Protein 5Z3K (pdb70)

Structure (mmCIF, N/CA/C/O backbone):
data_5Z3K
#
_entry.id   5Z3K
#
_cell.length_a   48.911
_cell.length_b   95.911
_cell.length_c   100.908
_cell.angle_alpha   90.00
_cell.angle_beta   98.71
_cell.angle_gamma   90.00
#
_symmetry.space_group_name_H-M   'P 1 21 1'
#
loop_
_entity.id
_entity.type
_entity.pdbx_description
1 polymer glucosidase
2 non-polymer GLYCEROL
3 water water
#
loop_
_atom_site.group_PDB
_atom_site.id
_atom_site.type_symbol
_atom_site.label_atom_id
_atom_site.label_alt_id
_atom_site.label_comp_id
_atom_site.label_asym_id
_atom_site.label_entity_id
_atom_site.label_seq_id
_atom_site.pdbx_PDB_ins_code
_atom_site.Cartn_x
_atom_site.Cartn_y
_atom_site.Cartn_z
_atom_site.occupancy
_atom_site.B_iso_or_equiv
_atom_site.auth_seq_id
_atom_site.auth_comp_id
_atom_site.auth_asym_id
_atom_site.auth_atom_id
_atom_site.pdbx_PDB_model_num
ATOM 1 N N . ASP A 1 4 ? 60.345 43.536 62.616 1.00 50.83 4 ASP A N 1
ATOM 2 C CA . ASP A 1 4 ? 59.023 44.144 62.521 1.00 38.65 4 ASP A CA 1
ATOM 3 C C . ASP A 1 4 ? 57.914 43.096 62.536 1.00 36.11 4 ASP A C 1
ATOM 4 O O . ASP A 1 4 ? 57.697 42.382 61.554 1.00 38.53 4 ASP A O 1
ATOM 9 N N . LEU A 1 5 ? 57.224 42.997 63.668 1.00 34.13 5 LEU A N 1
ATOM 10 C CA . LEU A 1 5 ? 56.075 42.116 63.803 1.00 24.63 5 LEU A CA 1
ATOM 11 C C . LEU A 1 5 ? 54.805 42.883 63.460 1.00 23.62 5 LEU A C 1
ATOM 12 O O . LEU A 1 5 ? 54.547 43.952 64.028 1.00 20.43 5 LEU A O 1
ATOM 17 N N . ILE A 1 6 ? 54.024 42.344 62.526 1.00 17.90 6 ILE A N 1
ATOM 18 C CA . ILE A 1 6 ? 52.832 43.007 62.015 1.00 20.72 6 ILE A CA 1
ATOM 19 C C . ILE A 1 6 ? 51.628 42.162 62.397 1.00 19.55 6 ILE A C 1
ATOM 20 O O . ILE A 1 6 ? 51.542 40.987 62.019 1.00 19.60 6 ILE A O 1
ATOM 25 N N . ALA A 1 7 ? 50.702 42.757 63.144 1.00 14.96 7 ALA A N 1
ATOM 26 C CA . ALA A 1 7 ? 49.466 42.076 63.488 1.00 15.36 7 ALA A CA 1
ATOM 27 C C . ALA A 1 7 ? 48.529 42.028 62.286 1.00 15.46 7 ALA A C 1
ATOM 28 O O . ALA A 1 7 ? 48.473 42.955 61.475 1.00 17.87 7 ALA A O 1
ATOM 30 N N . LYS A 1 8 ? 47.770 40.938 62.182 1.00 15.06 8 LYS A N 1
ATOM 31 C CA . LYS A 1 8 ? 46.872 40.715 61.054 1.00 16.07 8 LYS A CA 1
ATOM 32 C C . LYS A 1 8 ? 45.433 40.675 61.552 1.00 17.93 8 LYS A C 1
ATOM 33 O O . LYS A 1 8 ? 45.046 39.746 62.269 1.00 16.06 8 LYS A O 1
ATOM 39 N N . LEU A 1 9 ? 44.633 41.665 61.150 1.00 13.87 9 LEU A N 1
ATOM 40 C CA . LEU A 1 9 ? 43.269 41.821 61.630 1.00 11.16 9 LEU A CA 1
ATOM 41 C C . LEU A 1 9 ? 42.292 41.691 60.477 1.00 17.21 9 LEU A C 1
ATOM 42 O O . LEU A 1 9 ? 42.580 42.116 59.356 1.00 14.82 9 LEU A O 1
ATOM 47 N N . SER A 1 10 ? 41.133 41.103 60.753 1.00 11.10 10 SER A N 1
ATOM 48 C CA . SER A 1 10 ? 40.077 41.036 59.759 1.00 12.05 10 SER A CA 1
ATOM 49 C C . SER A 1 10 ? 38.740 41.329 60.417 1.00 17.48 10 SER A C 1
ATOM 50 O O . SER A 1 10 ? 38.471 40.866 61.529 1.00 15.48 10 SER A O 1
ATOM 53 N N . VAL A 1 11 ? 37.904 42.083 59.704 1.00 14.37 11 VAL A N 1
ATOM 54 C CA . VAL A 1 11 ? 36.580 42.491 60.156 1.00 12.94 11 VAL A CA 1
ATOM 55 C C . VAL A 1 11 ? 35.568 42.142 59.076 1.00 18.89 11 VAL A C 1
ATOM 56 O O . VAL A 1 11 ? 35.810 42.392 57.891 1.00 16.27 11 VAL A O 1
ATOM 60 N N . ASN A 1 12 ? 34.448 41.550 59.478 1.00 16.50 12 ASN A N 1
ATOM 61 C CA . ASN A 1 12 ? 33.289 41.397 58.604 1.00 19.66 12 ASN A CA 1
ATOM 62 C C . ASN A 1 12 ? 32.321 42.522 58.947 1.00 17.85 12 ASN A C 1
ATOM 63 O O . ASN A 1 12 ? 31.670 42.486 59.995 1.00 19.04 12 ASN A O 1
ATOM 68 N N . ALA A 1 13 ? 32.215 43.506 58.058 1.00 15.34 13 ALA A N 1
ATOM 69 C CA . ALA A 1 13 ? 31.410 44.697 58.302 1.00 17.42 13 ALA A CA 1
ATOM 70 C C . ALA A 1 13 ? 29.944 44.530 57.914 1.00 17.77 13 ALA A C 1
ATOM 71 O O . ALA A 1 13 ? 29.163 45.467 58.090 1.00 18.51 13 ALA A O 1
ATOM 73 N N . GLY A 1 14 ? 29.543 43.358 57.434 1.00 20.48 14 GLY A N 1
ATOM 74 C CA . GLY A 1 14 ? 28.209 43.186 56.894 1.00 23.74 14 GLY A CA 1
ATOM 75 C C . GLY A 1 14 ? 27.252 42.423 57.778 1.00 26.46 14 GLY A C 1
ATOM 76 O O . GLY A 1 14 ? 26.084 42.257 57.420 1.00 26.28 14 GLY A O 1
ATOM 77 N N . GLU A 1 15 ? 27.722 41.940 58.922 1.00 20.37 15 GLU A N 1
ATOM 78 C CA . GLU A 1 15 ? 26.808 41.232 59.802 1.00 26.07 15 GLU A CA 1
ATOM 79 C C . GLU A 1 15 ? 27.151 41.473 61.265 1.00 23.67 15 GLU A C 1
ATOM 80 O O . GLU A 1 15 ? 28.281 41.214 61.708 1.00 28.15 15 GLU A O 1
ATOM 86 N N . PRO A 1 16 ? 26.199 41.947 62.050 1.00 20.23 16 PRO A N 1
ATOM 87 C CA . PRO A 1 16 ? 26.472 42.140 63.471 1.00 19.42 16 PRO A CA 1
ATOM 88 C C . PRO A 1 16 ? 26.601 40.802 64.180 1.00 17.12 16 PRO A C 1
ATOM 89 O O . PRO A 1 16 ? 25.899 39.839 63.861 1.00 15.25 16 PRO A O 1
ATOM 93 N N . ILE A 1 17 ? 27.521 40.749 65.146 1.00 14.64 17 ILE A N 1
ATOM 94 C CA . ILE A 1 17 ? 27.619 39.600 66.039 1.00 14.17 17 ILE A CA 1
ATOM 95 C C . ILE A 1 17 ? 26.735 39.759 67.265 1.00 14.37 17 ILE A C 1
ATOM 96 O O . ILE A 1 17 ? 26.488 38.771 67.977 1.00 14.29 17 ILE A O 1
ATOM 101 N N . GLY A 1 18 ? 26.212 40.952 67.508 1.00 12.03 18 GLY A N 1
ATOM 102 C CA . GLY A 1 18 ? 25.478 41.242 68.720 1.00 12.29 18 GLY A CA 1
ATOM 103 C C . GLY A 1 18 ? 25.518 42.736 68.965 1.00 12.13 18 GLY A C 1
ATOM 104 O O . GLY A 1 18 ? 26.087 43.493 68.183 1.00 13.36 18 GLY A O 1
ATOM 105 N N . ASN A 1 19 ? 24.914 43.144 70.076 1.00 16.43 19 ASN A N 1
ATOM 106 C CA . ASN A 1 19 ? 24.858 44.570 70.396 1.00 13.97 19 ASN A CA 1
ATOM 107 C C . ASN A 1 19 ? 26.144 45.027 71.070 1.00 12.77 19 ASN A C 1
ATOM 108 O O . ASN A 1 19 ? 26.687 44.339 71.939 1.00 14.18 19 ASN A O 1
ATOM 121 N N . ARG A 1 21 ? 27.817 47.300 73.814 1.00 11.17 21 ARG A N 1
ATOM 122 C CA . ARG A 1 21 ? 27.315 47.690 75.127 1.00 9.61 21 ARG A CA 1
ATOM 123 C C . ARG A 1 21 ? 27.899 49.045 75.513 1.00 12.69 21 ARG A C 1
ATOM 124 O O . ARG A 1 21 ? 29.118 49.244 75.457 1.00 10.67 21 ARG A O 1
ATOM 132 N N . GLN A 1 22 ? 27.033 49.971 75.914 1.00 12.67 22 GLN A N 1
ATOM 133 C CA . GLN A 1 22 ? 27.453 51.358 76.141 1.00 11.38 22 GLN A CA 1
ATOM 134 C C . GLN A 1 22 ? 28.030 51.493 77.546 1.00 12.35 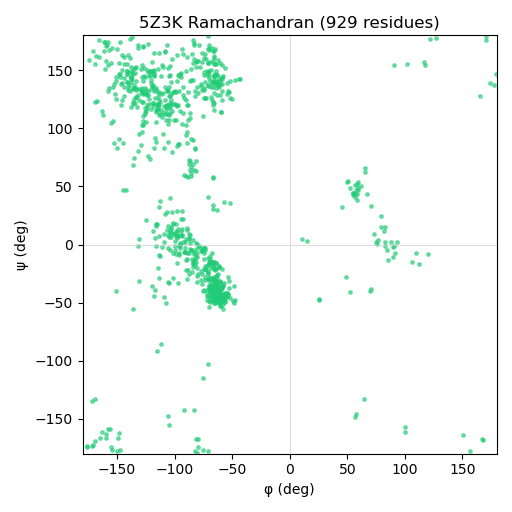22 GLN A C 1
ATOM 135 O O . GLN A 1 22 ? 27.321 51.786 78.517 1.00 11.89 22 GLN A O 1
ATOM 141 N N . LEU A 1 23 ? 29.345 51.290 77.658 1.00 9.54 23 LEU A N 1
ATOM 142 C CA . LEU A 1 23 ? 30.029 51.338 78.941 1.00 8.15 23 LEU A CA 1
ATOM 143 C C . LEU A 1 23 ? 30.828 52.625 79.148 1.00 9.69 23 LEU A C 1
ATOM 144 O O . LEU A 1 23 ? 31.597 52.717 80.117 1.00 10.13 23 LEU A O 1
ATOM 149 N N . HIS A 1 24 ? 30.663 53.625 78.275 1.00 7.86 24 HIS A N 1
ATOM 150 C CA . HIS A 1 24 ? 31.492 54.834 78.349 1.00 7.34 24 HIS A CA 1
ATOM 151 C C . HIS A 1 24 ? 30.907 55.844 79.333 1.00 9.87 24 HIS A C 1
ATOM 152 O O . HIS A 1 24 ? 30.480 56.941 78.968 1.00 10.95 24 HIS A O 1
ATOM 159 N N . GLY A 1 25 ? 30.915 55.463 80.605 1.00 8.55 25 GLY A N 1
ATOM 160 C CA . GLY A 1 25 ? 30.608 56.405 81.662 1.00 9.37 25 GLY A CA 1
ATOM 161 C C . GLY A 1 25 ? 31.858 57.059 82.218 1.00 10.94 25 GLY A C 1
ATOM 162 O O . GLY A 1 25 ? 32.970 56.575 82.024 1.00 11.61 25 GLY A O 1
ATOM 163 N N . THR A 1 26 ? 31.678 58.165 82.945 1.00 11.88 26 THR A N 1
ATOM 164 C CA . THR A 1 26 ? 32.833 58.833 83.532 1.00 10.03 26 THR A CA 1
ATOM 165 C C . THR A 1 26 ? 32.375 59.697 84.692 1.00 11.20 26 THR A C 1
ATOM 166 O O . THR A 1 26 ? 31.181 59.885 84.927 1.00 10.51 26 THR A O 1
ATOM 170 N N . SER A 1 27 ? 33.349 60.221 85.415 1.00 13.17 27 SER A N 1
ATOM 171 C CA . SER A 1 27 ? 33.086 61.153 86.492 1.00 9.27 27 SER A CA 1
ATOM 172 C C . SER A 1 27 ? 33.950 62.384 86.267 1.00 10.50 27 SER A C 1
ATOM 173 O O . SER A 1 27 ? 34.822 62.403 85.395 1.00 11.20 27 SER A O 1
ATOM 176 N N . GLY A 1 28 ? 33.694 63.412 87.062 1.00 13.01 28 GLY A N 1
ATOM 177 C CA . GLY A 1 28 ? 34.398 64.675 86.960 1.00 15.78 28 GLY A CA 1
ATOM 178 C C . GLY A 1 28 ? 33.452 65.833 86.704 1.00 13.04 28 GLY A C 1
ATOM 179 O O . GLY A 1 28 ? 32.246 65.665 86.528 1.00 11.58 28 GLY A O 1
ATOM 180 N N . ILE A 1 29 ? 34.040 67.028 86.668 1.00 11.43 29 ILE A N 1
ATOM 181 C CA . ILE A 1 29 ? 33.346 68.299 86.497 1.00 14.17 29 ILE A CA 1
ATOM 182 C C . ILE A 1 29 ? 33.598 68.777 85.068 1.00 13.05 29 ILE A C 1
ATOM 183 O O . ILE A 1 29 ? 34.738 69.133 84.728 1.00 13.41 29 ILE A O 1
ATOM 188 N N . PRO A 1 30 ? 32.582 68.806 84.195 1.00 11.38 30 PRO A N 1
ATOM 189 C CA . PRO A 1 30 ? 32.832 69.103 82.780 1.00 12.31 30 PRO A CA 1
ATOM 190 C C . PRO A 1 30 ? 32.882 70.580 82.421 1.00 12.13 30 PRO A C 1
ATOM 191 O O . PRO A 1 30 ? 33.336 70.900 81.313 1.00 12.97 30 PRO A O 1
ATOM 195 N N . ALA A 1 31 ? 32.455 71.471 83.309 1.00 11.31 31 ALA A N 1
ATOM 196 C CA . ALA A 1 31 ? 32.288 72.884 82.984 1.00 11.14 31 ALA A CA 1
ATOM 197 C C . ALA A 1 31 ? 31.931 73.632 84.266 1.00 12.42 31 ALA A C 1
ATOM 198 O O . ALA A 1 31 ? 31.481 73.013 85.238 1.00 13.93 31 ALA A O 1
ATOM 200 N N . PRO A 1 32 ? 32.150 74.952 84.296 1.00 11.48 32 PRO A N 1
ATOM 201 C CA . PRO A 1 32 ? 31.831 75.734 85.500 1.00 13.33 32 PRO A CA 1
ATOM 202 C C . PRO A 1 32 ? 30.366 75.645 85.905 1.00 15.00 32 PRO A C 1
ATOM 203 O O . PRO A 1 32 ? 29.477 75.413 85.085 1.00 12.09 32 PRO A O 1
ATOM 207 N N . ALA A 1 33 ? 30.130 75.861 87.191 1.00 13.23 33 ALA A N 1
ATOM 208 C CA . ALA A 1 33 ? 28.814 76.033 87.782 1.00 15.44 33 ALA A CA 1
ATOM 209 C C . ALA A 1 33 ? 28.955 77.071 88.884 1.00 13.84 33 ALA A C 1
ATOM 210 O O . ALA A 1 33 ? 30.070 77.332 89.350 1.00 14.26 33 ALA A O 1
ATOM 212 N N . PRO A 1 34 ? 27.856 77.684 89.317 1.00 16.59 34 PRO A N 1
ATOM 213 C CA . PRO A 1 34 ? 27.958 78.694 90.384 1.00 19.00 34 PRO A CA 1
ATOM 214 C C . PRO A 1 34 ? 28.669 78.146 91.616 1.00 19.08 34 PRO A C 1
ATOM 215 O O . PRO A 1 34 ? 28.349 77.061 92.117 1.00 18.35 34 PRO A O 1
ATOM 219 N N . GLY A 1 35 ? 29.666 78.900 92.090 1.00 19.25 35 GLY A N 1
ATOM 220 C CA . GLY A 1 35 ? 30.489 78.499 93.209 1.00 17.83 35 GLY A CA 1
ATOM 221 C C . GLY A 1 35 ? 31.661 77.618 92.850 1.00 20.77 35 GLY A C 1
ATOM 222 O O . GLY A 1 35 ? 32.546 77.410 93.694 1.00 21.25 35 GLY A O 1
ATOM 223 N N . THR A 1 36 ? 31.687 77.076 91.631 1.00 17.37 36 THR A N 1
ATOM 224 C CA . THR A 1 36 ? 32.793 76.262 91.128 1.00 20.82 36 THR A CA 1
ATOM 225 C C . THR A 1 36 ? 33.071 76.723 89.695 1.00 19.62 36 THR A C 1
ATOM 226 O O . THR A 1 36 ? 32.825 76.036 88.711 1.00 21.71 36 THR A O 1
ATOM 230 N N . ASP A 1 37 ? 33.581 77.936 89.534 1.00 20.85 37 ASP A N 1
ATOM 231 C CA . ASP A 1 37 ? 33.697 78.470 88.184 1.00 24.32 37 ASP A CA 1
ATOM 232 C C . ASP A 1 37 ? 35.133 78.567 87.684 1.00 21.90 37 ASP A C 1
ATOM 233 O O . ASP A 1 37 ? 35.362 79.136 86.616 1.00 28.93 37 ASP A O 1
ATOM 238 N N . SER A 1 38 ? 36.097 78.006 88.409 1.00 24.06 38 SER A N 1
ATOM 239 C CA . SER A 1 38 ? 37.489 78.098 87.997 1.00 26.43 38 SER A CA 1
ATOM 240 C C . SER A 1 38 ? 37.873 77.050 86.958 1.00 27.57 38 SER A C 1
ATOM 241 O O . SER A 1 38 ? 38.927 77.186 86.327 1.00 29.97 38 SER A O 1
ATOM 244 N N . VAL A 1 39 ? 37.047 76.030 86.752 1.00 20.04 39 VAL A N 1
ATOM 245 C CA . VAL A 1 39 ? 37.413 74.896 85.905 1.00 16.38 39 VAL A CA 1
ATOM 246 C C . VAL A 1 39 ? 37.191 75.223 84.435 1.00 15.59 39 VAL A C 1
ATOM 247 O O . VAL A 1 39 ? 36.324 76.043 84.089 1.00 14.07 39 VAL A O 1
ATOM 251 N N . PRO A 1 40 ? 37.941 74.599 83.539 1.00 16.15 40 PRO A N 1
ATOM 252 C CA . PRO A 1 40 ? 37.704 74.804 82.110 1.00 13.29 40 PRO A CA 1
ATOM 253 C C . PRO A 1 40 ? 36.386 74.189 81.666 1.00 14.69 40 PRO A C 1
ATOM 254 O O . PRO A 1 40 ? 35.855 73.258 82.278 1.00 17.15 40 PRO A O 1
ATOM 258 N N . ASP A 1 41 ? 35.861 74.712 80.561 1.00 13.75 41 ASP A N 1
ATOM 259 C CA . ASP A 1 41 ? 34.668 74.138 79.936 1.00 14.20 41 ASP A CA 1
ATOM 260 C C . ASP A 1 41 ? 35.111 73.093 78.915 1.00 13.48 41 ASP A C 1
ATOM 261 O O . ASP A 1 41 ? 35.536 73.436 77.809 1.00 12.11 41 ASP A O 1
ATOM 266 N N . ILE A 1 42 ? 34.992 71.812 79.274 1.00 10.34 42 ILE A N 1
ATOM 267 C CA . ILE A 1 42 ? 35.343 70.706 78.389 1.00 15.29 42 ILE A CA 1
ATOM 268 C C . ILE A 1 42 ? 34.120 69.856 78.039 1.00 11.23 42 ILE A C 1
ATOM 269 O O . ILE A 1 42 ? 34.261 68.718 77.603 1.00 11.39 42 ILE A O 1
ATOM 274 N N . LEU A 1 43 ? 32.914 70.392 78.248 1.00 10.92 43 LEU A N 1
ATOM 275 C CA . LEU A 1 43 ? 31.698 69.624 77.984 1.00 13.40 43 LEU A CA 1
ATOM 276 C C . LEU A 1 43 ? 31.630 69.145 76.536 1.00 15.15 43 LEU A C 1
ATOM 277 O O . LEU A 1 43 ? 31.130 68.044 76.257 1.00 11.10 43 LEU A O 1
ATOM 282 N N . ASP A 1 44 ? 32.115 69.960 75.591 1.00 9.40 44 ASP A N 1
ATOM 283 C CA . ASP A 1 44 ? 32.091 69.534 74.195 1.00 13.87 44 ASP A CA 1
ATOM 284 C C . ASP A 1 44 ? 32.954 68.302 73.964 1.00 10.77 44 ASP A C 1
ATOM 285 O O . ASP A 1 44 ? 32.672 67.527 73.047 1.00 11.45 44 ASP A O 1
ATOM 290 N N . VAL A 1 45 ? 34.019 68.117 74.759 1.00 8.78 45 VAL A N 1
ATOM 291 C CA . VAL A 1 45 ? 34.832 66.907 74.627 1.00 11.12 45 VAL A CA 1
ATOM 292 C C . VAL A 1 45 ? 34.043 65.691 75.099 1.00 10.12 45 VAL A C 1
ATOM 293 O O . VAL A 1 45 ? 34.108 64.617 74.489 1.00 10.24 45 VAL A O 1
ATOM 297 N N . TRP A 1 46 ? 33.297 65.831 76.196 1.00 9.57 46 TRP A N 1
ATOM 298 C CA . TRP A 1 46 ? 32.440 64.730 76.640 1.00 9.58 46 TRP A CA 1
ATOM 299 C C . TRP A 1 46 ? 31.402 64.387 75.573 1.00 11.93 46 TRP A C 1
ATOM 300 O O . TRP A 1 46 ? 31.116 63.208 75.315 1.00 10.17 46 TRP A O 1
ATOM 311 N N . ARG A 1 47 ? 30.832 65.408 74.931 1.00 10.95 47 ARG A N 1
ATOM 312 C CA . ARG A 1 47 ? 29.890 65.181 73.839 1.00 11.31 47 ARG A CA 1
ATOM 313 C C . ARG A 1 47 ? 30.550 64.435 72.689 1.00 11.74 47 ARG A C 1
ATOM 314 O O . ARG A 1 47 ? 30.014 63.438 72.192 1.00 12.11 47 ARG A O 1
ATOM 322 N N . ASN A 1 48 ? 31.724 64.904 72.252 1.00 10.07 48 ASN A N 1
ATOM 323 C CA . ASN A 1 48 ? 32.430 64.239 71.160 1.00 13.40 48 ASN A CA 1
ATOM 324 C C . ASN A 1 48 ? 32.845 62.819 71.530 1.00 14.59 48 ASN A C 1
ATOM 325 O O . ASN A 1 48 ? 32.907 61.937 70.660 1.00 12.18 48 ASN A O 1
ATOM 330 N N . ALA A 1 49 ? 33.141 62.575 72.806 1.00 11.30 49 ALA A N 1
ATOM 331 C CA . ALA A 1 49 ? 33.445 61.224 73.259 1.00 11.14 49 ALA A CA 1
ATOM 332 C C . ALA A 1 49 ? 32.201 60.357 73.410 1.00 11.69 49 ALA A C 1
ATOM 333 O O . ALA A 1 49 ? 32.335 59.171 73.731 1.00 12.09 49 ALA A O 1
ATOM 335 N N . GLN A 1 50 ? 31.005 60.925 73.238 1.00 10.75 50 GLN A N 1
ATOM 336 C CA . GLN A 1 50 ? 29.748 60.200 73.434 1.00 13.37 50 GLN A CA 1
ATOM 337 C C . GLN A 1 50 ? 29.666 59.552 74.819 1.00 14.03 50 GLN A C 1
ATOM 338 O O . GLN A 1 50 ? 29.283 58.388 74.960 1.00 11.96 50 GLN A O 1
ATOM 344 N N . VAL A 1 51 ? 30.053 60.309 75.852 1.00 9.35 51 VAL A N 1
ATOM 345 C CA . VAL A 1 51 ? 29.807 59.888 77.234 1.00 9.81 51 VAL A CA 1
ATOM 346 C C . VAL A 1 51 ? 28.326 59.576 77.393 1.00 10.30 51 VAL A C 1
ATOM 347 O O . VAL A 1 51 ? 27.474 60.368 76.980 1.00 11.97 51 VAL A O 1
ATOM 351 N N . THR A 1 52 ? 28.007 58.416 77.991 1.00 10.83 52 THR A N 1
ATOM 352 C CA . THR A 1 52 ? 26.624 57.991 78.174 1.00 10.54 52 THR A CA 1
ATOM 353 C C . THR A 1 52 ? 26.169 57.956 79.629 1.00 14.73 52 THR A C 1
ATOM 354 O O . THR A 1 52 ? 24.968 57.789 79.881 1.00 14.36 52 THR A O 1
ATOM 358 N N . LEU A 1 53 ? 27.079 58.108 80.588 1.00 10.86 53 LEU A N 1
ATOM 359 C CA . LEU A 1 53 ? 26.729 58.007 81.999 1.00 12.40 53 LEU A CA 1
ATOM 360 C C . LEU A 1 53 ? 27.738 58.833 82.771 1.00 14.28 53 LEU A C 1
ATOM 361 O O . LEU A 1 53 ? 28.932 58.784 82.470 1.00 12.15 53 LEU A O 1
ATOM 366 N N . VAL A 1 54 ? 27.255 59.627 83.725 1.00 10.22 54 VAL A N 1
ATOM 367 C CA . VAL A 1 54 ? 28.131 60.484 84.517 1.00 10.70 54 VAL A CA 1
ATOM 368 C C . VAL A 1 54 ? 27.850 60.250 85.997 1.00 13.10 54 VAL A C 1
ATOM 369 O O . VAL A 1 54 ? 26.716 60.438 86.457 1.00 11.47 54 VAL A O 1
ATOM 373 N N . ARG A 1 55 ? 28.887 59.868 86.740 1.00 11.45 55 ARG A N 1
ATOM 374 C CA . ARG A 1 55 ? 28.812 59.785 88.197 1.00 12.21 55 ARG A CA 1
ATOM 375 C C . ARG A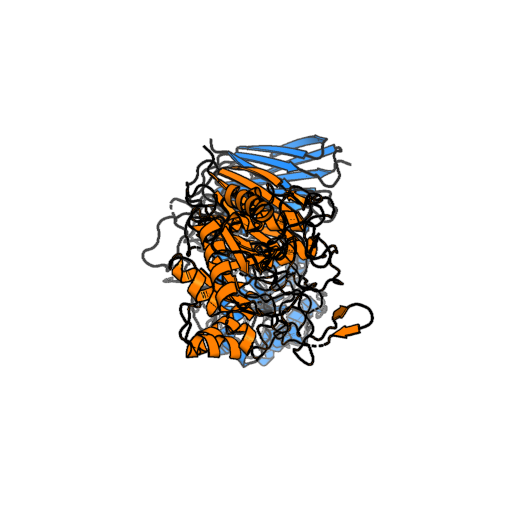 1 55 ? 28.997 61.178 88.786 1.00 10.20 55 ARG A C 1
ATOM 376 O O . ARG A 1 55 ? 29.889 61.922 88.364 1.00 12.13 55 ARG A O 1
ATOM 384 N N . SER A 1 56 ? 28.159 61.535 89.766 1.00 11.86 56 SER A N 1
ATOM 385 C CA . SER A 1 56 ? 28.101 62.906 90.258 1.00 13.59 56 SER A CA 1
ATOM 386 C C . SER A 1 56 ? 29.044 63.164 91.426 1.00 11.85 56 SER A C 1
ATOM 387 O O . SER A 1 56 ? 29.133 64.307 91.892 1.00 11.09 56 SER A O 1
ATOM 390 N N . TYR A 1 57 ? 29.747 62.137 91.904 1.00 13.06 57 TYR A N 1
ATOM 391 C CA . TYR A 1 57 ? 30.458 62.236 93.179 1.00 11.02 57 TYR A CA 1
ATOM 392 C C . TYR A 1 57 ? 31.493 63.361 93.175 1.00 13.93 57 TYR A C 1
ATOM 393 O O . TYR A 1 57 ? 31.664 64.060 94.183 1.00 13.12 57 TYR A O 1
ATOM 402 N N . ASP A 1 58 ? 32.162 63.595 92.045 1.00 11.51 58 ASP A N 1
ATOM 403 C CA . ASP A 1 58 ? 33.196 64.625 92.054 1.00 11.26 58 ASP A CA 1
ATOM 404 C C . ASP A 1 58 ? 32.637 66.041 91.902 1.00 13.45 58 ASP A C 1
ATOM 405 O O . ASP A 1 58 ? 33.373 67.010 92.121 1.00 15.48 58 ASP A O 1
ATOM 410 N N . TRP A 1 59 ? 31.355 66.181 91.590 1.00 12.71 59 TRP A N 1
ATOM 411 C CA . TRP A 1 59 ? 30.705 67.480 91.644 1.00 13.90 59 TRP A CA 1
ATOM 412 C C . TRP A 1 59 ? 30.660 67.997 93.085 1.00 11.47 59 TRP A C 1
ATOM 413 O O . TRP A 1 59 ? 30.918 67.275 94.052 1.00 12.18 59 TRP A O 1
ATOM 424 N N . VAL A 1 60 ? 30.313 69.275 93.215 1.00 13.17 60 VAL A N 1
ATOM 425 C CA . VAL A 1 60 ? 29.982 69.850 94.514 1.00 14.98 60 VAL A CA 1
ATOM 426 C C . VAL A 1 60 ? 28.498 69.590 94.757 1.00 13.35 60 VAL A C 1
ATOM 427 O O . VAL A 1 60 ? 27.672 70.510 94.686 1.00 12.28 60 VAL A O 1
ATOM 431 N N . SER A 1 61 ? 28.149 68.324 95.022 1.00 12.49 61 SER A N 1
ATOM 432 C CA . SER A 1 61 ? 26.758 67.858 95.035 1.00 11.05 61 SER A CA 1
ATOM 433 C C . SER A 1 61 ? 26.565 66.802 96.110 1.00 11.17 61 SER A C 1
ATOM 434 O O . SER A 1 61 ? 25.959 65.749 95.885 1.00 12.01 61 SER A O 1
ATOM 437 N N . ARG A 1 62 ? 27.080 67.087 97.301 1.00 12.22 62 ARG A N 1
ATOM 438 C CA . ARG A 1 62 ? 27.058 66.150 98.411 1.00 12.97 62 ARG A CA 1
ATOM 439 C C . ARG A 1 62 ? 25.886 66.448 99.336 1.00 14.09 62 ARG A C 1
ATOM 440 O O . ARG A 1 62 ? 25.487 67.602 99.519 1.00 17.05 62 ARG A O 1
ATOM 448 N N . LEU A 1 63 ? 25.327 65.389 99.913 1.00 15.06 63 LEU A N 1
ATOM 449 C CA . LEU A 1 63 ? 24.324 65.524 100.965 1.00 15.44 63 LEU A CA 1
ATOM 450 C C . LEU A 1 63 ? 25.084 65.372 102.279 1.00 14.52 63 LEU A C 1
ATOM 451 O O . LEU A 1 63 ? 25.211 64.271 102.815 1.00 15.96 63 LEU A O 1
ATOM 456 N N . ASP A 1 64 ? 25.633 66.480 102.777 1.00 13.85 64 ASP A N 1
ATOM 457 C CA . ASP A 1 64 ? 26.446 66.399 103.980 1.00 17.02 64 ASP A CA 1
ATOM 458 C C . ASP A 1 64 ? 25.559 66.109 105.190 1.00 18.56 64 ASP A C 1
ATOM 459 O O . ASP A 1 64 ? 24.381 66.477 105.229 1.00 15.81 64 ASP A O 1
ATOM 464 N N . THR A 1 65 ? 26.126 65.395 106.158 1.00 17.88 65 THR A N 1
ATOM 465 C CA . THR A 1 65 ? 25.383 64.950 107.327 1.00 17.71 65 THR A CA 1
ATOM 466 C C . THR A 1 65 ? 25.528 65.898 108.511 1.00 18.33 65 THR A C 1
ATOM 467 O O . THR A 1 65 ? 24.965 65.635 109.574 1.00 23.64 65 THR A O 1
ATOM 471 N N . ILE A 1 66 ? 26.289 66.973 108.360 1.00 20.48 66 ILE A N 1
ATOM 472 C CA . ILE A 1 66 ? 26.259 68.103 109.271 1.00 18.94 66 ILE A CA 1
ATOM 473 C C . ILE A 1 66 ? 25.933 69.340 108.437 1.00 23.47 66 ILE A C 1
ATOM 474 O O . ILE A 1 66 ? 25.874 69.284 107.207 1.00 21.43 66 ILE A O 1
ATOM 479 N N . ASP A 1 67 ? 25.716 70.460 109.119 1.00 21.68 67 ASP A N 1
ATOM 480 C CA . ASP A 1 67 ? 25.472 71.710 108.410 1.00 19.39 67 ASP A CA 1
ATOM 481 C C . ASP A 1 67 ? 26.718 72.114 107.638 1.00 18.90 67 ASP A C 1
ATOM 482 O O . ASP A 1 67 ? 27.840 72.005 108.138 1.00 19.79 67 ASP A O 1
ATOM 487 N N . ASN A 1 68 ? 26.512 72.597 106.413 1.00 19.45 68 ASN A N 1
ATOM 488 C CA . ASN A 1 68 ? 27.576 72.915 105.465 1.00 18.60 68 ASN A CA 1
ATOM 489 C C . ASN A 1 68 ? 26.958 73.729 104.335 1.00 18.82 68 ASN A C 1
ATOM 490 O O . ASN A 1 68 ? 25.986 73.278 103.712 1.00 17.77 68 ASN A O 1
ATOM 495 N N . PRO A 1 69 ? 27.471 74.937 104.054 1.00 18.88 69 PRO A N 1
ATOM 496 C CA . PRO A 1 69 ? 26.838 75.774 103.019 1.00 22.14 69 PRO A CA 1
ATOM 497 C C . PRO A 1 69 ? 26.760 75.127 101.647 1.00 18.32 69 PRO A C 1
ATOM 498 O O . PRO A 1 69 ? 25.787 75.361 100.917 1.00 18.80 69 PRO A O 1
ATOM 502 N N . THR A 1 70 ? 27.758 74.332 101.266 1.00 18.29 70 THR A N 1
ATOM 503 C CA . THR A 1 70 ? 27.787 73.753 99.928 1.00 18.45 70 THR A CA 1
ATOM 504 C C . THR A 1 70 ? 26.954 72.482 99.812 1.00 16.73 70 THR A C 1
ATOM 505 O O . THR A 1 70 ? 26.815 71.951 98.703 1.00 15.87 70 THR A O 1
ATOM 509 N N . SER A 1 71 ? 26.424 71.975 100.922 1.00 14.65 71 SER A N 1
ATOM 510 C CA . SER A 1 71 ? 25.645 70.744 100.925 1.00 14.47 71 SER A CA 1
ATOM 511 C C . SER A 1 71 ? 24.292 70.960 100.255 1.00 14.93 71 SER A C 1
ATOM 512 O O . SER A 1 71 ? 23.770 72.075 100.206 1.00 14.75 71 SER A O 1
ATOM 515 N N . LEU A 1 72 ? 23.715 69.861 99.753 1.00 12.93 72 LEU A N 1
ATOM 516 C CA . LEU A 1 72 ? 22.402 69.917 99.114 1.00 14.18 72 LEU A CA 1
ATOM 517 C C . LEU A 1 72 ? 21.314 70.328 100.097 1.00 16.38 72 LEU A C 1
ATOM 518 O O . LEU A 1 72 ? 20.277 70.860 99.686 1.00 16.67 72 LEU A O 1
ATOM 523 N N . PHE A 1 73 ? 21.513 70.051 101.386 1.00 14.97 73 PHE A N 1
ATOM 524 C CA . PHE A 1 73 ? 20.608 70.480 102.449 1.00 17.84 73 PHE A CA 1
ATOM 525 C C . PHE A 1 73 ? 21.482 71.164 103.491 1.00 15.40 73 PHE A C 1
ATOM 526 O O . PHE A 1 73 ? 21.951 70.525 104.441 1.00 17.48 73 PHE A O 1
ATOM 534 N N . PRO A 1 74 ? 21.761 72.459 103.320 1.00 16.67 74 PRO A N 1
ATOM 535 C CA . PRO A 1 74 ? 22.851 73.082 104.088 1.00 15.35 74 PRO A CA 1
ATOM 536 C C . PRO A 1 74 ? 22.558 73.264 105.565 1.00 17.69 74 PRO A C 1
ATOM 537 O O . PRO A 1 74 ? 23.508 73.343 106.349 1.00 20.48 74 PRO A O 1
ATOM 541 N N . ASP A 1 75 ? 21.292 73.334 105.965 1.00 19.28 75 ASP A N 1
ATOM 542 C CA . ASP A 1 75 ? 20.896 73.603 107.348 1.00 19.44 75 ASP A CA 1
ATOM 543 C C . ASP A 1 75 ? 19.928 72.510 107.771 1.00 15.52 75 ASP A C 1
ATOM 544 O O . ASP A 1 75 ? 18.761 72.519 107.365 1.00 21.69 75 ASP A O 1
ATOM 549 N N . TRP A 1 76 ? 20.390 71.591 108.616 1.00 20.14 76 TRP A N 1
ATOM 550 C CA . TRP A 1 76 ? 19.548 70.451 108.963 1.00 17.07 76 TRP A CA 1
ATOM 551 C C . TRP A 1 76 ? 18.410 70.804 109.921 1.00 23.00 76 TRP A C 1
ATOM 552 O O . TRP A 1 76 ? 17.583 69.933 110.212 1.00 24.65 76 TRP A O 1
ATOM 563 N N . SER A 1 77 ? 18.319 72.045 110.394 1.00 24.13 77 SER A N 1
ATOM 564 C CA . SER A 1 77 ? 17.152 72.463 111.160 1.00 27.37 77 SER A CA 1
ATOM 565 C C . SER A 1 77 ? 16.026 72.989 110.277 1.00 30.60 77 SER A C 1
ATOM 566 O O . SER A 1 77 ? 14.926 73.240 110.784 1.00 27.28 77 SER A O 1
ATOM 569 N N . ALA A 1 78 ? 16.269 73.150 108.976 1.00 22.27 78 ALA A N 1
ATOM 570 C CA . ALA A 1 78 ? 15.297 73.756 108.074 1.00 21.04 78 ALA A CA 1
ATOM 571 C C . ALA A 1 78 ? 14.153 72.795 107.760 1.00 21.74 78 ALA A C 1
ATOM 572 O O . ALA A 1 78 ? 14.258 71.579 107.924 1.00 23.22 78 ALA A O 1
ATOM 574 N N . ASP A 1 79 ? 13.050 73.368 107.298 1.00 25.59 79 ASP A N 1
ATOM 575 C CA . ASP A 1 79 ? 11.879 72.594 106.894 1.00 26.08 79 ASP A CA 1
ATOM 576 C C . ASP A 1 79 ? 12.205 71.735 105.674 1.00 27.43 79 ASP A C 1
ATOM 577 O O . ASP A 1 79 ? 12.473 72.282 104.597 1.00 25.14 79 ASP A O 1
ATOM 582 N N . PRO A 1 80 ? 12.165 70.402 105.783 1.00 26.44 80 PRO A N 1
ATOM 583 C CA . PRO A 1 80 ? 12.520 69.554 104.632 1.00 25.86 80 PRO A CA 1
ATOM 584 C C . PRO A 1 80 ? 11.460 69.514 103.544 1.00 28.83 80 PRO A C 1
ATOM 585 O O . PRO A 1 80 ? 11.717 68.930 102.484 1.00 28.65 80 PRO A O 1
ATOM 589 N N . SER A 1 81 ? 10.280 70.091 103.770 1.00 27.45 81 SER A N 1
ATOM 590 C CA . SER A 1 81 ? 9.238 70.144 102.756 1.00 26.39 81 SER A CA 1
ATOM 591 C C . SER A 1 81 ? 9.291 71.411 101.916 1.00 24.20 81 SER A C 1
ATOM 592 O O . SER A 1 81 ? 8.528 71.530 100.955 1.00 29.83 81 SER A O 1
ATOM 595 N N . ASP A 1 82 ? 10.160 72.355 102.259 1.00 29.96 82 ASP A N 1
ATOM 596 C CA . ASP A 1 82 ? 10.247 73.628 101.563 1.00 28.00 82 ASP A CA 1
ATOM 597 C C . ASP A 1 82 ? 11.386 73.574 100.555 1.00 25.91 82 ASP A C 1
ATOM 598 O O . ASP A 1 82 ? 12.542 73.397 100.964 1.00 24.50 82 ASP A O 1
ATOM 603 N N . PRO A 1 83 ? 11.127 73.736 99.253 1.00 26.34 83 PRO A N 1
ATOM 604 C CA . PRO A 1 83 ? 12.237 73.780 98.287 1.00 24.43 83 PRO A CA 1
ATOM 605 C C . PRO A 1 83 ? 13.290 74.811 98.632 1.00 24.44 83 PRO A C 1
ATOM 606 O O . PRO A 1 83 ? 14.465 74.626 98.286 1.00 22.90 83 PRO A O 1
ATOM 610 N N . ALA A 1 84 ? 12.910 75.890 99.321 1.00 21.19 84 ALA A N 1
ATOM 611 C CA . ALA A 1 84 ? 13.884 76.902 99.713 1.00 24.44 84 ALA A CA 1
ATOM 612 C C . ALA A 1 84 ? 14.925 76.362 100.689 1.00 21.53 84 ALA A C 1
ATOM 613 O O . ALA A 1 84 ? 15.962 77.003 100.875 1.00 19.89 84 ALA A O 1
ATOM 615 N N . SER A 1 85 ? 14.681 75.203 101.313 1.00 19.10 85 SER A N 1
ATOM 616 C CA . SER A 1 85 ? 15.645 74.622 102.243 1.00 21.73 85 SER A CA 1
ATOM 617 C C . SER A 1 85 ? 16.768 73.866 101.542 1.00 22.20 85 SER A C 1
ATOM 618 O O . SER A 1 85 ? 17.718 73.441 102.213 1.00 20.92 85 SER A O 1
ATOM 621 N N . TYR A 1 86 ? 16.675 73.691 100.227 1.00 19.69 86 TYR A N 1
ATOM 622 C CA . TYR A 1 86 ? 17.610 72.891 99.448 1.00 17.54 86 TYR A CA 1
ATOM 623 C C . TYR A 1 86 ? 18.527 73.797 98.639 1.00 22.63 86 TYR A C 1
ATOM 624 O O . TYR A 1 86 ? 18.154 74.910 98.268 1.00 22.43 86 TYR A O 1
ATOM 633 N N . ASN A 1 87 ? 19.730 73.303 98.359 1.00 16.71 87 ASN A N 1
ATOM 634 C CA . ASN A 1 87 ? 20.754 74.061 97.634 1.00 18.44 87 ASN A CA 1
ATOM 635 C C . ASN A 1 87 ? 21.035 73.295 96.344 1.00 15.72 87 ASN A C 1
ATOM 636 O O . ASN A 1 87 ? 21.973 72.494 96.268 1.00 14.51 87 ASN A O 1
ATOM 641 N N . PHE A 1 88 ? 20.188 73.523 95.336 1.00 14.91 88 PHE A N 1
ATOM 642 C CA . PHE A 1 88 ? 20.237 72.769 94.086 1.00 17.43 88 PHE A CA 1
ATOM 643 C C . PHE A 1 88 ? 21.019 73.467 92.974 1.00 14.46 88 PHE A C 1
ATOM 644 O O . PHE A 1 88 ? 21.280 72.837 91.945 1.00 15.24 88 PHE A O 1
ATOM 652 N N . ALA A 1 89 ? 21.410 74.729 93.147 1.00 16.36 89 ALA A N 1
ATOM 653 C CA . ALA A 1 89 ? 21.804 75.545 92.001 1.00 15.94 89 ALA A CA 1
ATOM 654 C C . ALA A 1 89 ? 22.961 74.920 91.228 1.00 15.11 89 ALA A C 1
ATOM 655 O O . ALA A 1 89 ? 22.865 74.712 90.012 1.00 15.15 89 ALA A O 1
ATOM 657 N N . ALA A 1 90 ? 24.077 74.632 91.905 1.00 11.20 90 ALA A N 1
ATOM 658 C CA . ALA A 1 90 ? 25.236 74.151 91.153 1.00 10.73 90 ALA A CA 1
ATOM 659 C C . ALA A 1 90 ? 24.966 72.761 90.600 1.00 12.06 90 ALA A C 1
ATOM 660 O O . ALA A 1 90 ? 25.329 72.452 89.456 1.00 12.09 90 ALA A O 1
ATOM 662 N N . THR A 1 91 ? 24.318 71.914 91.400 1.00 12.02 91 THR A N 1
ATOM 663 C CA . THR A 1 91 ? 23.991 70.571 90.936 1.00 14.71 91 THR A CA 1
ATOM 664 C C . THR A 1 91 ? 23.027 70.624 89.750 1.00 15.64 91 THR A C 1
ATOM 665 O O . THR A 1 91 ? 23.171 69.860 88.787 1.00 12.53 91 THR A O 1
ATOM 669 N N . ASP A 1 92 ? 22.058 71.543 89.791 1.00 12.17 92 ASP A N 1
ATOM 670 C CA . ASP A 1 92 ? 21.169 71.743 88.650 1.00 14.18 92 ASP A CA 1
ATOM 671 C C . ASP A 1 92 ? 21.963 72.046 87.390 1.00 11.13 92 ASP A C 1
ATOM 672 O O . ASP A 1 92 ? 21.629 71.566 86.302 1.00 12.22 92 ASP A O 1
ATOM 677 N N . THR A 1 93 ? 23.000 72.872 87.514 1.00 12.76 93 THR A N 1
ATOM 678 C CA . THR A 1 93 ? 23.786 73.252 86.349 1.00 12.12 93 THR A CA 1
ATOM 679 C C . THR A 1 93 ? 24.499 72.041 85.758 1.00 13.03 93 THR A C 1
ATOM 680 O O . THR A 1 93 ? 24.460 71.812 84.543 1.00 12.60 93 THR A O 1
ATOM 684 N N . TRP A 1 94 ? 25.118 71.228 86.613 1.00 12.31 94 TRP A N 1
ATOM 685 C CA . TRP A 1 94 ? 25.837 70.059 86.119 1.00 11.57 94 TRP A CA 1
ATOM 686 C C . TRP A 1 94 ? 24.881 69.003 85.576 1.00 14.71 94 TRP A C 1
ATOM 687 O O . TRP A 1 94 ? 25.192 68.323 84.586 1.00 12.67 94 TRP A O 1
ATOM 698 N N . VAL A 1 95 ? 23.713 68.850 86.206 1.00 13.04 95 VAL A N 1
ATOM 699 C CA . VAL A 1 95 ? 22.709 67.923 85.684 1.00 13.18 95 VAL A CA 1
ATOM 700 C C . VAL A 1 95 ? 22.246 68.374 84.306 1.00 14.67 95 VAL A C 1
ATOM 701 O O . VAL A 1 95 ? 22.136 67.574 83.369 1.00 11.39 95 VAL A O 1
ATOM 705 N N . GLY A 1 96 ? 21.978 69.672 84.157 1.00 13.52 96 GLY A N 1
ATOM 706 C CA . GLY A 1 96 ? 21.568 70.173 82.859 1.00 12.50 96 GLY A CA 1
ATOM 707 C C . GLY A 1 96 ? 22.647 70.007 81.806 1.00 13.39 96 GLY A C 1
ATOM 708 O O . GLY A 1 96 ? 22.357 69.653 80.661 1.00 13.39 96 GLY A O 1
ATOM 709 N N . GLN A 1 97 ? 23.909 70.232 82.183 1.00 10.86 97 GLN A N 1
ATOM 710 C CA . GLN A 1 97 ? 25.004 70.017 81.239 1.00 14.42 97 GLN A CA 1
ATOM 711 C C . GLN A 1 97 ? 25.051 68.568 80.792 1.00 12.72 97 GLN A C 1
ATOM 712 O O . GLN A 1 97 ? 25.198 68.277 79.597 1.00 12.87 97 GLN A O 1
ATOM 718 N N . THR A 1 98 ? 24.919 67.647 81.742 1.00 9.53 98 THR A N 1
ATOM 719 C CA . THR A 1 98 ? 25.020 66.232 81.417 1.00 11.60 98 THR A CA 1
ATOM 720 C C . THR A 1 98 ? 23.872 65.804 80.517 1.00 12.63 98 THR A C 1
ATOM 721 O O . THR A 1 98 ? 24.081 65.077 79.535 1.00 11.63 98 THR A O 1
ATOM 725 N N . ARG A 1 99 ? 22.653 66.257 80.822 1.00 10.79 99 ARG A N 1
ATOM 726 C CA . ARG A 1 99 ? 21.520 65.879 79.985 1.00 16.35 99 ARG A CA 1
ATOM 727 C C . ARG A 1 99 ? 21.616 66.495 78.590 1.00 13.17 99 ARG A C 1
ATOM 728 O O . ARG A 1 99 ? 21.125 65.899 77.624 1.00 14.85 99 ARG A O 1
ATOM 736 N N . SER A 1 100 ? 22.255 67.666 78.455 1.00 9.16 100 SER A N 1
ATOM 737 C CA . SER A 1 100 ? 22.324 68.322 77.158 1.00 14.51 100 SER A CA 1
ATOM 738 C C . SER A 1 100 ? 23.196 67.565 76.160 1.00 16.93 100 SER A C 1
ATOM 739 O O . SER A 1 100 ? 23.048 67.773 74.955 1.00 15.23 100 SER A O 1
ATOM 742 N N . ILE A 1 101 ? 24.096 66.696 76.626 1.00 13.52 101 ILE A N 1
ATOM 743 C CA . ILE A 1 101 ? 24.874 65.844 75.734 1.00 13.11 101 ILE A CA 1
ATOM 744 C C . ILE A 1 101 ? 24.304 64.430 75.663 1.00 14.61 101 ILE A C 1
ATOM 745 O O . ILE A 1 101 ? 24.935 63.541 75.085 1.00 13.79 101 ILE A O 1
ATOM 750 N N . GLY A 1 102 ? 23.117 64.205 76.229 1.00 16.01 102 GLY A N 1
ATOM 751 C CA . GLY A 1 102 ? 22.442 62.931 76.080 1.00 16.48 102 GLY A CA 1
ATOM 752 C C . GLY A 1 102 ? 22.892 61.858 77.042 1.00 15.21 102 GLY A C 1
ATOM 753 O O . GLY A 1 102 ? 22.573 60.681 76.842 1.00 17.77 102 GLY A O 1
ATOM 754 N N . ALA A 1 103 ? 23.601 62.225 78.099 1.00 12.79 103 ALA A N 1
ATOM 755 C CA . ALA A 1 103 ? 24.085 61.239 79.052 1.00 11.76 103 ALA A CA 1
ATOM 756 C C . ALA A 1 103 ? 23.127 61.070 80.232 1.00 12.10 103 ALA A C 1
ATOM 757 O O . ALA A 1 103 ? 22.431 62.006 80.647 1.00 11.67 103 ALA A O 1
ATOM 759 N N . ASN A 1 104 ? 23.082 59.852 80.757 1.00 12.46 104 ASN A N 1
ATOM 760 C CA . ASN A 1 104 ? 22.369 59.589 82.000 1.00 12.93 104 ASN A CA 1
ATOM 761 C C . ASN A 1 104 ? 23.254 59.925 83.200 1.00 11.16 104 ASN A C 1
ATOM 762 O O . ASN A 1 104 ? 24.446 60.205 83.073 1.00 10.11 104 ASN A O 1
ATOM 767 N N . ILE A 1 105 ? 22.663 59.890 84.390 1.00 13.78 105 ILE A N 1
ATOM 768 C CA . ILE A 1 105 ? 23.363 60.319 85.593 1.00 11.70 105 ILE A CA 1
ATOM 769 C C . ILE A 1 105 ? 23.324 59.206 86.630 1.00 14.17 105 ILE A C 1
ATOM 770 O O . ILE A 1 105 ? 22.285 58.560 86.827 1.00 11.77 105 ILE A O 1
ATOM 775 N N . LEU A 1 106 ? 24.477 58.953 87.250 1.00 11.75 106 LEU A N 1
ATOM 776 C CA . LEU A 1 106 ? 24.606 58.107 88.433 1.00 11.86 106 LEU A CA 1
ATOM 777 C C . LEU A 1 106 ? 24.843 59.068 89.588 1.00 12.60 106 LEU A C 1
ATOM 778 O O . LEU A 1 106 ? 25.928 59.653 89.710 1.00 9.89 106 LEU A O 1
ATOM 783 N N . PHE A 1 107 ? 23.807 59.296 90.389 1.00 9.44 107 PHE A N 1
ATOM 784 C CA . PHE A 1 107 ? 23.865 60.313 91.427 1.00 13.06 107 PHE A CA 1
ATOM 785 C C . PHE A 1 107 ? 24.319 59.659 92.725 1.00 12.97 107 PHE A C 1
ATOM 786 O O . PHE A 1 107 ? 23.592 58.845 93.304 1.00 14.25 107 PHE A O 1
ATOM 794 N N . THR A 1 108 ? 25.509 60.027 93.191 1.00 10.26 108 THR A N 1
ATOM 795 C CA . THR A 1 108 ? 26.061 59.442 94.404 1.00 12.05 108 THR A CA 1
ATOM 796 C C . THR A 1 108 ? 25.588 60.253 95.608 1.00 11.55 108 THR A C 1
ATOM 797 O O . THR A 1 108 ? 25.861 61.455 95.706 1.00 12.41 108 THR A O 1
ATOM 801 N N . ILE A 1 109 ? 24.888 59.582 96.512 1.00 10.87 109 ILE A N 1
ATOM 802 C CA . ILE A 1 109 ? 24.461 60.140 97.796 1.00 12.77 109 ILE A CA 1
ATOM 803 C C . ILE A 1 109 ? 25.591 59.928 98.801 1.00 10.86 109 ILE A C 1
ATOM 804 O O . ILE A 1 109 ? 25.838 58.799 99.237 1.00 15.87 109 ILE A O 1
ATOM 809 N N . ALA A 1 110 ? 26.268 61.009 99.190 1.00 13.84 110 ALA A N 1
ATOM 810 C CA . ALA A 1 110 ? 27.407 60.902 100.099 1.00 14.81 110 ALA A CA 1
ATOM 811 C C . ALA A 1 110 ? 27.603 62.208 100.851 1.00 16.88 110 ALA A C 1
ATOM 812 O O . ALA A 1 110 ? 27.206 63.280 100.384 1.00 14.94 110 ALA A O 1
ATOM 814 N N . SER A 1 111 ? 28.251 62.110 102.017 1.00 14.04 111 SER A N 1
ATOM 815 C CA . SER A 1 111 ? 28.580 63.297 102.793 1.00 13.07 111 SER A CA 1
ATOM 816 C C . SER A 1 111 ? 29.763 64.026 102.155 1.00 17.39 111 SER A C 1
ATOM 817 O O . SER A 1 111 ? 30.278 63.638 101.099 1.00 17.11 111 SER A O 1
ATOM 820 N N . GLU A 1 112 ? 30.204 65.103 102.812 1.00 16.54 112 GLU A N 1
ATOM 821 C CA . GLU A 1 112 ? 31.317 65.919 102.326 1.00 15.94 112 GLU A CA 1
ATOM 822 C C . GLU A 1 112 ? 32.660 65.279 102.697 1.00 17.49 112 GLU A C 1
ATOM 823 O O . GLU A 1 112 ? 33.467 65.815 103.460 1.00 19.17 112 GLU A O 1
ATOM 829 N N . ILE A 1 113 ? 32.879 64.094 102.145 1.00 17.50 113 ILE A N 1
ATOM 830 C CA . ILE A 1 113 ? 34.173 63.410 102.263 1.00 19.19 113 ILE A CA 1
ATOM 831 C C . ILE A 1 113 ? 35.235 64.220 101.526 1.00 17.62 113 ILE A C 1
ATOM 832 O O . ILE A 1 113 ? 35.038 64.545 100.341 1.00 17.48 113 ILE A O 1
ATOM 837 N N . PRO A 1 114 ? 36.404 64.509 102.143 1.00 17.09 114 PRO A N 1
ATOM 838 C CA . PRO A 1 114 ? 36.844 64.006 103.454 1.00 18.02 114 PRO A CA 1
ATOM 839 C C . PRO A 1 114 ? 36.588 64.914 104.654 1.00 20.95 114 PRO A C 1
ATOM 840 O O . PRO A 1 114 ? 36.942 64.529 105.762 1.00 22.78 114 PRO A O 1
ATOM 844 N N . ALA A 1 115 ? 36.020 66.101 104.455 1.00 19.44 115 ALA A N 1
ATOM 845 C CA . ALA A 1 115 ? 35.855 67.000 105.594 1.00 22.95 115 ALA A CA 1
ATOM 846 C C . ALA A 1 115 ? 34.973 66.368 106.661 1.00 23.76 115 ALA A C 1
ATOM 847 O O . ALA A 1 115 ? 35.248 66.492 107.862 1.00 22.78 115 ALA A O 1
ATOM 849 N N . ASN A 1 116 ? 33.938 65.643 106.245 1.00 19.33 116 ASN A N 1
ATOM 850 C CA . ASN A 1 116 ? 33.009 65.023 107.182 1.00 19.70 116 ASN A CA 1
ATOM 851 C C . ASN A 1 116 ? 32.552 63.674 106.654 1.00 18.72 116 ASN A C 1
ATOM 852 O O . ASN A 1 116 ? 32.058 63.588 105.525 1.00 20.09 116 ASN A O 1
ATOM 857 N N . LYS A 1 117 ? 32.687 62.630 107.481 1.00 20.22 117 LYS A N 1
ATOM 858 C CA . LYS A 1 117 ? 32.191 61.307 107.117 1.00 17.23 117 LYS A CA 1
ATOM 859 C C . LYS A 1 117 ? 31.235 60.739 108.158 1.00 19.97 117 LYS A C 1
ATOM 860 O O . LYS A 1 117 ? 31.007 59.519 108.189 1.00 19.98 117 LYS A O 1
ATOM 866 N N . GLN A 1 118 ? 30.642 61.595 108.987 1.00 18.28 118 GLN A N 1
ATOM 867 C CA . GLN A 1 118 ? 29.773 61.104 110.048 1.00 20.80 118 GLN A CA 1
ATOM 868 C C . GLN A 1 118 ? 28.483 60.531 109.463 1.00 19.05 118 GLN A C 1
ATOM 869 O O . GLN A 1 118 ? 28.009 60.984 108.418 1.00 20.14 118 GLN A O 1
ATOM 875 N N . PRO A 1 119 ? 27.888 59.539 110.122 1.00 17.92 119 PRO A N 1
ATOM 876 C CA . PRO A 1 119 ? 26.569 59.056 109.696 1.00 18.17 119 PRO A CA 1
ATOM 877 C C . PRO A 1 119 ? 25.483 60.083 109.994 1.00 17.13 119 PRO A C 1
ATOM 878 O O . PRO A 1 119 ? 25.703 61.095 110.666 1.00 18.71 119 PRO A O 1
ATOM 882 N N . ALA A 1 120 ? 24.286 59.802 109.482 1.00 18.36 120 ALA A N 1
ATOM 883 C CA . ALA A 1 120 ? 23.143 60.674 109.725 1.00 18.68 120 ALA A CA 1
ATOM 884 C C . ALA A 1 120 ? 22.743 60.653 111.199 1.00 22.84 120 ALA A C 1
ATOM 885 O O . ALA A 1 120 ? 22.674 59.592 111.823 1.00 21.27 120 ALA A O 1
ATOM 887 N N . ARG A 1 121 ? 22.475 61.847 111.740 1.00 24.45 121 ARG A N 1
ATOM 888 C CA . ARG A 1 121 ? 21.974 62.047 113.099 1.00 25.18 121 ARG A CA 1
ATOM 889 C C . ARG A 1 121 ? 20.496 61.700 113.226 1.00 25.52 121 ARG A C 1
ATOM 890 O O . ARG A 1 121 ? 20.069 61.146 114.246 1.00 27.74 121 ARG A O 1
ATOM 898 N N . ASP A 1 122 ? 19.702 62.061 112.223 1.00 22.13 122 ASP A N 1
ATOM 899 C CA . ASP A 1 122 ? 18.247 61.959 112.266 1.00 24.75 122 ASP A CA 1
ATOM 900 C C . ASP A 1 122 ? 17.838 61.215 111.003 1.00 24.27 122 ASP A C 1
ATOM 901 O O . ASP A 1 122 ? 17.686 61.826 109.939 1.00 19.36 122 ASP A O 1
ATOM 906 N N . LEU A 1 123 ? 17.632 59.904 111.134 1.00 18.55 123 LEU A N 1
ATOM 907 C CA . LEU A 1 123 ? 17.449 59.067 109.952 1.00 18.84 123 LEU A CA 1
ATOM 908 C C . LEU A 1 123 ? 16.126 59.369 109.261 1.00 22.41 123 LEU A C 1
ATOM 909 O O . LEU A 1 123 ? 16.045 59.355 108.025 1.00 21.30 123 LEU A O 1
ATOM 914 N N . ALA A 1 124 ? 15.082 59.662 110.039 1.00 22.97 124 ALA A N 1
ATOM 915 C CA . ALA A 1 124 ? 13.789 59.987 109.448 1.00 20.86 124 ALA A CA 1
ATOM 916 C C . ALA A 1 124 ? 13.868 61.253 108.599 1.00 21.28 124 ALA A C 1
ATOM 917 O O . ALA A 1 124 ? 13.333 61.290 107.484 1.00 22.64 124 ALA A O 1
ATOM 919 N N . LYS A 1 125 ? 14.548 62.295 109.095 1.00 17.95 125 LYS A N 1
ATOM 920 C CA . LYS A 1 125 ? 14.682 63.519 108.306 1.00 19.28 125 LYS A CA 1
ATOM 921 C C . LYS A 1 125 ? 15.631 63.316 107.128 1.00 24.93 125 LYS A C 1
ATOM 922 O O . LYS A 1 125 ? 15.387 63.837 106.033 1.00 20.92 125 LYS A O 1
ATOM 928 N N . TYR A 1 126 ? 16.721 62.571 107.335 1.00 17.82 126 TYR A N 1
ATOM 929 C CA . TYR A 1 126 ? 17.602 62.216 106.225 1.00 22.66 126 TYR A CA 1
ATOM 930 C C . TYR A 1 126 ? 16.806 61.589 105.079 1.00 19.62 126 TYR A C 1
ATOM 931 O O . TYR A 1 126 ? 16.952 61.970 103.911 1.00 17.75 126 TYR A O 1
ATOM 940 N N . GLU A 1 127 ? 15.917 60.651 105.411 1.00 18.96 127 GLU A N 1
ATOM 941 C CA . GLU A 1 127 ? 15.130 59.969 104.387 1.00 20.14 127 GLU A CA 1
ATOM 942 C C . GLU A 1 127 ? 14.206 60.939 103.646 1.00 19.56 127 GLU A C 1
ATOM 943 O O . GLU A 1 127 ? 14.084 60.863 102.417 1.00 21.83 127 GLU A O 1
ATOM 949 N N . GLN A 1 128 ? 13.577 61.843 104.358 1.00 22.29 128 GLN A N 1
ATOM 950 C CA . GLN A 1 128 ? 12.730 62.805 103.722 1.00 25.35 128 GLN A CA 1
ATOM 951 C C . GLN A 1 128 ? 13.537 63.696 102.757 1.00 18.20 128 GLN A C 1
ATOM 952 O O . GLN A 1 128 ? 13.117 63.971 101.702 1.00 19.74 128 GLN A O 1
ATOM 958 N N . VAL A 1 129 ? 14.708 64.087 103.173 1.00 16.22 129 VAL A N 1
ATOM 959 C CA . VAL A 1 129 ? 15.509 64.993 102.357 1.00 16.80 129 VAL A CA 1
ATOM 960 C C . VAL A 1 129 ? 16.016 64.264 101.117 1.00 17.24 129 VAL A C 1
ATOM 961 O O . VAL A 1 129 ? 16.017 64.825 100.016 1.00 15.78 129 VAL A O 1
ATOM 965 N N . VAL A 1 130 ? 16.384 62.983 101.255 1.00 15.70 130 VAL A N 1
ATOM 966 C CA . VAL A 1 130 ? 16.790 62.208 100.078 1.00 17.82 130 VAL A CA 1
ATOM 967 C C . VAL A 1 130 ? 15.631 62.086 99.102 1.00 23.89 130 VAL A C 1
ATOM 968 O O . VAL A 1 130 ? 15.807 62.216 97.881 1.00 19.18 130 VAL A O 1
ATOM 972 N N . GLU A 1 131 ? 14.425 61.856 99.622 1.00 17.76 131 GLU A N 1
ATOM 973 C CA . GLU A 1 131 ? 13.280 61.658 98.740 1.00 20.35 131 GLU A CA 1
ATOM 974 C C . GLU A 1 131 ? 12.995 62.912 97.917 1.00 18.88 131 GLU A C 1
ATOM 975 O O . GLU A 1 131 ? 12.720 62.823 96.715 1.00 18.63 131 GLU A O 1
ATOM 981 N N . ASN A 1 132 ? 13.072 64.093 98.534 1.00 20.49 132 ASN A N 1
ATOM 982 C CA . ASN A 1 132 ? 12.795 65.313 97.782 1.00 20.78 132 ASN A CA 1
ATOM 983 C C . ASN A 1 132 ? 13.942 65.722 96.872 1.00 21.51 132 ASN A C 1
ATOM 984 O O . ASN A 1 132 ? 13.707 66.430 95.887 1.00 19.25 132 ASN A O 1
ATOM 989 N N . ILE A 1 133 ? 15.178 65.321 97.180 1.00 20.23 133 ILE A N 1
ATOM 990 C CA . ILE A 1 133 ? 16.244 65.477 96.196 1.00 16.59 133 ILE A CA 1
ATOM 991 C C . ILE A 1 133 ? 15.921 64.647 94.965 1.00 18.06 133 ILE A C 1
ATOM 992 O O . ILE A 1 133 ? 16.068 65.105 93.823 1.00 14.32 133 ILE A O 1
ATOM 997 N N . VAL A 1 134 ? 15.442 63.419 95.179 1.00 15.55 134 VAL A N 1
ATOM 998 C CA . VAL A 1 134 ? 15.083 62.563 94.057 1.00 16.23 134 VAL A CA 1
ATOM 999 C C . VAL A 1 134 ? 13.909 63.159 93.294 1.00 19.09 134 VAL A C 1
ATOM 1000 O O . VAL A 1 134 ? 13.904 63.186 92.060 1.00 17.24 134 VAL A O 1
ATOM 1004 N N . ARG A 1 135 ? 12.898 63.652 94.017 1.00 19.73 135 ARG A N 1
ATOM 1005 C CA . ARG A 1 135 ? 11.745 64.259 93.360 1.00 19.37 135 ARG A CA 1
ATOM 1006 C C . ARG A 1 135 ? 12.140 65.508 92.586 1.00 18.33 135 ARG A C 1
ATOM 1007 O O . ARG A 1 135 ? 11.539 65.815 91.552 1.00 19.20 135 ARG A O 1
ATOM 1015 N N . HIS A 1 136 ? 13.133 66.245 93.078 1.00 16.04 136 HIS A N 1
ATOM 1016 C CA . HIS A 1 136 ? 13.606 67.411 92.342 1.00 16.26 136 HIS A CA 1
ATOM 1017 C C . HIS A 1 136 ? 14.220 67.012 91.003 1.00 18.16 136 HIS A C 1
ATOM 1018 O O . HIS A 1 136 ? 14.026 67.704 89.996 1.00 15.02 136 HIS A O 1
ATOM 1025 N N . TYR A 1 137 ? 14.946 65.897 90.954 1.00 17.85 137 TYR A N 1
ATOM 1026 C CA . TYR A 1 137 ? 15.622 65.526 89.717 1.00 16.32 137 TYR A CA 1
ATOM 1027 C C . TYR A 1 137 ? 14.845 64.535 88.861 1.00 18.94 137 TYR A C 1
ATOM 1028 O O . TYR A 1 137 ? 15.251 64.286 87.724 1.00 18.49 137 TYR A O 1
ATOM 1037 N N . VAL A 1 138 ? 13.729 63.989 89.355 1.00 16.83 138 VAL A N 1
ATOM 1038 C CA . VAL A 1 138 ? 12.951 63.002 88.621 1.00 16.08 138 VAL A CA 1
ATOM 1039 C C . VAL A 1 138 ? 11.542 63.493 88.305 1.00 18.94 138 VAL A C 1
ATOM 1040 O O . VAL A 1 138 ? 11.028 63.238 87.209 1.00 21.08 138 VAL A O 1
ATOM 1044 N N . CYS A 1 139 ? 10.900 64.209 89.237 1.00 21.12 139 CYS A N 1
ATOM 1045 C CA . CYS A 1 139 ? 9.500 64.606 89.091 1.00 19.92 139 CYS A CA 1
ATOM 1046 C C . CYS A 1 139 ? 9.303 66.118 89.006 1.00 26.00 139 CYS A C 1
ATOM 1047 O O . CYS A 1 139 ? 8.179 66.592 89.181 1.00 24.64 139 CYS A O 1
ATOM 1050 N N . GLY A 1 140 ? 10.357 66.891 88.753 1.00 19.14 140 GLY A N 1
ATOM 1051 C CA . GLY A 1 140 ? 10.203 68.334 88.646 1.00 21.75 140 GLY A CA 1
ATOM 1052 C C . GLY A 1 140 ? 9.967 69.090 89.939 1.00 22.30 140 GLY A C 1
ATOM 1053 O O . GLY A 1 140 ? 9.681 70.290 89.884 1.00 23.45 140 GLY A O 1
ATOM 1054 N N . TRP A 1 141 ? 10.095 68.443 91.099 1.00 19.86 141 TRP A N 1
ATOM 1055 C CA . TRP A 1 141 ? 9.816 69.094 92.377 1.00 24.87 141 TRP A CA 1
ATOM 1056 C C . TRP A 1 141 ? 10.760 70.266 92.622 1.00 23.08 141 TRP A C 1
ATOM 1057 O O . TRP A 1 141 ? 11.961 70.179 92.358 1.00 21.09 141 TRP A O 1
ATOM 1068 N N . GLY A 1 142 ? 10.211 71.369 93.141 1.00 20.83 142 GLY A N 1
ATOM 1069 C CA . GLY A 1 142 ? 11.020 72.530 93.463 1.00 20.94 142 GLY A CA 1
ATOM 1070 C C . GLY A 1 142 ? 11.753 73.081 92.258 1.00 24.58 142 GLY A C 1
ATOM 1071 O O . GLY A 1 142 ? 12.966 73.320 92.309 1.00 20.57 142 GLY A O 1
ATOM 1072 N N . ASP A 1 143 ? 11.013 73.258 91.159 1.00 24.79 143 ASP A N 1
ATOM 1073 C CA . ASP A 1 143 ? 11.549 73.773 89.902 1.00 20.39 143 ASP A CA 1
ATOM 1074 C C . ASP A 1 143 ? 12.680 72.882 89.391 1.00 23.19 143 ASP A C 1
ATOM 1075 O O . ASP A 1 143 ? 13.778 73.346 89.071 1.00 21.54 143 ASP A O 1
ATOM 1080 N N . GLY A 1 144 ? 12.394 71.588 89.308 1.00 19.98 144 GLY A N 1
ATOM 1081 C CA . GLY A 1 144 ? 13.394 70.585 89.039 1.00 19.73 144 GLY A CA 1
ATOM 1082 C C . GLY A 1 144 ? 13.330 70.048 87.627 1.00 21.90 144 GLY A C 1
ATOM 1083 O O . GLY A 1 144 ? 12.852 70.707 86.697 1.00 20.49 144 GLY A O 1
ATOM 1084 N N . PHE A 1 145 ? 13.837 68.831 87.466 1.00 16.13 145 PHE A N 1
ATOM 1085 C CA . PHE A 1 145 ? 13.949 68.161 86.184 1.00 19.45 145 PHE A CA 1
ATOM 1086 C C . PHE A 1 145 ? 12.984 66.990 86.128 1.00 19.32 145 PHE A C 1
ATOM 1087 O O . PHE A 1 145 ? 12.623 66.417 87.158 1.00 19.96 145 PHE A O 1
ATOM 1095 N N . GLU A 1 146 ? 12.595 66.620 84.914 1.00 19.62 146 GLU A N 1
ATOM 1096 C CA . GLU A 1 146 ? 11.822 65.410 84.678 1.00 21.60 146 GLU A CA 1
ATOM 1097 C C . GLU A 1 146 ? 12.771 64.307 84.219 1.00 21.08 146 GLU A C 1
ATOM 1098 O O . GLU A 1 146 ? 13.456 64.457 83.200 1.00 20.46 146 GLU A O 1
ATOM 1104 N N . ASN A 1 147 ? 12.822 63.214 84.981 1.00 17.58 147 ASN A N 1
ATOM 1105 C CA . ASN A 1 147 ? 13.521 61.999 84.553 1.00 20.55 147 ASN A CA 1
ATOM 1106 C C . ASN A 1 147 ? 14.992 62.248 84.225 1.00 17.31 147 ASN A C 1
ATOM 1107 O O . ASN A 1 147 ? 15.532 61.687 83.275 1.00 17.93 147 ASN A O 1
ATOM 1112 N N . ALA A 1 148 ? 15.661 63.061 85.035 1.00 16.66 148 ALA A N 1
ATOM 1113 C CA . ALA A 1 148 ? 17.039 63.410 84.714 1.00 17.94 148 ALA A CA 1
ATOM 1114 C C . ALA A 1 148 ? 18.058 62.438 85.289 1.00 15.86 148 ALA A C 1
ATOM 1115 O O . ALA A 1 148 ? 19.176 62.360 84.769 1.00 15.53 148 ALA A O 1
ATOM 1117 N N . VAL A 1 149 ? 17.708 61.691 86.333 1.00 15.94 149 VAL A N 1
ATOM 1118 C CA . VAL A 1 149 ? 18.653 60.828 87.039 1.00 14.26 149 VAL A CA 1
ATOM 1119 C C . VAL A 1 149 ? 18.056 59.433 87.109 1.00 16.91 149 VAL A C 1
ATOM 1120 O O . VAL A 1 149 ? 17.088 59.203 87.849 1.00 18.94 149 VAL A O 1
ATOM 1124 N N . SER A 1 150 ? 18.656 58.488 86.378 1.00 14.32 150 SER A N 1
ATOM 1125 C CA . SER A 1 150 ? 18.137 57.130 86.317 1.00 17.15 150 SER A CA 1
ATOM 1126 C C . SER A 1 150 ? 18.718 56.211 87.383 1.00 21.12 150 SER A C 1
ATOM 1127 O O . SER A 1 150 ? 18.099 55.191 87.706 1.00 20.27 150 SER A O 1
ATOM 1130 N N . HIS A 1 151 ? 19.882 56.543 87.928 1.00 16.49 151 HIS A N 1
ATOM 1131 C CA . HIS A 1 151 ? 20.604 55.679 88.844 1.00 18.62 151 HIS A CA 1
ATOM 1132 C C . HIS A 1 151 ? 20.979 56.463 90.090 1.00 17.42 151 HIS A C 1
ATOM 1133 O O . HIS A 1 151 ? 21.499 57.578 89.990 1.00 12.70 151 HIS A O 1
ATOM 1140 N N . TRP A 1 152 ? 20.724 55.877 91.258 1.00 13.45 152 TRP A N 1
ATOM 1141 C CA . TRP A 1 152 ? 21.001 56.509 92.541 1.00 15.48 152 TRP A CA 1
ATOM 1142 C C . TRP A 1 152 ? 21.903 55.589 93.350 1.00 14.94 152 TRP A C 1
ATOM 1143 O O . TRP A 1 152 ? 21.522 54.454 93.675 1.00 15.35 152 TRP A O 1
ATOM 1154 N N . GLU A 1 153 ? 23.104 56.070 93.650 1.00 15.25 153 GLU A N 1
ATOM 1155 C CA . GLU A 1 153 ? 24.105 55.295 94.363 1.00 14.81 153 GLU A CA 1
ATOM 1156 C C . GLU A 1 153 ? 24.222 55.807 95.787 1.00 14.71 153 GLU A C 1
ATOM 1157 O O . GLU A 1 153 ? 24.372 57.015 96.012 1.00 14.94 153 GLU A O 1
ATOM 1163 N N . PHE A 1 154 ? 24.197 54.893 96.743 1.00 12.33 154 PHE A N 1
ATOM 1164 C CA . PHE A 1 154 ? 24.498 55.234 98.127 1.00 12.82 154 PHE A CA 1
ATOM 1165 C C . PHE A 1 154 ? 25.863 54.682 98.505 1.00 13.30 154 PHE A C 1
ATOM 1166 O O . PHE A 1 154 ? 26.063 53.464 98.517 1.00 14.56 154 PHE A O 1
ATOM 1174 N N . GLY A 1 155 ? 26.782 55.573 98.857 1.00 13.83 155 GLY A N 1
ATOM 1175 C CA . GLY A 1 155 ? 28.067 55.153 99.379 1.00 13.53 155 GLY A CA 1
ATOM 1176 C C . GLY A 1 155 ? 29.262 55.552 98.534 1.00 14.43 155 GLY A C 1
ATOM 1177 O O . GLY A 1 155 ? 29.152 55.737 97.318 1.00 14.54 155 GLY A O 1
ATOM 1178 N N . ASP A 1 156 ? 30.420 55.671 99.177 1.00 14.40 156 ASP A N 1
ATOM 1179 C CA . ASP A 1 156 ? 31.682 55.809 98.458 1.00 15.08 156 ASP A CA 1
ATOM 1180 C C . ASP A 1 156 ? 32.783 55.267 99.358 1.00 14.78 156 ASP A C 1
ATOM 1181 O O . ASP A 1 156 ? 33.143 55.914 100.342 1.00 16.18 156 ASP A O 1
ATOM 1186 N N . GLN A 1 157 ? 33.309 54.082 99.021 1.00 15.01 157 GLN A N 1
ATOM 1187 C CA . GLN A 1 157 ? 34.429 53.471 99.725 1.00 15.02 157 GLN A CA 1
ATOM 1188 C C . GLN A 1 157 ? 34.250 53.432 101.251 1.00 15.44 157 GLN A C 1
ATOM 1189 O O . GLN A 1 157 ? 35.123 53.888 101.989 1.00 16.28 157 GLN A O 1
ATOM 1195 N N . PRO A 1 158 ? 33.136 52.879 101.747 1.00 15.27 158 PRO A N 1
ATOM 1196 C CA . PRO A 1 158 ? 32.989 52.755 103.210 1.00 18.44 158 PRO A CA 1
ATOM 1197 C C . PRO A 1 158 ? 34.024 51.839 103.839 1.00 20.46 158 PRO A C 1
ATOM 1198 O O . PRO A 1 158 ? 34.273 51.952 105.043 1.00 21.20 158 PRO A O 1
ATOM 1202 N N . ASP A 1 159 ? 34.637 50.938 103.064 1.00 20.46 159 ASP A N 1
ATOM 1203 C CA . ASP A 1 159 ? 35.664 50.034 103.573 1.00 22.24 159 ASP A CA 1
ATOM 1204 C C . ASP A 1 159 ? 37.071 50.609 103.454 1.00 25.07 159 ASP A C 1
ATOM 1205 O O . ASP A 1 159 ? 38.042 49.907 103.759 1.00 20.95 159 ASP A O 1
ATOM 1210 N N . PHE A 1 160 ? 37.204 51.862 103.017 1.00 18.30 160 PHE A N 1
ATOM 1211 C CA . PHE A 1 160 ? 38.508 52.508 102.879 1.00 19.27 160 PHE A CA 1
ATOM 1212 C C . PHE A 1 160 ? 38.919 53.081 104.236 1.00 22.67 160 PHE A C 1
ATOM 1213 O O . PHE A 1 160 ? 38.964 54.295 104.456 1.00 19.38 160 PHE A O 1
ATOM 1221 N N . GLY A 1 161 ? 39.214 52.168 105.164 1.00 22.30 161 GLY A N 1
ATOM 1222 C CA . GLY A 1 161 ? 39.415 52.601 106.533 1.00 25.06 161 GLY A CA 1
ATOM 1223 C C . GLY A 1 161 ? 38.181 53.327 107.039 1.00 2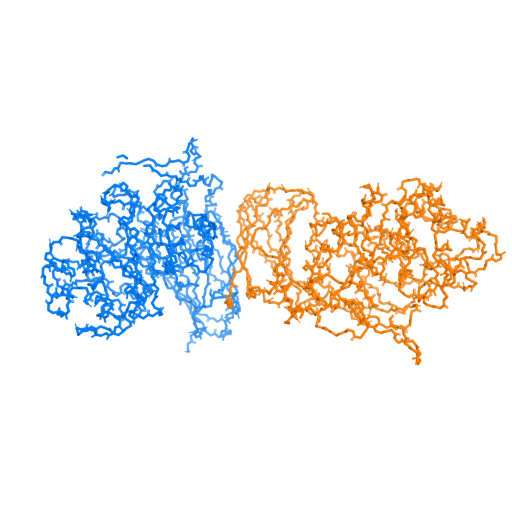0.28 161 GLY A C 1
ATOM 1224 O O . GLY A 1 161 ? 37.044 53.008 106.675 1.00 21.43 161 GLY A O 1
ATOM 1225 N N . LYS A 1 162 ? 38.410 54.323 107.893 1.00 22.65 162 LYS A N 1
ATOM 1226 C CA . LYS A 1 162 ? 37.364 55.233 108.340 1.00 23.02 162 LYS A CA 1
ATOM 1227 C C . LYS A 1 162 ? 37.429 56.570 107.611 1.00 25.74 162 LYS A C 1
ATOM 1228 O O . LYS A 1 162 ? 36.856 57.562 108.078 1.00 24.30 162 LYS A O 1
ATOM 1234 N N . LEU A 1 163 ? 38.116 56.610 106.475 1.00 19.34 163 LEU A N 1
ATOM 1235 C CA . LEU A 1 163 ? 38.379 57.869 105.797 1.00 21.05 163 LEU A CA 1
ATOM 1236 C C . LEU A 1 163 ? 37.204 58.369 104.966 1.00 18.83 163 LEU A C 1
ATOM 1237 O O . LEU A 1 163 ? 37.154 59.564 104.661 1.00 20.89 163 LEU A O 1
ATOM 1242 N N . HIS A 1 164 ? 36.258 57.502 104.597 1.00 20.51 164 HIS A N 1
ATOM 1243 C CA . HIS A 1 164 ? 35.049 57.939 103.900 1.00 21.02 164 HIS A CA 1
ATOM 1244 C C . HIS A 1 164 ? 33.767 57.736 104.690 1.00 19.36 164 HIS A C 1
ATOM 1245 O O . HIS A 1 164 ? 32.762 58.387 104.376 1.00 22.27 164 HIS A O 1
ATOM 1252 N N . PHE A 1 165 ? 33.763 56.856 105.686 1.00 20.68 165 PHE A N 1
ATOM 1253 C CA . PHE A 1 165 ? 32.592 56.640 106.530 1.00 20.81 165 PHE A CA 1
ATOM 1254 C C . PHE A 1 165 ? 33.070 56.297 107.932 1.00 24.28 165 PHE A C 1
ATOM 1255 O O . PHE A 1 165 ? 33.771 55.295 108.112 1.00 20.22 165 PHE A O 1
ATOM 1263 N N . SER A 1 166 ? 32.692 57.112 108.921 1.00 23.17 166 SER A N 1
ATOM 1264 C CA . SER A 1 166 ? 33.105 56.887 110.302 1.00 20.46 166 SER A CA 1
ATOM 1265 C C . SER A 1 166 ? 31.988 56.325 111.178 1.00 21.88 166 SER A C 1
ATOM 1266 O O . SER A 1 166 ? 32.169 56.204 112.398 1.00 27.38 166 SER A O 1
ATOM 1269 N N . GLY A 1 167 ? 30.840 55.987 110.602 1.00 19.31 167 GLY A N 1
ATOM 1270 C CA . GLY A 1 167 ? 29.801 55.307 111.347 1.00 19.79 167 GLY A CA 1
ATOM 1271 C C . GLY A 1 167 ? 30.066 53.817 111.420 1.00 23.29 167 GLY A C 1
ATOM 1272 O O . GLY A 1 167 ? 31.070 53.308 110.921 1.00 24.29 167 GLY A O 1
ATOM 1273 N N . THR A 1 168 ? 29.140 53.099 112.050 1.00 22.06 168 THR A N 1
ATOM 1274 C CA . THR A 1 168 ? 29.240 51.648 112.059 1.00 21.93 168 THR A CA 1
ATOM 1275 C C . THR A 1 168 ? 28.616 51.068 110.797 1.00 20.47 168 THR A C 1
ATOM 1276 O O . THR A 1 168 ? 27.864 51.749 110.094 1.00 20.85 168 THR A O 1
ATOM 1280 N N . PRO A 1 169 ? 28.903 49.802 110.484 1.00 22.16 169 PRO A N 1
ATOM 1281 C CA . PRO A 1 169 ? 28.199 49.178 109.352 1.00 18.61 169 PRO A CA 1
ATOM 1282 C C . PRO A 1 169 ? 26.691 49.212 109.495 1.00 22.93 169 PRO A C 1
ATOM 1283 O O . PRO A 1 169 ? 26.000 49.538 108.520 1.00 16.73 169 PRO A O 1
ATOM 1287 N N . ASP A 1 170 ? 26.156 48.896 110.687 1.00 19.72 170 ASP A N 1
ATOM 1288 C CA . ASP A 1 170 ? 24.712 48.983 110.895 1.00 20.65 170 ASP A CA 1
ATOM 1289 C C . ASP A 1 170 ? 24.178 50.363 110.536 1.00 20.51 170 ASP A C 1
ATOM 1290 O O . ASP A 1 170 ? 23.100 50.483 109.943 1.00 20.70 170 ASP A O 1
ATOM 1295 N N . GLN A 1 171 ? 24.906 51.417 110.910 1.00 19.96 171 GLN A N 1
ATOM 1296 C CA . GLN A 1 171 ? 24.471 52.764 110.562 1.00 18.27 171 GLN A CA 1
ATOM 1297 C C . GLN A 1 171 ? 24.496 52.962 109.054 1.00 19.73 171 GLN A C 1
ATOM 1298 O O . GLN A 1 171 ? 23.587 53.577 108.485 1.00 19.52 171 GLN A O 1
ATOM 1304 N N . PHE A 1 172 ? 25.525 52.431 108.391 1.00 17.97 172 PHE A N 1
ATOM 1305 C CA . PHE A 1 172 ? 25.584 52.495 106.932 1.00 18.11 172 PHE A CA 1
ATOM 1306 C C . PHE A 1 172 ? 24.423 51.735 106.303 1.00 17.98 172 PHE A C 1
ATOM 1307 O O . PHE A 1 172 ? 23.788 52.228 105.365 1.00 18.47 172 PHE A O 1
ATOM 1315 N N . TYR A 1 173 ? 24.122 50.533 106.812 1.00 18.94 173 TYR A N 1
ATOM 1316 C CA . TYR A 1 173 ? 23.036 49.740 106.234 1.00 18.47 173 TYR A CA 1
ATOM 1317 C C . TYR A 1 173 ? 21.691 50.444 106.383 1.00 20.32 173 TYR A C 1
ATOM 1318 O O . TYR A 1 173 ? 20.874 50.445 105.455 1.00 19.83 173 TYR A O 1
ATOM 1327 N N . GLU A 1 174 ? 21.423 51.019 107.558 1.00 18.42 174 GLU A N 1
ATOM 1328 C CA . GLU A 1 174 ? 20.128 51.656 107.755 1.00 22.20 174 GLU A CA 1
ATOM 1329 C C . GLU A 1 174 ? 19.992 52.879 106.861 1.00 18.98 174 GLU A C 1
ATOM 1330 O O . GLU A 1 174 ? 18.904 53.163 106.344 1.00 21.05 174 GLU A O 1
ATOM 1344 N N . TYR A 1 176 ? 21.458 53.135 103.920 1.00 19.10 176 TYR A N 1
ATOM 1345 C CA . TYR A 1 176 ? 21.182 52.585 102.599 1.00 16.91 176 TYR A CA 1
ATOM 1346 C C . TYR A 1 176 ? 19.701 52.267 102.446 1.00 20.16 176 TYR A C 1
ATOM 1347 O O . TYR A 1 176 ? 19.080 52.614 101.435 1.00 16.74 176 TYR A O 1
ATOM 1356 N N . ALA A 1 177 ? 19.111 51.610 103.450 1.00 19.73 177 ALA A N 1
ATOM 1357 C CA . ALA A 1 177 ? 17.707 51.234 103.340 1.00 17.09 177 ALA A CA 1
ATOM 1358 C C . ALA A 1 177 ? 16.815 52.465 103.253 1.00 18.00 177 ALA A C 1
ATOM 1359 O O . ALA A 1 177 ? 15.830 52.472 102.506 1.00 22.04 177 ALA A O 1
ATOM 1361 N N . ALA A 1 178 ? 17.144 53.515 104.010 1.00 18.55 178 ALA A N 1
ATOM 1362 C CA . ALA A 1 178 ? 16.374 54.751 103.931 1.00 19.65 178 ALA A CA 1
ATOM 1363 C C . ALA A 1 178 ? 16.448 55.353 102.534 1.00 19.23 178 ALA A C 1
ATOM 1364 O O . ALA A 1 178 ? 15.429 55.781 101.975 1.00 19.29 178 ALA A O 1
ATOM 1366 N N . ALA A 1 179 ? 17.649 55.389 101.953 1.00 19.76 179 ALA A N 1
ATOM 1367 C CA . ALA A 1 179 ? 17.804 55.927 100.604 1.00 17.37 179 ALA A CA 1
ATOM 1368 C C . ALA A 1 179 ? 17.060 55.080 99.580 1.00 17.33 179 ALA A C 1
ATOM 1369 O O . ALA A 1 179 ? 16.383 55.617 98.696 1.00 17.61 179 ALA A O 1
ATOM 1371 N N . ALA A 1 180 ? 17.169 53.752 99.683 1.00 17.69 180 ALA A N 1
ATOM 1372 C CA . ALA A 1 180 ? 16.481 52.874 98.742 1.00 18.40 180 ALA A CA 1
ATOM 1373 C C . ALA A 1 180 ? 14.967 53.033 98.837 1.00 22.46 180 ALA A C 1
ATOM 1374 O O . ALA A 1 180 ? 14.271 53.098 97.813 1.00 21.40 180 ALA A O 1
ATOM 1376 N N . ARG A 1 181 ? 14.434 53.069 100.065 1.00 22.57 181 ARG A N 1
ATOM 1377 C CA . ARG A 1 181 ? 13.011 53.339 100.252 1.00 22.13 181 ARG A CA 1
ATOM 1378 C C . ARG A 1 181 ? 12.602 54.653 99.595 1.00 20.03 181 ARG A C 1
ATOM 1379 O O . ARG A 1 181 ? 11.563 54.725 98.929 1.00 22.24 181 ARG A O 1
ATOM 1387 N N . ALA A 1 182 ? 13.396 55.709 99.788 1.00 18.48 182 ALA A N 1
ATOM 1388 C CA . ALA A 1 182 ? 13.024 57.011 99.240 1.00 18.55 182 ALA A CA 1
ATOM 1389 C C . ALA A 1 182 ? 13.057 57.003 97.715 1.00 19.08 182 ALA A C 1
ATOM 1390 O O . ALA A 1 182 ? 12.143 57.523 97.065 1.00 19.07 182 ALA A O 1
ATOM 1392 N N . VAL A 1 183 ? 14.095 56.411 97.123 1.00 17.04 183 VAL A N 1
ATOM 1393 C CA . VAL A 1 183 ? 14.191 56.371 95.665 1.00 18.07 183 VAL A CA 1
ATOM 1394 C C . VAL A 1 183 ? 13.012 55.600 95.079 1.00 23.86 183 VAL A C 1
ATOM 1395 O O . VAL A 1 183 ? 12.361 56.047 94.126 1.00 19.14 183 VAL A O 1
ATOM 1399 N N . LYS A 1 184 ? 12.715 54.430 95.649 1.00 19.13 184 LYS A N 1
ATOM 1400 C CA . LYS A 1 184 ? 11.650 53.595 95.104 1.00 21.72 184 LYS A CA 1
ATOM 1401 C C . LYS A 1 184 ? 10.274 54.200 95.354 1.00 21.85 184 LYS A C 1
ATOM 1402 O O . LYS A 1 184 ? 9.352 53.987 94.560 1.00 22.05 184 LYS A O 1
ATOM 1408 N N . ARG A 1 185 ? 10.118 54.951 96.445 1.00 25.41 185 ARG A N 1
ATOM 1409 C CA . ARG A 1 185 ? 8.861 55.649 96.690 1.00 26.76 185 ARG A CA 1
ATOM 1410 C C . ARG A 1 185 ? 8.594 56.694 95.610 1.00 25.17 185 ARG A C 1
ATOM 1411 O O . ARG A 1 185 ? 7.445 56.900 95.201 1.00 24.14 185 ARG A O 1
ATOM 1419 N N . VAL A 1 186 ? 9.643 57.357 95.121 1.00 22.55 186 VAL A N 1
ATOM 1420 C CA . VAL A 1 186 ? 9.436 58.385 94.107 1.00 24.59 186 VAL A CA 1
ATOM 1421 C C . VAL A 1 186 ? 9.051 57.750 92.779 1.00 22.53 186 VAL A C 1
ATOM 1422 O O . VAL A 1 186 ? 8.117 58.197 92.102 1.00 25.34 186 VAL A O 1
ATOM 1426 N N . ASP A 1 187 ? 9.749 56.694 92.400 1.00 20.54 187 ASP A N 1
ATOM 1427 C CA . ASP A 1 187 ? 9.542 56.030 91.127 1.00 22.40 187 ASP A CA 1
ATOM 1428 C C . ASP A 1 187 ? 10.163 54.640 91.182 1.00 24.06 187 ASP A C 1
ATOM 1429 O O . ASP A 1 187 ? 11.392 54.507 91.265 1.00 23.95 187 ASP A O 1
ATOM 1434 N N . PRO A 1 188 ? 9.345 53.584 91.159 1.00 27.47 188 PRO A N 1
ATOM 1435 C CA . PRO A 1 188 ? 9.901 52.221 91.189 1.00 25.07 188 PRO A CA 1
ATOM 1436 C C . PRO A 1 188 ? 10.843 51.920 90.035 1.00 26.15 188 PRO A C 1
ATOM 1437 O O . PRO A 1 188 ? 11.660 51.002 90.152 1.00 26.40 188 PRO A O 1
ATOM 1441 N N . ALA A 1 189 ? 10.757 52.660 88.927 1.00 22.65 189 ALA A N 1
ATOM 1442 C CA . ALA A 1 189 ? 11.625 52.421 87.778 1.00 26.06 189 ALA A CA 1
ATOM 1443 C C . ALA A 1 189 ? 13.048 52.909 87.996 1.00 23.00 189 ALA A C 1
ATOM 1444 O O . ALA A 1 189 ? 13.931 52.570 87.201 1.00 23.25 189 ALA A O 1
ATOM 1446 N N . LEU A 1 190 ? 13.295 53.699 89.036 1.00 21.66 190 LEU A N 1
ATOM 1447 C CA . LEU A 1 190 ? 14.647 54.159 89.305 1.00 21.15 190 LEU A CA 1
ATOM 1448 C C . LEU A 1 190 ? 15.505 53.016 89.830 1.00 21.78 190 LEU A C 1
ATOM 1449 O O . LEU A 1 190 ? 15.032 52.124 90.537 1.00 24.34 190 LEU A O 1
ATOM 1454 N N . LYS A 1 191 ? 16.780 53.041 89.471 1.00 20.25 191 LYS A N 1
ATOM 1455 C CA . LYS A 1 191 ? 17.727 52.042 89.942 1.00 21.61 191 LYS A CA 1
ATOM 1456 C C . LYS A 1 191 ? 18.462 52.599 91.151 1.00 21.96 191 LYS A C 1
ATOM 1457 O O . LYS A 1 191 ? 18.920 53.748 91.128 1.00 18.88 191 LYS A O 1
ATOM 1463 N N . VAL A 1 192 ? 18.548 51.796 92.213 1.00 14.45 192 VAL A N 1
ATOM 1464 C CA . VAL A 1 192 ? 19.278 52.174 93.413 1.00 14.48 192 VAL A CA 1
ATOM 1465 C C . VAL A 1 192 ? 20.278 51.070 93.721 1.00 15.09 192 VAL A C 1
ATOM 1466 O O . VAL A 1 192 ? 20.022 49.886 93.474 1.00 15.52 192 VAL A O 1
ATOM 1470 N N . GLY A 1 193 ? 21.434 51.465 94.236 1.00 15.97 193 GLY A N 1
ATOM 1471 C CA . GLY A 1 193 ? 22.461 50.494 94.545 1.00 16.35 193 GLY A CA 1
ATOM 1472 C C . GLY A 1 193 ? 23.600 51.123 95.319 1.00 14.00 193 GLY A C 1
ATOM 1473 O O . GLY A 1 193 ? 23.526 52.271 95.752 1.00 15.39 193 GLY A O 1
ATOM 1474 N N . GLY A 1 194 ? 24.655 50.338 95.497 1.00 15.07 194 GLY A N 1
ATOM 1475 C CA . GLY A 1 194 ? 25.770 50.709 96.339 1.00 12.64 194 GLY A CA 1
ATOM 1476 C C . GLY A 1 194 ? 26.627 49.482 96.544 1.00 12.53 194 GLY A C 1
ATOM 1477 O O . GLY A 1 194 ? 26.425 48.467 95.878 1.00 12.55 194 GLY A O 1
ATOM 1478 N N . PRO A 1 195 ? 27.582 49.528 97.480 1.00 15.45 195 PRO A N 1
ATOM 1479 C CA . PRO A 1 195 ? 27.957 50.630 98.365 1.00 13.48 195 PRO A CA 1
ATOM 1480 C C . PRO A 1 195 ? 29.234 51.306 97.912 1.00 13.01 195 PRO A C 1
ATOM 1481 O O . PRO A 1 195 ? 29.813 52.068 98.676 1.00 14.98 195 PRO A O 1
ATOM 1485 N N . CYS A 1 196 ? 29.680 50.992 96.693 1.00 14.46 196 CYS A N 1
ATOM 1486 C CA . CYS A 1 196 ? 30.955 51.459 96.155 1.00 16.52 196 CYS A CA 1
ATOM 1487 C C . CYS A 1 196 ? 32.113 50.866 96.948 1.00 15.34 196 CYS A C 1
ATOM 1488 O O . CYS A 1 196 ? 32.899 51.590 97.565 1.00 14.92 196 CYS A O 1
ATOM 1491 N N . VAL A 1 197 ? 32.218 49.533 96.905 1.00 15.92 197 VAL A N 1
ATOM 1492 C CA . VAL A 1 197 ? 33.295 48.808 97.569 1.00 18.29 197 VAL A CA 1
ATOM 1493 C C . VAL A 1 197 ? 34.646 49.264 97.039 1.00 17.87 197 VAL A C 1
ATOM 1494 O O . VAL A 1 197 ? 34.920 49.186 95.834 1.00 18.49 197 VAL A O 1
ATOM 1498 N N . ALA A 1 198 ? 35.524 49.698 97.947 1.00 17.09 198 ALA A N 1
ATOM 1499 C CA . ALA A 1 198 ? 36.862 50.114 97.541 1.00 16.09 198 ALA A CA 1
ATOM 1500 C C . ALA A 1 198 ? 37.799 48.931 97.344 1.00 19.25 198 ALA A C 1
ATOM 1501 O O . ALA A 1 198 ? 38.700 48.997 96.501 1.00 17.94 198 ALA A O 1
ATOM 1503 N N . PHE A 1 199 ? 37.620 47.862 98.119 1.00 16.00 199 PHE A N 1
ATOM 1504 C CA . PHE A 1 199 ? 38.518 46.706 98.117 1.00 20.63 199 PHE A CA 1
ATOM 1505 C C . PHE A 1 199 ? 37.724 45.454 97.751 1.00 17.05 199 PHE A C 1
ATOM 1506 O O . PHE A 1 199 ? 37.463 44.599 98.611 1.00 17.66 199 PHE A O 1
ATOM 1514 N N . PRO A 1 200 ? 37.342 45.300 96.472 1.00 19.01 200 PRO A N 1
ATOM 1515 C CA . PRO A 1 200 ? 36.346 44.270 96.114 1.00 18.21 200 PRO A CA 1
ATOM 1516 C C . PRO A 1 200 ? 36.824 42.833 96.240 1.00 16.61 200 PRO A C 1
ATOM 1517 O O . PRO A 1 200 ? 35.982 41.931 96.156 1.00 16.73 200 PRO A O 1
ATOM 1521 N N . LEU A 1 201 ? 38.120 42.574 96.405 1.00 17.24 201 LEU A N 1
ATOM 1522 C CA . LEU A 1 201 ? 38.578 41.217 96.687 1.00 18.45 201 LEU A CA 1
ATOM 1523 C C . LEU A 1 201 ? 38.842 40.999 98.176 1.00 21.03 201 LEU A C 1
ATOM 1524 O O . LEU A 1 201 ? 39.531 40.041 98.542 1.00 22.86 201 LEU A O 1
ATOM 1529 N N . ASN A 1 202 ? 38.316 41.869 99.036 1.00 17.79 202 ASN A N 1
ATOM 1530 C CA . ASN A 1 202 ? 38.488 41.768 100.484 1.00 19.60 202 ASN A CA 1
ATOM 1531 C C . ASN A 1 202 ? 37.135 41.482 101.119 1.00 22.57 202 ASN A C 1
ATOM 1532 O O . ASN A 1 202 ? 36.182 42.241 100.920 1.00 23.01 202 ASN A O 1
ATOM 1537 N N . GLU A 1 203 ? 37.049 40.400 101.893 1.00 26.66 203 GLU A N 1
ATOM 1538 C CA . GLU A 1 203 ? 35.833 40.155 102.654 1.00 25.75 203 GLU A CA 1
ATOM 1539 C C . GLU A 1 203 ? 35.695 41.211 103.743 1.00 19.20 203 GLU A C 1
ATOM 1540 O O . GLU A 1 203 ? 36.683 41.762 104.231 1.00 24.31 203 GLU A O 1
ATOM 1546 N N . GLY A 1 204 ? 34.454 41.522 104.109 1.00 23.93 204 GLY A N 1
ATOM 1547 C CA . GLY A 1 204 ? 34.232 42.566 105.081 1.00 22.10 204 GLY A CA 1
ATOM 1548 C C . GLY A 1 204 ? 32.786 42.980 105.240 1.00 18.75 204 GLY A C 1
ATOM 1549 O O . GLY A 1 204 ? 31.887 42.508 104.534 1.00 20.56 204 GLY A O 1
ATOM 1550 N N . PRO A 1 205 ? 32.543 43.890 106.187 1.00 19.45 205 PRO A N 1
ATOM 1551 C CA . PRO A 1 205 ? 31.169 44.348 106.441 1.00 22.10 205 PRO A CA 1
ATOM 1552 C C . PRO A 1 205 ? 30.543 45.111 105.277 1.00 20.07 205 PRO A C 1
ATOM 1553 O O . PRO A 1 205 ? 29.311 45.207 105.205 1.00 19.24 205 PRO A O 1
ATOM 1557 N N . PHE A 1 206 ? 31.335 45.651 104.358 1.00 19.26 206 PHE A N 1
ATOM 1558 C CA . PHE A 1 206 ? 30.760 46.360 103.223 1.00 22.47 206 PHE A CA 1
ATOM 1559 C C . PHE A 1 206 ? 30.791 45.536 101.946 1.00 22.53 206 PHE A C 1
ATOM 1560 O O . PHE A 1 206 ? 30.414 46.039 100.883 1.00 22.55 206 PHE A O 1
ATOM 1568 N N . ARG A 1 207 ? 31.198 44.269 102.034 1.00 19.84 207 ARG A N 1
ATOM 1569 C CA . ARG A 1 207 ? 30.975 43.331 100.944 1.00 18.59 207 ARG A CA 1
ATOM 1570 C C . ARG A 1 207 ? 29.965 42.287 101.409 1.00 20.76 207 ARG A C 1
ATOM 1571 O O . ARG A 1 207 ? 28.761 42.451 101.193 1.00 18.62 207 ARG A O 1
ATOM 1579 N N . GLU A 1 208 ? 30.438 41.225 102.074 1.00 21.12 208 GLU A N 1
ATOM 1580 C CA . GLU A 1 208 ? 29.533 40.199 102.594 1.00 18.13 208 GLU A CA 1
ATOM 1581 C C . GLU A 1 208 ? 28.492 40.794 103.544 1.00 16.17 208 GLU A C 1
ATOM 1582 O O . GLU A 1 208 ? 27.299 40.479 103.455 1.00 21.09 208 GLU A O 1
ATOM 1588 N N . GLY A 1 209 ? 28.928 41.649 104.469 1.00 20.92 209 GLY A N 1
ATOM 1589 C CA . GLY A 1 209 ? 27.997 42.213 105.440 1.00 19.37 209 GLY A CA 1
ATOM 1590 C C . GLY A 1 209 ? 26.930 43.086 104.812 1.00 24.56 209 GLY A C 1
ATOM 1591 O O . GLY A 1 209 ? 25.784 43.112 105.281 1.00 19.45 209 GLY A O 1
ATOM 1592 N N . PHE A 1 210 ? 27.286 43.813 103.746 1.00 21.91 210 PHE A N 1
ATOM 1593 C CA . PHE A 1 210 ? 26.300 44.608 103.021 1.00 19.70 210 PHE A CA 1
ATOM 1594 C C . PHE A 1 210 ? 25.317 43.716 102.266 1.00 17.99 210 PHE A C 1
ATOM 1595 O O . PHE A 1 210 ? 24.098 43.899 102.358 1.00 19.69 210 PHE A O 1
ATOM 1603 N N . LEU A 1 211 ? 25.831 42.750 101.503 1.00 19.88 211 LEU A N 1
ATOM 1604 C CA . LEU A 1 211 ? 24.962 41.831 100.772 1.00 18.62 211 LEU A CA 1
ATOM 1605 C C . LEU A 1 211 ? 24.067 41.043 101.723 1.00 21.94 211 LEU A C 1
ATOM 1606 O O . LEU A 1 211 ? 22.895 40.788 101.417 1.00 18.84 211 LEU A O 1
ATOM 1611 N N . ASP A 1 212 ? 24.608 40.638 102.872 1.00 21.81 212 ASP A N 1
ATOM 1612 C CA . ASP A 1 212 ? 23.804 39.900 103.844 1.00 23.52 212 ASP A CA 1
ATOM 1613 C C . ASP A 1 212 ? 22.661 40.761 104.368 1.00 22.70 212 ASP A C 1
ATOM 1614 O O . ASP A 1 212 ? 21.528 40.285 104.506 1.00 25.25 212 ASP A O 1
ATOM 1619 N N . TYR A 1 213 ? 22.932 42.044 104.625 1.00 20.98 213 TYR A N 1
ATOM 1620 C CA . TYR A 1 213 ? 21.905 42.931 105.162 1.00 18.85 213 TYR A CA 1
ATOM 1621 C C . TYR A 1 213 ? 20.769 43.144 104.170 1.00 26.38 213 TYR A C 1
ATOM 1622 O O . TYR A 1 213 ? 19.590 43.040 104.532 1.00 23.94 213 TYR A O 1
ATOM 1631 N N . VAL A 1 214 ? 21.096 43.493 102.919 1.00 21.25 214 VAL A N 1
ATOM 1632 C CA . VAL A 1 214 ? 20.034 43.772 101.956 1.00 23.88 214 VAL A CA 1
ATOM 1633 C C . VAL A 1 214 ? 19.236 42.510 101.655 1.00 22.79 214 VAL A C 1
ATOM 1634 O O . VAL A 1 214 ? 18.041 42.582 101.341 1.00 23.32 214 VAL A O 1
ATOM 1638 N N . LYS A 1 215 ? 19.870 41.340 101.747 1.00 23.61 215 LYS A N 1
ATOM 1639 C CA . LYS A 1 215 ? 19.141 40.089 101.564 1.00 22.64 215 LYS A CA 1
ATOM 1640 C C . LYS A 1 215 ? 18.190 39.832 102.726 1.00 24.26 215 LYS A C 1
ATOM 1641 O O . LYS A 1 215 ? 16.991 39.609 102.526 1.00 25.73 215 LYS A O 1
ATOM 1647 N N . GLN A 1 216 ? 18.714 39.860 103.950 1.00 24.79 216 GLN A N 1
ATOM 1648 C CA . GLN A 1 216 ? 17.898 39.527 105.113 1.00 31.09 216 GLN A CA 1
ATOM 1649 C C . GLN A 1 216 ? 16.785 40.543 105.343 1.00 28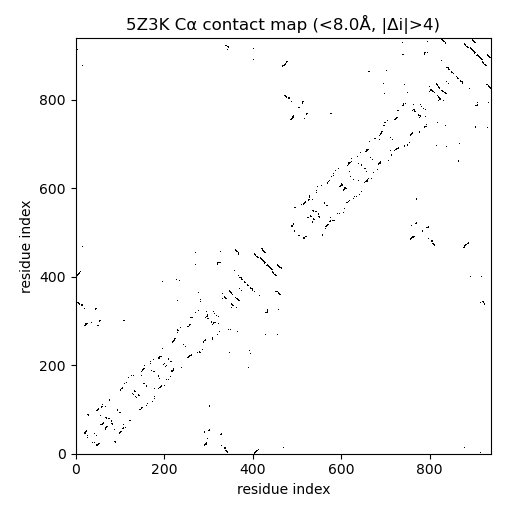.49 216 GLN A C 1
ATOM 1650 O O . GLN A 1 216 ? 15.705 40.176 105.813 1.00 30.90 216 GLN A O 1
ATOM 1656 N N . GLN A 1 217 ? 17.008 41.810 105.008 1.00 27.27 217 GLN A N 1
ATOM 1657 C CA . GLN A 1 217 ? 15.994 42.837 105.207 1.00 23.20 217 GLN A CA 1
ATOM 1658 C C . GLN A 1 217 ? 15.213 43.156 103.941 1.00 23.43 217 GLN A C 1
ATOM 1659 O O . GLN A 1 217 ? 14.429 44.111 103.940 1.00 26.56 217 GLN A O 1
ATOM 1665 N N . SER A 1 218 ? 15.409 42.388 102.867 1.00 23.40 218 SER A N 1
ATOM 1666 C CA . SER A 1 218 ? 14.663 42.556 101.617 1.00 26.09 218 SER A CA 1
ATOM 1667 C C . SER A 1 218 ? 14.711 44.001 101.111 1.00 28.30 218 SER A C 1
ATOM 1668 O O . SER A 1 218 ? 13.690 44.603 100.768 1.00 25.47 218 SER A O 1
ATOM 1671 N N . VAL A 1 219 ? 15.918 44.560 101.070 1.00 28.55 219 VAL A N 1
ATOM 1672 C CA . VAL A 1 219 ? 16.148 45.926 100.594 1.00 22.30 219 VAL A CA 1
ATOM 1673 C C . VAL A 1 219 ? 16.480 45.881 99.104 1.00 23.68 219 VAL A C 1
ATOM 1674 O O . VAL A 1 219 ? 17.263 45.019 98.678 1.00 21.30 219 VAL A O 1
ATOM 1678 N N . PRO A 1 220 ? 15.910 46.759 98.275 1.00 22.52 220 PRO A N 1
ATOM 1679 C CA . PRO A 1 220 ? 16.250 46.740 96.842 1.00 23.45 220 PRO A CA 1
ATOM 1680 C C . PRO A 1 220 ? 17.733 46.988 96.623 1.00 20.98 220 PRO A C 1
ATOM 1681 O O . PRO A 1 220 ? 18.347 47.814 97.297 1.00 27.26 220 PRO A O 1
ATOM 1685 N N . LEU A 1 221 ? 18.306 46.265 95.657 1.00 23.36 221 LEU A N 1
ATOM 1686 C CA . LEU A 1 221 ? 19.710 46.421 95.256 1.00 20.81 221 LEU A CA 1
ATOM 1687 C C . LEU A 1 221 ? 19.744 46.181 93.749 1.00 18.64 221 LEU A C 1
ATOM 1688 O O . LEU A 1 221 ? 19.940 45.051 93.292 1.00 21.16 221 LEU A O 1
ATOM 1693 N N . ASP A 1 222 ? 19.514 47.247 92.985 1.00 16.53 222 ASP A N 1
ATOM 1694 C CA . ASP A 1 222 ? 19.507 47.125 91.530 1.00 18.92 222 ASP A CA 1
ATOM 1695 C C . ASP A 1 222 ? 20.916 46.959 90.972 1.00 20.43 222 ASP A C 1
ATOM 1696 O O . ASP A 1 222 ? 21.100 46.330 89.920 1.00 16.01 222 ASP A O 1
ATOM 1701 N N . PHE A 1 223 ? 21.924 47.489 91.662 1.00 18.47 223 PHE A N 1
ATOM 1702 C CA . PHE A 1 223 ? 23.298 47.311 91.227 1.00 17.37 223 PHE A CA 1
ATOM 1703 C C . PHE A 1 223 ? 24.208 47.272 92.442 1.00 16.45 223 PHE A C 1
ATOM 1704 O O . PHE A 1 223 ? 23.938 47.908 93.460 1.00 15.92 223 PHE A O 1
ATOM 1712 N N . LEU A 1 224 ? 25.274 46.493 92.334 1.00 16.53 224 LEU A N 1
ATOM 1713 C CA . LEU A 1 224 ? 26.339 46.476 93.324 1.00 15.70 224 LEU A CA 1
ATOM 1714 C C . LEU A 1 224 ? 27.509 47.251 92.734 1.00 14.37 224 LEU A C 1
ATOM 1715 O O . LEU A 1 224 ? 28.031 46.878 91.681 1.00 18.11 224 LEU A O 1
ATOM 1720 N N . SER A 1 225 ? 27.901 48.336 93.387 1.00 15.44 225 SER A N 1
ATOM 1721 C CA . SER A 1 225 ? 28.941 49.195 92.837 1.00 14.78 225 SER A CA 1
ATOM 1722 C C . SER A 1 225 ? 30.263 48.980 93.577 1.00 13.98 225 SER A C 1
ATOM 1723 O O . SER A 1 225 ? 30.288 48.675 94.775 1.00 15.30 225 SER A O 1
ATOM 1726 N N . TRP A 1 226 ? 31.363 49.093 92.831 1.00 12.48 226 TRP A N 1
ATOM 1727 C CA . TRP A 1 226 ? 32.698 48.768 93.325 1.00 13.46 226 TRP A CA 1
ATOM 1728 C C . TRP A 1 226 ? 33.721 49.501 92.469 1.00 17.17 226 TRP A C 1
ATOM 1729 O O . TRP A 1 226 ? 33.385 50.084 91.436 1.00 13.82 226 TRP A O 1
ATOM 1748 N N . TRP A 1 228 ? 38.103 49.720 90.981 1.00 15.19 228 TRP A N 1
ATOM 1749 C CA . TRP A 1 228 ? 39.371 49.043 90.740 1.00 13.53 228 TRP A CA 1
ATOM 1750 C C . TRP A 1 228 ? 40.333 49.980 90.016 1.00 15.29 228 TRP A C 1
ATOM 1751 O O . TRP A 1 228 ? 39.932 50.709 89.109 1.00 14.58 228 TRP A O 1
ATOM 1762 N N . TYR A 1 229 ? 41.603 49.944 90.420 1.00 13.75 229 TYR A N 1
ATOM 1763 C CA . TYR A 1 229 ? 42.661 50.705 89.776 1.00 15.75 229 TYR A CA 1
ATOM 1764 C C . TYR A 1 229 ? 43.797 49.771 89.384 1.00 16.03 229 TYR A C 1
ATOM 1765 O O . TYR A 1 229 ? 44.032 48.752 90.037 1.00 18.53 229 TYR A O 1
ATOM 1774 N N . GLY A 1 230 ? 44.530 50.148 88.338 1.00 15.30 230 GLY A N 1
ATOM 1775 C CA . GLY A 1 230 ? 45.634 49.325 87.866 1.00 15.06 230 GLY A CA 1
ATOM 1776 C C . GLY A 1 230 ? 47.000 49.657 88.445 1.00 16.45 230 GLY A C 1
ATOM 1777 O O . GLY A 1 230 ? 48.016 49.320 87.834 1.00 17.35 230 GLY A O 1
ATOM 1778 N N . ASP A 1 231 ? 47.053 50.320 89.611 1.00 14.89 231 ASP A N 1
ATOM 1779 C CA . ASP A 1 231 ? 48.329 50.846 90.101 1.00 17.19 231 ASP A CA 1
ATOM 1780 C C . ASP A 1 231 ? 49.377 49.755 90.244 1.00 17.97 231 ASP A C 1
ATOM 1781 O O . ASP A 1 231 ? 50.540 49.955 89.887 1.00 21.51 231 ASP A O 1
ATOM 1786 N N . ASN A 1 232 ? 48.997 48.610 90.795 1.00 18.01 232 ASN A N 1
ATOM 1787 C CA . ASN A 1 232 ? 49.968 47.581 91.134 1.00 16.41 232 ASN A CA 1
ATOM 1788 C C . ASN A 1 232 ? 50.036 46.462 90.100 1.00 19.03 232 ASN A C 1
ATOM 1789 O O . ASN A 1 232 ? 50.703 45.449 90.343 1.00 19.85 232 ASN A O 1
ATOM 1794 N N . SER A 1 233 ? 49.376 46.623 88.950 1.00 17.78 233 SER A N 1
ATOM 1795 C CA . SER A 1 233 ? 49.420 45.613 87.891 1.00 16.22 233 SER A CA 1
ATOM 1796 C C . SER A 1 233 ? 49.736 46.227 86.530 1.00 18.36 233 SER A C 1
ATOM 1797 O O . SER A 1 233 ? 50.365 45.590 85.672 1.00 16.67 233 SER A O 1
ATOM 1800 N N . ARG A 1 234 ? 49.301 47.473 86.331 1.00 18.77 234 ARG A N 1
ATOM 1801 C CA . ARG A 1 234 ? 49.268 48.115 85.012 1.00 17.21 234 ARG A CA 1
ATOM 1802 C C . ARG A 1 234 ? 48.686 47.189 83.947 1.00 13.23 234 ARG A C 1
ATOM 1803 O O . ARG A 1 234 ? 49.093 47.252 82.787 1.00 14.16 234 ARG A O 1
ATOM 1811 N N . ASP A 1 235 ? 47.738 46.326 84.329 1.00 13.22 235 ASP A N 1
ATOM 1812 C CA . ASP A 1 235 ? 47.206 45.296 83.435 1.00 12.85 235 ASP A CA 1
ATOM 1813 C C . ASP A 1 235 ? 45.773 45.658 83.066 1.00 12.62 235 ASP A C 1
ATOM 1814 O O . ASP A 1 235 ? 44.892 45.635 83.944 1.00 12.37 235 ASP A O 1
ATOM 1819 N N . PRO A 1 236 ? 45.483 45.996 81.801 1.00 13.49 236 PRO A N 1
ATOM 1820 C CA . PRO A 1 236 ? 44.109 46.403 81.446 1.00 14.60 236 PRO A CA 1
ATOM 1821 C C . PRO A 1 236 ? 43.100 45.276 81.560 1.00 13.58 236 PRO A C 1
ATOM 1822 O O . PRO A 1 236 ? 41.890 45.542 81.514 1.00 14.05 236 PRO A O 1
ATOM 1834 N N . ASP A 1 238 ? 42.566 43.666 84.257 1.00 14.89 238 ASP A N 1
ATOM 1835 C CA . ASP A 1 238 ? 42.130 43.562 85.655 1.00 14.54 238 ASP A CA 1
ATOM 1836 C C . ASP A 1 238 ? 40.624 43.733 85.816 1.00 14.67 238 ASP A C 1
ATOM 1837 O O . ASP A 1 238 ? 39.993 43.047 86.630 1.00 12.88 238 ASP A O 1
ATOM 1842 N N . PHE A 1 239 ? 40.030 44.664 85.072 1.00 13.11 239 PHE A N 1
ATOM 1843 C CA . PHE A 1 239 ? 38.627 44.979 85.325 1.00 14.72 239 PHE A CA 1
ATOM 1844 C C . PHE A 1 239 ? 37.723 43.801 84.998 1.00 16.06 239 PHE A C 1
ATOM 1845 O O . PHE A 1 239 ? 36.757 43.535 85.726 1.00 16.09 239 PHE A O 1
ATOM 1853 N N . ARG A 1 240 ? 38.050 43.048 83.949 1.00 12.88 240 ARG A N 1
ATOM 1854 C CA . ARG A 1 240 ? 37.309 41.818 83.668 1.00 16.97 240 ARG A CA 1
ATOM 1855 C C . ARG A 1 240 ? 37.525 40.797 84.774 1.00 15.08 240 ARG A C 1
ATOM 1856 O O . ARG A 1 240 ? 36.567 40.179 85.261 1.00 16.32 240 ARG A O 1
ATOM 1864 N N . THR A 1 241 ? 38.784 40.615 85.184 1.00 13.32 241 THR A N 1
ATOM 1865 C CA . THR A 1 241 ? 39.108 39.649 86.238 1.00 17.24 241 THR A CA 1
ATOM 1866 C C . THR A 1 241 ? 38.366 39.964 87.534 1.00 15.76 241 THR A C 1
ATOM 1867 O O . THR A 1 241 ? 37.787 39.066 88.158 1.00 17.43 241 THR A O 1
ATOM 1871 N N . ILE A 1 242 ? 38.368 41.232 87.960 1.00 12.91 242 ILE A N 1
ATOM 1872 C CA . ILE A 1 242 ? 37.700 41.553 89.224 1.00 14.28 242 ILE A CA 1
ATOM 1873 C C . ILE A 1 242 ? 36.194 41.353 89.101 1.00 14.49 242 ILE A C 1
ATOM 1874 O O . ILE A 1 242 ? 35.546 40.808 90.006 1.00 16.32 242 ILE A O 1
ATOM 1879 N N . ALA A 1 243 ? 35.609 41.789 87.979 1.00 12.64 243 ALA A N 1
ATOM 1880 C CA . ALA A 1 243 ? 34.162 41.717 87.821 1.00 13.34 243 ALA A CA 1
ATOM 1881 C C . ALA A 1 243 ? 33.673 40.280 87.900 1.00 14.09 243 ALA A C 1
ATOM 1882 O O . ALA A 1 243 ? 32.588 40.017 88.429 1.00 14.48 243 ALA A O 1
ATOM 1884 N N . ALA A 1 244 ? 34.450 39.339 87.365 1.00 16.06 244 ALA A N 1
ATOM 1885 C CA . ALA A 1 244 ? 34.062 37.936 87.452 1.00 17.47 244 ALA A CA 1
ATOM 1886 C C . ALA A 1 244 ? 33.953 37.497 88.905 1.00 15.77 244 ALA A C 1
ATOM 1887 O O . ALA A 1 244 ? 32.987 36.824 89.289 1.00 18.06 244 ALA A O 1
ATOM 1889 N N . GLU A 1 245 ? 34.918 37.896 89.734 1.00 15.12 245 GLU A N 1
ATOM 1890 C CA . GLU A 1 245 ? 34.891 37.514 91.141 1.00 18.93 245 GLU A CA 1
ATOM 1891 C C . GLU A 1 245 ? 33.736 38.185 91.876 1.00 21.62 245 GLU A C 1
ATOM 1892 O O . GLU A 1 245 ? 33.060 37.551 92.697 1.00 19.73 245 GLU A O 1
ATOM 1898 N N . VAL A 1 246 ? 33.481 39.458 91.579 1.00 16.25 246 VAL A N 1
ATOM 1899 C CA . VAL A 1 246 ? 32.374 40.159 92.220 1.00 15.46 246 VAL A CA 1
ATOM 1900 C C . VAL A 1 246 ? 31.051 39.534 91.813 1.00 15.42 246 VAL A C 1
ATOM 1901 O O . VAL A 1 246 ? 30.143 39.357 92.637 1.00 19.51 246 VAL A O 1
ATOM 1905 N N . ARG A 1 247 ? 30.921 39.196 90.531 1.00 18.46 247 ARG A N 1
ATOM 1906 C CA . ARG A 1 247 ? 29.724 38.525 90.049 1.00 19.86 247 ARG A CA 1
ATOM 1907 C C . ARG A 1 247 ? 29.445 37.262 90.847 1.00 17.51 247 ARG A C 1
ATOM 1908 O O . ARG A 1 247 ? 28.305 37.019 91.259 1.00 18.14 247 ARG A O 1
ATOM 1916 N N . ALA A 1 248 ? 30.485 36.469 91.113 1.00 20.62 248 ALA A N 1
ATOM 1917 C CA . ALA A 1 248 ? 30.295 35.214 91.848 1.00 19.65 248 ALA A CA 1
ATOM 1918 C C . ALA A 1 248 ? 29.828 35.451 93.286 1.00 21.70 248 ALA A C 1
ATOM 1919 O O . ALA A 1 248 ? 29.006 34.688 93.809 1.00 21.97 248 ALA A O 1
ATOM 1921 N N . ILE A 1 249 ? 30.355 36.483 93.951 1.00 22.72 249 ILE A N 1
ATOM 1922 C CA . ILE A 1 249 ? 29.951 36.754 95.333 1.00 22.24 249 ILE A CA 1
ATOM 1923 C C . ILE A 1 249 ? 28.529 37.296 95.378 1.00 24.64 249 ILE A C 1
ATOM 1924 O O . ILE A 1 249 ? 27.729 36.919 96.247 1.00 24.01 249 ILE A O 1
ATOM 1929 N N . VAL A 1 250 ? 28.189 38.190 94.448 1.00 21.43 250 VAL A N 1
ATOM 1930 C CA . VAL A 1 250 ? 26.832 38.725 94.401 1.00 25.41 250 VAL A CA 1
ATOM 1931 C C . VAL A 1 250 ? 25.827 37.617 94.099 1.00 21.42 250 VAL A C 1
ATOM 1932 O O . VAL A 1 250 ? 24.750 37.555 94.705 1.00 22.08 250 VAL A O 1
ATOM 1936 N N . ASP A 1 251 ? 26.156 36.725 93.163 1.00 20.71 251 ASP A N 1
ATOM 1937 C CA . ASP A 1 251 ? 25.234 35.632 92.854 1.00 23.50 251 ASP A CA 1
ATOM 1938 C C . ASP A 1 251 ? 25.058 34.705 94.052 1.00 22.34 251 ASP A C 1
ATOM 1939 O O . ASP A 1 251 ? 23.972 34.149 94.263 1.00 25.01 251 ASP A O 1
ATOM 1944 N N . LYS A 1 252 ? 26.073 34.555 94.833 1.00 20.11 252 LYS A N 1
ATOM 1945 C CA . LYS A 1 252 ? 26.054 33.680 95.982 1.00 26.83 252 LYS A CA 1
ATOM 1946 C C . LYS A 1 252 ? 24.988 34.105 96.959 1.00 25.74 252 LYS A C 1
ATOM 1947 O O . LYS A 1 252 ? 24.497 33.315 97.642 1.00 27.13 252 LYS A O 1
ATOM 1953 N N . TYR A 1 253 ? 24.701 35.381 97.054 1.00 23.66 253 TYR A N 1
ATOM 1954 C CA . TYR A 1 253 ? 23.639 35.886 97.915 1.00 25.88 253 TYR A CA 1
ATOM 1955 C C . TYR A 1 253 ? 22.291 35.939 97.214 1.00 22.29 253 TYR A C 1
ATOM 1956 O O . TYR A 1 253 ? 21.364 36.570 97.732 1.00 29.04 253 TYR A O 1
ATOM 1965 N N . GLY A 1 254 ? 22.159 35.287 96.063 1.00 23.45 254 GLY A N 1
ATOM 1966 C CA . GLY A 1 254 ? 20.905 35.217 95.340 1.00 26.18 254 GLY A CA 1
ATOM 1967 C C . GLY A 1 254 ? 20.587 36.408 94.460 1.00 26.48 254 GLY A C 1
ATOM 1968 O O . GLY A 1 254 ? 19.520 36.423 93.830 1.00 27.14 254 GLY A O 1
ATOM 1969 N N . PHE A 1 255 ? 21.473 37.396 94.381 1.00 23.96 255 PHE A N 1
ATOM 1970 C CA . PHE A 1 255 ? 21.188 38.635 93.652 1.00 22.62 255 PHE A CA 1
ATOM 1971 C C . PHE A 1 255 ? 21.583 38.498 92.176 1.00 27.27 255 PHE A C 1
ATOM 1972 O O . PHE A 1 255 ? 22.377 39.267 91.628 1.00 21.52 255 PHE A O 1
ATOM 1980 N N . THR A 1 256 ? 20.981 37.508 91.517 1.00 24.60 256 THR A N 1
ATOM 1981 C CA . THR A 1 256 ? 21.379 37.183 90.154 1.00 24.40 256 THR A CA 1
ATOM 1982 C C . THR A 1 256 ? 20.923 38.222 89.139 1.00 30.04 256 THR A C 1
ATOM 1983 O O . THR A 1 256 ? 21.521 38.312 88.061 1.00 27.22 256 THR A O 1
ATOM 1987 N N . ASP A 1 257 ? 19.896 39.012 89.454 1.00 28.53 257 ASP A N 1
ATOM 1988 C CA . ASP A 1 257 ? 19.423 40.059 88.559 1.00 25.34 257 ASP A CA 1
ATOM 1989 C C . ASP A 1 257 ? 20.101 41.398 88.800 1.00 24.59 257 ASP A C 1
ATOM 1990 O O . ASP A 1 257 ? 19.878 42.335 88.028 1.00 26.50 257 ASP A O 1
ATOM 1995 N N . THR A 1 258 ? 20.910 41.503 89.842 1.00 19.15 258 THR A N 1
ATOM 1996 C CA . THR A 1 258 ? 21.572 42.751 90.188 1.00 20.39 258 THR A CA 1
ATOM 1997 C C . THR A 1 258 ? 22.747 43.002 89.250 1.00 19.44 258 THR A C 1
ATOM 1998 O O . THR A 1 258 ? 23.555 42.102 89.002 1.00 19.52 258 THR A O 1
ATOM 2002 N N . GLU A 1 259 ? 22.841 44.226 88.728 1.00 15.06 259 GLU A N 1
ATOM 2003 C CA . GLU A 1 259 ? 23.932 44.572 87.829 1.00 16.79 259 GLU A CA 1
ATOM 2004 C C . GLU A 1 259 ? 25.209 44.886 88.610 1.00 19.43 259 GLU A C 1
ATOM 2005 O O . GLU A 1 259 ? 25.181 45.223 89.801 1.00 16.83 259 GLU A O 1
ATOM 2011 N N . LEU A 1 260 ? 26.347 44.763 87.923 1.00 13.64 260 LEU A N 1
ATOM 2012 C CA . LEU A 1 260 ? 27.636 45.174 88.468 1.00 14.14 260 LEU A CA 1
ATOM 2013 C C . LEU A 1 260 ? 27.996 46.543 87.899 1.00 13.27 260 LEU A C 1
ATOM 2014 O O . LEU A 1 260 ? 28.103 46.701 86.681 1.00 13.51 260 LEU A O 1
ATOM 2019 N N . LEU A 1 261 ? 28.189 47.525 88.770 1.00 14.18 261 LEU A N 1
ATOM 2020 C CA . LEU A 1 261 ? 28.542 48.871 88.331 1.00 14.44 261 LEU A CA 1
ATOM 2021 C C . LEU A 1 261 ? 29.952 49.192 88.798 1.00 13.53 261 LEU A C 1
ATOM 2022 O O . LEU A 1 261 ? 30.226 49.200 90.003 1.00 12.76 261 LEU A O 1
ATOM 2027 N N . LEU A 1 262 ? 30.832 49.476 87.843 1.00 10.66 262 LEU A N 1
ATOM 2028 C CA . LEU A 1 262 ? 32.221 49.819 88.120 1.00 9.38 262 LEU A CA 1
ATOM 2029 C C . LEU A 1 262 ? 32.286 51.335 88.317 1.00 13.58 262 LEU A C 1
ATOM 2030 O O . LEU A 1 262 ? 32.353 52.099 87.351 1.00 13.88 262 LEU A O 1
ATOM 2035 N N . SER A 1 263 ? 32.247 51.779 89.584 1.00 13.00 263 SER A N 1
ATOM 2036 C CA . SER A 1 263 ? 32.080 53.202 89.885 1.00 13.61 263 SER A CA 1
ATOM 2037 C C . SER A 1 263 ? 33.351 54.017 89.695 1.00 12.37 263 SER A C 1
ATOM 2038 O O . SER A 1 263 ? 33.266 55.244 89.538 1.00 11.62 263 SER A O 1
ATOM 2041 N N . TYR A 1 264 ? 34.518 53.375 89.754 1.00 9.93 264 TYR A N 1
ATOM 2042 C CA . TYR A 1 264 ? 35.806 53.990 89.444 1.00 13.68 264 TYR A CA 1
ATOM 2043 C C . TYR A 1 264 ? 36.623 52.965 88.692 1.00 12.08 264 TYR A C 1
ATOM 2044 O O . TYR A 1 264 ? 36.740 51.823 89.150 1.00 13.30 264 TYR A O 1
ATOM 2053 N N . TRP A 1 265 ? 37.236 53.381 87.598 1.00 12.98 265 TRP A N 1
ATOM 2054 C CA . TRP A 1 265 ? 38.267 52.564 86.977 1.00 12.67 265 TRP A CA 1
ATOM 2055 C C . TRP A 1 265 ? 39.246 53.489 86.277 1.00 12.11 265 TRP A C 1
ATOM 2056 O O . TRP A 1 265 ? 38.846 54.488 85.665 1.00 9.50 265 TRP A O 1
ATOM 2067 N N . SER A 1 266 ? 40.525 53.139 86.370 1.00 11.67 266 SER A N 1
ATOM 2068 C CA . SER A 1 266 ? 41.611 53.980 85.904 1.00 15.79 266 SER A CA 1
ATOM 2069 C C . SER A 1 266 ? 42.874 53.138 85.926 1.00 17.27 266 SER A C 1
ATOM 2070 O O . SER A 1 266 ? 42.959 52.153 86.660 1.00 14.12 266 SER A O 1
ATOM 2081 N N . THR A 1 268 ? 45.528 54.313 87.195 1.00 13.95 268 THR A N 1
ATOM 2082 C CA . THR A 1 268 ? 46.067 54.650 88.507 1.00 18.18 268 THR A CA 1
ATOM 2083 C C . THR A 1 268 ? 45.014 55.365 89.343 1.00 18.17 268 THR A C 1
ATOM 2084 O O . THR A 1 268 ? 44.227 56.162 88.823 1.00 15.57 268 THR A O 1
ATOM 2088 N N . GLY A 1 269 ? 45.000 55.064 90.635 1.00 15.91 269 GLY A N 1
ATOM 2089 C CA . GLY A 1 269 ? 44.115 55.750 91.557 1.00 18.72 269 GLY A CA 1
ATOM 2090 C C . GLY A 1 269 ? 44.835 56.251 92.791 1.00 24.55 269 GLY A C 1
ATOM 2091 O O . GLY A 1 269 ? 44.206 56.769 93.718 1.00 24.70 269 GLY A O 1
ATOM 2092 N N . ILE A 1 270 ? 46.151 56.083 92.818 1.00 20.30 270 ILE A N 1
ATOM 2093 C CA . ILE A 1 270 ? 46.982 56.553 93.921 1.00 23.92 270 ILE A CA 1
ATOM 2094 C C . ILE A 1 270 ? 47.432 57.973 93.593 1.00 18.40 270 ILE A C 1
ATOM 2095 O O . ILE A 1 270 ? 48.033 58.185 92.532 1.00 19.33 270 ILE A O 1
ATOM 2100 N N . PRO A 1 271 ? 47.168 58.956 94.459 1.00 21.98 271 PRO A N 1
ATOM 2101 C CA . PRO A 1 271 ? 47.326 60.364 94.062 1.00 22.94 271 PRO A CA 1
ATOM 2102 C C . PRO A 1 271 ? 48.762 60.788 93.806 1.00 26.72 271 PRO A C 1
ATOM 2103 O O . PRO A 1 271 ? 48.968 61.913 93.333 1.00 28.66 271 PRO A O 1
ATOM 2107 N N . THR A 1 272 ? 49.751 59.938 94.094 1.00 24.20 272 THR A N 1
ATOM 2108 C CA . THR A 1 272 ? 51.147 60.189 93.756 1.00 30.88 272 THR A CA 1
ATOM 2109 C C . THR A 1 272 ? 51.619 59.343 92.577 1.00 30.62 272 THR A C 1
ATOM 2110 O O . THR A 1 272 ? 52.828 59.191 92.370 1.00 31.74 272 THR A O 1
ATOM 2114 N N . ALA A 1 273 ? 50.698 58.766 91.813 1.00 29.95 273 ALA A N 1
ATOM 2115 C CA . ALA A 1 273 ? 51.104 57.882 90.728 1.00 28.11 273 ALA A CA 1
ATOM 2116 C C . ALA A 1 273 ? 51.761 58.670 89.602 1.00 20.97 273 ALA A C 1
ATOM 2117 O O . ALA A 1 273 ? 51.379 59.806 89.299 1.00 28.25 273 ALA A O 1
ATOM 2119 N N . LYS A 1 274 ? 52.730 58.035 88.986 1.00 23.09 274 LYS A N 1
ATOM 2120 C CA . LYS A 1 274 ? 53.502 58.572 87.886 1.00 29.66 274 LYS A CA 1
ATOM 2121 C C . LYS A 1 274 ? 53.360 57.670 86.641 1.00 20.83 274 LYS A C 1
ATOM 2122 O O . LYS A 1 274 ? 53.353 56.502 86.779 1.00 22.87 274 LYS A O 1
ATOM 2128 N N . PHE A 1 275 ? 53.235 58.257 85.463 1.00 19.51 275 PHE A N 1
ATOM 2129 C CA . PHE A 1 275 ? 53.022 57.484 84.251 1.00 19.26 275 PHE A CA 1
ATOM 2130 C C . PHE A 1 275 ? 53.269 58.404 83.076 1.00 21.50 275 PHE A C 1
ATOM 2131 O O . PHE A 1 275 ? 53.258 59.632 83.216 1.00 20.72 275 PHE A O 1
ATOM 2139 N N . GLU A 1 276 ? 53.490 57.800 81.916 1.00 21.58 276 GLU A N 1
ATOM 2140 C CA . GLU A 1 276 ? 53.493 58.549 80.674 1.00 18.88 276 GLU A CA 1
ATOM 2141 C C . GLU A 1 276 ? 52.065 58.713 80.172 1.00 17.38 276 GLU A C 1
ATOM 2142 O O . GLU A 1 276 ? 51.243 57.797 80.283 1.00 16.93 276 GLU A O 1
ATOM 2148 N N . ASP A 1 277 ? 51.783 59.898 79.625 1.00 17.51 277 ASP A N 1
ATOM 2149 C CA . ASP A 1 277 ? 50.499 60.178 78.983 1.00 15.92 277 ASP A CA 1
ATOM 2150 C C . ASP A 1 277 ? 50.118 59.078 77.989 1.00 15.48 277 ASP A C 1
ATOM 2151 O O . ASP A 1 277 ? 48.998 58.555 78.019 1.00 13.37 277 ASP A O 1
ATOM 2156 N N . PHE A 1 278 ? 51.048 58.698 77.113 1.00 13.66 278 PHE A N 1
ATOM 2157 C CA . PHE A 1 278 ? 50.689 57.800 76.020 1.00 17.62 278 PHE A CA 1
ATOM 2158 C C . PHE A 1 278 ? 50.551 56.355 76.486 1.00 14.05 278 PHE A C 1
ATOM 2159 O O . PHE A 1 278 ? 49.742 55.613 75.920 1.00 16.04 278 PHE A O 1
ATOM 2167 N N . ASP A 1 279 ? 51.308 55.951 77.515 1.00 14.65 279 ASP A N 1
ATOM 2168 C CA . ASP A 1 279 ? 51.112 54.635 78.129 1.00 14.24 279 ASP A CA 1
ATOM 2169 C C . ASP A 1 279 ? 49.705 54.514 78.700 1.00 16.05 279 ASP A C 1
ATOM 2170 O O . ASP A 1 279 ? 49.012 53.506 78.499 1.00 12.42 279 ASP A O 1
ATOM 2175 N N . ASN A 1 280 ? 49.284 55.540 79.436 1.00 12.33 280 ASN A N 1
ATOM 2176 C CA . ASN A 1 280 ? 47.978 55.548 80.082 1.00 10.95 280 ASN A CA 1
ATOM 2177 C C . ASN A 1 280 ? 46.859 55.513 79.048 1.00 13.73 280 ASN A C 1
ATOM 2178 O O . ASN A 1 280 ? 45.877 54.782 79.212 1.00 11.61 280 ASN A O 1
ATOM 2183 N N . ALA A 1 281 ? 47.001 56.300 77.974 1.00 12.17 281 ALA A N 1
ATOM 2184 C CA . ALA A 1 281 ? 46.031 56.298 76.881 1.00 13.29 281 ALA A CA 1
ATOM 2185 C C . ALA A 1 281 ? 45.848 54.900 76.301 1.00 13.32 281 ALA A C 1
ATOM 2186 O O . ALA A 1 281 ? 44.718 54.434 76.106 1.00 12.09 281 ALA A O 1
ATOM 2188 N N . ALA A 1 282 ? 46.956 54.218 76.009 1.00 11.25 282 ALA A N 1
ATOM 2189 C CA . ALA A 1 282 ? 46.847 52.873 75.457 1.00 13.89 282 ALA A CA 1
ATOM 2190 C C . ALA A 1 282 ? 46.225 51.925 76.473 1.00 12.81 282 ALA A C 1
ATOM 2191 O O . ALA A 1 282 ? 45.435 51.044 76.109 1.00 12.24 282 ALA A O 1
ATOM 2193 N N . PHE A 1 283 ? 46.560 52.102 77.751 1.00 11.05 283 PHE A N 1
ATOM 2194 C CA . PHE A 1 283 ? 45.963 51.272 78.797 1.00 12.58 283 PHE A CA 1
ATOM 2195 C C . PHE A 1 283 ? 44.453 51.430 78.820 1.00 11.78 283 PHE A C 1
ATOM 2196 O O . PHE A 1 283 ? 43.713 50.440 78.862 1.00 11.08 283 PHE A O 1
ATOM 2204 N N . LEU A 1 284 ? 43.968 52.679 78.837 1.00 11.53 284 LEU A N 1
ATOM 2205 C CA . LEU A 1 284 ? 42.536 52.856 79.037 1.00 13.68 284 LEU A CA 1
ATOM 2206 C C . LEU A 1 284 ? 41.750 52.384 77.816 1.00 10.65 284 LEU A C 1
ATOM 2207 O O . LEU A 1 284 ? 40.641 51.858 77.969 1.00 8.69 284 LEU A O 1
ATOM 2212 N N . ALA A 1 285 ? 42.325 52.492 76.613 1.00 12.24 285 ALA A N 1
ATOM 2213 C CA . ALA A 1 285 ? 41.654 51.934 75.444 1.00 10.62 285 ALA A CA 1
ATOM 2214 C C . ALA A 1 285 ? 41.627 50.406 75.499 1.00 11.41 285 ALA A C 1
ATOM 2215 O O . ALA A 1 285 ? 40.590 49.787 75.227 1.00 10.18 285 ALA A O 1
ATOM 2217 N N . ALA A 1 286 ? 42.747 49.774 75.857 1.00 11.91 286 ALA A N 1
ATOM 2218 C CA . ALA A 1 286 ? 42.738 48.316 75.979 1.00 10.63 286 ALA A CA 1
ATOM 2219 C C . ALA A 1 286 ? 41.800 47.859 77.092 1.00 10.26 286 ALA A C 1
ATOM 2220 O O . ALA A 1 286 ? 41.112 46.841 76.953 1.00 11.39 286 ALA A O 1
ATOM 2222 N N . ALA A 1 287 ? 41.746 48.599 78.202 1.00 10.92 287 ALA A N 1
ATOM 2223 C CA . ALA A 1 287 ? 40.866 48.205 79.303 1.00 11.26 287 ALA A CA 1
ATOM 2224 C C . ALA A 1 287 ? 39.401 48.250 78.885 1.00 11.29 287 ALA A C 1
ATOM 2225 O O . ALA A 1 287 ? 38.621 47.343 79.201 1.00 9.92 287 ALA A O 1
ATOM 2227 N N . ALA A 1 288 ? 39.001 49.329 78.199 1.00 9.92 288 ALA A N 1
ATOM 2228 C CA . ALA A 1 288 ? 37.646 49.408 77.668 1.00 10.02 288 ALA A CA 1
ATOM 2229 C C . ALA A 1 288 ? 37.338 48.234 76.740 1.00 10.71 288 ALA A C 1
ATOM 2230 O O . ALA A 1 288 ? 36.258 47.643 76.816 1.00 9.65 288 ALA A O 1
ATOM 2232 N N . ILE A 1 289 ? 38.274 47.882 75.851 1.00 10.48 289 ILE A N 1
ATOM 2233 C CA . ILE A 1 289 ? 38.026 46.773 74.933 1.00 9.30 289 ILE A CA 1
ATOM 2234 C C . ILE A 1 289 ? 37.862 45.473 75.708 1.00 12.97 289 ILE A C 1
ATOM 2235 O O . ILE A 1 289 ? 36.927 44.699 75.463 1.00 11.89 289 ILE A O 1
ATOM 2240 N N . TYR A 1 290 ? 38.763 45.214 76.658 1.00 10.38 290 TYR A N 1
ATOM 2241 C CA . TYR A 1 290 ? 38.686 43.949 77.382 1.00 11.90 290 TYR A CA 1
ATOM 2242 C C . TYR A 1 290 ? 37.436 43.876 78.252 1.00 12.45 290 TYR A C 1
ATOM 2243 O O . TYR A 1 290 ? 36.857 42.795 78.394 1.00 14.56 290 TYR A O 1
ATOM 2260 N N . GLN A 1 292 ? 34.571 45.114 77.645 1.00 11.02 292 GLN A N 1
ATOM 2261 C CA . GLN A 1 292 ? 33.360 44.966 76.842 1.00 9.30 292 GLN A CA 1
ATOM 2262 C C . GLN A 1 292 ? 32.840 43.534 76.890 1.00 13.07 292 GLN A C 1
ATOM 2263 O O . GLN A 1 292 ? 31.633 43.303 76.758 1.00 12.73 292 GLN A O 1
ATOM 2269 N N . ASP A 1 293 ? 33.736 42.571 77.092 1.00 12.63 293 ASP A N 1
ATOM 2270 C CA . ASP A 1 293 ? 33.404 41.162 77.282 1.00 12.75 293 ASP A CA 1
ATOM 2271 C C . ASP A 1 293 ? 33.688 40.814 78.746 1.00 12.83 293 ASP A C 1
ATOM 2272 O O . ASP A 1 293 ? 34.758 40.313 79.093 1.00 12.64 293 ASP A O 1
ATOM 2277 N N . SER A 1 294 ? 32.733 41.111 79.620 1.00 14.83 294 SER A N 1
ATOM 2278 C CA . SER A 1 294 ? 32.991 40.959 81.053 1.00 10.90 294 SER A CA 1
ATOM 2279 C C . SER A 1 294 ? 31.668 41.022 81.799 1.00 12.43 294 SER A C 1
ATOM 2280 O O . SER A 1 294 ? 30.616 41.288 81.217 1.00 12.74 294 SER A O 1
ATOM 2283 N N . GLU A 1 295 ? 31.739 40.805 83.112 1.00 14.12 295 GLU A N 1
ATOM 2284 C CA . GLU A 1 295 ? 30.567 40.952 83.960 1.00 14.26 295 GLU A CA 1
ATOM 2285 C C . GLU A 1 295 ? 30.271 42.405 84.319 1.00 12.92 295 GLU A C 1
ATOM 2286 O O . GLU A 1 295 ? 29.290 42.656 85.024 1.00 13.21 295 GLU A O 1
ATOM 2292 N N . VAL A 1 296 ? 31.074 43.366 83.844 1.00 14.12 296 VAL A N 1
ATOM 2293 C CA . VAL A 1 296 ? 30.759 44.773 84.060 1.00 11.53 296 VAL A CA 1
ATOM 2294 C C . VAL A 1 296 ? 29.521 45.145 83.254 1.00 13.21 296 VAL A C 1
ATOM 2295 O O . VAL A 1 296 ? 29.459 44.932 82.034 1.00 13.33 296 VAL A O 1
ATOM 2299 N N . ASP A 1 297 ? 28.530 45.732 83.928 1.00 14.04 297 ASP A N 1
ATOM 2300 C CA . ASP A 1 297 ? 27.313 46.165 83.249 1.00 16.33 297 ASP A CA 1
ATOM 2301 C C . ASP A 1 297 ? 27.281 47.661 82.981 1.00 15.32 297 ASP A C 1
ATOM 2302 O O . ASP A 1 297 ? 26.644 48.094 82.013 1.00 13.83 297 ASP A O 1
ATOM 2307 N N . LYS A 1 298 ? 27.940 48.446 83.828 1.00 12.78 298 LYS A N 1
ATOM 2308 C CA . LYS A 1 298 ? 28.081 49.885 83.668 1.00 11.68 298 LYS A CA 1
ATOM 2309 C C . LYS A 1 298 ? 29.436 50.272 84.241 1.00 10.58 298 LYS A C 1
ATOM 2310 O O . LYS A 1 298 ? 29.878 49.693 85.240 1.00 12.89 298 LYS A O 1
ATOM 2316 N N . ALA A 1 299 ? 30.088 51.253 83.618 1.00 10.51 299 ALA A N 1
ATOM 2317 C CA . ALA A 1 299 ? 31.444 51.608 83.998 1.00 11.56 299 ALA A CA 1
ATOM 2318 C C . ALA A 1 299 ? 31.611 53.115 84.025 1.00 14.55 299 ALA A C 1
ATOM 2319 O O . ALA A 1 299 ? 31.043 53.819 83.182 1.00 10.17 299 ALA A O 1
ATOM 2321 N N . ILE A 1 300 ? 32.421 53.583 84.983 1.00 10.83 300 ILE A N 1
ATOM 2322 C CA . ILE A 1 300 ? 32.672 55.004 85.243 1.00 12.83 300 ILE A CA 1
ATOM 2323 C C . ILE A 1 300 ? 34.186 55.191 85.238 1.00 12.04 300 ILE A C 1
ATOM 2324 O O . ILE A 1 300 ? 34.863 54.851 86.217 1.00 10.71 300 ILE A O 1
ATOM 2329 N N . PHE A 1 301 ? 34.722 55.734 84.148 1.00 11.77 301 PHE A N 1
ATOM 2330 C CA . PHE A 1 301 ? 36.144 56.044 84.083 1.00 11.12 301 PHE A CA 1
ATOM 2331 C C . PHE A 1 301 ? 36.483 57.224 84.982 1.00 15.23 301 PHE A C 1
ATOM 2332 O O . PHE A 1 301 ? 35.791 58.241 84.974 1.00 11.54 301 PHE A O 1
ATOM 2340 N N . PHE A 1 302 ? 37.596 57.108 85.707 1.00 10.85 302 PHE A N 1
ATOM 2341 C CA . PHE A 1 302 ? 38.022 58.095 86.698 1.00 13.54 302 PHE A CA 1
ATOM 2342 C C . PHE A 1 302 ? 39.342 58.719 86.249 1.00 12.37 302 PHE A C 1
ATOM 2343 O O . PHE A 1 302 ? 40.348 58.011 86.155 1.00 12.93 302 PHE A O 1
ATOM 2351 N N . ARG A 1 303 ? 39.358 60.028 85.953 1.00 13.61 303 ARG A N 1
ATOM 2352 C CA . ARG A 1 303 ? 38.213 60.934 85.827 1.00 13.18 303 ARG A CA 1
ATOM 2353 C C . ARG A 1 303 ? 38.468 61.820 84.605 1.00 13.65 303 ARG A C 1
ATOM 2354 O O . ARG A 1 303 ? 39.619 62.209 84.357 1.00 12.74 303 ARG A O 1
ATOM 2362 N N . ALA A 1 304 ? 37.416 62.135 83.839 1.00 12.13 304 ALA A N 1
ATOM 2363 C CA . ALA A 1 304 ? 37.554 62.875 82.578 1.00 13.88 304 ALA A CA 1
ATOM 2364 C C . ALA A 1 304 ? 37.468 64.392 82.794 1.00 13.01 304 ALA A C 1
ATOM 2365 O O . ALA A 1 304 ? 36.626 65.096 82.225 1.00 11.67 304 ALA A O 1
ATOM 2367 N N . ASP A 1 305 ? 38.372 64.911 83.619 1.00 12.24 305 ASP A N 1
ATOM 2368 C CA . ASP A 1 305 ? 38.484 66.361 83.763 1.00 12.05 305 ASP A CA 1
ATOM 2369 C C . ASP A 1 305 ? 39.936 66.689 84.088 1.00 13.14 305 ASP A C 1
ATOM 2370 O O . ASP A 1 305 ? 40.825 65.849 83.919 1.00 12.00 305 ASP A O 1
ATOM 2375 N N . THR A 1 306 ? 40.186 67.930 84.523 1.00 12.04 306 THR A N 1
ATOM 2376 C CA . THR A 1 306 ? 41.555 68.328 84.853 1.00 16.15 306 THR A CA 1
ATOM 2377 C C . THR A 1 306 ? 42.055 67.725 86.151 1.00 15.84 306 THR A C 1
ATOM 2378 O O . THR A 1 306 ? 43.227 67.918 86.486 1.00 13.31 306 THR A O 1
ATOM 2382 N N . GLY A 1 307 ? 41.215 67.000 86.882 1.00 14.06 307 GLY A N 1
ATOM 2383 C CA . GLY A 1 307 ? 41.614 66.472 88.161 1.00 16.47 307 GLY A CA 1
ATOM 2384 C C . GLY A 1 307 ? 41.497 67.449 89.298 1.00 14.84 307 GLY A C 1
ATOM 2385 O O . GLY A 1 307 ? 41.800 67.079 90.438 1.00 17.97 307 GLY A O 1
ATOM 2386 N N . ALA A 1 308 ? 41.066 68.681 89.027 1.00 13.33 308 ALA A N 1
ATOM 2387 C CA . ALA A 1 308 ? 40.811 69.659 90.074 1.00 14.55 308 ALA A CA 1
ATOM 2388 C C . ALA A 1 308 ? 39.748 69.103 91.012 1.00 17.92 308 ALA A C 1
ATOM 2389 O O . ALA A 1 308 ? 38.598 68.893 90.615 1.00 18.72 308 ALA A O 1
ATOM 2391 N N . ASP A 1 309 ? 40.133 68.832 92.252 1.00 15.84 309 ASP A N 1
ATOM 2392 C CA . ASP A 1 309 ? 39.313 68.098 93.206 1.00 15.95 309 ASP A CA 1
ATOM 2393 C C . ASP A 1 309 ? 38.931 69.084 94.300 1.00 19.32 309 ASP A C 1
ATOM 2394 O O . ASP A 1 309 ? 39.793 69.540 95.052 1.00 17.15 309 ASP A O 1
ATOM 2399 N N . PHE A 1 310 ? 37.648 69.425 94.372 1.00 17.34 310 PHE A N 1
ATOM 2400 C CA . PHE A 1 310 ? 37.161 70.448 95.289 1.00 17.68 310 PHE A CA 1
ATOM 2401 C C . PHE A 1 310 ? 36.684 69.866 96.609 1.00 19.71 310 PHE A C 1
ATOM 2402 O O . PHE A 1 310 ? 36.022 70.560 97.390 1.00 16.96 310 PHE A O 1
ATOM 2410 N N . HIS A 1 311 ? 37.004 68.605 96.870 1.00 14.60 311 HIS A N 1
ATOM 2411 C CA . HIS A 1 311 ? 36.761 67.979 98.158 1.00 18.16 311 HIS A CA 1
ATOM 2412 C C . HIS A 1 311 ? 38.051 67.762 98.932 1.00 21.24 311 HIS A C 1
ATOM 2413 O O . HIS A 1 311 ? 38.150 68.164 100.094 1.00 19.13 311 HIS A O 1
ATOM 2420 N N . TYR A 1 312 ? 39.055 67.162 98.293 1.00 21.31 312 TYR A N 1
ATOM 2421 C CA . TYR A 1 312 ? 40.404 67.060 98.834 1.00 20.44 312 TYR A CA 1
ATOM 2422 C C . TYR A 1 312 ? 41.247 68.300 98.554 1.00 21.12 312 TYR A C 1
ATOM 2423 O O . TYR A 1 312 ? 42.308 68.456 99.167 1.00 20.79 312 TYR A O 1
ATOM 2432 N N . ASN A 1 313 ? 40.803 69.174 97.651 1.00 20.67 313 ASN A N 1
ATOM 2433 C CA . ASN A 1 313 ? 41.471 70.446 97.348 1.00 17.36 313 ASN A CA 1
ATOM 2434 C C . ASN A 1 313 ? 42.906 70.243 96.865 1.00 24.01 313 ASN A C 1
ATOM 2435 O O . ASN A 1 313 ? 43.859 70.821 97.398 1.00 20.14 313 ASN A O 1
ATOM 2440 N N . PHE A 1 314 ? 43.047 69.414 95.832 1.00 22.98 314 PHE A N 1
ATOM 2441 C CA . PHE A 1 314 ? 44.298 69.243 95.102 1.00 25.01 314 PHE A CA 1
ATOM 2442 C C . PHE A 1 314 ? 43.951 68.876 93.663 1.00 21.08 314 PHE A C 1
ATOM 2443 O O . PHE A 1 314 ? 42.777 68.825 93.283 1.00 18.37 314 PHE A O 1
ATOM 2451 N N . THR A 1 315 ? 44.984 68.638 92.852 1.00 22.74 315 THR A N 1
ATOM 2452 C CA . THR A 1 315 ? 44.809 68.213 91.465 1.00 19.80 315 THR A CA 1
ATOM 2453 C C . THR A 1 315 ? 45.143 66.732 91.380 1.00 21.66 315 THR A C 1
ATOM 2454 O O . THR A 1 315 ? 46.313 66.338 91.463 1.00 22.19 315 THR A O 1
ATOM 2458 N N . ASP A 1 316 ? 44.118 65.923 91.219 1.00 18.50 316 ASP A N 1
ATOM 2459 C CA . ASP A 1 316 ? 44.300 64.486 91.177 1.00 19.76 316 ASP A CA 1
ATOM 2460 C C . ASP A 1 316 ? 44.927 64.095 89.841 1.00 17.05 316 ASP A C 1
ATOM 2461 O O . ASP A 1 316 ? 44.391 64.449 88.784 1.00 15.64 316 ASP A O 1
ATOM 2466 N N . PRO A 1 317 ? 46.041 63.361 89.842 1.00 16.42 317 PRO A N 1
ATOM 2467 C CA . PRO A 1 317 ? 46.659 62.965 88.570 1.00 17.41 317 PRO A CA 1
ATOM 2468 C C . PRO A 1 317 ? 45.801 62.017 87.745 1.00 17.45 317 PRO A C 1
ATOM 2469 O O . PRO A 1 317 ? 46.065 61.855 86.545 1.00 18.03 317 PRO A O 1
ATOM 2473 N N . ALA A 1 318 ? 44.768 61.406 88.333 1.00 14.33 318 ALA A N 1
ATOM 2474 C CA . ALA A 1 318 ? 43.834 60.615 87.541 1.00 11.95 318 ALA A CA 1
ATOM 2475 C C . ALA A 1 318 ? 43.001 61.472 86.588 1.00 11.08 318 ALA A C 1
ATOM 2476 O O . ALA A 1 318 ? 42.401 60.926 85.654 1.00 14.32 318 ALA A O 1
ATOM 2478 N N . GLY A 1 319 ? 42.962 62.788 86.782 1.00 12.47 319 GLY A N 1
ATOM 2479 C CA . GLY A 1 319 ? 42.316 63.663 85.813 1.00 12.56 319 GLY A CA 1
ATOM 2480 C C . GLY A 1 319 ? 43.093 63.653 84.504 1.00 14.30 319 GLY A C 1
ATOM 2481 O O . GLY A 1 319 ? 44.285 64.006 84.485 1.00 15.07 319 GLY A O 1
ATOM 2482 N N . ILE A 1 320 ? 42.449 63.240 83.407 1.00 11.28 320 ILE A N 1
ATOM 2483 C CA . ILE A 1 320 ? 43.207 62.991 82.183 1.00 13.26 320 ILE A CA 1
ATOM 2484 C C . ILE A 1 320 ? 43.481 64.253 81.374 1.00 13.56 320 ILE A C 1
ATOM 2485 O O . ILE A 1 320 ? 44.374 64.240 80.521 1.00 13.33 320 ILE A O 1
ATOM 2490 N N . PHE A 1 321 ? 42.759 65.344 81.615 1.00 13.52 321 PHE A N 1
ATOM 2491 C CA . PHE A 1 321 ? 43.043 66.584 80.906 1.00 15.32 321 PHE A CA 1
ATOM 2492 C C . PHE A 1 321 ? 44.213 67.319 81.552 1.00 15.21 321 PHE A C 1
ATOM 2493 O O . PHE A 1 321 ? 44.511 67.142 82.732 1.00 16.04 321 PHE A O 1
ATOM 2501 N N . GLU A 1 322 ? 44.867 68.178 80.768 1.00 13.40 322 GLU A N 1
ATOM 2502 C CA . GLU A 1 322 ? 45.873 69.050 81.360 1.00 15.61 322 GLU A CA 1
ATOM 2503 C C . GLU A 1 322 ? 45.213 70.027 82.327 1.00 16.46 322 GLU A C 1
ATOM 2504 O O . GLU A 1 322 ? 44.014 70.294 82.246 1.00 16.24 322 GLU A O 1
ATOM 2510 N N . ASP A 1 323 ? 46.032 70.593 83.226 1.00 19.59 323 ASP A N 1
ATOM 2511 C CA . ASP A 1 323 ? 45.530 71.550 84.216 1.00 21.51 323 ASP A CA 1
ATOM 2512 C C . ASP A 1 323 ? 44.661 72.640 83.589 1.00 17.58 323 ASP A C 1
ATOM 2513 O O . ASP A 1 323 ? 43.685 73.097 84.202 1.00 19.31 323 ASP A O 1
ATOM 2518 N N . ASP A 1 324 ? 44.996 73.087 82.378 1.00 21.02 324 ASP A N 1
ATOM 2519 C CA . ASP A 1 324 ? 44.277 74.194 81.757 1.00 18.65 324 ASP A CA 1
ATOM 2520 C C . ASP A 1 324 ? 43.137 73.733 80.858 1.00 19.59 324 ASP A C 1
ATOM 2521 O O . ASP A 1 324 ? 42.527 74.558 80.170 1.00 20.62 324 ASP A O 1
ATOM 2526 N N . GLY A 1 325 ? 42.821 72.441 80.867 1.00 17.60 325 GLY A N 1
ATOM 2527 C CA . GLY A 1 325 ? 41.756 71.918 80.048 1.00 17.61 325 GLY A CA 1
ATOM 2528 C C . GLY A 1 325 ? 42.186 71.443 78.680 1.00 17.03 325 GLY A C 1
ATOM 2529 O O . GLY A 1 325 ? 41.336 70.954 77.921 1.00 18.68 325 GLY A O 1
ATOM 2530 N N . SER A 1 326 ? 43.470 71.565 78.339 1.00 15.91 326 SER A N 1
ATOM 2531 C CA . SER A 1 326 ? 43.904 71.171 77.005 1.00 15.61 326 SER A CA 1
ATOM 2532 C C . SER A 1 326 ? 44.058 69.650 76.926 1.00 16.91 326 SER A C 1
ATOM 2533 O O . SER A 1 326 ? 43.994 68.938 77.933 1.00 14.42 326 SER A O 1
ATOM 2536 N N . GLN A 1 327 ? 44.278 69.159 75.705 1.00 16.39 327 GLN A N 1
ATOM 2537 C CA . GLN A 1 327 ? 44.118 67.749 75.382 1.00 14.90 327 GLN A CA 1
ATOM 2538 C C . GLN A 1 327 ? 45.464 67.075 75.149 1.00 19.15 327 GLN A C 1
ATOM 2539 O O . GLN A 1 327 ? 46.512 67.720 75.011 1.00 15.40 327 GLN A O 1
ATOM 2545 N N . ASN A 1 328 ? 45.418 65.748 75.123 1.00 13.41 328 ASN A N 1
ATOM 2546 C CA . ASN A 1 328 ? 46.630 64.945 75.080 1.00 15.13 328 ASN A CA 1
ATOM 2547 C C . ASN A 1 328 ? 46.253 63.562 74.559 1.00 13.00 328 ASN A C 1
ATOM 2548 O O . ASN A 1 328 ? 45.153 63.358 74.037 1.00 12.33 328 ASN A O 1
ATOM 2553 N N . ALA A 1 329 ? 47.163 62.599 74.716 1.00 13.08 329 ALA A N 1
ATOM 2554 C CA . ALA A 1 329 ? 46.875 61.254 74.234 1.00 13.19 329 ALA A CA 1
ATOM 2555 C C . ALA A 1 329 ? 45.772 60.589 75.057 1.00 13.61 329 ALA A C 1
ATOM 2556 O O . ALA A 1 329 ? 44.949 59.845 74.508 1.00 10.86 329 ALA A O 1
ATOM 2558 N N . ARG A 1 330 ? 45.741 60.825 76.371 1.00 11.12 330 ARG A N 1
ATOM 2559 C CA . ARG A 1 330 ? 44.679 60.233 77.194 1.00 12.59 330 ARG A CA 1
ATOM 2560 C C . ARG A 1 330 ? 43.306 60.752 76.775 1.00 12.70 330 ARG A C 1
ATOM 2561 O O . ARG A 1 330 ? 42.349 59.979 76.642 1.00 10.57 330 ARG A O 1
ATOM 2569 N N . THR A 1 331 ? 43.174 62.072 76.598 1.00 12.81 331 THR A N 1
ATOM 2570 C CA . THR A 1 331 ? 41.880 62.595 76.178 1.00 9.41 331 THR A CA 1
ATOM 2571 C C . THR A 1 331 ? 41.557 62.147 74.762 1.00 11.39 331 THR A C 1
ATOM 2572 O O . THR A 1 331 ? 40.383 61.974 74.420 1.00 9.41 331 THR A O 1
ATOM 2576 N N . GLY A 1 332 ? 42.579 61.943 73.930 1.00 11.05 332 GLY A N 1
ATOM 2577 C CA . GLY A 1 332 ? 42.326 61.437 72.598 1.00 10.89 332 GLY A CA 1
ATOM 2578 C C . GLY A 1 332 ? 41.785 60.021 72.646 1.00 11.34 332 GLY A C 1
ATOM 2579 O O . GLY A 1 332 ? 40.764 59.713 72.029 1.00 11.29 332 GLY A O 1
ATOM 2580 N N . ALA A 1 333 ? 42.455 59.147 73.404 1.00 13.41 333 ALA A N 1
ATOM 2581 C CA . ALA A 1 333 ? 41.976 57.773 73.541 1.00 14.90 333 ALA A CA 1
ATOM 2582 C C . ALA A 1 333 ? 40.581 57.737 74.155 1.00 13.16 333 ALA A C 1
ATOM 2583 O O . ALA A 1 333 ? 39.738 56.922 73.761 1.00 11.22 333 ALA A O 1
ATOM 2585 N N . PHE A 1 334 ? 40.317 58.622 75.118 1.00 11.17 334 PHE A N 1
ATOM 2586 C CA . PHE A 1 334 ? 39.000 58.666 75.746 1.00 11.64 334 PHE A CA 1
ATOM 2587 C C . PHE A 1 334 ? 37.902 58.919 74.719 1.00 10.45 334 PHE A C 1
ATOM 2588 O O . PHE A 1 334 ? 36.857 58.256 74.744 1.00 10.68 334 PHE A O 1
ATOM 2596 N N . GLN A 1 335 ? 38.129 59.855 73.785 1.00 9.44 335 GLN A N 1
ATOM 2597 C CA . GLN A 1 335 ? 37.136 60.128 72.754 1.00 8.76 335 GLN A CA 1
ATOM 2598 C C . GLN A 1 335 ? 37.011 58.968 71.771 1.00 10.25 335 GLN A C 1
ATOM 2599 O O . GLN A 1 335 ? 35.896 58.587 71.402 1.00 12.21 335 GLN A O 1
ATOM 2605 N N . LEU A 1 336 ? 38.135 58.407 71.311 1.00 9.65 336 LEU A N 1
ATOM 2606 C CA . LEU A 1 336 ? 38.046 57.331 70.324 1.00 10.93 336 LEU A CA 1
ATOM 2607 C C . LEU A 1 336 ? 37.369 56.097 70.914 1.00 10.62 336 LEU A C 1
ATOM 2608 O O . LEU A 1 336 ? 36.620 55.400 70.215 1.00 13.55 336 LEU A O 1
ATOM 2613 N N . VAL A 1 337 ? 37.629 55.808 72.193 1.00 10.49 337 VAL A N 1
ATOM 2614 C CA . VAL A 1 337 ? 36.929 54.711 72.865 1.00 11.27 337 VAL A CA 1
ATOM 2615 C C . VAL A 1 337 ? 35.426 54.969 72.884 1.00 12.05 337 VAL A C 1
ATOM 2616 O O . VAL A 1 337 ? 34.622 54.121 72.481 1.00 10.00 337 VAL A O 1
ATOM 2620 N N . GLY A 1 338 ? 35.020 56.139 73.374 1.00 12.79 338 GLY A N 1
ATOM 2621 C CA . GLY A 1 338 ? 33.599 56.415 73.480 1.00 10.37 338 GLY A CA 1
ATOM 2622 C C . GLY A 1 338 ? 32.889 56.363 72.144 1.00 11.29 338 GLY A C 1
ATOM 2623 O O . GLY A 1 338 ? 31.753 55.891 72.051 1.00 9.92 338 GLY A O 1
ATOM 2624 N N . GLN A 1 339 ? 33.545 56.857 71.088 1.00 10.19 339 GLN A N 1
ATOM 2625 C CA . GLN A 1 339 ? 32.932 56.807 69.773 1.00 11.05 339 GLN A CA 1
ATOM 2626 C C . GLN A 1 339 ? 32.733 55.367 69.324 1.00 11.73 339 GLN A C 1
ATOM 2627 O O . GLN A 1 339 ? 31.724 55.040 68.689 1.00 12.05 339 GLN A O 1
ATOM 2633 N N . THR A 1 340 ? 33.689 54.498 69.645 1.00 9.81 340 THR A N 1
ATOM 2634 C CA . THR A 1 340 ? 33.561 53.093 69.282 1.00 11.30 340 THR A CA 1
ATOM 2635 C C . THR A 1 340 ? 32.442 52.430 70.071 1.00 13.76 340 THR A C 1
ATOM 2636 O O . THR A 1 340 ? 31.646 51.669 69.503 1.00 10.98 340 THR A O 1
ATOM 2640 N N . LEU A 1 341 ? 32.364 52.719 71.378 1.00 11.56 341 LEU A N 1
ATOM 2641 C CA . LEU A 1 341 ? 31.322 52.169 72.245 1.00 9.40 341 LEU A CA 1
ATOM 2642 C C . LEU A 1 341 ? 29.942 52.729 71.921 1.00 12.81 341 LEU A C 1
ATOM 2643 O O . LEU A 1 341 ? 28.933 52.152 72.352 1.00 16.05 341 LEU A O 1
ATOM 2648 N N . ALA A 1 342 ? 29.871 53.837 71.185 1.00 10.45 342 ALA A N 1
ATOM 2649 C CA . ALA A 1 342 ? 28.582 54.401 70.826 1.00 13.05 342 ALA A CA 1
ATOM 2650 C C . ALA A 1 342 ? 27.963 53.725 69.614 1.00 14.17 342 ALA A C 1
ATOM 2651 O O . ALA A 1 342 ? 26.784 53.966 69.337 1.00 15.65 342 ALA A O 1
ATOM 2653 N N . THR A 1 343 ? 28.722 52.914 68.872 1.00 14.43 343 THR A N 1
ATOM 2654 C CA . THR A 1 343 ? 28.100 52.125 67.824 1.00 14.03 343 THR A CA 1
ATOM 2655 C C . THR A 1 343 ? 27.100 51.165 68.454 1.00 15.45 343 THR A C 1
ATOM 2656 O O . THR A 1 343 ? 27.150 50.876 69.651 1.00 14.39 343 THR A O 1
ATOM 2660 N N . THR A 1 344 ? 26.149 50.702 67.655 1.00 12.03 344 THR A N 1
ATOM 2661 C CA . THR A 1 344 ? 25.116 49.857 68.228 1.00 14.64 344 THR A CA 1
ATOM 2662 C C . THR A 1 344 ? 25.265 48.402 67.862 1.00 16.39 344 THR A C 1
ATOM 2663 O O . THR A 1 344 ? 24.900 47.540 68.659 1.00 14.48 344 THR A O 1
ATOM 2667 N N . GLU A 1 345 ? 25.784 48.115 66.682 1.00 13.25 345 GLU A N 1
ATOM 2668 C CA . GLU A 1 345 ? 25.945 46.743 66.227 1.00 13.26 345 GLU A CA 1
ATOM 2669 C C . GLU A 1 345 ? 27.429 46.410 66.286 1.00 15.01 345 GLU A C 1
ATOM 2670 O O . GLU A 1 345 ? 28.231 46.990 65.553 1.00 15.97 345 GLU A O 1
ATOM 2676 N N . ARG A 1 346 ? 27.797 45.501 67.186 1.00 9.87 346 ARG A N 1
ATOM 2677 C CA . ARG A 1 346 ? 29.183 45.076 67.258 1.00 10.33 346 ARG A CA 1
ATOM 2678 C C . ARG A 1 346 ? 29.495 44.170 66.076 1.00 12.12 346 ARG A C 1
ATOM 2679 O O . ARG A 1 346 ? 28.671 43.345 65.677 1.00 11.22 346 ARG A O 1
ATOM 2687 N N . LEU A 1 347 ? 30.685 44.347 65.510 1.00 9.48 347 LEU A N 1
ATOM 2688 C CA . LEU A 1 347 ? 31.152 43.589 64.360 1.00 10.52 347 LEU A CA 1
ATOM 2689 C C . LEU A 1 347 ? 32.263 42.650 64.793 1.00 13.25 347 LEU A C 1
ATOM 2690 O O . LEU A 1 347 ? 32.977 42.927 65.755 1.00 11.41 347 LEU A O 1
ATOM 2695 N N . ALA A 1 348 ? 32.412 41.538 64.072 1.00 10.69 348 ALA A N 1
ATOM 2696 C CA . ALA A 1 348 ? 33.475 40.589 64.383 1.00 13.57 348 ALA A CA 1
ATOM 2697 C C . ALA A 1 348 ? 34.822 41.131 63.929 1.00 13.53 348 ALA A C 1
ATOM 2698 O O . ALA A 1 348 ? 34.990 41.476 62.756 1.00 14.15 348 ALA A O 1
ATOM 2700 N N . ILE A 1 349 ? 35.791 41.192 64.847 1.00 10.99 349 ILE A N 1
ATOM 2701 C CA . ILE A 1 349 ? 37.186 41.450 64.496 1.00 11.90 349 ILE A CA 1
ATOM 2702 C C . ILE A 1 349 ? 38.037 40.317 65.061 1.00 15.36 349 ILE A C 1
ATOM 2703 O O . ILE A 1 349 ? 37.911 39.946 66.239 1.00 12.73 349 ILE A O 1
ATOM 2708 N N . THR A 1 350 ? 38.866 39.739 64.202 1.00 13.44 350 THR A N 1
ATOM 2709 C CA . THR A 1 350 ? 39.667 38.573 64.532 1.00 13.24 350 THR A CA 1
ATOM 2710 C C . THR A 1 350 ? 41.142 38.909 64.388 1.00 14.15 350 THR A C 1
ATOM 2711 O O . THR A 1 350 ? 41.552 39.562 63.421 1.00 11.77 350 THR A O 1
ATOM 2715 N N . GLY A 1 351 ? 41.945 38.473 65.352 1.00 11.96 351 GLY A N 1
ATOM 2716 C CA . GLY A 1 351 ? 43.379 38.644 65.268 1.00 12.48 351 GLY A CA 1
ATOM 2717 C C . GLY A 1 351 ? 43.983 39.444 66.393 1.00 17.05 351 GLY A C 1
ATOM 2718 O O . GLY A 1 351 ? 45.215 39.503 66.490 1.00 16.21 351 GLY A O 1
ATOM 2719 N N . GLY A 1 352 ? 43.183 40.062 67.259 1.00 11.72 352 GLY A N 1
ATOM 2720 C CA . GLY A 1 352 ? 43.725 40.705 68.435 1.00 13.24 352 GLY A CA 1
ATOM 2721 C C . GLY A 1 352 ? 44.209 39.654 69.408 1.00 13.21 352 GLY A C 1
ATOM 2722 O O . GLY A 1 352 ? 44.106 38.450 69.170 1.00 14.53 352 GLY A O 1
ATOM 2723 N N . ASP A 1 353 ? 44.749 40.109 70.532 1.00 11.73 353 ASP A N 1
ATOM 2724 C CA . ASP A 1 353 ? 45.181 39.162 71.557 1.00 14.29 353 ASP A CA 1
ATOM 2725 C C . ASP A 1 353 ? 44.765 39.676 72.932 1.00 15.47 353 ASP A C 1
ATOM 2726 O O . ASP A 1 353 ? 44.178 40.760 73.066 1.00 14.82 353 ASP A O 1
ATOM 2731 N N . ASP A 1 354 ? 45.074 38.894 73.971 1.00 13.89 354 ASP A N 1
ATOM 2732 C CA . ASP A 1 354 ? 44.780 39.289 75.343 1.00 14.49 354 ASP A CA 1
ATOM 2733 C C . ASP A 1 354 ? 46.021 39.775 76.091 1.00 14.68 354 ASP A C 1
ATOM 2734 O O . ASP A 1 354 ? 45.982 39.893 77.321 1.00 15.89 354 ASP A O 1
ATOM 2739 N N . ASN A 1 355 ? 47.111 40.074 75.371 1.00 14.85 355 ASN A N 1
ATOM 2740 C CA . ASN A 1 355 ? 48.348 40.603 75.942 1.00 13.79 355 ASN A CA 1
ATOM 2741 C C . ASN A 1 355 ? 48.573 42.071 75.598 1.00 16.70 355 ASN A C 1
ATOM 2742 O O . ASN A 1 355 ? 49.717 42.531 75.547 1.00 16.80 355 ASN A O 1
ATOM 2747 N N . GLY A 1 356 ? 47.505 42.811 75.337 1.00 15.58 356 GLY A N 1
ATOM 2748 C CA . GLY A 1 356 ? 47.606 44.247 75.184 1.00 13.67 356 GLY A CA 1
ATOM 2749 C C . GLY A 1 356 ? 47.411 44.761 73.773 1.00 13.29 356 GLY A C 1
ATOM 2750 O O . GLY A 1 356 ? 47.345 45.987 73.589 1.00 16.30 356 GLY A O 1
ATOM 2751 N N . PHE A 1 357 ? 47.321 43.889 72.765 1.00 15.29 357 PHE A N 1
ATOM 2752 C CA . PHE A 1 357 ? 46.979 44.327 71.409 1.00 12.87 357 PHE A CA 1
ATOM 2753 C C . PHE A 1 357 ? 45.486 44.077 71.223 1.00 13.52 357 PHE A C 1
ATOM 2754 O O . PHE A 1 357 ? 45.059 43.048 70.696 1.00 11.44 357 PHE A O 1
ATOM 2762 N N . ALA A 1 358 ? 44.687 45.045 71.662 1.00 14.38 358 ALA A N 1
ATOM 2763 C CA . ALA A 1 358 ? 43.241 44.888 71.784 1.00 14.99 358 ALA A CA 1
ATOM 2764 C C . ALA A 1 358 ? 42.543 45.588 70.631 1.00 13.97 358 ALA A C 1
ATOM 2765 O O . ALA A 1 358 ? 42.933 46.689 70.243 1.00 13.32 358 ALA A O 1
ATOM 2767 N N . ALA A 1 359 ? 41.505 44.956 70.094 1.00 10.56 359 ALA A N 1
ATOM 2768 C CA . ALA A 1 359 ? 40.796 45.520 68.961 1.00 11.86 359 ALA A CA 1
ATOM 2769 C C . ALA A 1 359 ? 39.306 45.259 69.120 1.00 12.29 359 ALA A C 1
ATOM 2770 O O . ALA A 1 359 ? 38.890 44.249 69.696 1.00 12.35 359 ALA A O 1
ATOM 2772 N N . LEU A 1 360 ? 38.510 46.183 68.583 1.00 12.90 360 LEU A N 1
ATOM 2773 C CA . LEU A 1 360 ? 37.068 46.199 68.762 1.00 12.51 360 LEU A CA 1
ATOM 2774 C C . LEU A 1 360 ? 36.452 46.876 67.548 1.00 12.50 360 LEU A C 1
ATOM 2775 O O . LEU A 1 360 ? 36.972 47.889 67.068 1.00 11.31 360 LEU A O 1
ATOM 2780 N N . ALA A 1 361 ? 35.347 46.325 67.048 1.00 11.93 361 ALA A N 1
ATOM 2781 C CA . ALA A 1 361 ? 34.735 46.870 65.842 1.00 9.83 361 ALA A CA 1
ATOM 2782 C C . ALA A 1 361 ? 33.224 46.965 66.000 1.00 13.35 361 ALA A C 1
ATOM 2783 O O . ALA A 1 361 ? 32.594 46.113 66.630 1.00 11.85 361 ALA A O 1
ATOM 2785 N N . GLY A 1 362 ? 32.638 47.990 65.384 1.00 12.55 362 GLY A N 1
ATOM 2786 C CA . GLY A 1 362 ? 31.199 48.173 65.464 1.00 14.99 362 GLY A CA 1
ATOM 2787 C C . GLY A 1 362 ? 30.714 49.087 64.360 1.00 13.79 362 GLY A C 1
ATOM 2788 O O . GLY A 1 362 ? 31.501 49.745 63.674 1.00 13.79 362 GLY A O 1
ATOM 2789 N N . ARG A 1 363 ? 29.398 49.112 64.167 1.00 13.96 363 ARG A N 1
ATOM 2790 C CA . ARG A 1 363 ? 28.824 50.011 63.167 1.00 15.96 363 ARG A CA 1
ATOM 2791 C C . ARG A 1 363 ? 27.612 50.733 63.742 1.00 16.85 363 ARG A C 1
ATOM 2792 O O . ARG A 1 363 ? 26.947 50.238 64.655 1.00 15.17 363 ARG A O 1
ATOM 2800 N N . THR A 1 364 ? 27.345 51.934 63.222 1.00 16.60 364 THR A N 1
ATOM 2801 C CA . THR A 1 364 ? 26.244 52.744 63.727 1.00 17.88 364 THR A CA 1
ATOM 2802 C C . THR A 1 364 ? 24.892 52.188 63.286 1.00 18.57 364 THR A C 1
ATOM 2803 O O . THR A 1 364 ? 24.786 51.406 62.336 1.00 20.50 364 THR A O 1
ATOM 2807 N N . ALA A 1 365 ? 23.833 52.652 63.965 1.00 22.90 365 ALA A N 1
ATOM 2808 C CA . ALA A 1 365 ? 22.500 52.110 63.708 1.00 26.45 365 ALA A CA 1
ATOM 2809 C C . ALA A 1 365 ? 22.076 52.319 62.256 1.00 29.29 365 ALA A C 1
ATOM 2810 O O . ALA A 1 365 ? 21.451 51.437 61.655 1.00 28.75 365 ALA A O 1
ATOM 2812 N N . ASP A 1 366 ? 22.430 53.462 61.664 1.00 29.86 366 ASP A N 1
ATOM 2813 C CA . ASP A 1 366 ? 22.057 53.724 60.277 1.00 27.88 366 ASP A CA 1
ATOM 2814 C C . ASP A 1 366 ? 22.901 52.949 59.271 1.00 28.16 366 ASP A C 1
ATOM 2815 O O . ASP A 1 366 ? 22.643 53.053 58.066 1.00 28.47 366 ASP A O 1
ATOM 2820 N N . GLY A 1 367 ? 23.893 52.183 59.728 1.00 22.38 367 GLY A N 1
ATOM 2821 C CA . GLY A 1 367 ? 24.702 51.351 58.864 1.00 21.64 367 GLY A CA 1
ATOM 2822 C C . GLY A 1 367 ? 25.736 52.073 58.024 1.00 20.28 367 GLY A C 1
ATOM 2823 O O . GLY A 1 367 ? 26.450 51.415 57.263 1.00 22.23 367 GLY A O 1
ATOM 2824 N N . ASP A 1 368 ? 25.866 53.389 58.149 1.00 19.82 368 ASP A N 1
ATOM 2825 C CA . ASP A 1 368 ? 26.731 54.163 57.259 1.00 22.26 368 ASP A CA 1
ATOM 2826 C C . ASP A 1 368 ? 28.129 54.410 57.821 1.00 20.38 368 ASP A C 1
ATOM 2827 O O . ASP A 1 368 ? 28.960 55.012 57.132 1.00 19.04 368 ASP A O 1
ATOM 2832 N N . THR A 1 369 ? 28.413 53.977 59.045 1.00 17.86 369 THR A N 1
ATOM 2833 C CA . THR A 1 369 ? 29.700 54.249 59.677 1.00 16.89 369 THR A CA 1
ATOM 2834 C C . THR A 1 369 ? 30.197 52.981 60.357 1.00 15.38 369 THR A C 1
ATOM 2835 O O . THR A 1 369 ? 29.501 52.437 61.217 1.00 19.54 369 THR A O 1
ATOM 2839 N N . ILE A 1 370 ? 31.390 52.519 59.975 1.00 13.48 370 ILE A N 1
ATOM 2840 C CA . ILE A 1 370 ? 32.096 51.429 60.661 1.00 13.98 370 ILE A CA 1
ATOM 2841 C C . ILE A 1 370 ? 33.230 52.034 61.481 1.00 17.88 370 ILE A C 1
ATOM 2842 O O . ILE A 1 370 ? 33.978 52.877 60.970 1.00 15.79 370 ILE A O 1
ATOM 2847 N N . ARG A 1 371 ? 33.393 51.588 62.735 1.00 13.35 371 ARG A N 1
ATOM 2848 C CA . ARG A 1 371 ? 34.493 52.045 63.587 1.00 13.38 371 ARG A CA 1
ATOM 2849 C C . ARG A 1 371 ? 35.319 50.857 64.059 1.00 13.32 371 ARG A C 1
ATOM 2850 O O . ARG A 1 371 ? 34.768 49.899 64.609 1.00 13.39 371 ARG A O 1
ATOM 2858 N N . ILE A 1 372 ? 36.635 50.932 63.868 1.00 10.55 372 ILE A N 1
ATOM 2859 C CA . ILE A 1 372 ? 37.549 49.869 64.289 1.00 11.76 372 ILE A CA 1
ATOM 2860 C C . ILE A 1 372 ? 38.599 50.495 65.193 1.00 12.07 372 ILE A C 1
ATOM 2861 O O . ILE A 1 372 ? 39.394 51.337 64.750 1.00 11.22 372 ILE A O 1
ATOM 2866 N N . LEU A 1 373 ? 38.590 50.097 66.459 1.00 12.32 373 LEU A N 1
ATOM 2867 C CA . LEU A 1 373 ? 39.450 50.659 67.489 1.00 10.91 373 LEU A CA 1
ATOM 2868 C C . LEU A 1 373 ? 40.553 49.662 67.803 1.00 11.42 373 LEU A C 1
ATOM 2869 O O . LEU A 1 373 ? 40.271 48.479 67.999 1.00 11.00 373 LEU A O 1
ATOM 2874 N N . ILE A 1 374 ? 41.798 50.132 67.839 1.00 10.20 374 ILE A N 1
ATOM 2875 C CA . ILE A 1 374 ? 42.962 49.290 68.073 1.00 11.99 374 ILE A CA 1
ATOM 2876 C C . ILE A 1 374 ? 43.852 49.959 69.106 1.00 11.56 374 ILE A C 1
ATOM 2877 O O . ILE A 1 374 ? 44.252 51.114 68.925 1.00 13.59 374 ILE A O 1
ATOM 2882 N N . SER A 1 375 ? 44.198 49.231 70.165 1.00 13.71 375 SER A N 1
ATOM 2883 C CA . SER A 1 375 ? 45.189 49.711 71.123 1.00 14.46 375 SER A CA 1
ATOM 2884 C C . SER A 1 375 ? 46.340 48.726 71.183 1.00 14.98 375 SER A C 1
ATOM 2885 O O . SER A 1 375 ? 46.119 47.513 71.275 1.00 13.05 375 SER A O 1
ATOM 2888 N N . ASN A 1 376 ? 47.558 49.252 71.131 1.00 11.64 376 ASN A N 1
ATOM 2889 C CA . ASN A 1 376 ? 48.778 48.469 71.285 1.00 14.24 376 ASN A CA 1
ATOM 2890 C C . ASN A 1 376 ? 49.393 48.862 72.625 1.00 13.63 376 ASN A C 1
ATOM 2891 O O . ASN A 1 376 ? 50.111 49.862 72.720 1.00 16.37 376 ASN A O 1
ATOM 2896 N N . TYR A 1 377 ? 49.094 48.083 73.663 1.00 12.29 377 TYR A N 1
ATOM 2897 C CA . TYR A 1 377 ? 49.524 48.370 75.024 1.00 12.90 377 TYR A CA 1
ATOM 2898 C C . TYR A 1 377 ? 50.418 47.251 75.544 1.00 14.73 377 TYR A C 1
ATOM 2899 O O . TYR A 1 377 ? 50.101 46.070 75.383 1.00 13.82 377 TYR A O 1
ATOM 2908 N N . ALA A 1 378 ? 51.508 47.618 76.218 1.00 15.54 378 ALA A N 1
ATOM 2909 C CA . ALA A 1 378 ? 52.442 46.643 76.777 1.00 16.00 378 ALA A CA 1
ATOM 2910 C C . ALA A 1 378 ? 52.504 46.805 78.290 1.00 14.68 378 ALA A C 1
ATOM 2911 O O . ALA A 1 378 ? 52.817 47.892 78.786 1.00 13.58 378 ALA A O 1
ATOM 2913 N N . ILE A 1 379 ? 52.191 45.735 79.016 1.00 14.08 379 ILE A N 1
ATOM 2914 C CA . ILE A 1 379 ? 52.455 45.723 80.458 1.00 14.69 379 ILE A CA 1
ATOM 2915 C C . ILE A 1 379 ? 53.955 45.885 80.677 1.00 15.35 379 ILE A C 1
ATOM 2916 O O . ILE A 1 379 ? 54.747 45.149 80.058 1.00 18.51 379 ILE A O 1
ATOM 2921 N N . PRO A 1 380 ? 54.407 46.822 81.506 1.00 18.87 380 PRO A N 1
ATOM 2922 C CA . PRO A 1 380 ? 55.853 46.956 81.732 1.00 17.55 380 PRO A CA 1
ATOM 2923 C C . PRO A 1 380 ? 56.434 45.715 82.400 1.00 20.21 380 PRO A C 1
ATOM 2924 O O . PRO A 1 380 ? 55.770 45.033 83.189 1.00 18.66 380 PRO A O 1
ATOM 2928 N N . ASP A 1 381 ? 57.705 45.437 82.080 1.00 22.66 381 ASP A N 1
ATOM 2929 C CA . ASP A 1 381 ? 58.362 44.219 82.559 1.00 23.73 381 ASP A CA 1
ATOM 2930 C C . ASP A 1 381 ? 58.239 44.049 84.065 1.00 21.98 381 ASP A C 1
ATOM 2931 O O . ASP A 1 381 ? 57.976 42.943 84.551 1.00 23.79 381 ASP A O 1
ATOM 2944 N N . TYR A 1 383 ? 56.042 44.689 86.023 1.00 19.17 383 TYR A N 1
ATOM 2945 C CA . TYR A 1 383 ? 54.729 44.209 86.436 1.00 19.57 383 TYR A CA 1
ATOM 2946 C C . TYR A 1 383 ? 54.420 42.804 85.930 1.00 22.38 383 TYR A C 1
ATOM 2947 O O . TYR A 1 383 ? 53.327 42.290 86.197 1.00 19.80 383 TYR A O 1
ATOM 2956 N N . LEU A 1 384 ? 55.363 42.156 85.246 1.00 21.87 384 LEU A N 1
ATOM 2957 C CA . LEU A 1 384 ? 55.201 40.765 84.831 1.00 22.02 384 LEU A CA 1
ATOM 2958 C C . LEU A 1 384 ? 55.894 39.785 85.774 1.00 27.14 384 LEU A C 1
ATOM 2959 O O . LEU A 1 384 ? 55.919 38.582 85.498 1.00 31.63 384 LEU A O 1
ATOM 2964 N N . THR A 1 385 ? 56.441 40.272 86.883 1.00 26.83 385 THR A N 1
ATOM 2965 C CA . THR A 1 385 ? 56.999 39.424 87.926 1.00 27.03 385 THR A CA 1
ATOM 2966 C C . THR A 1 385 ? 55.904 39.063 88.922 1.00 27.77 385 THR A C 1
ATOM 2967 O O . THR A 1 385 ? 55.176 39.940 89.392 1.00 24.74 385 THR A O 1
ATOM 2971 N N . ALA A 1 386 ? 55.785 37.777 89.245 1.00 25.89 386 ALA A N 1
ATOM 2972 C CA . ALA A 1 386 ? 54.809 37.372 90.245 1.00 25.87 386 ALA A CA 1
ATOM 2973 C C . ALA A 1 386 ? 55.195 37.929 91.611 1.00 27.75 386 ALA A C 1
ATOM 2974 O O . ALA A 1 386 ? 56.376 38.041 91.945 1.00 28.72 386 ALA A O 1
ATOM 2976 N N . ARG A 1 387 ? 54.184 38.300 92.395 1.00 29.63 387 ARG A N 1
ATOM 2977 C CA . ARG A 1 387 ? 54.408 38.725 93.769 1.00 27.37 387 ARG A CA 1
ATOM 2978 C C . ARG A 1 387 ? 54.636 37.522 94.675 1.00 28.55 387 ARG A C 1
ATOM 2979 O O . ARG A 1 387 ? 54.131 36.426 94.419 1.00 28.71 387 ARG A O 1
ATOM 2987 N N . ASP A 1 388 ? 55.389 37.748 95.760 1.00 33.73 388 ASP A N 1
ATOM 2988 C CA . ASP A 1 388 ? 55.451 36.770 96.847 1.00 36.24 388 ASP A CA 1
ATOM 2989 C C . ASP A 1 388 ? 54.073 36.525 97.439 1.00 31.78 388 ASP A C 1
ATOM 2990 O O . ASP A 1 388 ? 53.697 35.381 97.722 1.00 27.16 388 ASP A O 1
ATOM 2995 N N . ARG A 1 389 ? 53.318 37.599 97.652 1.00 25.47 389 ARG A N 1
ATOM 2996 C CA . ARG A 1 389 ? 52.007 37.563 98.276 1.00 29.59 389 ARG A CA 1
ATOM 2997 C C . ARG A 1 389 ? 51.114 38.514 97.499 1.00 21.21 389 ARG A C 1
ATOM 2998 O O . ARG A 1 389 ? 51.527 39.639 97.201 1.00 25.86 389 ARG A O 1
ATOM 3006 N N . ASP A 1 390 ? 49.917 38.062 97.139 1.00 25.89 390 ASP A N 1
ATOM 3007 C CA . ASP A 1 390 ? 49.052 38.862 96.267 1.00 27.26 390 ASP A CA 1
ATOM 3008 C C . ASP A 1 390 ? 48.218 39.843 97.090 1.00 23.31 390 ASP A C 1
ATOM 3009 O O . ASP A 1 390 ? 46.987 39.786 97.163 1.00 21.07 390 ASP A O 1
ATOM 3014 N N . VAL A 1 391 ? 48.950 40.755 97.719 1.00 25.36 391 VAL A N 1
ATOM 3015 C CA . VAL A 1 391 ? 48.403 41.857 98.495 1.00 27.71 391 VAL A CA 1
ATOM 3016 C C . VAL A 1 391 ? 49.178 43.108 98.112 1.00 33.04 391 VAL A C 1
ATOM 3017 O O . VAL A 1 391 ? 50.409 43.081 98.012 1.00 34.56 391 VAL A O 1
ATOM 3021 N N . PHE A 1 392 ? 48.461 44.199 97.882 1.00 27.41 392 PHE A N 1
ATOM 3022 C CA . PHE A 1 392 ? 49.066 45.474 97.542 1.00 25.57 392 PHE A CA 1
ATOM 3023 C C . PHE A 1 392 ? 49.009 46.373 98.767 1.00 29.30 392 PHE A C 1
ATOM 3024 O O . PHE A 1 392 ? 47.941 46.535 99.366 1.00 31.95 392 PHE A O 1
ATOM 3032 N N . GLU A 1 393 ? 50.153 46.938 99.145 1.00 31.24 393 GLU A N 1
ATOM 3033 C CA . GLU A 1 393 ? 50.258 47.806 100.311 1.00 33.13 393 GLU A CA 1
ATOM 3034 C C . GLU A 1 393 ? 50.694 49.192 99.869 1.00 31.08 393 GLU A C 1
ATOM 3035 O O . GLU A 1 393 ? 51.652 49.333 99.101 1.00 36.69 393 GLU A O 1
ATOM 3041 N N . PHE A 1 394 ? 49.995 50.214 100.355 1.00 34.99 394 PHE A N 1
ATOM 3042 C CA . PHE A 1 394 ? 50.282 51.580 99.945 1.00 35.57 394 PHE A CA 1
ATOM 3043 C C . PHE A 1 394 ? 50.039 52.515 101.120 1.00 35.23 394 PHE A C 1
ATOM 3044 O O . PHE A 1 394 ? 49.392 52.153 102.106 1.00 35.59 394 PHE A O 1
ATOM 3052 N N . GLN A 1 395 ? 50.589 53.722 101.006 1.00 37.05 395 GLN A N 1
ATOM 3053 C CA . GLN A 1 395 ? 50.445 54.760 102.017 1.00 47.51 395 GLN A CA 1
ATOM 3054 C C . GLN A 1 395 ? 49.289 55.686 101.659 1.00 45.08 395 GLN A C 1
ATOM 3055 O O . GLN A 1 395 ? 49.011 55.936 100.484 1.00 43.45 395 GLN A O 1
ATOM 3061 N N . VAL A 1 396 ? 48.613 56.189 102.687 1.00 45.48 396 VAL A N 1
ATOM 3062 C CA . VAL A 1 396 ? 47.560 57.179 102.495 1.00 48.89 396 VAL A CA 1
ATOM 3063 C C . VAL A 1 396 ? 47.947 58.482 103.192 1.00 54.09 396 VAL A C 1
ATOM 3064 O O . VAL A 1 396 ? 47.493 59.566 102.817 1.00 54.02 396 VAL A O 1
ATOM 3068 N N . ASP A 1 404 ? 48.782 53.913 105.958 1.00 52.48 404 ASP A N 1
ATOM 3069 C CA . ASP A 1 404 ? 49.204 52.580 105.536 1.00 52.84 404 ASP A CA 1
ATOM 3070 C C . ASP A 1 404 ? 48.012 51.636 105.362 1.00 49.51 404 ASP A C 1
ATOM 3071 O O . ASP A 1 404 ? 47.314 51.315 106.325 1.00 43.68 404 ASP A O 1
ATOM 3084 N N . SER A 1 406 ? 46.125 48.195 102.792 1.00 33.80 406 SER A N 1
ATOM 3085 C CA . SER A 1 406 ? 46.392 46.991 102.017 1.00 40.64 406 SER A CA 1
ATOM 3086 C C . SER A 1 406 ? 45.087 46.416 101.480 1.00 36.27 406 SER A C 1
ATOM 3087 O O . SER A 1 406 ? 44.039 46.503 102.127 1.00 37.94 406 SER A O 1
ATOM 3090 N N . LEU A 1 407 ? 45.163 45.821 100.289 1.00 30.55 407 LEU A N 1
ATOM 3091 C CA . LEU A 1 407 ? 44.016 45.160 99.685 1.00 26.39 407 LEU A CA 1
ATOM 3092 C C . LEU A 1 407 ? 44.484 43.927 98.927 1.00 25.40 407 LEU A C 1
ATOM 3093 O O . LEU A 1 407 ? 45.638 43.840 98.499 1.00 25.05 407 LEU A O 1
ATOM 3098 N N . ASN A 1 408 ? 43.568 42.972 98.763 1.00 22.33 408 ASN A N 1
ATOM 3099 C CA . ASN A 1 408 ? 43.837 41.789 97.953 1.00 20.87 408 ASN A CA 1
ATOM 3100 C C . ASN A 1 408 ? 43.800 42.146 96.467 1.00 27.57 408 ASN A C 1
ATOM 3101 O O . ASN A 1 408 ? 42.901 42.860 96.012 1.00 20.80 408 ASN A O 1
ATOM 3106 N N . VAL A 1 409 ? 44.787 41.658 95.719 1.00 21.82 409 VAL A N 1
ATOM 3107 C CA . VAL A 1 409 ? 44.897 41.913 94.282 1.00 21.59 409 VAL A CA 1
ATOM 3108 C C . VAL A 1 409 ? 44.957 40.557 93.594 1.00 22.79 409 VAL A C 1
ATOM 3109 O O . VAL A 1 409 ? 45.443 39.592 94.198 1.00 18.97 409 VAL A O 1
ATOM 3113 N N . PRO A 1 410 ? 44.481 40.424 92.359 1.00 22.54 410 PRO A N 1
ATOM 3114 C CA . PRO A 1 410 ? 44.563 39.135 91.679 1.00 20.07 410 PRO A CA 1
ATOM 3115 C C . PRO A 1 410 ? 46.009 38.776 91.388 1.00 20.86 410 PRO A C 1
ATOM 3116 O O . PRO A 1 410 ? 46.884 39.653 91.363 1.00 18.55 410 PRO A O 1
ATOM 3120 N N . PRO A 1 411 ? 46.310 37.494 91.200 1.00 20.05 411 PRO A N 1
ATOM 3121 C CA . PRO A 1 411 ? 47.658 37.123 90.758 1.00 23.14 411 PRO A CA 1
ATOM 3122 C C . PRO A 1 411 ? 47.983 37.784 89.430 1.00 20.00 411 PRO A C 1
ATOM 3123 O O . PRO A 1 411 ? 47.147 37.849 88.522 1.00 20.80 411 PRO A O 1
ATOM 3127 N N . ARG A 1 412 ? 49.204 38.285 89.322 1.00 18.73 412 ARG A N 1
ATOM 3128 C CA . ARG A 1 412 ? 49.611 38.927 88.084 1.00 18.91 412 ARG A CA 1
ATOM 3129 C C . ARG A 1 412 ? 49.655 37.918 86.941 1.00 21.45 412 ARG A C 1
ATOM 3130 O O . ARG A 1 412 ? 49.985 36.743 87.130 1.00 21.30 412 ARG A O 1
ATOM 3138 N N . ARG A 1 413 ? 49.302 38.391 85.742 1.00 18.04 413 ARG A N 1
ATOM 3139 C CA . ARG A 1 413 ? 49.314 37.572 84.525 1.00 16.86 413 ARG A CA 1
ATOM 3140 C C . ARG A 1 413 ? 50.738 37.550 83.982 1.00 17.08 413 ARG A C 1
ATOM 3141 O O . ARG A 1 413 ? 51.107 38.303 83.075 1.00 16.56 413 ARG A O 1
ATOM 3149 N N . VAL A 1 414 ? 51.558 36.663 84.553 1.00 19.16 414 VAL A N 1
ATOM 3150 C CA . VAL A 1 414 ? 52.990 36.706 84.272 1.00 19.88 414 VAL A CA 1
ATOM 3151 C C . VAL A 1 414 ? 53.300 36.348 82.827 1.00 19.11 414 VAL A C 1
ATOM 3152 O O . VAL A 1 414 ? 54.384 36.677 82.332 1.00 26.94 414 VAL A O 1
ATOM 3156 N N . ASP A 1 415 ? 52.378 35.691 82.130 1.00 19.23 415 ASP A N 1
ATOM 3157 C CA . ASP A 1 415 ? 52.578 35.304 80.736 1.00 22.30 415 ASP A CA 1
ATOM 3158 C C . ASP A 1 415 ? 52.012 36.320 79.747 1.00 23.36 415 ASP A C 1
ATOM 3159 O O . ASP A 1 415 ? 52.008 36.063 78.535 1.00 25.21 415 ASP A O 1
ATOM 3164 N N . ALA A 1 416 ? 51.564 37.481 80.225 1.00 16.84 416 ALA A N 1
ATOM 3165 C CA . ALA A 1 416 ? 50.875 38.447 79.377 1.00 16.08 416 ALA A CA 1
ATOM 3166 C C . ALA A 1 416 ? 51.804 39.498 78.781 1.00 19.03 416 ALA A C 1
ATOM 3167 O O . ALA A 1 416 ? 51.355 40.619 78.511 1.00 18.57 416 ALA A O 1
ATOM 3169 N N . ARG A 1 417 ? 53.081 39.174 78.563 1.00 19.56 417 ARG A N 1
ATOM 3170 C CA . ARG A 1 417 ? 53.988 40.104 77.899 1.00 19.46 417 ARG A CA 1
ATOM 3171 C C . ARG A 1 417 ? 53.456 40.450 76.511 1.00 17.17 417 ARG A C 1
ATOM 3172 O O . ARG A 1 417 ? 52.873 39.606 75.830 1.00 17.99 417 ARG A O 1
ATOM 3180 N N . SER A 1 418 ? 53.626 41.713 76.107 1.00 18.49 418 SER A N 1
ATOM 3181 C CA . SER A 1 418 ? 53.143 42.148 74.800 1.00 15.86 418 SER A CA 1
ATOM 3182 C C . SER A 1 418 ? 53.857 41.391 73.686 1.00 17.88 418 SER A C 1
ATOM 3183 O O . SER A 1 418 ? 55.031 41.023 73.807 1.00 17.40 418 SER A O 1
ATOM 3186 N N . THR A 1 419 ? 53.127 41.134 72.596 1.00 17.72 419 THR A N 1
ATOM 3187 C CA . THR A 1 419 ? 53.740 40.491 71.436 1.00 18.86 419 THR A CA 1
ATOM 3188 C C . THR A 1 419 ? 54.782 41.392 70.793 1.00 22.25 419 THR A C 1
ATOM 3189 O O . THR A 1 419 ? 55.675 40.900 70.095 1.00 21.38 419 THR A O 1
ATOM 3193 N N . GLY A 1 420 ? 54.709 42.692 71.044 1.00 18.14 420 GLY A N 1
ATOM 3194 C CA . GLY A 1 420 ? 55.671 43.613 70.477 1.00 16.90 420 GLY A CA 1
ATOM 3195 C C . GLY A 1 420 ? 55.424 43.999 69.039 1.00 23.74 420 GLY A C 1
ATOM 3196 O O . GLY A 1 420 ? 56.374 44.392 68.351 1.00 22.02 420 GLY A O 1
ATOM 3197 N N . TYR A 1 421 ? 54.179 43.915 68.563 1.00 15.57 421 TYR A N 1
ATOM 3198 C CA . TYR A 1 421 ? 53.849 44.415 67.233 1.00 17.62 421 TYR A CA 1
ATOM 3199 C C . TYR A 1 421 ? 54.319 45.852 67.050 1.00 21.84 421 TYR A C 1
ATOM 3200 O O . TYR A 1 421 ? 54.204 46.686 67.954 1.00 19.30 421 TYR A O 1
ATOM 3209 N N . SER A 1 422 ? 54.833 46.137 65.862 1.00 19.60 422 SER A N 1
ATOM 3210 C CA . SER A 1 422 ? 55.173 47.489 65.455 1.00 20.75 422 SER A CA 1
ATOM 3211 C C . SER A 1 422 ? 54.156 48.062 64.482 1.00 19.02 422 SER A C 1
ATOM 3212 O O . SER A 1 422 ? 54.253 49.239 64.122 1.00 19.60 422 SER A O 1
ATOM 3215 N N . GLY A 1 423 ? 53.183 47.265 64.058 1.00 16.77 423 GLY A N 1
ATOM 3216 C CA . GLY A 1 423 ? 52.164 47.747 63.146 1.00 16.92 423 GLY A CA 1
ATOM 3217 C C . GLY A 1 423 ? 51.137 46.665 62.902 1.00 16.90 423 GLY A C 1
ATOM 3218 O O . GLY A 1 423 ? 51.167 45.595 63.515 1.00 16.36 423 GLY A O 1
ATOM 3219 N N . TYR A 1 424 ? 50.215 46.961 61.992 1.00 16.14 424 TYR A N 1
ATOM 3220 C CA . TYR A 1 424 ? 49.096 46.071 61.729 1.00 16.51 424 TYR A CA 1
ATOM 3221 C C . TYR A 1 424 ? 48.708 46.191 60.265 1.00 16.64 424 TYR A C 1
ATOM 3222 O O . TYR A 1 424 ? 48.961 47.206 59.609 1.00 15.22 424 TYR A O 1
ATOM 3231 N N . THR A 1 425 ? 48.073 45.149 59.758 1.00 16.29 425 THR A N 1
ATOM 3232 C CA . THR A 1 425 ? 47.284 45.280 58.546 1.00 17.06 425 THR A CA 1
ATOM 3233 C C . THR A 1 425 ? 45.893 44.756 58.863 1.00 17.01 425 THR A C 1
ATOM 3234 O O . THR A 1 425 ? 45.744 43.832 59.660 1.00 17.63 425 THR A O 1
ATOM 3238 N N . LEU A 1 426 ? 44.876 45.391 58.277 1.00 13.91 426 LEU A N 1
ATOM 3239 C CA . LEU A 1 426 ? 43.488 45.189 58.670 1.00 12.03 426 LEU A CA 1
ATOM 3240 C C . LEU A 1 426 ? 42.643 45.052 57.414 1.00 17.33 426 LEU A C 1
ATOM 3241 O O . LEU A 1 426 ? 42.607 45.972 56.597 1.00 16.97 426 LEU A O 1
ATOM 3246 N N . GLU A 1 427 ? 41.949 43.926 57.255 1.00 14.46 427 GLU A N 1
ATOM 3247 C CA . GLU A 1 427 ? 41.090 43.725 56.091 1.00 16.46 427 GLU A CA 1
ATOM 3248 C C . GLU A 1 427 ? 39.629 43.784 56.520 1.00 19.78 427 GLU A C 1
ATOM 3249 O O . GLU A 1 427 ? 39.178 42.965 57.332 1.00 16.99 427 GLU A O 1
ATOM 3255 N N . ILE A 1 428 ? 38.889 44.740 55.969 1.00 13.60 428 ILE A N 1
ATOM 3256 C CA . ILE A 1 428 ? 37.468 44.890 56.238 1.00 15.43 428 ILE A CA 1
ATOM 3257 C C . ILE A 1 428 ? 36.711 44.439 54.998 1.00 20.17 428 ILE A C 1
ATOM 3258 O O . ILE A 1 428 ? 36.872 45.017 53.921 1.00 19.92 428 ILE A O 1
ATOM 3263 N N . GLY A 1 429 ? 35.888 43.412 55.144 1.00 18.20 429 GLY A N 1
ATOM 3264 C CA . GLY A 1 429 ? 35.113 42.927 54.024 1.00 18.91 429 GLY A CA 1
ATOM 3265 C C . GLY A 1 429 ? 33.626 43.147 54.202 1.00 20.79 429 GLY A C 1
ATOM 3266 O O . GLY A 1 429 ? 33.166 43.451 55.305 1.00 20.47 429 GLY A O 1
ATOM 3267 N N . HIS A 1 430 ? 32.877 43.016 53.103 1.00 18.44 430 HIS A N 1
ATOM 3268 C CA . HIS A 1 430 ? 31.417 43.075 53.115 1.00 17.97 430 HIS A CA 1
ATOM 3269 C C . HIS A 1 430 ? 30.890 44.388 53.696 1.00 19.71 430 HIS A C 1
ATOM 3270 O O . HIS A 1 430 ? 29.980 44.393 54.529 1.00 19.57 430 HIS A O 1
ATOM 3277 N N . LEU A 1 431 ? 31.455 45.508 53.247 1.00 19.56 431 LEU A N 1
ATOM 3278 C CA . LEU A 1 431 ? 30.927 46.799 53.666 1.00 19.56 431 LEU A CA 1
ATOM 3279 C C . LEU A 1 431 ? 29.428 46.828 53.376 1.00 18.92 431 LEU A C 1
ATOM 3280 O O . LEU A 1 431 ? 29.011 46.420 52.282 1.00 19.74 431 LEU A O 1
ATOM 3285 N N . PRO A 1 432 ? 28.590 47.230 54.341 1.00 18.76 432 PRO A N 1
ATOM 3286 C CA . PRO A 1 432 ? 27.158 46.898 54.250 1.00 20.82 432 PRO A CA 1
ATOM 3287 C C . PRO A 1 432 ? 26.404 47.702 53.215 1.00 24.80 432 PRO A C 1
ATOM 3288 O O . PRO A 1 432 ? 25.329 47.266 52.782 1.00 24.40 432 PRO A O 1
ATOM 3292 N N . TRP A 1 433 ? 26.916 48.857 52.810 1.00 23.43 433 TRP A N 1
ATOM 3293 C CA . TRP A 1 433 ? 26.285 49.656 51.771 1.00 24.32 433 TRP A CA 1
ATOM 3294 C C . TRP A 1 433 ? 26.745 49.257 50.373 1.00 27.92 433 TRP A C 1
ATOM 3295 O O . TRP A 1 433 ? 26.364 49.914 49.397 1.00 28.46 433 TRP A O 1
ATOM 3306 N N . GLY A 1 434 ? 27.555 48.215 50.256 1.00 27.72 434 GLY A N 1
ATOM 3307 C CA . GLY A 1 434 ? 27.938 47.685 48.966 1.00 26.07 434 GLY A CA 1
ATOM 3308 C C . GLY A 1 434 ? 29.309 48.142 48.507 1.00 31.03 434 GLY A C 1
ATOM 3309 O O . GLY A 1 434 ? 30.177 48.532 49.292 1.00 23.82 434 GLY A O 1
ATOM 3310 N N . ASP A 1 435 ? 29.499 48.092 47.189 1.00 25.59 435 ASP A N 1
ATOM 3311 C CA . ASP A 1 435 ? 30.810 48.304 46.594 1.00 24.71 435 ASP A CA 1
ATOM 3312 C C . ASP A 1 435 ? 30.976 49.708 46.018 1.00 24.20 435 ASP A C 1
ATOM 3313 O O . ASP A 1 435 ? 31.886 49.937 45.214 1.00 26.23 435 ASP A O 1
ATOM 3318 N N . GLY A 1 436 ? 30.120 50.647 46.416 1.00 25.19 436 GLY A N 1
ATOM 3319 C CA . GLY A 1 436 ? 30.205 52.008 45.938 1.00 24.74 436 GLY A CA 1
ATOM 3320 C C . GLY A 1 436 ? 31.276 52.819 46.643 1.00 25.28 436 GLY A C 1
ATOM 3321 O O . GLY A 1 436 ? 32.137 52.282 47.346 1.00 25.32 436 GLY A O 1
ATOM 3322 N N . PRO A 1 437 ? 31.241 54.139 46.458 1.00 24.74 437 PRO A N 1
ATOM 3323 C CA . PRO A 1 437 ? 32.257 55.002 47.072 1.00 24.78 437 PRO A CA 1
ATOM 3324 C C . PRO A 1 437 ? 32.199 54.971 48.595 1.00 21.71 437 PRO A C 1
ATOM 3325 O O . PRO A 1 437 ? 31.124 54.951 49.198 1.00 18.34 437 PRO A O 1
ATOM 3329 N N . HIS A 1 438 ? 33.378 54.973 49.211 1.00 24.57 438 HIS A N 1
ATOM 3330 C CA . HIS A 1 438 ? 33.492 55.023 50.662 1.00 22.03 438 HIS A CA 1
ATOM 3331 C C . HIS A 1 438 ? 34.654 55.923 51.045 1.00 20.60 438 HIS A C 1
ATOM 3332 O O . HIS A 1 438 ? 35.518 56.236 50.223 1.00 21.42 438 HIS A O 1
ATOM 3339 N N . ARG A 1 439 ? 34.662 56.345 52.311 1.00 18.55 439 ARG A N 1
ATOM 3340 C CA . ARG A 1 439 ? 35.745 57.141 52.877 1.00 15.88 439 ARG A CA 1
ATOM 3341 C C . ARG A 1 439 ? 36.393 56.380 54.024 1.00 18.51 439 ARG A C 1
ATOM 3342 O O . ARG A 1 439 ? 35.695 55.794 54.856 1.00 18.02 439 ARG A O 1
ATOM 3350 N N . VAL A 1 440 ? 37.725 56.387 54.056 1.00 19.12 440 VAL A N 1
ATOM 3351 C CA . VAL A 1 440 ? 38.519 55.801 55.134 1.00 19.03 440 VAL A CA 1
ATOM 3352 C C . VAL A 1 440 ? 39.252 56.932 55.844 1.00 21.63 440 VAL A C 1
ATOM 3353 O O . VAL A 1 440 ? 40.073 57.626 55.230 1.00 18.62 440 VAL A O 1
ATOM 3357 N N . VAL A 1 441 ? 38.968 57.110 57.131 1.00 15.76 441 VAL A N 1
ATOM 3358 C CA . VAL A 1 441 ? 39.631 58.115 57.953 1.00 18.49 441 VAL A CA 1
ATOM 3359 C C . VAL A 1 441 ? 40.315 57.418 59.123 1.00 19.68 441 VAL A C 1
ATOM 3360 O O . VAL A 1 441 ? 39.816 56.417 59.649 1.00 18.61 441 VAL A O 1
ATOM 3364 N N . ARG A 1 442 ? 41.463 57.953 59.541 1.00 15.36 442 ARG A N 1
ATOM 3365 C CA . ARG A 1 442 ? 42.230 57.376 60.638 1.00 18.04 442 ARG A CA 1
ATOM 3366 C C . ARG A 1 442 ? 42.557 58.452 61.668 1.00 17.50 442 ARG A C 1
ATOM 3367 O O . ARG A 1 442 ? 43.036 59.529 61.301 1.00 16.99 442 ARG A O 1
ATOM 3375 N N . TYR A 1 443 ? 42.297 58.151 62.952 1.00 13.41 443 TYR A N 1
ATOM 3376 C CA . TYR A 1 443 ? 42.621 59.012 64.087 1.00 15.21 443 TYR A CA 1
ATOM 3377 C C . TYR A 1 443 ? 43.608 58.301 65.008 1.00 18.19 443 TYR A C 1
ATOM 3378 O O . TYR A 1 443 ? 43.534 57.083 65.194 1.00 14.57 443 TYR A O 1
ATOM 3387 N N . ARG A 1 444 ? 44.509 59.075 65.621 1.00 12.46 444 ARG A N 1
ATOM 3388 C CA . ARG A 1 444 ? 45.628 58.509 66.368 1.00 16.11 444 ARG A CA 1
ATOM 3389 C C . ARG A 1 444 ? 45.830 59.224 67.695 1.00 15.23 444 ARG A C 1
ATOM 3390 O O . ARG A 1 444 ? 45.846 60.454 67.741 1.00 13.64 444 ARG A O 1
ATOM 3398 N N . ALA A 1 445 ? 46.022 5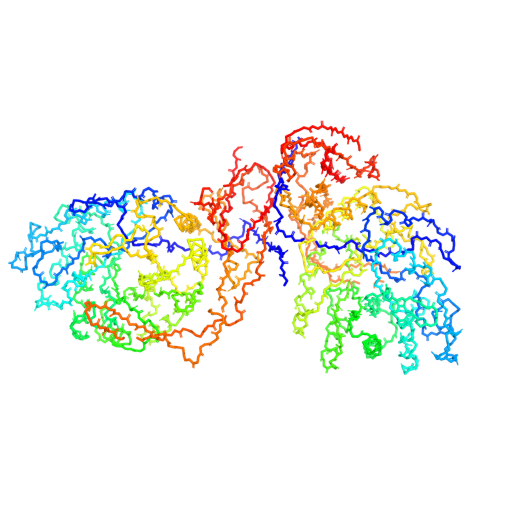8.457 68.768 1.00 11.81 445 ALA A N 1
ATOM 3399 C CA . ALA A 1 445 ? 46.438 59.012 70.055 1.00 14.40 445 ALA A CA 1
ATOM 3400 C C . ALA A 1 445 ? 47.693 58.271 70.489 1.00 15.00 445 ALA A C 1
ATOM 3401 O O . ALA A 1 445 ? 47.654 57.061 70.721 1.00 12.93 445 ALA A O 1
ATOM 3403 N N . ASP A 1 446 ? 48.814 58.979 70.552 1.00 15.53 446 ASP A N 1
ATOM 3404 C CA . ASP A 1 446 ? 50.072 58.349 70.935 1.00 14.72 446 ASP A CA 1
ATOM 3405 C C . ASP A 1 446 ? 51.015 59.453 71.416 1.00 16.56 446 ASP A C 1
ATOM 3406 O O . ASP A 1 446 ? 50.570 60.560 71.740 1.00 16.84 446 ASP A O 1
ATOM 3411 N N . ARG A 1 447 ? 52.315 59.151 71.477 1.00 18.88 447 ARG A N 1
ATOM 3412 C CA . ARG A 1 447 ? 53.264 60.114 72.023 1.00 20.73 447 ARG A CA 1
ATOM 3413 C C . ARG A 1 447 ? 53.345 61.384 71.189 1.00 20.47 447 ARG A C 1
ATOM 3414 O O . ARG A 1 447 ? 53.837 62.410 71.682 1.00 22.35 447 ARG A O 1
ATOM 3422 N N . ASP A 1 448 ? 52.846 61.355 69.958 1.00 17.00 448 ASP A N 1
ATOM 3423 C CA . ASP A 1 448 ? 52.889 62.510 69.073 1.00 23.43 448 ASP A CA 1
ATOM 3424 C C . ASP A 1 448 ? 51.517 63.057 68.701 1.00 21.52 448 ASP A C 1
ATOM 3425 O O . ASP A 1 448 ? 51.446 64.042 67.958 1.00 17.34 448 ASP A O 1
ATOM 3430 N N . HIS A 1 449 ? 50.428 62.447 69.165 1.00 18.53 449 HIS A N 1
ATOM 3431 C CA . HIS A 1 449 ? 49.107 62.833 68.690 1.00 17.60 449 HIS A CA 1
ATOM 3432 C C . HIS A 1 449 ? 48.087 62.701 69.804 1.00 16.53 449 HIS A C 1
ATOM 3433 O O . HIS A 1 449 ? 48.201 61.829 70.675 1.00 16.88 449 HIS A O 1
ATOM 3440 N N . LYS A 1 450 ? 47.062 63.554 69.729 1.00 17.90 450 LYS A N 1
ATOM 3441 C CA . LYS A 1 450 ? 46.022 63.689 70.744 1.00 14.74 450 LYS A CA 1
ATOM 3442 C C . LYS A 1 450 ? 44.653 63.254 70.236 1.00 14.47 450 LYS A C 1
ATOM 3443 O O . LYS A 1 450 ? 43.633 63.821 70.635 1.00 13.53 450 LYS A O 1
ATOM 3449 N N . GLY A 1 451 ? 44.601 62.270 69.344 1.00 12.75 451 GLY A N 1
ATOM 3450 C CA . GLY A 1 451 ? 43.319 61.820 68.841 1.00 14.36 451 GLY A CA 1
ATOM 3451 C C . GLY A 1 451 ? 42.841 62.478 67.564 1.00 15.00 451 GLY A C 1
ATOM 3452 O O . GLY A 1 451 ? 41.738 62.149 67.103 1.00 15.42 451 GLY A O 1
ATOM 3453 N N . GLU A 1 452 ? 43.626 63.386 66.971 1.00 14.37 452 GLU A N 1
ATOM 3454 C CA . GLU A 1 452 ? 43.207 64.048 65.747 1.00 18.78 452 GLU A CA 1
ATOM 3455 C C . GLU A 1 452 ? 43.341 63.105 64.555 1.00 19.28 452 GLU A C 1
ATOM 3456 O O . GLU A 1 452 ? 44.002 62.058 64.621 1.00 15.12 452 GLU A O 1
ATOM 3470 N N . LEU A 1 454 ? 44.655 61.679 61.158 1.00 19.48 454 LEU A N 1
ATOM 3471 C CA . LEU A 1 454 ? 45.986 61.666 60.559 1.00 21.66 454 LEU A CA 1
ATOM 3472 C C . LEU A 1 454 ? 45.957 61.666 59.041 1.00 24.01 454 LEU A C 1
ATOM 3473 O O . LEU A 1 454 ? 46.767 62.361 58.406 1.00 22.95 454 LEU A O 1
ATOM 3478 N N . ASP A 1 455 ? 45.038 60.918 58.442 1.00 19.35 455 ASP A N 1
ATOM 3479 C CA . ASP A 1 455 ? 44.927 60.864 56.993 1.00 19.95 455 ASP A CA 1
ATOM 3480 C C . ASP A 1 455 ? 43.548 60.340 56.632 1.00 24.69 455 ASP A C 1
ATOM 3481 O O . ASP A 1 455 ? 42.767 59.927 57.496 1.00 21.31 455 ASP A O 1
ATOM 3486 N N . SER A 1 456 ? 43.268 60.354 55.335 1.00 19.08 456 SER A N 1
ATOM 3487 C CA . SER A 1 456 ? 41.985 59.918 54.813 1.00 22.31 456 SER A CA 1
ATOM 3488 C C . SER A 1 456 ? 42.091 59.804 53.303 1.00 23.17 456 SER A C 1
ATOM 3489 O O . SER A 1 456 ? 42.910 60.476 52.665 1.00 26.21 456 SER A O 1
ATOM 3492 N N . HIS A 1 457 ? 41.229 58.966 52.743 1.00 19.23 457 HIS A N 1
ATOM 3493 C CA . HIS A 1 457 ? 41.109 58.830 51.301 1.00 23.43 457 HIS A CA 1
ATOM 3494 C C . HIS A 1 457 ? 39.732 58.271 50.993 1.00 22.01 457 HIS A C 1
ATOM 3495 O O . HIS A 1 457 ? 39.007 57.807 51.880 1.00 19.91 457 HIS A O 1
ATOM 3502 N N . GLU A 1 458 ? 39.370 58.341 49.718 1.00 20.35 458 GLU A N 1
ATOM 3503 C CA . GLU A 1 458 ? 38.132 57.766 49.235 1.00 22.86 458 GLU A CA 1
ATOM 3504 C C . GLU A 1 458 ? 38.450 56.679 48.221 1.00 21.93 458 GLU A C 1
ATOM 3505 O O . GLU A 1 458 ? 39.447 56.749 47.491 1.00 23.61 458 GLU A O 1
ATOM 3511 N N . GLY A 1 459 ? 37.599 55.667 48.194 1.00 22.84 459 GLY A N 1
ATOM 3512 C CA . GLY A 1 459 ? 37.806 54.544 47.309 1.00 22.65 459 GLY A CA 1
ATOM 3513 C C . GLY A 1 459 ? 36.479 53.883 47.026 1.00 24.90 459 GLY A C 1
ATOM 3514 O O . GLY A 1 459 ? 35.420 54.368 47.427 1.00 25.44 459 GLY A O 1
ATOM 3515 N N . ARG A 1 460 ? 36.551 52.759 46.317 1.00 26.18 460 ARG A N 1
ATOM 3516 C CA . ARG A 1 460 ? 35.376 51.988 45.951 1.00 26.63 460 ARG A CA 1
ATOM 3517 C C . ARG A 1 460 ? 35.623 50.525 46.287 1.00 19.19 460 ARG A C 1
ATOM 3518 O O . ARG A 1 460 ? 36.735 50.120 46.629 1.00 24.54 460 ARG A O 1
ATOM 3526 N N . GLY A 1 461 ? 34.574 49.728 46.176 1.00 23.57 461 GLY A N 1
ATOM 3527 C CA . GLY A 1 461 ? 34.663 48.319 46.490 1.00 23.96 461 GLY A CA 1
ATOM 3528 C C . GLY A 1 461 ? 34.069 48.016 47.854 1.00 25.34 461 GLY A C 1
ATOM 3529 O O . GLY A 1 461 ? 33.977 48.876 48.733 1.00 25.25 461 GLY A O 1
ATOM 3530 N N . SER A 1 462 ? 33.634 46.773 48.025 1.00 23.30 462 SER A N 1
ATOM 3531 C CA . SER A 1 462 ? 33.045 46.371 49.295 1.00 26.24 462 SER A CA 1
ATOM 3532 C C . SER A 1 462 ? 34.087 45.911 50.307 1.00 24.30 462 SER A C 1
ATOM 3533 O O . SER A 1 462 ? 33.730 45.611 51.453 1.00 20.99 462 SER A O 1
ATOM 3536 N N . SER A 1 463 ? 35.359 45.854 49.921 1.00 20.69 463 SER A N 1
ATOM 3537 C CA . SER A 1 463 ? 36.437 45.517 50.831 1.00 20.28 463 SER A CA 1
ATOM 3538 C C . SER A 1 463 ? 37.439 46.657 50.868 1.00 23.96 463 SER A C 1
ATOM 3539 O O . SER A 1 463 ? 37.628 47.373 49.881 1.00 21.70 463 SER A O 1
ATOM 3542 N N . VAL A 1 464 ? 38.086 46.814 52.016 1.00 18.72 464 VAL A N 1
ATOM 3543 C CA . VAL A 1 464 ? 39.138 47.804 52.175 1.00 19.81 464 VAL A CA 1
ATOM 3544 C C . VAL A 1 464 ? 40.228 47.196 53.046 1.00 19.82 464 VAL A C 1
ATOM 3545 O O . VAL A 1 464 ? 39.945 46.473 54.011 1.00 18.34 464 VAL A O 1
ATOM 3549 N N . THR A 1 465 ? 41.476 47.463 52.682 1.00 13.27 465 THR A N 1
ATOM 3550 C CA . THR A 1 465 ? 42.629 47.064 53.466 1.00 16.29 465 THR A CA 1
ATOM 3551 C C . THR A 1 465 ? 43.310 48.316 53.984 1.00 21.51 465 THR A C 1
ATOM 3552 O O . THR A 1 465 ? 43.555 49.253 53.219 1.00 22.69 465 THR A O 1
ATOM 3556 N N . VAL A 1 466 ? 43.595 48.328 55.281 1.00 18.91 466 VAL A N 1
ATOM 3557 C CA . VAL A 1 466 ? 44.247 49.441 55.952 1.00 17.10 466 VAL A CA 1
ATOM 3558 C C . VAL A 1 466 ? 45.473 48.893 56.659 1.00 17.14 466 VAL A C 1
ATOM 3559 O O . VAL A 1 466 ? 45.380 47.881 57.359 1.00 18.76 466 VAL A O 1
ATOM 3563 N N . GLN A 1 467 ? 46.612 49.558 56.502 1.00 14.66 467 GLN A N 1
ATOM 3564 C CA . GLN A 1 467 ? 47.790 49.134 57.247 1.00 17.47 467 GLN A CA 1
ATOM 3565 C C . GLN A 1 467 ? 48.530 50.358 57.751 1.00 20.15 467 GLN A C 1
ATOM 3566 O O . GLN A 1 467 ? 48.528 51.409 57.107 1.00 19.47 467 GLN A O 1
ATOM 3572 N N . ASN A 1 468 ? 49.166 50.209 58.908 1.00 17.82 468 ASN A N 1
ATOM 3573 C CA . ASN A 1 468 ? 49.881 51.325 59.507 1.00 17.04 468 ASN A CA 1
ATOM 3574 C C . ASN A 1 468 ? 50.919 50.797 60.471 1.00 17.30 468 ASN A C 1
ATOM 3575 O O . ASN A 1 468 ? 50.782 49.694 61.017 1.00 18.08 468 ASN A O 1
ATOM 3580 N N . LYS A 1 469 ? 51.963 51.596 60.678 1.00 15.41 469 LYS A N 1
ATOM 3581 C CA . LYS A 1 469 ? 52.819 51.382 61.832 1.00 17.13 469 LYS A CA 1
ATOM 3582 C C . LYS A 1 469 ? 52.102 51.919 63.061 1.00 19.69 469 LYS A C 1
ATOM 3583 O O . LYS A 1 469 ? 51.457 52.971 63.004 1.00 16.28 469 LYS A O 1
ATOM 3589 N N . LEU A 1 470 ? 52.189 51.172 64.157 1.00 16.03 470 LEU A N 1
ATOM 3590 C CA . LEU A 1 470 ? 51.494 51.531 65.398 1.00 16.32 470 LEU A CA 1
ATOM 3591 C C . LEU A 1 470 ? 52.316 50.916 66.527 1.00 15.29 470 LEU A C 1
ATOM 3592 O O . LEU A 1 470 ? 52.061 49.785 66.941 1.00 16.17 470 LEU A O 1
ATOM 3597 N N . ALA A 1 471 ? 53.317 51.663 66.992 1.00 18.35 471 ALA A N 1
ATOM 3598 C CA . ALA A 1 471 ? 54.182 51.175 68.055 1.00 18.10 471 ALA A CA 1
ATOM 3599 C C . ALA A 1 471 ? 53.392 51.011 69.345 1.00 16.26 471 ALA A C 1
ATOM 3600 O O . ALA A 1 471 ? 52.274 51.517 69.496 1.00 15.04 471 ALA A O 1
ATOM 3602 N N . VAL A 1 472 ? 54.002 50.310 70.303 1.00 14.91 472 VAL A N 1
ATOM 3603 C CA . VAL A 1 472 ? 53.360 50.155 71.604 1.00 15.57 472 VAL A CA 1
ATOM 3604 C C . VAL A 1 472 ? 53.056 51.525 72.199 1.00 18.73 472 VAL A C 1
ATOM 3605 O O . VAL A 1 472 ? 53.733 52.524 71.913 1.00 20.03 472 VAL A O 1
ATOM 3609 N N . SER A 1 473 ? 52.013 51.567 73.030 1.00 17.57 473 SER A N 1
ATOM 3610 C CA . SER A 1 473 ? 51.498 52.795 73.643 1.00 16.36 473 SER A CA 1
ATOM 3611 C C . SER A 1 473 ? 50.891 53.724 72.592 1.00 17.70 473 SER A C 1
ATOM 3612 O O . SER A 1 473 ? 51.117 54.939 72.605 1.00 20.29 473 SER A O 1
ATOM 3615 N N . GLY A 1 474 ? 50.119 53.148 71.680 1.00 14.21 474 GLY A N 1
ATOM 3616 C CA . GLY A 1 474 ? 49.388 53.923 70.694 1.00 12.67 474 GLY A CA 1
ATOM 3617 C C . GLY A 1 474 ? 47.990 53.371 70.521 1.00 15.30 474 GLY A C 1
ATOM 3618 O O . GLY A 1 474 ? 47.735 52.183 70.746 1.00 16.08 474 GLY A O 1
ATOM 3619 N N . VAL A 1 475 ? 47.076 54.260 70.129 1.00 12.54 475 VAL A N 1
ATOM 3620 C CA . VAL A 1 475 ? 45.659 53.962 69.959 1.00 11.21 475 VAL A CA 1
ATOM 3621 C C . VAL A 1 475 ? 45.218 54.505 68.606 1.00 14.59 475 VAL A C 1
ATOM 3622 O O . VAL A 1 475 ? 45.527 55.653 68.262 1.00 13.09 475 VAL A O 1
ATOM 3626 N N . GLU A 1 476 ? 44.569 53.661 67.812 1.00 13.28 476 GLU A N 1
ATOM 3627 C CA . GLU A 1 476 ? 44.112 54.078 66.494 1.00 15.78 476 GLU A CA 1
ATOM 3628 C C . GLU A 1 476 ? 42.655 53.733 66.196 1.00 14.04 476 GLU A C 1
ATOM 3629 O O . GLU A 1 476 ? 42.204 52.615 66.445 1.00 14.16 476 GLU A O 1
ATOM 3635 N N . LEU A 1 477 ? 41.929 54.707 65.660 1.00 10.42 477 LEU A N 1
ATOM 3636 C CA . LEU A 1 477 ? 40.541 54.513 65.258 1.00 13.75 477 LEU A CA 1
ATOM 3637 C C . LEU A 1 477 ? 40.492 54.609 63.748 1.00 13.67 477 LEU A C 1
ATOM 3638 O O . LEU A 1 477 ? 40.914 55.617 63.179 1.00 12.23 477 LEU A O 1
ATOM 3643 N N . ILE A 1 478 ? 40.006 53.560 63.108 1.00 14.28 478 ILE A N 1
ATOM 3644 C CA . ILE A 1 478 ? 39.773 53.552 61.675 1.00 11.11 478 ILE A CA 1
ATOM 3645 C C . ILE A 1 478 ? 38.284 53.718 61.475 1.00 14.40 478 ILE A C 1
ATOM 3646 O O . ILE A 1 478 ? 37.492 52.929 62.003 1.00 13.06 478 ILE A O 1
ATOM 3651 N N . GLU A 1 479 ? 37.898 54.728 60.707 1.00 9.74 479 GLU A N 1
ATOM 3652 C CA . GLU A 1 479 ? 36.496 55.019 60.459 1.00 16.11 479 GLU A CA 1
ATOM 3653 C C . GLU A 1 479 ? 36.231 54.884 58.968 1.00 17.74 479 GLU A C 1
ATOM 3654 O O . GLU A 1 479 ? 36.871 55.568 58.163 1.00 19.69 479 GLU A O 1
ATOM 3660 N N . ILE A 1 480 ? 35.296 54.011 58.602 1.00 17.15 480 ILE A N 1
ATOM 3661 C CA . ILE A 1 480 ? 34.895 53.814 57.208 1.00 18.28 480 ILE A CA 1
ATOM 3662 C C . ILE A 1 480 ? 33.449 54.261 57.051 1.00 17.59 480 ILE A C 1
ATOM 3663 O O . ILE A 1 480 ? 32.574 53.822 57.805 1.00 16.10 480 ILE A O 1
ATOM 3668 N N . THR A 1 481 ? 33.194 55.143 56.083 1.00 15.47 481 THR A N 1
ATOM 3669 C CA . THR A 1 481 ? 31.858 55.691 55.902 1.00 15.05 481 THR A CA 1
ATOM 3670 C C . THR A 1 481 ? 31.400 55.568 54.459 1.00 17.94 481 THR A C 1
ATOM 3671 O O . THR A 1 481 ? 32.208 55.569 53.525 1.00 18.49 481 THR A O 1
ATOM 3675 N N . ARG A 1 482 ? 30.086 55.464 54.290 1.00 17.99 482 ARG A N 1
ATOM 3676 C CA . ARG A 1 482 ? 29.510 55.536 52.958 1.00 19.18 482 ARG A CA 1
ATOM 3677 C C . ARG A 1 482 ? 29.622 56.965 52.443 1.00 23.11 482 ARG A C 1
ATOM 3678 O O . ARG A 1 482 ? 29.378 57.925 53.182 1.00 20.58 482 ARG A O 1
ATOM 3686 N N . VAL A 1 483 ? 30.022 57.109 51.184 1.00 24.08 483 VAL A N 1
ATOM 3687 C CA . VAL A 1 483 ? 30.103 58.422 50.552 1.00 29.11 483 VAL A CA 1
ATOM 3688 C C . VAL A 1 483 ? 28.825 58.642 49.755 1.00 32.33 483 VAL A C 1
ATOM 3689 O O . VAL A 1 483 ? 28.505 57.865 48.847 1.00 31.37 483 VAL A O 1
ATOM 3693 N N . SER A 1 484 ? 28.086 59.690 50.113 1.00 42.66 484 SER A N 1
ATOM 3694 C CA . SER A 1 484 ? 26.824 60.027 49.456 1.00 48.52 484 SER A CA 1
ATOM 3695 C C . SER A 1 484 ? 27.033 60.329 47.975 1.00 49.46 484 SER A C 1
ATOM 3696 O O . SER A 1 484 ? 27.580 61.371 47.620 1.00 51.71 484 SER A O 1
ATOM 3699 N N . THR B 1 2 ? 17.711 38.597 77.410 1.00 45.91 2 THR B N 1
ATOM 3700 C CA . THR B 1 2 ? 17.911 39.632 76.400 1.00 40.37 2 THR B CA 1
ATOM 3701 C C . THR B 1 2 ? 18.457 39.051 75.091 1.00 41.14 2 THR B C 1
ATOM 3702 O O . THR B 1 2 ? 19.107 37.999 75.070 1.00 33.56 2 THR B O 1
ATOM 3706 N N . SER B 1 3 ? 18.184 39.740 73.991 1.00 36.64 3 SER B N 1
ATOM 3707 C CA . SER B 1 3 ? 18.624 39.264 72.691 1.00 35.24 3 SER B CA 1
ATOM 3708 C C . SER B 1 3 ? 19.974 39.874 72.323 1.00 27.25 3 SER B C 1
ATOM 3709 O O . SER B 1 3 ? 20.464 40.810 72.963 1.00 23.16 3 SER B O 1
ATOM 3712 N N . ASP B 1 4 ? 20.573 39.315 71.270 1.00 22.24 4 ASP B N 1
ATOM 3713 C CA . ASP B 1 4 ? 21.784 39.858 70.654 1.00 19.03 4 ASP B CA 1
ATOM 3714 C C . ASP B 1 4 ? 22.937 39.959 71.649 1.00 17.54 4 ASP B C 1
ATOM 3715 O O . ASP B 1 4 ? 23.734 40.899 71.620 1.00 15.30 4 ASP B O 1
ATOM 3720 N N . LEU B 1 5 ? 23.039 38.961 72.519 1.00 15.60 5 LEU B N 1
ATOM 3721 C CA . LEU B 1 5 ? 24.152 38.819 73.443 1.00 16.88 5 LEU B CA 1
ATOM 3722 C C . LEU B 1 5 ? 25.288 38.074 72.757 1.00 15.44 5 LEU B C 1
ATOM 3723 O O . LEU B 1 5 ? 25.061 37.266 71.857 1.00 15.88 5 LEU B O 1
ATOM 3728 N N . ILE B 1 6 ? 26.516 38.364 73.179 1.00 15.55 6 ILE B N 1
ATOM 3729 C CA . ILE B 1 6 ? 27.715 37.774 72.588 1.00 13.22 6 ILE B CA 1
ATOM 3730 C C . ILE B 1 6 ? 28.362 36.850 73.606 1.00 14.70 6 ILE B C 1
ATOM 3731 O O . ILE B 1 6 ? 28.820 37.303 74.667 1.00 13.29 6 ILE B O 1
ATOM 3736 N N . ALA B 1 7 ? 28.403 35.556 73.278 1.00 15.07 7 ALA B N 1
ATOM 3737 C CA . ALA B 1 7 ? 29.054 34.585 74.147 1.00 15.53 7 ALA B CA 1
ATOM 3738 C C . ALA B 1 7 ? 30.537 34.905 74.239 1.00 17.09 7 ALA B C 1
ATOM 3739 O O . ALA B 1 7 ? 31.170 35.242 73.235 1.00 19.32 7 ALA B O 1
ATOM 3741 N N . LYS B 1 8 ? 31.093 34.811 75.447 1.00 16.33 8 LYS B N 1
ATOM 3742 C CA . LYS B 1 8 ? 32.512 35.085 75.664 1.00 16.54 8 LYS B CA 1
ATOM 3743 C C . LYS B 1 8 ? 33.174 33.776 76.061 1.00 17.43 8 LYS B C 1
ATOM 3744 O O . LYS B 1 8 ? 32.902 33.235 77.135 1.00 16.26 8 LYS B O 1
ATOM 3750 N N . LEU B 1 9 ? 34.019 33.260 75.179 1.00 15.95 9 LEU B N 1
ATOM 3751 C CA . LEU B 1 9 ? 34.631 31.954 75.348 1.00 17.90 9 LEU B CA 1
ATOM 3752 C C . LEU B 1 9 ? 36.121 32.131 75.582 1.00 17.41 9 LEU B C 1
ATOM 3753 O O . LEU B 1 9 ? 36.747 33.029 75.005 1.00 15.37 9 LEU B O 1
ATOM 3758 N N . SER B 1 10 ? 36.687 31.268 76.419 1.00 14.28 10 SER B N 1
ATOM 3759 C CA . SER B 1 10 ? 38.113 31.297 76.703 1.00 20.27 10 SER B CA 1
ATOM 3760 C C . SER B 1 10 ? 38.665 29.879 76.666 1.00 16.71 10 SER B C 1
ATOM 3761 O O . SER B 1 10 ? 38.043 28.950 77.189 1.00 17.37 10 SER B O 1
ATOM 3764 N N . VAL B 1 11 ? 39.833 29.721 76.046 1.00 19.71 11 VAL B N 1
ATOM 3765 C CA . VAL B 1 11 ? 40.533 28.440 75.969 1.00 18.08 11 VAL B CA 1
ATOM 3766 C C . VAL B 1 11 ? 41.998 28.681 76.289 1.00 21.89 11 VAL B C 1
ATOM 3767 O O . VAL B 1 11 ? 42.669 29.455 75.594 1.00 18.41 11 VAL B O 1
ATOM 3771 N N . ASN B 1 12 ? 42.501 28.000 77.315 1.00 21.86 12 ASN B N 1
ATOM 3772 C CA . ASN B 1 12 ? 43.934 27.892 77.546 1.00 20.20 12 ASN B CA 1
ATOM 3773 C C . ASN B 1 12 ? 44.402 26.679 76.756 1.00 24.91 12 ASN B C 1
ATOM 3774 O O . ASN B 1 12 ? 44.109 25.536 77.123 1.00 29.14 12 ASN B O 1
ATOM 3779 N N . ALA B 1 13 ? 45.112 26.921 75.667 1.00 20.67 13 ALA B N 1
ATOM 3780 C CA . ALA B 1 13 ? 45.465 25.838 74.763 1.00 20.67 13 ALA B CA 1
ATOM 3781 C C . ALA B 1 13 ? 46.711 25.080 75.203 1.00 23.22 13 ALA B C 1
ATOM 3782 O O . ALA B 1 13 ? 47.150 24.178 74.483 1.00 22.68 13 ALA B O 1
ATOM 3784 N N . GLY B 1 14 ? 47.274 25.408 76.362 1.00 27.87 14 GLY B N 1
ATOM 3785 C CA . GLY B 1 14 ? 48.486 24.758 76.815 1.00 29.16 14 GLY B CA 1
ATOM 3786 C C . GLY B 1 14 ? 48.270 23.863 78.018 1.00 31.99 14 GLY B C 1
ATOM 3787 O O . GLY B 1 14 ? 49.213 23.218 78.492 1.00 36.72 14 GLY B O 1
ATOM 3788 N N . GLU B 1 15 ? 47.036 23.817 78.528 1.00 27.40 15 GLU B N 1
ATOM 3789 C CA . GLU B 1 15 ? 46.702 23.060 79.734 1.00 33.20 15 GLU B CA 1
ATOM 3790 C C . GLU B 1 15 ? 45.703 21.963 79.398 1.00 27.01 15 GLU B C 1
ATOM 3791 O O . GLU B 1 15 ? 44.483 22.186 79.431 1.00 28.13 15 GLU B O 1
ATOM 3797 N N . PRO B 1 16 ? 46.174 20.764 79.069 1.00 29.48 16 PRO B N 1
ATOM 3798 C CA . PRO B 1 16 ? 45.253 19.637 78.899 1.00 27.90 16 PRO B CA 1
ATOM 3799 C C . PRO B 1 16 ? 44.543 19.323 80.206 1.00 30.90 16 PRO B C 1
ATOM 3800 O O . PRO B 1 16 ? 45.106 19.476 81.293 1.00 31.45 16 PRO B O 1
ATOM 3804 N N . ILE B 1 17 ? 43.287 18.893 80.097 1.00 29.57 17 ILE B N 1
ATOM 3805 C CA . ILE B 1 17 ? 42.497 18.525 81.262 1.00 25.33 17 ILE B CA 1
ATOM 3806 C C . ILE B 1 17 ? 42.103 17.054 81.243 1.00 29.98 17 ILE B C 1
ATOM 3807 O O . ILE B 1 17 ? 41.355 16.608 82.115 1.00 33.10 17 ILE B O 1
ATOM 3812 N N . GLY B 1 18 ? 42.596 16.295 80.283 1.00 28.77 18 GLY B N 1
ATOM 3813 C CA . GLY B 1 18 ? 42.281 14.884 80.182 1.00 30.65 18 GLY B CA 1
ATOM 3814 C C . GLY B 1 18 ? 42.319 14.440 78.734 1.00 29.42 18 GLY B C 1
ATOM 3815 O O . GLY B 1 18 ? 42.868 15.124 77.873 1.00 31.83 18 GLY B O 1
ATOM 3816 N N . ASN B 1 19 ? 41.727 13.275 78.489 1.00 29.86 19 ASN B N 1
ATOM 3817 C CA . ASN B 1 19 ? 41.668 12.711 77.152 1.00 25.16 19 ASN B CA 1
ATOM 3818 C C . ASN B 1 19 ? 40.394 13.149 76.457 1.00 24.69 19 ASN B C 1
ATOM 3819 O O . ASN B 1 19 ? 39.338 13.266 77.084 1.00 25.34 19 ASN B O 1
ATOM 3832 N N . ARG B 1 21 ? 37.701 11.669 74.012 1.00 16.39 21 ARG B N 1
ATOM 3833 C CA . ARG B 1 21 ? 37.271 10.288 73.843 1.00 16.94 21 ARG B CA 1
ATOM 3834 C C . ARG B 1 21 ? 36.656 10.100 72.464 1.00 19.73 21 ARG B C 1
ATOM 3835 O O . ARG B 1 21 ? 35.849 10.922 72.015 1.00 12.38 21 ARG B O 1
ATOM 3843 N N . GLN B 1 22 ? 37.047 9.022 71.788 1.00 14.55 22 GLN B N 1
ATOM 3844 C CA . GLN B 1 22 ? 36.670 8.832 70.387 1.00 15.05 22 GLN B CA 1
ATOM 3845 C C . GLN B 1 22 ? 35.305 8.167 70.341 1.00 15.17 22 GLN B C 1
ATOM 3846 O O . GLN B 1 22 ? 35.188 6.946 70.319 1.00 13.51 22 GLN B O 1
ATOM 3852 N N . LEU B 1 23 ? 34.254 8.984 70.299 1.00 11.32 23 LEU B N 1
ATOM 3853 C CA . LEU B 1 23 ? 32.887 8.483 70.290 1.00 9.87 23 LEU B CA 1
ATOM 3854 C C . LEU B 1 23 ? 32.209 8.618 68.928 1.00 8.89 23 LEU B C 1
ATOM 3855 O O . LEU B 1 23 ? 30.988 8.471 68.849 1.00 10.91 23 LEU B O 1
ATOM 3860 N N . HIS B 1 24 ? 32.954 8.922 67.859 1.00 10.12 24 HIS B N 1
ATOM 3861 C CA . HIS B 1 24 ? 32.339 9.216 66.563 1.00 10.22 24 HIS B CA 1
ATOM 3862 C C . HIS B 1 24 ? 32.133 7.926 65.767 1.00 13.71 24 HIS B C 1
ATOM 3863 O O . HIS B 1 24 ? 32.785 7.655 64.755 1.00 13.77 24 HIS B O 1
ATOM 3870 N N . GLY B 1 25 ? 31.202 7.121 66.258 1.00 11.44 25 GLY B N 1
ATOM 3871 C CA . GLY B 1 25 ? 30.735 5.968 65.534 1.00 10.55 25 GLY B CA 1
ATOM 3872 C C . GLY B 1 25 ? 29.445 6.284 64.807 1.00 9.33 25 GLY B C 1
ATOM 3873 O O . GLY B 1 25 ? 28.762 7.254 65.119 1.00 10.89 25 GLY B O 1
ATOM 3874 N N . THR B 1 26 ? 29.105 5.432 63.843 1.00 12.08 26 THR B N 1
ATOM 3875 C CA . THR B 1 26 ? 27.888 5.616 63.071 1.00 9.64 26 THR B CA 1
ATOM 3876 C C . THR B 1 26 ? 27.484 4.280 62.463 1.00 12.18 26 THR B C 1
ATOM 3877 O O . THR B 1 26 ? 28.201 3.281 62.566 1.00 13.36 26 THR B O 1
ATOM 3881 N N . SER B 1 27 ? 26.318 4.277 61.830 1.00 13.49 27 SER B N 1
ATOM 3882 C CA . SER B 1 27 ? 25.825 3.126 61.091 1.00 14.20 27 SER B CA 1
ATOM 3883 C C . SER B 1 27 ? 25.344 3.604 59.731 1.00 16.96 27 SER B C 1
ATOM 3884 O O . SER B 1 27 ? 25.231 4.807 59.477 1.00 15.23 27 SER B O 1
ATOM 3887 N N . GLY B 1 28 ? 25.068 2.651 58.848 1.00 14.31 28 GLY B N 1
ATOM 3888 C CA . GLY B 1 28 ? 24.634 2.954 57.502 1.00 15.77 28 GLY B CA 1
ATOM 3889 C C . GLY B 1 28 ? 25.480 2.246 56.466 1.00 13.88 28 GLY B C 1
ATOM 3890 O O . GLY B 1 28 ? 26.443 1.546 56.775 1.00 14.04 28 GLY B O 1
ATOM 3891 N N . ILE B 1 29 ? 25.095 2.441 55.208 1.00 12.66 29 ILE B N 1
ATOM 3892 C CA . ILE B 1 29 ? 25.775 1.846 54.062 1.00 14.71 29 ILE B CA 1
ATOM 3893 C C . ILE B 1 29 ? 26.597 2.946 53.393 1.00 11.52 29 ILE B C 1
ATOM 3894 O O . ILE B 1 29 ? 26.009 3.889 52.848 1.00 14.27 29 ILE B O 1
ATOM 3899 N N . PRO B 1 30 ? 27.930 2.875 53.413 1.00 13.43 30 PRO B N 1
ATOM 3900 C CA . PRO B 1 30 ? 28.720 4.000 52.891 1.00 13.79 30 PRO B CA 1
ATOM 3901 C C . PRO B 1 30 ? 28.917 3.984 51.385 1.00 17.17 30 PRO B C 1
ATOM 3902 O O . PRO B 1 30 ? 29.317 5.015 50.825 1.00 17.19 30 PRO B O 1
ATOM 3906 N N . ALA B 1 31 ? 28.689 2.850 50.720 1.00 14.30 31 ALA B N 1
ATOM 3907 C CA . ALA B 1 31 ? 29.007 2.701 49.303 1.00 13.16 31 ALA B CA 1
ATOM 3908 C C . ALA B 1 31 ? 28.432 1.383 48.801 1.00 14.10 31 ALA B C 1
ATOM 3909 O O . ALA B 1 31 ? 28.014 0.548 49.615 1.00 15.20 31 ALA B O 1
ATOM 3911 N N . PRO B 1 32 ? 28.369 1.159 47.486 1.00 16.01 32 PRO B N 1
ATOM 3912 C CA . PRO B 1 32 ? 27.802 -0.099 46.987 1.00 16.60 32 PRO B CA 1
ATOM 3913 C C . PRO B 1 32 ? 28.640 -1.307 47.375 1.00 15.83 32 PRO B C 1
ATOM 3914 O O . PRO B 1 32 ? 29.846 -1.228 47.617 1.00 17.99 32 PRO B O 1
ATOM 3918 N N . ALA B 1 33 ? 27.962 -2.445 47.426 1.00 17.68 33 ALA B N 1
ATOM 3919 C CA . ALA B 1 33 ? 28.563 -3.758 47.581 1.00 15.95 33 ALA B CA 1
ATOM 3920 C C . ALA B 1 33 ? 27.814 -4.701 46.652 1.00 19.81 33 ALA B C 1
ATOM 3921 O O . ALA B 1 33 ? 26.696 -4.392 46.223 1.00 15.79 33 ALA B O 1
ATOM 3923 N N . PRO B 1 34 ? 28.408 -5.845 46.304 1.00 21.64 34 PRO B N 1
ATOM 3924 C CA . PRO B 1 34 ? 27.712 -6.775 45.406 1.00 24.11 34 PRO B CA 1
ATOM 3925 C C . PRO B 1 34 ? 26.318 -7.084 45.924 1.00 21.83 34 PRO B C 1
ATOM 3926 O O . PRO B 1 34 ? 26.134 -7.451 47.085 1.00 22.67 34 PRO B O 1
ATOM 3930 N N . GLY B 1 35 ? 25.319 -6.872 45.063 1.00 21.51 35 GLY B N 1
ATOM 3931 C CA . GLY B 1 35 ? 23.936 -7.072 45.427 1.00 21.85 35 GLY B CA 1
ATOM 3932 C C . GLY B 1 35 ? 23.246 -5.857 46.004 1.00 21.87 35 GLY B C 1
ATOM 3933 O O . GLY B 1 35 ? 22.016 -5.871 46.156 1.00 23.10 35 GLY B O 1
ATOM 3934 N N . THR B 1 36 ? 23.991 -4.807 46.333 1.00 18.47 36 THR B N 1
ATOM 3935 C CA . THR B 1 36 ? 23.414 -3.563 46.850 1.00 18.49 36 THR B CA 1
ATOM 3936 C C . THR B 1 36 ? 24.121 -2.419 46.114 1.00 18.22 36 THR B C 1
ATOM 3937 O O . THR B 1 36 ? 25.043 -1.785 46.620 1.00 18.69 36 THR B O 1
ATOM 3941 N N . ASP B 1 37 ? 23.759 -2.235 44.847 1.00 22.15 37 ASP B N 1
ATOM 3942 C CA . ASP B 1 37 ? 24.411 -1.229 43.999 1.00 25.47 37 ASP B CA 1
ATOM 3943 C C . ASP B 1 37 ? 23.706 0.114 43.786 1.00 24.75 37 ASP B C 1
ATOM 3944 O O . ASP B 1 37 ? 24.203 0.958 43.041 1.00 24.36 37 ASP B O 1
ATOM 3949 N N . SER B 1 38 ? 22.563 0.322 44.426 1.00 21.06 38 SER B N 1
ATOM 3950 C CA . SER B 1 38 ? 21.833 1.567 44.245 1.00 23.65 38 SER B CA 1
ATOM 3951 C C . SER B 1 38 ? 21.997 2.495 45.439 1.00 25.66 38 SER B C 1
ATOM 3952 O O . SER B 1 38 ? 21.027 3.105 45.889 1.00 34.52 38 SER B O 1
ATOM 3955 N N . VAL B 1 39 ? 23.195 2.582 46.004 1.00 19.76 39 VAL B N 1
ATOM 3956 C CA . VAL B 1 39 ? 23.477 3.596 47.019 1.00 18.48 39 VAL B CA 1
ATOM 3957 C C . VAL B 1 39 ? 24.604 4.478 46.502 1.00 20.52 39 VAL B C 1
ATOM 3958 O O . VAL B 1 39 ? 25.461 4.002 45.738 1.00 15.64 39 VAL B O 1
ATOM 3962 N N . PRO B 1 40 ? 24.647 5.759 46.867 1.00 16.19 40 PRO B N 1
ATOM 3963 C CA . PRO B 1 40 ? 25.797 6.576 46.499 1.00 18.04 40 PRO B CA 1
ATOM 3964 C C . PRO B 1 40 ? 27.004 6.192 47.331 1.00 19.23 40 PRO B C 1
ATOM 3965 O O . PRO B 1 40 ? 26.896 5.565 48.388 1.00 18.46 40 PRO B O 1
ATOM 3969 N N . ASP B 1 41 ? 28.172 6.556 46.814 1.00 17.72 41 ASP B N 1
ATOM 3970 C CA . ASP B 1 41 ? 29.445 6.298 47.479 1.00 17.23 41 ASP B CA 1
ATOM 3971 C C . ASP B 1 41 ? 29.788 7.540 48.289 1.00 19.49 41 ASP B C 1
ATOM 3972 O O . ASP B 1 41 ? 30.222 8.557 47.738 1.00 18.71 41 ASP B O 1
ATOM 3977 N N . ILE B 1 42 ? 29.594 7.454 49.604 1.00 15.57 42 ILE B N 1
ATOM 3978 C CA . ILE B 1 42 ? 29.877 8.553 50.517 1.00 16.44 42 ILE B CA 1
ATOM 3979 C C . ILE B 1 42 ? 31.006 8.189 51.477 1.00 16.63 42 ILE B C 1
ATOM 3980 O O . ILE B 1 42 ? 31.190 8.839 52.503 1.00 16.03 42 ILE B O 1
ATOM 3985 N N . LEU B 1 43 ? 31.778 7.150 51.138 1.00 14.94 43 LEU B N 1
ATOM 3986 C CA . LEU B 1 43 ? 32.817 6.672 52.042 1.00 14.84 43 LEU B CA 1
ATOM 3987 C C . LEU B 1 43 ? 33.860 7.746 52.332 1.00 17.17 43 LEU B C 1
ATOM 3988 O O . LEU B 1 43 ? 34.376 7.822 53.453 1.00 14.19 43 LEU B O 1
ATOM 3993 N N A ASP B 1 44 ? 34.196 8.583 51.349 0.52 17.28 44 ASP B N 1
ATOM 3994 N N B ASP B 1 44 ? 34.171 8.588 51.336 0.48 17.28 44 ASP B N 1
ATOM 3995 C CA A ASP B 1 44 ? 35.188 9.609 51.651 0.52 19.07 44 ASP B CA 1
ATOM 3996 C CA B ASP B 1 44 ? 35.147 9.658 51.533 0.48 19.09 44 ASP B CA 1
ATOM 3997 C C A ASP B 1 44 ? 34.661 10.644 52.637 0.52 16.51 44 ASP B C 1
ATOM 3998 C C B ASP B 1 44 ? 34.662 10.678 52.563 0.48 16.53 44 ASP B C 1
ATOM 3999 O O A ASP B 1 44 ? 35.456 11.271 53.342 0.52 17.58 44 ASP B O 1
ATOM 4000 O O B ASP B 1 44 ? 35.478 11.331 53.221 0.48 17.57 44 ASP B O 1
ATOM 4009 N N . VAL B 1 45 ? 33.345 10.834 52.711 1.00 16.42 45 VAL B N 1
ATOM 4010 C CA . VAL B 1 45 ? 32.816 11.726 53.736 1.00 18.47 45 VAL B CA 1
ATOM 4011 C C . VAL B 1 45 ? 33.008 11.110 55.115 1.00 15.34 45 VAL B C 1
ATOM 4012 O O . VAL B 1 45 ? 33.340 11.805 56.078 1.00 10.92 45 VAL B O 1
ATOM 4016 N N . TRP B 1 46 ? 32.824 9.792 55.234 1.00 13.37 46 TRP B N 1
ATOM 4017 C CA . TRP B 1 46 ? 33.141 9.132 56.496 1.00 14.58 46 TRP B CA 1
ATOM 4018 C C . TRP B 1 46 ? 34.616 9.294 56.835 1.00 13.25 46 TRP B C 1
ATOM 4019 O O . TRP B 1 46 ? 34.971 9.527 57.993 1.00 13.43 46 TRP B O 1
ATOM 4030 N N . ARG B 1 47 ? 35.492 9.161 55.829 1.00 12.25 47 ARG B N 1
ATOM 4031 C CA . ARG B 1 47 ? 36.922 9.352 56.047 1.00 14.29 47 ARG B CA 1
ATOM 4032 C C . ARG B 1 47 ? 37.209 10.759 56.554 1.00 13.19 47 ARG B C 1
ATOM 4033 O O . ARG B 1 47 ? 37.911 10.940 57.555 1.00 14.04 47 ARG B O 1
ATOM 4041 N N . ASN B 1 48 ? 36.656 11.770 55.880 1.00 15.87 48 ASN B N 1
ATOM 4042 C CA . ASN B 1 48 ? 36.904 13.145 56.309 1.00 15.45 48 ASN B CA 1
ATOM 4043 C C . ASN B 1 48 ? 36.332 13.425 57.686 1.00 16.99 48 ASN B C 1
ATOM 4044 O O . ASN B 1 48 ? 36.880 14.255 58.432 1.00 13.23 48 ASN B O 1
ATOM 4049 N N . ALA B 1 49 ? 35.228 12.767 58.031 1.00 15.18 49 ALA B N 1
ATOM 4050 C CA . ALA B 1 49 ? 34.609 12.917 59.339 1.00 13.15 49 ALA B CA 1
ATOM 4051 C C . ALA B 1 49 ? 35.349 12.168 60.439 1.00 14.76 49 ALA B C 1
ATOM 4052 O O . ALA B 1 49 ? 34.971 12.297 61.606 1.00 12.19 49 ALA B O 1
ATOM 4054 N N . GLN B 1 50 ? 36.380 11.383 60.099 1.00 13.84 50 GLN B N 1
ATOM 4055 C CA . GLN B 1 50 ? 37.137 10.596 61.078 1.00 14.01 50 GLN B CA 1
ATOM 4056 C C . GLN B 1 50 ? 36.240 9.625 61.845 1.00 12.50 50 GLN B C 1
ATOM 4057 O O . GLN B 1 50 ? 36.336 9.501 63.069 1.00 13.60 50 GLN B O 1
ATOM 4063 N N . VAL B 1 51 ? 35.349 8.947 61.122 1.00 13.49 51 VAL B N 1
ATOM 4064 C CA . VAL B 1 51 ? 34.548 7.881 61.728 1.00 13.25 51 VAL B CA 1
ATOM 4065 C C . VAL B 1 51 ? 35.484 6.817 62.280 1.00 13.62 51 VAL B C 1
ATOM 4066 O O . VAL B 1 51 ? 36.423 6.387 61.602 1.00 13.77 51 VAL B O 1
ATOM 4070 N N . THR B 1 52 ? 35.248 6.400 63.526 1.00 11.51 52 THR B N 1
ATOM 4071 C CA . THR B 1 52 ? 36.119 5.448 64.203 1.00 12.11 52 THR B CA 1
ATOM 4072 C C . THR B 1 52 ? 35.449 4.112 64.483 1.00 15.00 52 THR B C 1
ATOM 4073 O O . THR B 1 52 ? 36.135 3.165 64.892 1.00 13.45 52 THR B O 1
ATOM 4077 N N . LEU B 1 53 ? 34.144 4.005 64.270 1.00 11.56 53 LEU B N 1
ATOM 4078 C CA . LEU B 1 53 ? 33.422 2.785 64.617 1.00 10.58 53 LEU B CA 1
ATOM 4079 C C . LEU B 1 53 ? 32.156 2.751 63.782 1.00 12.39 53 LEU B C 1
ATOM 4080 O O . LEU B 1 53 ? 31.462 3.763 63.680 1.00 12.89 53 LEU B O 1
ATOM 4085 N N . VAL B 1 54 ? 31.870 1.610 63.154 1.00 9.39 54 VAL B N 1
ATOM 4086 C CA . VAL B 1 54 ? 30.707 1.473 62.291 1.00 11.60 54 VAL B CA 1
ATOM 4087 C C . VAL B 1 54 ? 29.924 0.258 62.763 1.00 10.84 54 VAL B C 1
ATOM 4088 O O . VAL B 1 54 ? 30.479 -0.845 62.819 1.00 12.16 54 VAL B O 1
ATOM 4092 N N . ARG B 1 55 ? 28.651 0.460 63.100 1.00 9.20 55 ARG B N 1
ATOM 4093 C CA . ARG B 1 55 ? 27.730 -0.637 63.413 1.00 10.70 55 ARG B CA 1
ATOM 4094 C C . ARG B 1 55 ? 27.168 -1.220 62.116 1.00 8.66 55 ARG B C 1
ATOM 4095 O O . ARG B 1 55 ? 26.742 -0.480 61.220 1.00 11.94 55 ARG B O 1
ATOM 4103 N N . SER B 1 56 ? 27.192 -2.557 61.998 1.00 10.54 56 SER B N 1
ATOM 4104 C CA . SER B 1 56 ? 26.957 -3.225 60.725 1.00 11.72 56 SER B CA 1
ATOM 4105 C C . SER B 1 56 ? 25.483 -3.455 60.424 1.00 12.26 56 SER B C 1
ATOM 4106 O O . SER B 1 56 ? 25.160 -3.909 59.317 1.00 12.82 56 SER B O 1
ATOM 4109 N N . TYR B 1 57 ? 24.597 -3.127 61.370 1.00 12.45 57 TYR B N 1
ATOM 4110 C CA . TYR B 1 57 ? 23.225 -3.618 61.334 1.00 15.43 57 TYR B CA 1
ATOM 4111 C C . TYR B 1 57 ? 22.472 -3.170 60.089 1.00 14.87 57 TYR B C 1
ATOM 4112 O O . TYR B 1 57 ? 21.604 -3.898 59.600 1.00 14.41 57 TYR B O 1
ATOM 4121 N N . ASP B 1 58 ? 22.757 -1.973 59.574 1.00 13.87 58 ASP B N 1
ATOM 4122 C CA . ASP B 1 58 ? 22.038 -1.516 58.392 1.00 14.34 58 ASP B CA 1
ATOM 4123 C C . ASP B 1 58 ? 22.588 -2.112 57.096 1.00 12.40 58 ASP B C 1
ATOM 4124 O O . ASP B 1 58 ? 21.931 -2.011 56.056 1.00 15.71 58 ASP B O 1
ATOM 4129 N N . TRP B 1 59 ? 23.742 -2.772 57.141 1.00 13.10 59 TRP B N 1
ATOM 4130 C CA . TRP B 1 59 ? 24.224 -3.481 55.970 1.00 14.05 59 TRP B CA 1
ATOM 4131 C C . TRP B 1 59 ? 23.319 -4.675 55.658 1.00 13.78 59 TRP B C 1
ATOM 4132 O O . TRP B 1 59 ? 22.456 -5.066 56.449 1.00 14.67 59 TRP B O 1
ATOM 4143 N N . VAL B 1 60 ? 23.530 -5.264 54.486 1.00 13.21 60 VAL B N 1
ATOM 4144 C CA . VAL B 1 60 ? 22.898 -6.542 54.175 1.00 14.09 60 VAL B CA 1
ATOM 4145 C C . VAL B 1 60 ? 23.834 -7.619 54.709 1.00 12.42 60 VAL B C 1
ATOM 4146 O O . VAL B 1 60 ? 24.539 -8.293 53.944 1.00 11.88 60 VAL B O 1
ATOM 4150 N N . SER B 1 61 ? 23.867 -7.757 56.037 1.00 12.59 61 SER B N 1
ATOM 4151 C CA . SER B 1 61 ? 24.839 -8.605 56.735 1.00 11.14 61 SER B CA 1
ATOM 4152 C C . SER B 1 61 ? 24.181 -9.305 57.925 1.00 12.83 61 SER B C 1
ATOM 4153 O O . SER B 1 61 ? 24.721 -9.342 59.034 1.00 12.53 61 SER B O 1
ATOM 4156 N N . ARG B 1 62 ? 23.004 -9.875 57.701 1.00 15.22 62 ARG B N 1
ATOM 4157 C CA . ARG B 1 62 ? 22.230 -10.493 58.773 1.00 11.06 62 ARG B CA 1
ATOM 4158 C C . ARG B 1 62 ? 22.471 -11.995 58.838 1.00 13.54 62 ARG B C 1
ATOM 4159 O O . ARG B 1 62 ? 22.665 -12.663 57.815 1.00 13.67 62 ARG B O 1
ATOM 4167 N N . LEU B 1 63 ? 22.460 -12.522 60.062 1.00 11.93 63 LEU B N 1
ATOM 4168 C CA . LEU B 1 63 ? 22.455 -13.967 60.286 1.00 14.97 63 LEU B CA 1
ATOM 4169 C C . LEU B 1 63 ? 20.991 -14.333 60.492 1.00 14.46 63 LEU B C 1
ATOM 4170 O O . LEU B 1 63 ? 20.472 -14.332 61.611 1.00 11.19 63 LEU B O 1
ATOM 4175 N N . ASP B 1 64 ? 20.301 -14.589 59.387 1.00 15.24 64 ASP B N 1
ATOM 4176 C CA . ASP B 1 64 ? 18.888 -14.900 59.493 1.00 14.10 64 ASP B CA 1
ATOM 4177 C C . ASP B 1 64 ? 18.710 -16.290 60.082 1.00 13.70 64 ASP B C 1
ATOM 4178 O O . ASP B 1 64 ? 19.531 -17.193 59.871 1.00 14.36 64 ASP B O 1
ATOM 4183 N N . THR B 1 65 ? 17.609 -16.461 60.804 1.00 13.85 65 THR B N 1
ATOM 4184 C CA . THR B 1 65 ? 17.324 -17.701 61.519 1.00 12.60 65 THR B CA 1
ATOM 4185 C C . THR B 1 65 ? 16.433 -18.652 60.735 1.00 16.13 65 THR B C 1
ATOM 4186 O O . THR B 1 65 ? 16.067 -19.704 61.258 1.00 15.63 65 THR B O 1
ATOM 4190 N N . ILE B 1 66 ? 16.038 -18.285 59.521 1.00 18.09 66 ILE B N 1
ATOM 4191 C CA . ILE B 1 66 ? 15.423 -19.200 58.572 1.00 15.88 66 ILE B CA 1
ATOM 4192 C C . ILE B 1 66 ? 16.225 -19.079 57.290 1.00 18.08 66 ILE B C 1
ATOM 4193 O O . ILE B 1 66 ? 17.078 -18.200 57.151 1.00 15.41 66 ILE B O 1
ATOM 4198 N N . ASP B 1 67 ? 15.960 -19.990 56.350 1.00 19.09 67 ASP B N 1
ATOM 4199 C CA . ASP B 1 67 ? 16.672 -19.957 55.080 1.00 18.37 67 ASP B CA 1
ATOM 4200 C C . ASP B 1 67 ? 16.374 -18.655 54.348 1.00 16.45 67 ASP B C 1
ATOM 4201 O O . ASP B 1 67 ? 15.235 -18.184 54.329 1.00 17.42 67 ASP B O 1
ATOM 4206 N N . ASN B 1 68 ? 17.405 -18.082 53.725 1.00 18.83 68 ASN B N 1
ATOM 4207 C CA . ASN B 1 68 ? 17.306 -16.760 53.112 1.00 18.47 68 ASN B CA 1
ATOM 4208 C C . ASN B 1 68 ? 18.553 -16.516 52.274 1.00 19.66 68 ASN B C 1
ATOM 4209 O O . ASN B 1 68 ? 19.663 -16.546 52.807 1.00 19.72 68 ASN B O 1
ATOM 4214 N N . PRO B 1 69 ? 18.417 -16.235 50.975 1.00 23.88 69 PRO B N 1
ATOM 4215 C CA . PRO B 1 69 ? 19.618 -16.105 50.134 1.00 20.80 69 PRO B CA 1
ATOM 4216 C C . PRO B 1 69 ? 20.565 -14.990 50.566 1.00 18.71 69 PRO B C 1
ATOM 4217 O O . PRO B 1 69 ? 21.777 -15.141 50.385 1.00 19.67 69 PRO B O 1
ATOM 4221 N N . THR B 1 70 ? 20.067 -13.886 51.135 1.00 18.55 70 THR B N 1
ATOM 4222 C CA . THR B 1 70 ? 20.945 -12.774 51.504 1.00 18.96 70 THR B CA 1
ATOM 4223 C C . THR B 1 70 ? 21.585 -12.947 52.879 1.00 16.71 70 THR B C 1
ATOM 4224 O O . THR B 1 70 ? 22.423 -12.126 53.274 1.00 13.79 70 THR B O 1
ATOM 4228 N N . SER B 1 71 ? 21.219 -13.992 53.608 1.00 18.50 71 SER B N 1
ATOM 4229 C CA . SER B 1 71 ? 21.757 -14.241 54.931 1.00 14.60 71 SER B CA 1
ATOM 4230 C C . SER B 1 71 ? 23.218 -14.678 54.839 1.00 14.80 71 SER B C 1
ATOM 4231 O O . SER B 1 71 ? 23.681 -15.193 53.814 1.00 13.97 71 SER B O 1
ATOM 4234 N N . LEU B 1 72 ? 23.949 -14.459 55.939 1.00 15.09 72 LEU B N 1
ATOM 4235 C CA . LEU B 1 72 ? 25.331 -14.917 56.032 1.00 13.30 72 LEU B CA 1
ATOM 4236 C C . LEU B 1 72 ? 25.432 -16.439 55.960 1.00 13.25 72 LEU B C 1
ATOM 4237 O O . LEU B 1 72 ? 26.475 -16.969 55.561 1.00 13.76 72 LEU B O 1
ATOM 4242 N N . PHE B 1 73 ? 24.380 -17.152 56.364 1.00 13.70 73 PHE B N 1
ATOM 4243 C CA . PHE B 1 73 ? 24.336 -18.618 56.310 1.00 13.75 73 PHE B CA 1
ATOM 4244 C C . PHE B 1 73 ? 23.009 -18.987 55.670 1.00 15.23 73 PHE B C 1
ATOM 4245 O O . PHE B 1 73 ? 22.042 -19.337 56.364 1.00 14.82 73 PHE B O 1
ATOM 4253 N N . PRO B 1 74 ? 22.928 -18.915 54.339 1.00 14.91 74 PRO B N 1
ATOM 4254 C CA . PRO B 1 74 ? 21.612 -18.884 53.682 1.00 16.15 74 PRO B CA 1
ATOM 4255 C C . PRO B 1 74 ? 20.851 -20.201 53.722 1.00 17.72 74 PRO B C 1
ATOM 4256 O O . PRO B 1 74 ? 19.618 -20.174 53.605 1.00 14.40 74 PRO B O 1
ATOM 4260 N N . ASP B 1 75 ? 21.531 -21.334 53.889 1.00 17.72 75 ASP B N 1
ATOM 4261 C CA . ASP B 1 75 ? 20.915 -22.664 53.871 1.00 16.88 75 ASP B CA 1
ATOM 4262 C C . ASP B 1 75 ? 21.278 -23.361 55.174 1.00 15.61 75 ASP B C 1
ATOM 4263 O O . ASP B 1 75 ? 22.421 -23.794 55.352 1.00 17.37 75 ASP B O 1
ATOM 4268 N N . TRP B 1 76 ? 20.318 -23.467 56.092 1.00 16.75 76 TRP B N 1
ATOM 4269 C CA . TRP B 1 76 ? 20.656 -23.987 57.408 1.00 15.42 76 TRP B CA 1
ATOM 4270 C C . TRP B 1 76 ? 20.855 -25.497 57.407 1.00 20.78 76 TRP B C 1
ATOM 4271 O O . TRP B 1 76 ? 21.274 -26.052 58.429 1.00 18.89 76 TRP B O 1
ATOM 4282 N N . SER B 1 77 ? 20.603 -26.167 56.279 1.00 19.33 77 SER B N 1
ATOM 4283 C CA . SER B 1 77 ? 20.947 -27.579 56.147 1.00 21.25 77 SER B CA 1
ATOM 4284 C C . SER B 1 77 ? 22.404 -27.793 55.757 1.00 21.88 77 SER B C 1
ATOM 4285 O O . SER B 1 77 ? 22.868 -28.939 55.763 1.00 21.13 77 SER B O 1
ATOM 4288 N N . ALA B 1 78 ? 23.134 -26.729 55.423 1.00 20.79 78 ALA B N 1
ATOM 4289 C CA . ALA B 1 78 ? 24.506 -26.844 54.960 1.00 20.24 78 ALA B CA 1
ATOM 4290 C C . ALA B 1 78 ? 25.469 -27.120 56.112 1.00 19.16 78 ALA B C 1
ATOM 4291 O O . ALA B 1 78 ? 25.146 -26.951 57.296 1.00 18.99 78 ALA B O 1
ATOM 4293 N N . ASP B 1 79 ? 26.672 -27.553 55.741 1.00 17.40 79 ASP B N 1
ATOM 4294 C CA . ASP B 1 79 ? 27.761 -27.901 56.647 1.00 18.69 79 ASP B CA 1
ATOM 4295 C C . ASP B 1 79 ? 28.396 -26.636 57.212 1.00 16.66 79 ASP B C 1
ATOM 4296 O O . ASP B 1 79 ? 29.075 -25.916 56.474 1.00 18.83 79 ASP B O 1
ATOM 4301 N N . PRO B 1 80 ? 28.235 -26.346 58.508 1.00 19.95 80 PRO B N 1
ATOM 4302 C CA . PRO B 1 80 ? 28.796 -25.099 59.059 1.00 16.89 80 PRO B CA 1
ATOM 4303 C C . PRO B 1 80 ? 30.309 -25.064 59.118 1.00 19.29 80 PRO B C 1
ATOM 4304 O O . PRO B 1 80 ? 30.869 -23.998 59.401 1.00 20.34 80 PRO B O 1
ATOM 4308 N N . SER B 1 81 ? 31.000 -26.171 58.874 1.00 18.26 81 SER B N 1
ATOM 4309 C CA . SER B 1 81 ? 32.454 -26.143 58.854 1.00 15.70 81 SER B CA 1
ATOM 4310 C C . SER B 1 81 ? 33.013 -25.862 57.469 1.00 18.53 81 SER B C 1
ATOM 4311 O O . SER B 1 81 ? 34.237 -25.851 57.303 1.00 18.44 81 SER B O 1
ATOM 4314 N N . ASP B 1 82 ? 32.151 -25.630 56.479 1.00 21.38 82 ASP B N 1
ATOM 4315 C CA . ASP B 1 82 ? 32.575 -25.429 55.101 1.00 19.50 82 ASP B CA 1
ATOM 4316 C C . ASP B 1 82 ? 32.403 -23.966 54.728 1.00 19.37 82 ASP B C 1
ATOM 4317 O O . ASP B 1 82 ? 31.263 -23.483 54.682 1.00 17.72 82 ASP B O 1
ATOM 4322 N N . PRO B 1 83 ? 33.484 -23.244 54.429 1.00 18.35 83 PRO B N 1
ATOM 4323 C CA . PRO B 1 83 ? 33.342 -21.831 54.029 1.00 20.79 83 PRO B CA 1
ATOM 4324 C C . PRO B 1 83 ? 32.358 -21.623 52.902 1.00 22.28 83 PRO B C 1
ATOM 4325 O O . PRO B 1 83 ? 31.700 -20.578 52.849 1.00 17.51 83 PRO B O 1
ATOM 4329 N N . ALA B 1 84 ? 32.225 -22.597 51.997 1.00 20.31 84 ALA B N 1
ATOM 4330 C CA . ALA B 1 84 ? 31.275 -22.475 50.900 1.00 17.07 84 ALA B CA 1
ATOM 4331 C C . ALA B 1 84 ? 29.841 -22.359 51.384 1.00 17.87 84 ALA B C 1
ATOM 4332 O O . ALA B 1 84 ? 28.976 -21.923 50.616 1.00 22.10 84 ALA B O 1
ATOM 4334 N N . SER B 1 85 ? 29.560 -22.751 52.629 1.00 19.85 85 SER B N 1
ATOM 4335 C CA . SER B 1 85 ? 28.215 -22.637 53.180 1.00 18.10 85 SER B CA 1
ATOM 4336 C C . SER B 1 85 ? 27.877 -21.226 53.632 1.00 15.01 85 SER B C 1
ATOM 4337 O O . SER B 1 85 ? 26.759 -20.999 54.107 1.00 15.87 85 SER B O 1
ATOM 4340 N N . TYR B 1 86 ? 28.802 -20.285 53.507 1.00 18.05 86 TYR B N 1
ATOM 4341 C CA . TYR B 1 86 ? 28.611 -18.934 54.014 1.00 17.12 86 TYR B CA 1
ATOM 4342 C C . TYR B 1 86 ? 28.559 -17.947 52.855 1.00 19.37 86 TYR B C 1
ATOM 4343 O O . TYR B 1 86 ? 29.167 -18.166 51.804 1.00 19.24 86 TYR B O 1
ATOM 4352 N N . ASN B 1 87 ? 27.831 -16.853 53.058 1.00 14.16 87 ASN B N 1
ATOM 4353 C CA . ASN B 1 87 ? 27.612 -15.828 52.038 1.00 18.55 87 ASN B CA 1
ATOM 4354 C C . ASN B 1 87 ? 28.256 -14.545 52.555 1.00 15.66 87 ASN B C 1
ATOM 4355 O O . ASN B 1 87 ? 27.607 -13.730 53.214 1.00 16.44 87 ASN B O 1
ATOM 4360 N N . PHE B 1 88 ? 29.545 -14.377 52.264 1.00 12.84 88 PHE B N 1
ATOM 4361 C CA . PHE B 1 88 ? 30.328 -13.277 52.811 1.00 17.12 88 PHE B CA 1
ATOM 4362 C C . PHE B 1 88 ? 30.547 -12.113 51.835 1.00 18.82 88 PHE B C 1
ATOM 4363 O O . PHE B 1 88 ? 31.076 -11.082 52.260 1.00 14.35 88 PHE B O 1
ATOM 4371 N N . ALA B 1 89 ? 30.159 -12.231 50.555 1.00 16.33 89 ALA B N 1
ATOM 4372 C CA . ALA B 1 89 ? 30.662 -11.291 49.541 1.00 16.51 89 ALA B CA 1
ATOM 4373 C C . ALA B 1 89 ? 30.290 -9.840 49.860 1.00 14.63 89 ALA B C 1
ATOM 4374 O O . ALA B 1 89 ? 31.152 -8.954 49.861 1.00 18.00 89 ALA B O 1
ATOM 4376 N N . ALA B 1 90 ? 29.008 -9.567 50.095 1.00 17.58 90 ALA B N 1
ATOM 4377 C CA . ALA B 1 90 ? 28.589 -8.198 50.409 1.00 15.85 90 ALA B CA 1
ATOM 4378 C C . ALA B 1 90 ? 29.221 -7.704 51.710 1.00 14.19 90 ALA B C 1
ATOM 4379 O O . ALA B 1 90 ? 29.765 -6.592 51.767 1.00 12.91 90 ALA B O 1
ATOM 4381 N N . THR B 1 91 ? 29.154 -8.515 52.772 1.00 14.99 91 THR B N 1
ATOM 4382 C CA . THR B 1 91 ? 29.682 -8.079 54.062 1.00 15.36 91 THR B CA 1
ATOM 4383 C C . THR B 1 91 ? 31.188 -7.866 53.990 1.00 14.73 91 THR B C 1
ATOM 4384 O O . THR B 1 91 ? 31.707 -6.883 54.536 1.00 14.00 91 THR B O 1
ATOM 4388 N N . ASP B 1 92 ? 31.906 -8.762 53.292 1.00 13.39 92 ASP B N 1
ATOM 4389 C CA . ASP B 1 92 ? 33.337 -8.564 53.069 1.00 13.35 92 ASP B CA 1
ATOM 4390 C C . ASP B 1 92 ? 33.608 -7.205 52.440 1.00 13.27 92 ASP B C 1
ATOM 4391 O O . ASP B 1 92 ? 34.581 -6.530 52.793 1.00 12.84 92 ASP B O 1
ATOM 4396 N N . THR B 1 93 ? 32.784 -6.812 51.464 1.00 12.85 93 THR B N 1
ATOM 4397 C CA . THR B 1 93 ? 33.027 -5.552 50.765 1.00 12.28 93 THR B CA 1
ATOM 4398 C C . THR B 1 93 ? 32.888 -4.378 51.718 1.00 12.73 93 THR B C 1
ATOM 4399 O O . THR B 1 93 ? 33.752 -3.492 51.758 1.00 14.30 93 THR B O 1
ATOM 4403 N N . TRP B 1 94 ? 31.817 -4.369 52.514 1.00 11.45 94 TRP B N 1
ATOM 4404 C CA . TRP B 1 94 ? 31.610 -3.271 53.462 1.00 10.77 94 TRP B CA 1
ATOM 4405 C C . TRP B 1 94 ? 32.626 -3.307 54.602 1.00 12.65 94 TRP B C 1
ATOM 4406 O O . TRP B 1 94 ? 33.060 -2.252 55.081 1.00 13.53 94 TRP B O 1
ATOM 4417 N N . VAL B 1 95 ? 33.007 -4.501 55.073 1.00 12.97 95 VAL B N 1
ATOM 4418 C CA . VAL B 1 95 ? 34.081 -4.578 56.062 1.00 11.75 95 VAL B CA 1
ATOM 4419 C C . VAL B 1 95 ? 35.358 -3.951 55.501 1.00 14.83 95 VAL B C 1
ATOM 4420 O O . VAL B 1 95 ? 36.037 -3.164 56.176 1.00 14.23 95 VAL B O 1
ATOM 4424 N N . GLY B 1 96 ? 35.702 -4.286 54.255 1.00 12.21 96 GLY B N 1
ATOM 4425 C CA . GLY B 1 96 ? 36.922 -3.741 53.671 1.00 12.07 96 GLY B CA 1
ATOM 4426 C C . GLY B 1 96 ? 36.881 -2.228 53.548 1.00 13.07 96 GLY B C 1
ATOM 4427 O O . GLY B 1 96 ? 37.870 -1.546 53.827 1.00 13.63 96 GLY B O 1
ATOM 4428 N N . GLN B 1 97 ? 35.745 -1.690 53.106 1.00 12.36 97 GLN B N 1
ATOM 4429 C CA . GLN B 1 97 ? 35.573 -0.235 53.044 1.00 13.45 97 GLN B CA 1
ATOM 4430 C C . GLN B 1 97 ? 35.783 0.402 54.413 1.00 15.17 97 GLN B C 1
ATOM 4431 O O . GLN B 1 97 ? 36.516 1.395 54.548 1.00 12.17 97 GLN B O 1
ATOM 4437 N N . THR B 1 98 ? 35.160 -0.171 55.446 1.00 13.11 98 THR B N 1
ATOM 4438 C CA . THR B 1 98 ? 35.259 0.396 56.787 1.00 13.31 98 THR B CA 1
ATOM 4439 C C . THR B 1 98 ? 36.695 0.356 57.288 1.00 13.37 98 THR B C 1
ATOM 4440 O O . THR B 1 98 ? 37.190 1.326 57.874 1.00 13.30 98 THR B O 1
ATOM 4444 N N . ARG B 1 99 ? 37.393 -0.755 57.049 1.00 13.37 99 ARG B N 1
ATOM 4445 C CA . ARG B 1 99 ? 38.772 -0.828 57.505 1.00 14.48 99 ARG B CA 1
ATOM 4446 C C . ARG B 1 99 ? 39.667 0.110 56.708 1.00 12.79 99 ARG B C 1
ATOM 4447 O O . ARG B 1 99 ? 40.667 0.602 57.242 1.00 14.26 99 ARG B O 1
ATOM 4455 N N . SER B 1 100 ? 39.318 0.376 55.443 1.00 14.21 100 SER B N 1
ATOM 4456 C CA . SER B 1 100 ? 40.133 1.242 54.592 1.00 16.39 100 SER B CA 1
ATOM 4457 C C . SER B 1 100 ? 40.147 2.694 55.058 1.00 20.95 100 SER B C 1
ATOM 4458 O O . SER B 1 100 ? 41.036 3.454 54.649 1.00 18.11 100 SER B O 1
ATOM 4461 N N . ILE B 1 101 ? 39.198 3.109 55.896 1.00 16.05 101 ILE B N 1
ATOM 4462 C CA . ILE B 1 101 ? 39.270 4.436 56.497 1.00 12.48 101 ILE B CA 1
ATOM 4463 C C . ILE B 1 101 ? 39.745 4.374 57.942 1.00 17.31 101 ILE B C 1
ATOM 4464 O O . ILE B 1 101 ? 39.694 5.382 58.654 1.00 16.67 101 ILE B O 1
ATOM 4469 N N . GLY B 1 102 ? 40.215 3.211 58.394 1.00 15.13 102 GLY B N 1
ATOM 4470 C CA . GLY B 1 102 ? 40.738 3.083 59.735 1.00 16.99 102 GLY B CA 1
ATOM 4471 C C . GLY B 1 102 ? 39.708 2.945 60.834 1.00 16.81 102 GLY B C 1
ATOM 4472 O O . GLY B 1 102 ? 40.062 3.114 62.006 1.00 19.63 102 GLY B O 1
ATOM 4473 N N . ALA B 1 103 ? 38.448 2.648 60.504 1.00 13.60 103 ALA B N 1
ATOM 4474 C CA . ALA B 1 103 ? 37.395 2.529 61.508 1.00 13.88 103 ALA B CA 1
ATOM 4475 C C . ALA B 1 103 ? 37.292 1.098 62.033 1.00 15.86 103 ALA B C 1
ATOM 4476 O O . ALA B 1 103 ? 37.593 0.133 61.324 1.00 15.47 103 ALA B O 1
ATOM 4478 N N . ASN B 1 104 ? 36.889 0.970 63.296 1.00 12.82 104 ASN B N 1
ATOM 4479 C CA . ASN B 1 104 ? 36.550 -0.341 63.826 1.00 13.77 104 ASN B CA 1
ATOM 4480 C C . ASN B 1 104 ? 35.115 -0.705 63.463 1.00 13.14 104 ASN B C 1
ATOM 4481 O O . ASN B 1 104 ? 34.368 0.084 62.880 1.00 12.61 104 ASN B O 1
ATOM 4486 N N . ILE B 1 105 ? 34.728 -1.940 63.775 1.00 11.51 105 ILE B N 1
ATOM 4487 C CA . ILE B 1 105 ? 33.412 -2.432 63.398 1.00 9.90 105 ILE B CA 1
ATOM 4488 C C . ILE B 1 105 ? 32.728 -2.987 64.631 1.00 11.36 105 ILE B C 1
ATOM 4489 O O . ILE B 1 105 ? 33.324 -3.766 65.380 1.00 13.53 105 ILE B O 1
ATOM 4494 N N . LEU B 1 106 ? 31.493 -2.569 64.838 1.00 12.01 106 LEU B N 1
ATOM 4495 C CA . LEU B 1 106 ? 30.567 -3.207 65.766 1.00 13.46 106 LEU B CA 1
ATOM 4496 C C . LEU B 1 106 ? 29.629 -4.086 64.937 1.00 10.33 106 LEU B C 1
ATOM 4497 O O . LEU B 1 106 ? 28.767 -3.582 64.212 1.00 11.19 106 LEU B O 1
ATOM 4502 N N . PHE B 1 107 ? 29.804 -5.402 65.002 1.00 8.83 107 PHE B N 1
ATOM 4503 C CA . PHE B 1 107 ? 29.046 -6.288 64.123 1.00 12.55 107 PHE B CA 1
ATOM 4504 C C . PHE B 1 107 ? 27.812 -6.792 64.865 1.00 11.12 107 PHE B C 1
ATOM 4505 O O . PHE B 1 107 ? 27.936 -7.510 65.861 1.00 10.89 107 PHE B O 1
ATOM 4513 N N . THR B 1 108 ? 26.624 -6.415 64.387 1.00 10.05 108 THR B N 1
ATOM 4514 C CA . THR B 1 108 ? 25.380 -6.804 65.042 1.00 9.76 108 THR B CA 1
ATOM 4515 C C . THR B 1 108 ? 24.897 -8.141 64.485 1.00 9.73 108 THR B C 1
ATOM 4516 O O . THR B 1 108 ? 24.618 -8.259 63.289 1.00 12.50 108 THR B O 1
ATOM 4520 N N . ILE B 1 109 ? 24.784 -9.132 65.364 1.00 12.01 109 ILE B N 1
ATOM 4521 C CA . ILE B 1 109 ? 24.247 -10.446 65.030 1.00 12.89 109 ILE B CA 1
ATOM 4522 C C . ILE B 1 109 ? 22.737 -10.367 65.200 1.00 13.17 109 ILE B C 1
ATOM 4523 O O . ILE B 1 109 ? 22.245 -10.219 66.323 1.00 10.83 109 ILE B O 1
ATOM 4528 N N . ALA B 1 110 ? 22.002 -10.477 64.094 1.00 11.45 110 ALA B N 1
ATOM 4529 C CA . ALA B 1 110 ? 20.553 -10.321 64.124 1.00 11.71 110 ALA B CA 1
ATOM 4530 C C . ALA B 1 110 ? 19.950 -10.953 62.878 1.00 12.54 110 ALA B C 1
ATOM 4531 O O . ALA B 1 110 ? 20.589 -11.008 61.822 1.00 11.52 110 ALA B O 1
ATOM 4533 N N . SER B 1 111 ? 18.709 -11.419 63.017 1.00 11.71 111 SER B N 1
ATOM 4534 C CA . SER B 1 111 ? 17.963 -11.989 61.904 1.00 12.78 111 SER B CA 1
ATOM 4535 C C . SER B 1 111 ? 17.572 -10.883 60.926 1.00 16.24 111 SER B C 1
ATOM 4536 O O . SER B 1 111 ? 17.869 -9.700 61.132 1.00 15.58 111 SER B O 1
ATOM 4539 N N . GLU B 1 112 ? 16.844 -11.271 59.876 1.00 12.86 112 GLU B N 1
ATOM 4540 C CA . GLU B 1 112 ? 16.431 -10.347 58.819 1.00 13.99 112 GLU B CA 1
ATOM 4541 C C . GLU B 1 112 ? 15.169 -9.586 59.229 1.00 15.39 112 GLU B C 1
ATOM 4542 O O . GLU B 1 112 ? 14.100 -9.711 58.631 1.00 16.29 112 GLU B O 1
ATOM 4548 N N . ILE B 1 113 ? 15.319 -8.789 60.282 1.00 13.04 113 ILE B N 1
ATOM 4549 C CA . ILE B 1 113 ? 14.247 -7.911 60.757 1.00 14.28 113 ILE B CA 1
ATOM 4550 C C . ILE B 1 113 ? 13.948 -6.878 59.679 1.00 15.63 113 ILE B C 1
ATOM 4551 O O . ILE B 1 113 ? 14.889 -6.265 59.153 1.00 14.85 113 ILE B O 1
ATOM 4556 N N . PRO B 1 114 ? 12.675 -6.602 59.339 1.00 15.61 114 PRO B N 1
ATOM 4557 C CA . PRO B 1 114 ? 11.442 -7.149 59.914 1.00 16.03 114 PRO B CA 1
ATOM 4558 C C . PRO B 1 114 ? 10.898 -8.411 59.241 1.00 16.09 114 PRO B C 1
ATOM 4559 O O . PRO B 1 114 ? 9.924 -8.958 59.762 1.00 20.44 114 PRO B O 1
ATOM 4563 N N . ALA B 1 115 ? 11.493 -8.841 58.122 1.00 17.57 115 ALA B N 1
ATOM 4564 C CA . ALA B 1 115 ? 10.949 -9.968 57.364 1.00 19.36 115 ALA B CA 1
ATOM 4565 C C . ALA B 1 115 ? 10.865 -11.223 58.224 1.00 25.92 115 ALA B C 1
ATOM 4566 O O . ALA B 1 115 ? 9.862 -11.947 58.194 1.00 23.82 115 ALA B O 1
ATOM 4568 N N . ASN B 1 116 ? 11.914 -11.504 58.989 1.00 19.12 116 ASN B N 1
ATOM 4569 C CA . ASN B 1 116 ? 11.906 -12.635 59.899 1.00 16.03 116 ASN B CA 1
ATOM 4570 C C . ASN B 1 116 ? 12.473 -12.217 61.243 1.00 18.72 116 ASN B C 1
ATOM 4571 O O . ASN B 1 116 ? 13.601 -11.711 61.313 1.00 17.59 116 ASN B O 1
ATOM 4576 N N . LYS B 1 117 ? 11.693 -12.452 62.300 1.00 15.09 117 LYS B N 1
ATOM 4577 C CA . LYS B 1 117 ? 12.054 -12.115 63.670 1.00 18.61 117 LYS B CA 1
ATOM 4578 C C . LYS B 1 117 ? 12.251 -13.353 64.552 1.00 15.80 117 LYS B C 1
ATOM 4579 O O . LYS B 1 117 ? 12.467 -13.212 65.759 1.00 16.72 117 LYS B O 1
ATOM 4585 N N . GLN B 1 118 ? 12.234 -14.557 63.972 1.00 14.40 118 GLN B N 1
ATOM 4586 C CA . GLN B 1 118 ? 12.134 -15.781 64.766 1.00 20.11 118 GLN B CA 1
ATOM 4587 C C . GLN B 1 118 ? 13.448 -16.108 65.483 1.00 18.82 118 GLN B C 1
ATOM 4588 O O . GLN B 1 118 ? 14.538 -15.813 64.978 1.00 14.92 118 GLN B O 1
ATOM 4594 N N . PRO B 1 119 ? 13.371 -16.732 66.660 1.00 12.96 119 PRO B N 1
ATOM 4595 C CA . PRO B 1 119 ? 14.587 -17.216 67.320 1.00 14.31 119 PRO B CA 1
ATOM 4596 C C . PRO B 1 119 ? 15.185 -18.397 66.571 1.00 17.50 119 PRO B C 1
ATOM 4597 O O . PRO B 1 119 ? 14.570 -18.995 65.681 1.00 16.61 119 PRO B O 1
ATOM 4601 N N . ALA B 1 120 ? 16.403 -18.743 66.981 1.00 17.87 120 ALA B N 1
ATOM 4602 C CA . ALA B 1 120 ? 17.102 -19.894 66.426 1.00 16.31 120 ALA B CA 1
ATOM 4603 C C . ALA B 1 120 ? 16.364 -21.182 66.767 1.00 16.76 120 ALA B C 1
ATOM 4604 O O . ALA B 1 120 ? 15.856 -21.344 67.878 1.00 21.07 120 ALA B O 1
ATOM 4606 N N . ARG B 1 121 ? 16.320 -22.102 65.812 1.00 16.66 121 ARG B N 1
ATOM 4607 C CA . ARG B 1 121 ? 15.665 -23.390 66.024 1.00 18.82 121 ARG B CA 1
ATOM 4608 C C . ARG B 1 121 ? 16.615 -24.443 66.582 1.00 22.60 121 ARG B C 1
ATOM 4609 O O . ARG B 1 121 ? 16.182 -25.335 67.325 1.00 22.14 121 ARG B O 1
ATOM 4617 N N . ASP B 1 122 ? 17.902 -24.345 66.254 1.00 19.42 122 ASP B N 1
ATOM 4618 C CA . ASP B 1 122 ? 18.915 -25.325 66.635 1.00 18.21 122 ASP B CA 1
ATOM 4619 C C . ASP B 1 122 ? 20.073 -24.521 67.222 1.00 19.37 122 ASP B C 1
ATOM 4620 O O . ASP B 1 122 ? 20.932 -24.030 66.481 1.00 17.44 122 ASP B O 1
ATOM 4625 N N . LEU B 1 123 ? 20.093 -24.386 68.550 1.00 16.07 123 LEU B N 1
ATOM 4626 C CA . LEU B 1 123 ? 21.063 -23.495 69.185 1.00 18.45 123 LEU B CA 1
ATOM 4627 C C . LEU B 1 123 ? 22.495 -23.973 68.971 1.00 18.31 123 LEU B C 1
ATOM 4628 O O . LEU B 1 123 ? 23.408 -23.151 68.839 1.00 16.24 123 LEU B O 1
ATOM 4633 N N . ALA B 1 124 ? 22.717 -25.289 68.933 1.00 17.83 124 ALA B N 1
ATOM 4634 C CA . ALA B 1 124 ? 24.073 -25.788 68.734 1.00 15.44 124 ALA B CA 1
ATOM 4635 C C . ALA B 1 124 ? 24.593 -25.430 67.348 1.00 14.58 124 ALA B C 1
ATOM 4636 O O . ALA B 1 124 ? 25.750 -25.022 67.199 1.00 17.20 124 ALA B O 1
ATOM 4638 N N . LYS B 1 125 ? 23.763 -25.593 66.316 1.00 16.58 125 LYS B N 1
ATOM 4639 C CA . LYS B 1 125 ? 24.211 -25.235 64.975 1.00 15.27 125 LYS B CA 1
ATOM 4640 C C . LYS B 1 125 ? 24.334 -23.724 64.831 1.00 14.43 125 LYS B C 1
ATOM 4641 O O . LYS B 1 125 ? 25.246 -23.225 64.161 1.00 14.12 125 LYS B O 1
ATOM 4647 N N . TYR B 1 126 ? 23.410 -22.983 65.435 1.00 13.37 126 TYR B N 1
ATOM 4648 C CA . TYR B 1 126 ? 23.508 -21.529 65.404 1.00 13.50 126 TYR B CA 1
ATOM 4649 C C . TYR B 1 126 ? 24.829 -21.058 66.003 1.00 13.56 126 TYR B C 1
ATOM 4650 O O . TYR B 1 126 ? 25.498 -20.187 65.437 1.00 18.39 126 TYR B O 1
ATOM 4659 N N . GLU B 1 127 ? 25.245 -21.654 67.125 1.00 11.77 127 GLU B N 1
ATOM 4660 C CA . GLU B 1 127 ? 26.496 -21.239 67.753 1.00 13.07 127 GLU B CA 1
ATOM 4661 C C . GLU B 1 127 ? 27.701 -21.585 66.880 1.00 16.70 127 GLU B C 1
ATOM 4662 O O . GLU B 1 127 ? 28.671 -20.823 66.814 1.00 12.83 127 GLU B O 1
ATOM 4668 N N . GLN B 1 128 ? 27.670 -22.737 66.204 1.00 14.68 128 GLN B N 1
ATOM 4669 C CA . GLN B 1 128 ? 28.788 -23.084 65.328 1.00 16.10 128 GLN B CA 1
ATOM 4670 C C . GLN B 1 128 ? 28.913 -22.095 64.173 1.00 14.53 128 GLN B C 1
ATOM 4671 O O . GLN B 1 128 ? 30.026 -21.755 63.750 1.00 14.61 128 GLN B O 1
ATOM 4677 N N . VAL B 1 129 ? 27.781 -21.620 63.651 1.00 10.80 129 VAL B N 1
ATOM 4678 C CA . VAL B 1 129 ? 27.816 -20.694 62.525 1.00 12.16 129 VAL B CA 1
ATOM 4679 C C . VAL B 1 129 ? 28.260 -19.301 62.980 1.00 13.64 129 VAL B C 1
ATOM 4680 O O . VAL B 1 129 ? 29.027 -18.622 62.282 1.00 12.64 129 VAL B O 1
ATOM 4684 N N . VAL B 1 130 ? 27.804 -18.855 64.159 1.00 13.79 130 VAL B N 1
ATOM 4685 C CA . VAL B 1 130 ? 28.328 -17.609 64.726 1.00 13.75 130 VAL B CA 1
ATOM 4686 C C . VAL B 1 130 ? 29.841 -17.693 64.887 1.00 13.52 130 VAL B C 1
ATOM 4687 O O . VAL B 1 130 ? 30.574 -16.763 64.536 1.00 12.83 130 VAL B O 1
ATOM 4691 N N . GLU B 1 131 ? 30.336 -18.812 65.424 1.00 13.46 131 GLU B N 1
ATOM 4692 C CA . GLU B 1 131 ? 31.770 -18.925 65.670 1.00 13.65 131 GLU B CA 1
ATOM 4693 C C . GLU B 1 131 ? 32.581 -18.745 64.386 1.00 13.64 131 GLU B C 1
ATOM 4694 O O . GLU B 1 131 ? 33.618 -18.066 64.384 1.00 11.25 131 GLU B O 1
ATOM 4700 N N . ASN B 1 132 ? 32.136 -19.350 63.285 1.00 11.23 132 ASN B N 1
ATOM 4701 C CA . ASN B 1 132 ? 32.931 -19.266 62.063 1.00 13.32 132 ASN B CA 1
ATOM 4702 C C . ASN B 1 132 ? 32.739 -17.937 61.341 1.00 15.25 132 ASN B C 1
ATOM 4703 O O . ASN B 1 132 ? 33.651 -17.483 60.638 1.00 15.46 132 ASN B O 1
ATOM 4708 N N . ILE B 1 133 ? 31.597 -17.276 61.534 1.00 13.77 133 ILE B N 1
ATOM 4709 C CA . ILE B 1 133 ? 31.487 -15.882 61.108 1.00 14.45 133 ILE B CA 1
ATOM 4710 C C . ILE B 1 133 ? 32.536 -15.039 61.831 1.00 11.63 133 ILE B C 1
ATOM 4711 O O . ILE B 1 133 ? 33.290 -14.289 61.205 1.00 13.91 133 ILE B O 1
ATOM 4716 N N . VAL B 1 134 ? 32.632 -15.191 63.156 1.00 10.84 134 VAL B N 1
ATOM 4717 C CA . VAL B 1 134 ? 33.670 -14.479 63.905 1.00 12.18 134 VAL B CA 1
ATOM 4718 C C . VAL B 1 134 ? 35.056 -14.864 63.403 1.00 17.58 134 VAL B C 1
ATOM 4719 O O . VAL B 1 134 ? 35.926 -13.999 63.214 1.00 13.56 134 VAL B O 1
ATOM 4723 N N . ARG B 1 135 ? 35.294 -16.164 63.175 1.00 13.70 135 ARG B N 1
ATOM 4724 C CA . ARG B 1 135 ? 36.609 -16.564 62.682 1.00 14.07 135 ARG B CA 1
ATOM 4725 C C . ARG B 1 135 ? 36.892 -15.984 61.300 1.00 13.84 135 ARG B C 1
ATOM 4726 O O . ARG B 1 135 ? 38.043 -15.655 60.991 1.00 15.99 135 ARG B O 1
ATOM 4734 N N . HIS B 1 136 ? 35.870 -15.858 60.454 1.00 13.18 136 HIS B N 1
ATOM 4735 C CA . HIS B 1 136 ? 36.097 -15.275 59.136 1.00 14.70 136 HIS B CA 1
ATOM 4736 C C . HIS B 1 136 ? 36.606 -13.840 59.243 1.00 15.12 136 HIS B C 1
ATOM 4737 O O . HIS B 1 136 ? 37.437 -13.407 58.432 1.00 14.95 136 HIS B O 1
ATOM 4744 N N . TYR B 1 137 ? 36.104 -13.070 60.212 1.00 13.43 137 TYR B N 1
ATOM 4745 C CA . TYR B 1 137 ? 36.446 -11.649 60.257 1.00 14.14 137 TYR B CA 1
ATOM 4746 C C . TYR B 1 137 ? 37.543 -11.322 61.254 1.00 15.04 137 TYR B C 1
ATOM 4747 O O . TYR B 1 137 ? 37.979 -10.171 61.308 1.00 16.40 137 TYR B O 1
ATOM 4756 N N . VAL B 1 138 ? 38.012 -12.295 62.031 1.00 12.53 138 VAL B N 1
ATOM 4757 C CA . VAL B 1 138 ? 39.037 -12.067 63.034 1.00 14.59 138 VAL B CA 1
ATOM 4758 C C . VAL B 1 138 ? 40.287 -12.897 62.770 1.00 16.65 138 VAL B C 1
ATOM 4759 O O . VAL B 1 138 ? 41.407 -12.433 63.014 1.00 17.83 138 VAL B O 1
ATOM 4763 N N . CYS B 1 139 ? 40.117 -14.123 62.266 1.00 16.18 139 CYS B N 1
ATOM 4764 C CA . CYS B 1 139 ? 41.204 -15.088 62.122 1.00 15.51 139 CYS B CA 1
ATOM 4765 C C . CYS B 1 139 ? 41.445 -15.507 60.679 1.00 19.27 139 CYS B C 1
ATOM 4766 O O . CYS B 1 139 ? 42.155 -16.498 60.445 1.00 19.91 139 CYS B O 1
ATOM 4769 N N . GLY B 1 140 ? 40.857 -14.817 59.702 1.00 16.15 140 GLY B N 1
ATOM 4770 C CA . GLY B 1 140 ? 41.127 -15.139 58.311 1.00 18.37 140 GLY B CA 1
ATOM 4771 C C . GLY B 1 140 ? 40.442 -16.379 57.773 1.00 20.75 140 GLY B C 1
ATOM 4772 O O . GLY B 1 140 ? 40.684 -16.745 56.618 1.00 17.43 140 GLY B O 1
ATOM 4773 N N . TRP B 1 141 ? 39.586 -17.027 58.568 1.00 19.72 141 TRP B N 1
ATOM 4774 C CA . TRP B 1 141 ? 38.959 -18.285 58.168 1.00 18.81 141 TRP B CA 1
ATOM 4775 C C . TRP B 1 141 ? 38.127 -18.110 56.904 1.00 19.33 141 TRP B C 1
ATOM 4776 O O . TRP B 1 141 ? 37.411 -17.121 56.741 1.00 17.74 141 TRP B O 1
ATOM 4787 N N . GLY B 1 142 ? 38.227 -19.078 55.993 1.00 19.98 142 GLY B N 1
ATOM 4788 C CA . GLY B 1 142 ? 37.496 -18.968 54.747 1.00 16.18 142 GLY B CA 1
ATOM 4789 C C . GLY B 1 142 ? 37.799 -17.709 53.951 1.00 18.40 142 GLY B C 1
ATOM 4790 O O . GLY B 1 142 ? 36.875 -16.986 53.563 1.00 16.60 142 GLY B O 1
ATOM 4791 N N . ASP B 1 143 ? 39.084 -17.433 53.709 1.00 18.06 143 ASP B N 1
ATOM 4792 C CA . ASP B 1 143 ? 39.511 -16.285 52.895 1.00 19.23 143 ASP B CA 1
ATOM 4793 C C . ASP B 1 143 ? 39.012 -14.967 53.488 1.00 21.81 143 ASP B C 1
ATOM 4794 O O . ASP B 1 143 ? 38.472 -14.106 52.781 1.00 16.57 143 ASP B O 1
ATOM 4799 N N . GLY B 1 144 ? 39.197 -14.818 54.797 1.00 17.07 144 GLY B N 1
ATOM 4800 C CA . GLY B 1 144 ? 38.671 -13.682 55.545 1.00 19.13 144 GLY B CA 1
ATOM 4801 C C . GLY B 1 144 ? 39.707 -12.651 55.940 1.00 22.74 144 GLY B C 1
ATOM 4802 O O . GLY B 1 144 ? 40.684 -12.416 55.218 1.00 18.50 144 GLY B O 1
ATOM 4803 N N . PHE B 1 145 ? 39.482 -12.014 57.100 1.00 17.44 145 PHE B N 1
ATOM 4804 C CA . PHE B 1 145 ? 40.255 -10.871 57.558 1.00 17.65 145 PHE B CA 1
ATOM 4805 C C . PHE B 1 145 ? 40.948 -11.177 58.882 1.00 17.77 145 PHE B C 1
ATOM 4806 O O . PHE B 1 145 ? 40.501 -12.018 59.670 1.00 17.27 145 PHE B O 1
ATOM 4814 N N . GLU B 1 146 ? 42.024 -10.438 59.155 1.00 19.98 146 GLU B N 1
ATOM 4815 C CA . GLU B 1 146 ? 42.733 -10.540 60.426 1.00 19.27 146 GLU B CA 1
ATOM 4816 C C . GLU B 1 146 ? 42.346 -9.356 61.309 1.00 20.49 146 GLU B C 1
ATOM 4817 O O . GLU B 1 146 ? 42.654 -8.206 60.982 1.00 18.73 146 GLU B O 1
ATOM 4823 N N . ASN B 1 147 ? 41.672 -9.640 62.429 1.00 20.03 147 ASN B N 1
ATOM 4824 C CA . ASN B 1 147 ? 41.314 -8.619 63.420 1.00 21.82 147 ASN B CA 1
ATOM 4825 C C . ASN B 1 147 ? 40.535 -7.456 62.807 1.00 19.92 147 ASN B C 1
ATOM 4826 O O . ASN B 1 147 ? 40.804 -6.287 63.106 1.00 21.79 147 ASN B O 1
ATOM 4831 N N . ALA B 1 148 ? 39.552 -7.762 61.956 1.00 17.64 148 ALA B N 1
ATOM 4832 C CA . ALA B 1 148 ? 38.757 -6.695 61.350 1.00 15.97 148 ALA B CA 1
ATOM 4833 C C . ALA B 1 148 ? 37.587 -6.228 62.209 1.00 16.96 148 ALA B C 1
ATOM 4834 O O . ALA B 1 148 ? 37.133 -5.091 62.034 1.00 16.61 148 ALA B O 1
ATOM 4836 N N . VAL B 1 149 ? 37.080 -7.058 63.119 1.00 13.90 149 VAL B N 1
ATOM 4837 C CA . VAL B 1 149 ? 35.907 -6.719 63.925 1.00 13.69 149 VAL B CA 1
ATOM 4838 C C . VAL B 1 149 ? 36.269 -6.883 65.398 1.00 17.24 149 VAL B C 1
ATOM 4839 O O . VAL B 1 149 ? 36.471 -8.008 65.870 1.00 17.61 149 VAL B O 1
ATOM 4843 N N . SER B 1 150 ? 36.322 -5.769 66.128 1.00 15.00 150 SER B N 1
ATOM 4844 C CA . SER B 1 150 ? 36.665 -5.786 67.546 1.00 14.55 150 SER B CA 1
ATOM 4845 C C . SER B 1 150 ? 35.461 -6.008 68.451 1.00 14.28 150 SER B C 1
ATOM 4846 O O . SER B 1 150 ? 35.630 -6.492 69.579 1.00 16.36 150 SER B O 1
ATOM 4849 N N . HIS B 1 151 ? 34.261 -5.656 67.989 1.00 12.52 151 HIS B N 1
ATOM 4850 C CA . HIS B 1 151 ? 33.062 -5.610 68.820 1.00 13.99 151 HIS B CA 1
ATOM 4851 C C . HIS B 1 151 ? 31.930 -6.398 68.180 1.00 12.90 151 HIS B C 1
ATOM 4852 O O . HIS B 1 151 ? 31.613 -6.201 67.002 1.00 10.40 151 HIS B O 1
ATOM 4859 N N . TRP B 1 152 ? 31.307 -7.277 68.963 1.00 9.63 152 TRP B N 1
ATOM 4860 C CA . TRP B 1 152 ? 30.233 -8.133 68.477 1.00 9.97 152 TRP B CA 1
ATOM 4861 C C . TRP B 1 152 ? 29.011 -7.909 69.358 1.00 11.19 152 TRP B C 1
ATOM 4862 O O . TRP B 1 152 ? 29.076 -8.119 70.571 1.00 10.51 152 TRP B O 1
ATOM 4873 N N . GLU B 1 153 ? 27.910 -7.464 68.753 1.00 12.07 153 GLU B N 1
ATOM 4874 C CA . GLU B 1 153 ? 26.680 -7.150 69.470 1.00 11.35 153 GLU B CA 1
ATOM 4875 C C . GLU B 1 153 ? 25.617 -8.180 69.126 1.00 11.19 153 GLU B C 1
ATOM 4876 O O . GLU B 1 153 ? 25.376 -8.446 67.942 1.00 12.48 153 GLU B O 1
ATOM 4882 N N . PHE B 1 154 ? 24.964 -8.741 70.144 1.00 10.91 154 PHE B N 1
ATOM 4883 C CA . PHE B 1 154 ? 23.828 -9.622 69.908 1.00 10.72 154 PHE B CA 1
ATOM 4884 C C . PHE B 1 154 ? 22.542 -8.891 70.250 1.00 10.91 154 PHE B C 1
ATOM 4885 O O . PHE B 1 154 ? 22.326 -8.528 71.409 1.00 12.68 154 PHE B O 1
ATOM 4893 N N . GLY B 1 155 ? 21.682 -8.703 69.246 1.00 12.28 155 GLY B N 1
ATOM 4894 C CA . GLY B 1 155 ? 20.361 -8.163 69.483 1.00 15.00 155 GLY B CA 1
ATOM 4895 C C . GLY B 1 155 ? 20.097 -6.826 68.825 1.00 14.94 155 GLY B C 1
ATOM 4896 O O . GLY B 1 155 ? 21.023 -6.066 68.520 1.00 14.94 155 GLY B O 1
ATOM 4897 N N . ASP B 1 156 ? 18.817 -6.528 68.615 1.00 11.88 156 ASP B N 1
ATOM 4898 C CA . ASP B 1 156 ? 18.406 -5.213 68.136 1.00 14.41 156 ASP B CA 1
ATOM 4899 C C . ASP B 1 156 ? 16.967 -4.995 68.592 1.00 12.36 156 ASP B C 1
ATOM 4900 O O . ASP B 1 156 ? 16.042 -5.576 68.026 1.00 13.21 156 ASP B O 1
ATOM 4905 N N . GLN B 1 157 ? 16.801 -4.158 69.615 1.00 11.17 157 GLN B N 1
ATOM 4906 C CA . GLN B 1 157 ? 15.494 -3.770 70.136 1.00 12.70 157 GLN B CA 1
ATOM 4907 C C . GLN B 1 157 ? 14.572 -4.952 70.429 1.00 13.82 157 GLN B C 1
ATOM 4908 O O . GLN B 1 157 ? 13.425 -4.982 69.947 1.00 12.09 157 GLN B O 1
ATOM 4914 N N . PRO B 1 158 ? 15.008 -5.929 71.230 1.00 10.93 158 PRO B N 1
ATOM 4915 C CA . PRO B 1 158 ? 14.085 -6.999 71.631 1.00 13.72 158 PRO B CA 1
ATOM 4916 C C . PRO B 1 158 ? 12.897 -6.482 72.428 1.00 13.86 158 PRO B C 1
ATOM 4917 O O . PRO B 1 158 ? 11.872 -7.175 72.506 1.00 13.17 158 PRO B O 1
ATOM 4921 N N . ASP B 1 159 ? 12.994 -5.286 73.013 1.00 13.04 159 ASP B N 1
ATOM 4922 C CA . ASP B 1 159 ? 11.895 -4.726 73.788 1.00 15.37 159 ASP B CA 1
ATOM 4923 C C . ASP B 1 159 ? 10.979 -3.827 72.958 1.00 16.18 159 ASP B C 1
ATOM 4924 O O . ASP B 1 159 ? 10.015 -3.285 73.503 1.00 16.67 159 ASP B O 1
ATOM 4929 N N . PHE B 1 160 ? 11.229 -3.688 71.655 1.00 11.87 160 PHE B N 1
ATOM 4930 C CA . PHE B 1 160 ? 10.368 -2.898 70.763 1.00 15.73 160 PHE B CA 1
ATOM 4931 C C . PHE B 1 160 ? 9.170 -3.757 70.358 1.00 16.66 160 PHE B C 1
ATOM 4932 O O . PHE B 1 160 ? 9.040 -4.220 69.223 1.00 18.81 160 PHE B O 1
ATOM 4940 N N . GLY B 1 161 ? 8.281 -3.973 71.328 1.00 19.91 161 GLY B N 1
ATOM 4941 C CA . GLY B 1 161 ? 7.258 -4.973 71.117 1.00 17.96 161 GLY B CA 1
ATOM 4942 C C . GLY B 1 161 ? 7.910 -6.304 70.792 1.00 19.89 161 GLY B C 1
ATOM 4943 O O . GLY B 1 161 ? 9.016 -6.611 71.251 1.00 17.51 161 GLY B O 1
ATOM 4944 N N . LYS B 1 162 ? 7.219 -7.103 69.976 1.00 14.70 162 LYS B N 1
ATOM 4945 C CA . LYS B 1 162 ? 7.810 -8.274 69.335 1.00 15.81 162 LYS B CA 1
ATOM 4946 C C . LYS B 1 162 ? 8.148 -8.004 67.874 1.00 16.71 162 LYS B C 1
ATOM 4947 O O . LYS B 1 162 ? 8.164 -8.928 67.050 1.00 18.85 162 LYS B O 1
ATOM 4953 N N . LEU B 1 163 ? 8.427 -6.745 67.536 1.00 16.08 163 LEU B N 1
ATOM 4954 C CA . LEU B 1 163 ? 8.614 -6.369 66.141 1.00 17.48 163 LEU B CA 1
ATOM 4955 C C . LEU B 1 163 ? 10.030 -6.622 65.648 1.00 17.46 163 LEU B C 1
ATOM 4956 O O . LEU B 1 163 ? 10.259 -6.633 64.435 1.00 15.94 163 LEU B O 1
ATOM 4961 N N . HIS B 1 164 ? 10.982 -6.828 66.551 1.00 16.60 164 HIS B N 1
ATOM 4962 C CA . HIS B 1 164 ? 12.326 -7.202 66.148 1.00 13.87 164 HIS B CA 1
ATOM 4963 C C . HIS B 1 164 ? 12.714 -8.606 66.566 1.00 14.93 164 HIS B C 1
ATOM 4964 O O . HIS B 1 164 ? 13.527 -9.232 65.886 1.00 18.65 164 HIS B O 1
ATOM 4971 N N . PHE B 1 165 ? 12.148 -9.111 67.657 1.00 16.45 165 PHE B N 1
ATOM 4972 C CA . PHE B 1 165 ? 12.422 -10.456 68.146 1.00 13.93 165 PHE B CA 1
ATOM 4973 C C . PHE B 1 165 ? 11.084 -11.031 68.574 1.00 14.90 165 PHE B C 1
ATOM 4974 O O . PHE B 1 165 ? 10.424 -10.463 69.448 1.00 14.58 165 PHE B O 1
ATOM 4982 N N . SER B 1 166 ? 10.663 -12.119 67.937 1.00 15.11 166 SER B N 1
ATOM 4983 C CA . SER B 1 166 ? 9.347 -12.680 68.209 1.00 18.80 166 SER B CA 1
ATOM 4984 C C . SER B 1 166 ? 9.387 -13.867 69.164 1.00 19.16 166 SER B C 1
ATOM 4985 O O . SER B 1 166 ? 8.328 -14.402 69.507 1.00 17.92 166 SER B O 1
ATOM 4988 N N . GLY B 1 167 ? 10.568 -14.276 69.625 1.00 15.22 167 GLY B N 1
ATOM 4989 C CA . GLY B 1 167 ? 10.664 -15.330 70.613 1.00 17.06 167 GLY B CA 1
ATOM 4990 C C . GLY B 1 167 ? 10.387 -14.821 72.019 1.00 19.16 167 GLY B C 1
ATOM 4991 O O . GLY B 1 167 ? 10.002 -13.672 72.245 1.00 18.15 167 GLY B O 1
ATOM 4992 N N . THR B 1 168 ? 10.583 -15.714 72.983 1.00 16.65 168 THR B N 1
ATOM 4993 C CA . THR B 1 168 ? 10.491 -15.363 74.388 1.00 16.24 168 THR B CA 1
ATOM 4994 C C . THR B 1 168 ? 11.803 -14.749 74.863 1.00 14.26 168 THR B C 1
ATOM 4995 O O . THR B 1 168 ? 12.858 -14.960 74.254 1.00 15.46 168 THR B O 1
ATOM 4999 N N . PRO B 1 169 ? 11.768 -14.008 75.969 1.00 14.20 169 PRO B N 1
ATOM 5000 C CA . PRO B 1 169 ? 13.025 -13.571 76.603 1.00 13.32 169 PRO B CA 1
ATOM 5001 C C . PRO B 1 169 ? 13.996 -14.704 76.898 1.00 16.24 169 PRO B C 1
ATOM 5002 O O . PRO B 1 169 ? 15.200 -14.563 76.652 1.00 14.86 169 PRO B O 1
ATOM 5006 N N . ASP B 1 170 ? 13.507 -15.842 77.398 1.00 15.02 170 ASP B N 1
ATOM 5007 C CA . ASP B 1 170 ? 14.396 -16.982 77.615 1.00 18.17 170 ASP B CA 1
ATOM 5008 C C . ASP B 1 170 ? 15.080 -17.420 76.321 1.00 12.71 170 ASP B C 1
ATOM 5009 O O . ASP B 1 170 ? 16.255 -17.798 76.337 1.00 12.77 170 ASP B O 1
ATOM 5014 N N . GLN B 1 171 ? 14.375 -17.376 75.185 1.00 11.68 171 GLN B N 1
ATOM 5015 C CA . GLN B 1 171 ? 15.008 -17.778 73.930 1.00 13.17 171 GLN B CA 1
ATOM 5016 C C . GLN B 1 171 ? 16.071 -16.771 73.492 1.00 11.88 171 GLN B C 1
ATOM 5017 O O . GLN B 1 171 ? 17.113 -17.151 72.945 1.00 12.69 171 GLN B O 1
ATOM 5023 N N . PHE B 1 172 ? 15.812 -15.483 73.709 1.00 10.50 172 PHE B N 1
ATOM 5024 C CA . PHE B 1 172 ? 16.813 -14.457 73.450 1.00 12.28 172 PHE B CA 1
ATOM 5025 C C . PHE B 1 172 ? 18.039 -14.646 74.335 1.00 11.69 172 PHE B C 1
ATOM 5026 O O . PHE B 1 172 ? 19.180 -14.550 73.865 1.00 10.45 172 PHE B O 1
ATOM 5034 N N . TYR B 1 173 ? 17.814 -14.880 75.630 1.00 10.77 173 TYR B N 1
ATOM 5035 C CA . TYR B 1 173 ? 18.911 -15.079 76.578 1.00 10.97 173 TYR B CA 1
ATOM 5036 C C . TYR B 1 173 ? 19.830 -16.220 76.146 1.00 11.66 173 TYR B C 1
ATOM 5037 O O . TYR B 1 173 ? 21.061 -16.088 76.153 1.00 10.73 173 TYR B O 1
ATOM 5046 N N . GLU B 1 174 ? 19.247 -17.375 75.820 1.00 12.77 174 GLU B N 1
ATOM 5047 C CA . GLU B 1 174 ? 20.066 -18.524 75.457 1.00 11.79 174 GLU B CA 1
ATOM 5048 C C . GLU B 1 174 ? 20.867 -18.247 74.193 1.00 13.72 174 GLU B C 1
ATOM 5049 O O . GLU B 1 174 ? 22.007 -18.704 74.064 1.00 14.54 174 GLU B O 1
ATOM 5063 N N . TYR B 1 176 ? 21.900 -15.262 73.293 1.00 11.41 176 TYR B N 1
ATOM 5064 C CA . TYR B 1 176 ? 22.983 -14.370 73.700 1.00 12.41 176 TYR B CA 1
ATOM 5065 C C . TYR B 1 176 ? 24.136 -15.163 74.306 1.00 11.67 176 TYR B C 1
ATOM 5066 O O . TYR B 1 176 ? 25.304 -14.954 73.953 1.00 12.53 176 TYR B O 1
ATOM 5075 N N . ALA B 1 177 ? 23.827 -16.077 75.229 1.00 11.30 177 ALA B N 1
ATOM 5076 C CA . ALA B 1 177 ? 24.866 -16.889 75.856 1.00 11.56 177 ALA B CA 1
ATOM 5077 C C . ALA B 1 177 ? 25.672 -17.646 74.806 1.00 11.80 177 ALA B C 1
ATOM 5078 O O . ALA B 1 177 ? 26.905 -17.670 74.858 1.00 11.25 177 ALA B O 1
ATOM 5080 N N . ALA B 1 178 ? 24.983 -18.258 73.837 1.00 12.63 178 ALA B N 1
ATOM 5081 C CA . ALA B 1 178 ? 25.665 -18.998 72.780 1.00 12.52 178 ALA B CA 1
ATOM 5082 C C . ALA B 1 178 ? 26.588 -18.086 71.983 1.00 13.01 178 ALA B C 1
ATOM 5083 O O . ALA B 1 178 ? 27.750 -18.430 71.718 1.00 13.75 178 ALA B O 1
ATOM 5085 N N . ALA B 1 179 ? 26.092 -16.907 71.601 1.00 11.55 179 ALA B N 1
ATOM 5086 C CA . ALA B 1 179 ? 26.914 -15.993 70.814 1.00 13.05 179 ALA B CA 1
ATOM 5087 C C . ALA B 1 179 ? 28.118 -15.501 71.613 1.00 15.21 179 ALA B C 1
ATOM 5088 O O . ALA B 1 179 ? 29.231 -15.423 71.078 1.00 13.85 179 ALA B O 1
ATOM 5090 N N . ALA B 1 180 ? 27.926 -15.196 72.901 1.00 12.93 180 ALA B N 1
ATOM 5091 C CA . ALA B 1 180 ? 29.019 -14.661 73.715 1.00 13.47 180 ALA B CA 1
ATOM 5092 C C . ALA B 1 180 ? 30.136 -15.683 73.900 1.00 16.97 180 ALA B C 1
ATOM 5093 O O . ALA B 1 180 ? 31.324 -15.344 73.794 1.00 13.22 180 ALA B O 1
ATOM 5095 N N . ARG B 1 181 ? 29.773 -16.939 74.177 1.00 13.99 181 ARG B N 1
ATOM 5096 C CA . ARG B 1 181 ? 30.778 -17.990 74.301 1.00 14.93 181 ARG B CA 1
ATOM 5097 C C . ARG B 1 181 ? 31.516 -18.203 72.987 1.00 15.06 181 ARG B C 1
ATOM 5098 O O . ARG B 1 181 ? 32.741 -18.383 72.978 1.00 15.22 181 ARG B O 1
ATOM 5106 N N . ALA B 1 182 ? 30.783 -18.200 71.867 1.00 14.79 182 ALA B N 1
ATOM 5107 C CA . ALA B 1 182 ? 31.409 -18.354 70.557 1.00 16.52 182 ALA B CA 1
ATOM 5108 C C . ALA B 1 182 ? 32.438 -17.257 70.312 1.00 14.92 182 ALA B C 1
ATOM 5109 O O . ALA B 1 182 ? 33.566 -17.537 69.890 1.00 16.03 182 ALA B O 1
ATOM 5111 N N . VAL B 1 183 ? 32.066 -15.997 70.581 1.00 11.39 183 VAL B N 1
ATOM 5112 C CA . VAL B 1 183 ? 32.977 -14.877 70.327 1.00 11.10 183 VAL B CA 1
ATOM 5113 C C . VAL B 1 183 ? 34.246 -15.028 71.158 1.00 14.56 183 VAL B C 1
ATOM 5114 O O . VAL B 1 183 ? 35.366 -14.897 70.647 1.00 13.26 183 VAL B O 1
ATOM 5118 N N . LYS B 1 184 ? 34.090 -15.322 72.451 1.00 12.58 184 LYS B N 1
ATOM 5119 C CA . LYS B 1 184 ? 35.250 -15.388 73.336 1.00 19.72 184 LYS B CA 1
ATOM 5120 C C . LYS B 1 184 ? 36.108 -16.602 73.026 1.00 16.27 184 LYS B C 1
ATOM 5121 O O . LYS B 1 184 ? 37.319 -16.581 73.266 1.00 16.83 184 LYS B O 1
ATOM 5127 N N . ARG B 1 185 ? 35.489 -17.668 72.519 1.00 19.17 185 ARG B N 1
ATOM 5128 C CA . ARG B 1 185 ? 36.235 -18.857 72.130 1.00 18.42 185 ARG B CA 1
ATOM 5129 C C . ARG B 1 185 ? 37.194 -18.555 70.987 1.00 18.78 185 ARG B C 1
ATOM 5130 O O . ARG B 1 185 ? 38.290 -19.128 70.924 1.00 18.14 185 ARG B O 1
ATOM 5138 N N . VAL B 1 186 ? 36.815 -17.640 70.088 1.00 15.56 186 VAL B N 1
ATOM 5139 C CA . VAL B 1 186 ? 37.697 -17.283 68.981 1.00 15.67 186 VAL B CA 1
ATOM 5140 C C . VAL B 1 186 ? 38.875 -16.469 69.496 1.00 18.99 186 VAL B C 1
ATOM 5141 O O . VAL B 1 186 ? 40.036 -16.754 69.178 1.00 17.98 186 VAL B O 1
ATOM 5145 N N . ASP B 1 187 ? 38.594 -15.456 70.319 1.00 14.46 187 ASP B N 1
ATOM 5146 C CA . ASP B 1 187 ? 39.629 -14.588 70.856 1.00 15.00 187 ASP B CA 1
ATOM 5147 C C . ASP B 1 187 ? 39.063 -13.828 72.047 1.00 18.94 187 ASP B C 1
ATOM 5148 O O . ASP B 1 187 ? 38.157 -13.002 71.880 1.00 16.88 187 ASP B O 1
ATOM 5153 N N . PRO B 1 188 ? 39.583 -14.060 73.257 1.00 20.34 188 PRO B N 1
ATOM 5154 C CA . PRO B 1 188 ? 39.015 -13.394 74.442 1.00 19.63 188 PRO B CA 1
ATOM 5155 C C . PRO B 1 188 ? 39.202 -11.890 74.445 1.00 19.89 188 PRO B C 1
ATOM 5156 O O . PRO B 1 188 ? 38.530 -11.203 75.226 1.00 20.76 188 PRO B O 1
ATOM 5160 N N . ALA B 1 189 ? 40.098 -11.358 73.605 1.00 20.26 189 ALA B N 1
ATOM 5161 C CA . ALA B 1 189 ? 40.273 -9.920 73.480 1.00 18.49 189 ALA B CA 1
ATOM 5162 C C . ALA B 1 189 ? 39.103 -9.259 72.767 1.00 17.42 189 ALA B C 1
ATOM 5163 O O . ALA B 1 189 ? 38.956 -8.038 72.852 1.00 17.27 189 ALA B O 1
ATOM 5165 N N . LEU B 1 190 ? 38.307 -10.031 72.033 1.00 18.15 190 LEU B N 1
ATOM 5166 C CA . LEU B 1 190 ? 37.101 -9.510 71.411 1.00 15.29 190 LEU B CA 1
ATOM 5167 C C . LEU B 1 190 ? 36.093 -9.098 72.473 1.00 15.53 190 LEU B C 1
ATOM 5168 O O . LEU B 1 190 ? 35.981 -9.722 73.535 1.00 16.73 190 LEU B O 1
ATOM 5173 N N . LYS B 1 191 ? 35.345 -8.041 72.165 1.00 13.46 191 LYS B N 1
ATOM 5174 C CA . LYS B 1 191 ? 34.303 -7.523 73.043 1.00 13.65 191 LYS B CA 1
ATOM 5175 C C . LYS B 1 191 ? 32.951 -8.015 72.546 1.00 14.11 191 LYS B C 1
ATOM 5176 O O . LYS B 1 191 ? 32.649 -7.898 71.353 1.00 14.64 191 LYS B O 1
ATOM 5182 N N . VAL B 1 192 ? 32.134 -8.549 73.453 1.00 9.76 192 VAL B N 1
ATOM 5183 C CA . VAL B 1 192 ? 30.797 -9.007 73.100 1.00 12.74 192 VAL B CA 1
ATOM 5184 C C . VAL B 1 192 ? 29.790 -8.377 74.056 1.00 14.00 192 VAL B C 1
ATOM 5185 O O . VAL B 1 192 ? 30.095 -8.141 75.230 1.00 11.34 192 VAL B O 1
ATOM 5189 N N . GLY B 1 193 ? 28.610 -8.056 73.537 1.00 11.90 193 GLY B N 1
ATOM 5190 C CA . GLY B 1 193 ? 27.600 -7.437 74.366 1.00 11.63 193 GLY B CA 1
ATOM 5191 C C . GLY B 1 193 ? 26.258 -7.397 73.671 1.00 10.80 193 GLY B C 1
ATOM 5192 O O . GLY B 1 193 ? 26.063 -7.992 72.609 1.00 10.47 193 GLY B O 1
ATOM 5193 N N . GLY B 1 194 ? 25.346 -6.647 74.280 1.00 9.62 194 GLY B N 1
ATOM 5194 C CA . GLY B 1 194 ? 23.971 -6.547 73.851 1.00 11.43 194 GLY B CA 1
ATOM 5195 C C . GLY B 1 194 ? 23.198 -5.872 74.969 1.00 10.02 194 GLY B C 1
ATOM 5196 O O . GLY B 1 194 ? 23.797 -5.334 75.897 1.00 10.68 194 GLY B O 1
ATOM 5197 N N . PRO B 1 195 ? 21.858 -5.898 74.924 1.00 12.43 195 PRO B N 1
ATOM 5198 C CA . PRO B 1 195 ? 21.012 -6.513 73.901 1.00 11.45 195 PRO B CA 1
ATOM 5199 C C . PRO B 1 195 ? 20.409 -5.488 72.950 1.00 11.45 195 PRO B C 1
ATOM 5200 O O . PRO B 1 195 ? 19.488 -5.832 72.208 1.00 11.19 195 PRO B O 1
ATOM 5204 N N . CYS B 1 196 ? 20.925 -4.258 72.978 1.00 10.94 196 CYS B N 1
ATOM 5205 C CA . CYS B 1 196 ? 20.372 -3.128 72.222 1.00 11.30 196 CYS B CA 1
ATOM 5206 C C . CYS B 1 196 ? 18.976 -2.763 72.721 1.00 12.88 196 CYS B C 1
ATOM 5207 O O . CYS B 1 196 ? 17.979 -2.889 71.994 1.00 11.75 196 CYS B O 1
ATOM 5210 N N . VAL B 1 197 ? 18.918 -2.291 73.964 1.00 12.09 197 VAL B N 1
ATOM 5211 C CA . VAL B 1 197 ? 17.672 -1.915 74.628 1.00 11.71 197 VAL B CA 1
ATOM 5212 C C . VAL B 1 197 ? 17.065 -0.700 73.935 1.00 12.06 197 VAL B C 1
ATOM 5213 O O . VAL B 1 197 ? 17.687 0.368 73.867 1.00 12.61 197 VAL B O 1
ATOM 5217 N N . ALA B 1 198 ? 15.819 -0.844 73.462 1.00 11.00 198 ALA B N 1
ATOM 5218 C CA . ALA B 1 198 ? 15.137 0.278 72.814 1.00 13.05 198 ALA B CA 1
ATOM 5219 C C . ALA B 1 198 ? 14.631 1.314 73.812 1.00 12.70 198 ALA B C 1
ATOM 5220 O O . ALA B 1 198 ? 14.620 2.514 73.501 1.00 15.71 198 ALA B O 1
ATOM 5222 N N . PHE B 1 199 ? 14.218 0.882 75.003 1.00 11.38 199 PHE B N 1
ATOM 5223 C CA . PHE B 1 199 ? 13.552 1.732 75.993 1.00 10.94 199 PHE B CA 1
ATOM 5224 C C . PHE B 1 199 ? 14.368 1.662 77.279 1.00 14.37 199 PHE B C 1
ATOM 5225 O O . PHE B 1 199 ? 13.979 0.969 78.233 1.00 15.12 199 PHE B O 1
ATOM 5233 N N . PRO B 1 200 ? 15.508 2.354 77.341 1.00 10.94 200 PRO B N 1
ATOM 5234 C CA . PRO B 1 200 ? 16.457 2.091 78.439 1.00 10.93 200 PRO B CA 1
ATOM 5235 C C . PRO B 1 200 ? 15.995 2.552 79.814 1.00 12.09 200 PRO B C 1
ATOM 5236 O O . PRO B 1 200 ? 16.619 2.149 80.802 1.00 13.91 200 PRO B O 1
ATOM 5240 N N . LEU B 1 201 ? 14.979 3.409 79.919 1.00 10.95 201 LEU B N 1
ATOM 5241 C CA . LEU B 1 201 ? 14.434 3.786 81.216 1.00 11.10 201 LEU B CA 1
ATOM 5242 C C . LEU B 1 201 ? 13.232 2.937 81.621 1.00 16.37 201 LEU B C 1
ATOM 5243 O O . LEU B 1 201 ? 12.548 3.281 82.587 1.00 18.49 201 LEU B O 1
ATOM 5248 N N . ASN B 1 202 ? 12.963 1.844 80.909 1.00 15.32 202 ASN B N 1
ATOM 5249 C CA . ASN B 1 202 ? 11.860 0.946 81.221 1.00 13.75 202 ASN B CA 1
ATOM 5250 C C . ASN B 1 202 ? 12.380 -0.259 81.996 1.00 18.44 202 ASN B C 1
ATOM 5251 O O . ASN B 1 202 ? 13.356 -0.884 81.577 1.00 16.13 202 ASN B O 1
ATOM 5256 N N . GLU B 1 203 ? 11.719 -0.599 83.102 1.00 17.71 203 GLU B N 1
ATOM 5257 C CA . GLU B 1 203 ? 11.932 -1.910 83.699 1.00 19.63 203 GLU B CA 1
ATOM 5258 C C . GLU B 1 203 ? 11.399 -2.980 82.760 1.00 14.43 203 GLU B C 1
ATOM 5259 O O . GLU B 1 203 ? 10.352 -2.807 82.142 1.00 17.32 203 GLU B O 1
ATOM 5265 N N . GLY B 1 204 ? 12.116 -4.101 82.639 1.00 15.50 204 GLY B N 1
ATOM 5266 C CA . GLY B 1 204 ? 11.621 -5.166 81.807 1.00 15.84 204 GLY B CA 1
ATOM 5267 C C . GLY B 1 204 ? 12.602 -6.288 81.551 1.00 16.00 204 GLY B C 1
ATOM 5268 O O . GLY B 1 204 ? 13.752 -6.266 82.010 1.00 14.10 204 GLY B O 1
ATOM 5269 N N . PRO B 1 205 ? 12.159 -7.298 80.792 1.00 14.45 205 PRO B N 1
ATOM 5270 C CA . PRO B 1 205 ? 12.985 -8.505 80.624 1.00 14.41 205 PRO B CA 1
ATOM 5271 C C . PRO B 1 205 ? 14.238 -8.289 79.791 1.00 13.33 205 PRO B C 1
ATOM 5272 O O . PRO B 1 205 ? 15.133 -9.140 79.833 1.00 15.39 205 PRO B O 1
ATOM 5276 N N . PHE B 1 206 ? 14.362 -7.188 79.051 1.00 13.87 206 PHE B N 1
ATOM 5277 C CA . PHE B 1 206 ? 15.591 -6.959 78.302 1.00 13.61 206 PHE B CA 1
ATOM 5278 C C . PHE B 1 206 ? 16.460 -5.885 78.937 1.00 15.29 206 PHE B C 1
ATOM 5279 O O . PHE B 1 206 ? 17.467 -5.479 78.340 1.00 15.57 206 PHE B O 1
ATOM 5287 N N . ARG B 1 207 ? 16.098 -5.425 80.140 1.00 12.27 207 ARG B N 1
ATOM 5288 C CA . ARG B 1 207 ? 17.011 -4.642 80.952 1.00 12.16 207 ARG B CA 1
ATOM 5289 C C . ARG B 1 207 ? 17.294 -5.479 82.179 1.00 12.61 207 ARG B C 1
ATOM 5290 O O . ARG B 1 207 ? 18.223 -6.313 82.159 1.00 15.23 207 ARG B O 1
ATOM 5298 N N . GLU B 1 208 ? 16.525 -5.328 83.262 1.00 13.79 208 GLU B N 1
ATOM 5299 C CA . GLU B 1 208 ? 16.691 -6.142 84.462 1.00 15.66 208 GLU B CA 1
ATOM 5300 C C . GLU B 1 208 ? 16.806 -7.627 84.140 1.00 12.87 208 GLU B C 1
ATOM 5301 O O . GLU B 1 208 ? 17.694 -8.321 84.657 1.00 12.96 208 GLU B O 1
ATOM 5307 N N . GLY B 1 209 ? 15.900 -8.135 83.301 1.00 13.26 209 GLY B N 1
ATOM 5308 C CA . GLY B 1 209 ? 15.872 -9.568 83.050 1.00 13.76 209 GLY B CA 1
ATOM 5309 C C . GLY B 1 209 ? 17.118 -10.052 82.338 1.00 15.77 209 GLY B C 1
ATOM 5310 O O . GLY B 1 209 ? 17.648 -11.127 82.645 1.00 14.11 209 GLY B O 1
ATOM 5311 N N . PHE B 1 210 ? 17.608 -9.254 81.390 1.00 12.48 210 PHE B N 1
ATOM 5312 C CA . PHE B 1 210 ? 18.815 -9.594 80.646 1.00 14.63 210 PHE B CA 1
ATOM 5313 C C . PHE B 1 210 ? 20.043 -9.539 81.548 1.00 13.02 210 PHE B C 1
ATOM 5314 O O . PHE B 1 210 ? 20.862 -10.466 81.561 1.00 12.54 210 PHE B O 1
ATOM 5322 N N . LEU B 1 211 ? 20.179 -8.459 82.319 1.00 13.19 211 LEU B N 1
ATOM 5323 C CA . LEU B 1 211 ? 21.287 -8.343 83.264 1.00 11.21 211 LEU B CA 1
ATOM 5324 C C . LEU B 1 211 ? 21.238 -9.466 84.287 1.00 13.55 211 LEU B C 1
ATOM 5325 O O . LEU B 1 211 ? 22.277 -10.020 84.666 1.00 12.36 211 LEU B O 1
ATOM 5330 N N . ASP B 1 212 ? 20.030 -9.825 84.728 1.00 14.86 212 ASP B N 1
ATOM 5331 C CA . ASP B 1 212 ? 19.866 -10.896 85.707 1.00 14.81 212 ASP B CA 1
ATOM 5332 C C . ASP B 1 212 ? 20.307 -12.228 85.120 1.00 14.33 212 ASP B C 1
ATOM 5333 O O . ASP B 1 212 ? 21.044 -12.988 85.760 1.00 15.05 212 ASP B O 1
ATOM 5338 N N . TYR B 1 213 ? 19.870 -12.525 83.894 1.00 14.11 213 TYR B N 1
ATOM 5339 C CA . TYR B 1 213 ? 20.289 -13.770 83.255 1.00 13.10 213 TYR B CA 1
ATOM 5340 C C . TYR B 1 213 ? 21.799 -13.798 83.064 1.00 13.00 213 TYR B C 1
ATOM 5341 O O . TYR B 1 213 ? 22.460 -14.791 83.382 1.00 12.32 213 TYR B O 1
ATOM 5350 N N . VAL B 1 214 ? 22.369 -12.715 82.529 1.00 12.99 214 VAL B N 1
ATOM 5351 C CA . VAL B 1 214 ? 23.803 -12.720 82.251 1.00 12.60 214 VAL B CA 1
ATOM 5352 C C . VAL B 1 214 ? 24.594 -12.882 83.546 1.00 13.81 214 VAL B C 1
ATOM 5353 O O . VAL B 1 214 ? 25.616 -13.572 83.576 1.00 13.00 214 VAL B O 1
ATOM 5357 N N . LYS B 1 215 ? 24.103 -12.299 84.649 1.00 14.43 215 LYS B N 1
ATOM 5358 C CA . LYS B 1 215 ? 24.775 -12.448 85.939 1.00 16.05 215 LYS B CA 1
ATOM 5359 C C . LYS B 1 215 ? 24.641 -13.873 86.478 1.00 15.11 215 LYS B C 1
ATOM 5360 O O . LYS B 1 215 ? 25.635 -14.485 86.885 1.00 14.23 215 LYS B O 1
ATOM 5366 N N . GLN B 1 216 ? 23.420 -14.417 86.484 1.00 13.71 216 GLN B N 1
ATOM 5367 C CA . GLN B 1 216 ? 23.195 -15.742 87.052 1.00 16.02 216 GLN B CA 1
ATOM 5368 C C . GLN B 1 216 ? 23.794 -16.850 86.193 1.00 17.90 216 GLN B C 1
ATOM 5369 O O . GLN B 1 216 ? 23.988 -17.966 86.694 1.00 16.13 216 GLN B O 1
ATOM 5375 N N . GLN B 1 217 ? 24.103 -16.563 84.926 1.00 11.25 217 GLN B N 1
ATOM 5376 C CA . GLN B 1 217 ? 24.743 -17.526 84.040 1.00 15.11 217 GLN B CA 1
ATOM 5377 C C . GLN B 1 217 ? 26.248 -17.330 83.929 1.00 14.44 217 GLN B C 1
ATOM 5378 O O . GLN B 1 217 ? 26.921 -18.179 83.331 1.00 13.86 217 GLN B O 1
ATOM 5384 N N . SER B 1 218 ? 26.784 -16.242 84.486 1.00 13.31 218 SER B N 1
ATOM 5385 C CA . SER B 1 218 ? 28.219 -15.952 84.482 1.00 13.84 218 SER B CA 1
ATOM 5386 C C . SER B 1 218 ? 28.810 -15.964 83.074 1.00 15.66 218 SER B C 1
ATOM 5387 O O . SER B 1 218 ? 29.906 -16.476 82.849 1.00 15.94 218 SER B O 1
ATOM 5390 N N . VAL B 1 219 ? 28.096 -15.367 82.121 1.00 12.68 219 VAL B N 1
ATOM 5391 C CA . VAL B 1 219 ? 28.574 -15.315 80.740 1.00 13.83 219 VAL B CA 1
ATOM 5392 C C . VAL B 1 219 ? 29.137 -13.933 80.433 1.00 13.42 219 VAL B C 1
ATOM 5393 O O . VAL B 1 219 ? 28.808 -12.958 81.129 1.00 16.86 219 VAL B O 1
ATOM 5397 N N . PRO B 1 220 ? 29.980 -13.802 79.409 1.00 10.99 220 PRO B N 1
ATOM 5398 C CA . PRO B 1 220 ? 30.630 -12.511 79.143 1.00 14.37 220 PRO B CA 1
ATOM 5399 C C . PRO B 1 220 ? 29.632 -11.409 78.828 1.00 12.83 220 PRO B C 1
ATOM 5400 O O . PRO B 1 220 ? 28.634 -11.616 78.135 1.00 12.74 220 PRO B O 1
ATOM 5404 N N . LEU B 1 221 ? 29.935 -10.214 79.319 1.00 15.12 221 LEU B N 1
ATOM 5405 C CA . LEU B 1 221 ? 29.167 -9.029 78.940 1.00 13.10 221 LEU B CA 1
ATOM 5406 C C . LEU B 1 221 ? 30.157 -7.863 78.977 1.00 13.93 221 LEU B C 1
ATOM 5407 O O . LEU B 1 221 ? 30.344 -7.231 80.016 1.00 15.09 221 LEU B O 1
ATOM 5412 N N . ASP B 1 222 ? 30.787 -7.598 77.835 1.00 12.70 222 ASP B N 1
ATOM 5413 C CA . ASP B 1 222 ? 31.771 -6.521 77.783 1.00 11.61 222 ASP B CA 1
ATOM 5414 C C . ASP B 1 222 ? 31.126 -5.155 77.635 1.00 14.60 222 ASP B C 1
ATOM 5415 O O . ASP B 1 222 ? 31.718 -4.147 78.045 1.00 11.60 222 ASP B O 1
ATOM 5420 N N . PHE B 1 223 ? 29.936 -5.097 77.047 1.00 11.01 223 PHE B N 1
ATOM 5421 C CA . PHE B 1 223 ? 29.223 -3.836 76.947 1.00 12.27 223 PHE B CA 1
ATOM 5422 C C . PHE B 1 223 ? 27.730 -4.112 77.021 1.00 11.85 223 PHE B C 1
ATOM 5423 O O . PHE B 1 223 ? 27.260 -5.179 76.623 1.00 10.99 223 PHE B O 1
ATOM 5431 N N . LEU B 1 224 ? 27.004 -3.170 77.620 1.00 10.67 224 LEU B N 1
ATOM 5432 C CA . LEU B 1 224 ? 25.548 -3.149 77.576 1.00 11.87 224 LEU B CA 1
ATOM 5433 C C . LEU B 1 224 ? 25.170 -2.105 76.541 1.00 11.21 224 LEU B C 1
ATOM 5434 O O . LEU B 1 224 ? 25.558 -0.945 76.679 1.00 10.63 224 LEU B O 1
ATOM 5439 N N . SER B 1 225 ? 24.444 -2.512 75.502 1.00 11.98 225 SER B N 1
ATOM 5440 C CA . SER B 1 225 ? 24.117 -1.605 74.414 1.00 11.87 225 SER B CA 1
ATOM 5441 C C . SER B 1 225 ? 22.658 -1.170 74.507 1.00 14.15 225 SER B C 1
ATOM 5442 O O . SER B 1 225 ? 21.785 -1.945 74.911 1.00 12.30 225 SER B O 1
ATOM 5445 N N . TRP B 1 226 ? 22.402 0.080 74.133 1.00 11.37 226 TRP B N 1
ATOM 5446 C CA . TRP B 1 226 ? 21.087 0.688 74.315 1.00 10.66 226 TRP B CA 1
ATOM 5447 C C . TRP B 1 226 ? 20.936 1.825 73.309 1.00 11.42 226 TRP B C 1
ATOM 5448 O O . TRP B 1 226 ? 21.897 2.223 72.645 1.00 10.45 226 TRP B O 1
ATOM 5467 N N . TRP B 1 228 ? 18.778 5.724 72.166 1.00 10.96 228 TRP B N 1
ATOM 5468 C CA . TRP B 1 228 ? 17.961 6.865 72.552 1.00 13.53 228 TRP B CA 1
ATOM 5469 C C . TRP B 1 228 ? 17.769 7.783 71.356 1.00 13.32 228 TRP B C 1
ATOM 5470 O O . TRP B 1 228 ? 18.712 8.050 70.610 1.00 11.22 228 TRP B O 1
ATOM 5481 N N . TYR B 1 229 ? 16.538 8.261 71.195 1.00 13.96 229 TYR B N 1
ATOM 5482 C CA . TYR B 1 229 ? 16.173 9.252 70.195 1.00 15.23 229 TYR B CA 1
ATOM 5483 C C . TYR B 1 229 ? 15.602 10.475 70.900 1.00 15.61 229 TYR B C 1
ATOM 5484 O O . TYR B 1 229 ? 14.974 10.356 71.953 1.00 19.66 229 TYR B O 1
ATOM 5493 N N . GLY B 1 230 ? 15.795 11.648 70.305 1.00 12.96 230 GLY B N 1
ATOM 5494 C CA . GLY B 1 230 ? 15.285 12.866 70.919 1.00 13.27 230 GLY B CA 1
ATOM 5495 C C . GLY B 1 230 ? 13.919 13.330 70.439 1.00 14.33 230 GLY B C 1
ATOM 5496 O O . GLY B 1 230 ? 13.591 14.512 70.586 1.00 14.26 230 GLY B O 1
ATOM 5497 N N . ASP B 1 231 ? 13.107 12.429 69.870 1.00 13.19 231 ASP B N 1
ATOM 5498 C CA . ASP B 1 231 ? 11.837 12.847 69.265 1.00 13.22 231 ASP B CA 1
ATOM 5499 C C . ASP B 1 231 ? 10.963 13.656 70.224 1.00 16.00 231 ASP B C 1
ATOM 5500 O O . ASP B 1 231 ? 10.356 14.658 69.830 1.00 17.77 231 ASP B O 1
ATOM 5505 N N . ASN B 1 232 ? 10.859 13.221 71.474 1.00 13.53 232 ASN B N 1
ATOM 5506 C CA . ASN B 1 232 ? 9.905 13.795 72.410 1.00 16.62 232 ASN B CA 1
ATOM 5507 C C . ASN B 1 232 ? 10.541 14.848 73.299 1.00 14.50 232 ASN B C 1
ATOM 5508 O O . ASN B 1 232 ? 9.898 15.333 74.242 1.00 16.44 232 ASN B O 1
ATOM 5513 N N . SER B 1 233 ? 11.790 15.213 73.028 1.00 13.36 233 SER B N 1
ATOM 5514 C CA . SER B 1 233 ? 12.444 16.246 73.827 1.00 13.16 233 SER B CA 1
ATOM 5515 C C . SER B 1 233 ? 13.234 17.243 73.004 1.00 16.71 233 SER B C 1
ATOM 5516 O O . SER B 1 233 ? 13.319 18.409 73.414 1.00 11.31 233 SER B O 1
ATOM 5519 N N A ARG B 1 234 ? 13.811 16.831 71.871 0.43 12.02 234 ARG B N 1
ATOM 5520 N N B ARG B 1 234 ? 13.811 16.852 71.868 0.57 12.01 234 ARG B N 1
ATOM 5521 C CA A ARG B 1 234 ? 14.750 17.649 71.096 0.43 13.11 234 ARG B CA 1
ATOM 5522 C CA B ARG B 1 234 ? 14.709 17.728 71.109 0.57 13.08 234 ARG B CA 1
ATOM 5523 C C A ARG B 1 234 ? 15.803 18.286 72.001 0.43 12.50 234 ARG B C 1
ATOM 5524 C C B ARG B 1 234 ? 15.830 18.286 71.990 0.57 12.48 234 ARG B C 1
ATOM 5525 O O A ARG B 1 234 ? 16.298 19.388 71.741 0.43 12.78 234 ARG B O 1
ATOM 5526 O O B ARG B 1 234 ? 16.401 19.346 71.698 0.57 12.76 234 ARG B O 1
ATOM 5541 N N . ASP B 1 235 ? 16.153 17.580 73.072 1.00 12.13 235 ASP B N 1
ATOM 5542 C CA . ASP B 1 235 ? 17.140 18.038 74.038 1.00 14.75 235 ASP B CA 1
ATOM 5543 C C . ASP B 1 235 ? 18.436 17.261 73.852 1.00 13.94 235 ASP B C 1
ATOM 5544 O O . ASP B 1 235 ? 18.472 16.059 74.146 1.00 11.02 235 ASP B O 1
ATOM 5549 N N . PRO B 1 236 ? 19.519 17.894 73.391 1.00 11.89 236 PRO B N 1
ATOM 5550 C CA . PRO B 1 236 ? 20.782 17.158 73.202 1.00 11.91 236 PRO B CA 1
ATOM 5551 C C . PRO B 1 236 ? 21.418 16.658 74.494 1.00 13.04 236 PRO B C 1
ATOM 5552 O O . PRO B 1 236 ? 22.353 15.847 74.423 1.00 12.25 236 PRO B O 1
ATOM 5564 N N . ASP B 1 238 ? 19.934 14.740 76.546 1.00 12.15 238 ASP B N 1
ATOM 5565 C CA . ASP B 1 238 ? 19.281 13.483 76.940 1.00 11.97 238 ASP B CA 1
ATOM 5566 C C . ASP B 1 238 ? 20.288 12.346 77.056 1.00 14.20 238 ASP B C 1
ATOM 5567 O O . ASP B 1 238 ? 20.197 11.501 77.955 1.00 12.96 238 ASP B O 1
ATOM 5572 N N . PHE B 1 239 ? 21.263 12.315 76.155 1.00 12.37 239 PHE B N 1
ATOM 5573 C CA . PHE B 1 239 ? 22.135 11.151 76.080 1.00 10.35 239 PHE B CA 1
ATOM 5574 C C . PHE B 1 239 ? 22.995 11.039 77.330 1.00 12.85 239 PHE B C 1
ATOM 5575 O O . PHE B 1 239 ? 23.168 9.942 77.873 1.00 11.43 239 PHE B O 1
ATOM 5583 N N . ARG B 1 240 ? 23.505 12.172 77.824 1.00 10.25 240 ARG B N 1
ATOM 5584 C CA . ARG B 1 240 ? 24.217 12.171 79.100 1.00 11.99 240 ARG B CA 1
ATOM 5585 C C . ARG B 1 240 ? 23.306 11.707 80.227 1.00 12.10 240 ARG B C 1
ATOM 5586 O O . ARG B 1 240 ? 23.680 10.849 81.029 1.00 13.63 240 ARG B O 1
ATOM 5594 N N . THR B 1 241 ? 22.104 12.284 80.309 1.00 13.90 241 THR B N 1
ATOM 5595 C CA . THR B 1 241 ? 21.177 11.961 81.392 1.00 13.28 241 THR B CA 1
ATOM 5596 C C . THR B 1 241 ? 20.825 10.480 81.413 1.00 16.55 241 THR B C 1
ATOM 5597 O O . THR B 1 241 ? 20.840 9.848 82.476 1.00 16.18 241 THR B O 1
ATOM 5601 N N . ILE B 1 242 ? 20.485 9.916 80.250 1.00 16.57 242 ILE B N 1
ATOM 5602 C CA . ILE B 1 242 ? 20.082 8.512 80.198 1.00 13.70 242 ILE B CA 1
ATOM 5603 C C . ILE B 1 242 ? 21.256 7.610 80.526 1.00 15.38 242 ILE B C 1
ATOM 5604 O O . ILE B 1 242 ? 21.095 6.588 81.207 1.00 13.53 242 ILE B O 1
ATOM 5609 N N . ALA B 1 243 ? 22.449 7.952 80.022 1.00 12.60 243 ALA B N 1
ATOM 5610 C CA . ALA B 1 243 ? 23.617 7.108 80.273 1.00 12.04 243 ALA B CA 1
ATOM 5611 C C . ALA B 1 243 ? 23.888 6.977 81.769 1.00 14.61 243 ALA B C 1
ATOM 5612 O O . ALA B 1 243 ? 24.258 5.898 82.250 1.00 12.99 243 ALA B O 1
ATOM 5614 N N . ALA B 1 244 ? 23.701 8.067 82.523 1.00 11.52 244 ALA B N 1
ATOM 5615 C CA . ALA B 1 244 ? 23.904 8.007 83.966 1.00 13.88 244 ALA B CA 1
ATOM 5616 C C . ALA B 1 244 ? 22.947 7.012 84.608 1.00 13.86 244 ALA B C 1
ATOM 5617 O O . ALA B 1 244 ? 23.329 6.278 85.524 1.00 14.64 244 ALA B O 1
ATOM 5619 N N . GLU B 1 245 ? 21.692 6.984 84.146 1.00 13.79 245 GLU B N 1
ATOM 5620 C CA . GLU B 1 245 ? 20.721 6.026 84.676 1.00 17.01 245 GLU B CA 1
ATOM 5621 C C . GLU B 1 245 ? 21.094 4.596 84.308 1.00 14.02 245 GLU B C 1
ATOM 5622 O O . GLU B 1 245 ? 20.989 3.681 85.135 1.00 17.16 245 GLU B O 1
ATOM 5628 N N . VAL B 1 246 ? 21.473 4.372 83.052 1.00 13.96 246 VAL B N 1
ATOM 5629 C CA . VAL B 1 246 ? 21.846 3.025 82.629 1.00 15.13 246 VAL B CA 1
ATOM 5630 C C . VAL B 1 246 ? 23.068 2.558 83.399 1.00 15.10 246 VAL B C 1
ATOM 5631 O O . VAL B 1 246 ? 23.150 1.398 83.816 1.00 15.02 246 VAL B O 1
ATOM 5635 N N . ARG B 1 247 ? 24.042 3.453 83.592 1.00 13.25 247 ARG B N 1
ATOM 5636 C CA . ARG B 1 247 ? 25.218 3.116 84.388 1.00 15.60 247 ARG B CA 1
ATOM 5637 C C . ARG B 1 247 ? 24.825 2.616 85.774 1.00 17.05 247 ARG B C 1
ATOM 5638 O O . ARG B 1 247 ? 25.400 1.646 86.278 1.00 15.24 247 ARG B O 1
ATOM 5646 N N . ALA B 1 248 ? 23.838 3.260 86.403 1.00 14.60 248 ALA B N 1
ATOM 5647 C CA . ALA B 1 248 ? 23.446 2.852 87.755 1.00 16.38 248 ALA B CA 1
ATOM 5648 C C . ALA B 1 248 ? 22.807 1.463 87.766 1.00 16.27 248 ALA B C 1
ATOM 5649 O O . ALA B 1 248 ? 23.037 0.680 88.693 1.00 16.78 248 ALA B O 1
ATOM 5651 N N . ILE B 1 249 ? 21.995 1.141 86.755 1.00 15.95 249 ILE B N 1
ATOM 5652 C CA . ILE B 1 249 ? 21.336 -0.168 86.713 1.00 15.36 249 ILE B CA 1
ATOM 5653 C C . ILE B 1 249 ? 22.350 -1.264 86.424 1.00 16.91 249 ILE B C 1
ATOM 5654 O O . ILE B 1 249 ? 22.327 -2.340 87.044 1.00 17.49 249 ILE B O 1
ATOM 5659 N N . VAL B 1 250 ? 23.244 -1.016 85.465 1.00 14.29 250 VAL B N 1
ATOM 5660 C CA . VAL B 1 250 ? 24.270 -1.996 85.126 1.00 15.07 250 VAL B CA 1
ATOM 5661 C C . VAL B 1 250 ? 25.173 -2.252 86.323 1.00 18.60 250 VAL B C 1
ATOM 5662 O O . VAL B 1 250 ? 25.530 -3.402 86.619 1.00 13.70 250 VAL B O 1
ATOM 5666 N N . ASP B 1 251 ? 25.539 -1.183 87.040 1.00 15.92 251 ASP B N 1
ATOM 5667 C CA . ASP B 1 251 ? 26.378 -1.317 88.228 1.00 15.21 251 ASP B CA 1
ATOM 5668 C C . ASP B 1 251 ? 25.645 -2.037 89.354 1.00 16.94 251 ASP B C 1
ATOM 5669 O O . ASP B 1 251 ? 26.264 -2.780 90.122 1.00 19.71 251 ASP B O 1
ATOM 5674 N N . LYS B 1 252 ? 24.336 -1.812 89.480 1.00 17.42 252 LYS B N 1
ATOM 5675 C CA . LYS B 1 252 ? 23.556 -2.514 90.498 1.00 19.83 252 LYS B CA 1
ATOM 5676 C C . LYS B 1 252 ? 23.657 -4.024 90.347 1.00 19.62 252 LYS B C 1
ATOM 5677 O O . LYS B 1 252 ? 23.638 -4.756 91.349 1.00 19.16 252 LYS B O 1
ATOM 5683 N N . TYR B 1 253 ? 23.775 -4.512 89.117 1.00 16.82 253 TYR B N 1
ATOM 5684 C CA . TYR B 1 253 ? 23.912 -5.940 88.871 1.00 16.50 253 TYR B CA 1
ATOM 5685 C C . TYR B 1 253 ? 25.357 -6.404 88.926 1.00 21.33 253 TYR B C 1
ATOM 5686 O O . TYR B 1 253 ? 25.635 -7.555 88.581 1.00 19.33 253 TYR B O 1
ATOM 5695 N N . GLY B 1 254 ? 26.276 -5.541 89.359 1.00 19.00 254 GLY B N 1
ATOM 5696 C CA . GLY B 1 254 ? 27.655 -5.929 89.551 1.00 18.78 254 GLY B CA 1
ATOM 5697 C C . GLY B 1 254 ? 28.563 -5.775 88.351 1.00 18.04 254 GLY B C 1
ATOM 5698 O O . GLY B 1 254 ? 29.763 -6.050 88.470 1.00 18.72 254 GLY B O 1
ATOM 5699 N N . PHE B 1 255 ? 28.043 -5.336 87.204 1.00 14.65 255 PHE B N 1
ATOM 5700 C CA . PHE B 1 255 ? 28.839 -5.237 85.978 1.00 16.28 255 PHE B CA 1
ATOM 5701 C C . PHE B 1 255 ? 29.581 -3.901 85.921 1.00 15.70 255 PHE B C 1
ATOM 5702 O O . PHE B 1 255 ? 29.438 -3.115 84.983 1.00 16.01 255 PHE B O 1
ATOM 5710 N N . THR B 1 256 ? 30.413 -3.666 86.935 1.00 17.06 256 THR B N 1
ATOM 5711 C CA . THR B 1 256 ? 31.047 -2.357 87.063 1.00 14.05 256 THR B CA 1
ATOM 5712 C C . THR B 1 256 ? 32.150 -2.131 86.028 1.00 17.72 256 THR B C 1
ATOM 5713 O O . THR B 1 256 ? 32.506 -0.977 85.766 1.00 19.28 256 THR B O 1
ATOM 5717 N N . ASP B 1 257 ? 32.679 -3.186 85.415 1.00 18.36 257 ASP B N 1
ATOM 5718 C CA . ASP B 1 257 ? 33.657 -3.044 84.340 1.00 19.85 257 ASP B CA 1
ATOM 5719 C C . ASP B 1 257 ? 33.020 -3.096 82.962 1.00 22.95 257 ASP B C 1
ATOM 5720 O O . ASP B 1 257 ? 33.734 -2.998 81.957 1.00 22.35 257 ASP B O 1
ATOM 5725 N N . THR B 1 258 ? 31.708 -3.262 82.887 1.00 16.26 258 THR B N 1
ATOM 5726 C CA . THR B 1 258 ? 31.033 -3.363 81.599 1.00 14.88 258 THR B CA 1
ATOM 5727 C C . THR B 1 258 ? 30.834 -1.967 81.006 1.00 12.94 258 THR B C 1
ATOM 5728 O O . THR B 1 258 ? 30.355 -1.054 81.687 1.00 15.87 258 THR B O 1
ATOM 5732 N N . GLU B 1 259 ? 31.225 -1.800 79.743 1.00 13.49 259 GLU B N 1
ATOM 5733 C CA . GLU B 1 259 ? 31.091 -0.520 79.055 1.00 14.38 259 GLU B CA 1
ATOM 5734 C C . GLU B 1 259 ? 29.643 -0.271 78.632 1.00 11.75 259 GLU B C 1
ATOM 5735 O O . GLU B 1 259 ? 28.840 -1.192 78.477 1.00 13.22 259 GLU B O 1
ATOM 5741 N N . LEU B 1 260 ? 29.318 1.005 78.449 1.00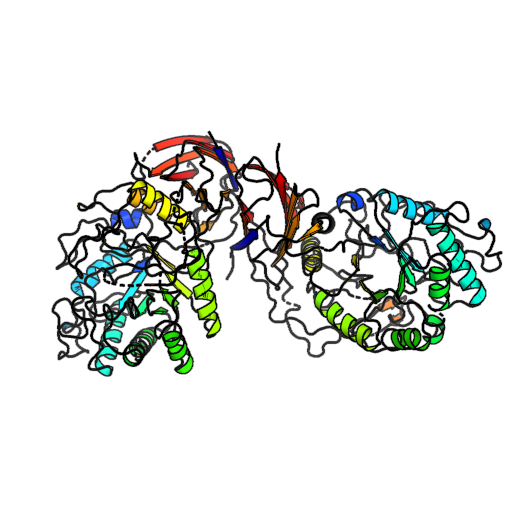 11.90 260 LEU B N 1
ATOM 5742 C CA . LEU B 1 260 ? 28.011 1.423 77.970 1.00 11.06 260 LEU B CA 1
ATOM 5743 C C . LEU B 1 260 ? 28.136 1.799 76.503 1.00 9.87 260 LEU B C 1
ATOM 5744 O O . LEU B 1 260 ? 28.897 2.705 76.155 1.00 12.18 260 LEU B O 1
ATOM 5749 N N . LEU B 1 261 ? 27.385 1.114 75.649 1.00 10.73 261 LEU B N 1
ATOM 5750 C CA . LEU B 1 261 ? 27.451 1.345 74.213 1.00 12.01 261 LEU B CA 1
ATOM 5751 C C . LEU B 1 261 ? 26.111 1.888 73.743 1.00 10.66 261 LEU B C 1
ATOM 5752 O O . LEU B 1 261 ? 25.082 1.226 73.892 1.00 14.06 261 LEU B O 1
ATOM 5757 N N . LEU B 1 262 ? 26.127 3.092 73.173 1.00 11.32 262 LEU B N 1
ATOM 5758 C CA . LEU B 1 262 ? 24.925 3.739 72.639 1.00 10.24 262 LEU B CA 1
ATOM 5759 C C . LEU B 1 262 ? 24.798 3.335 71.170 1.00 12.37 262 LEU B C 1
ATOM 5760 O O . LEU B 1 262 ? 25.388 3.952 70.288 1.00 11.12 262 LEU B O 1
ATOM 5765 N N . SER B 1 263 ? 24.028 2.270 70.901 1.00 9.80 263 SER B N 1
ATOM 5766 C CA . SER B 1 263 ? 23.972 1.688 69.557 1.00 10.99 263 SER B CA 1
ATOM 5767 C C . SER B 1 263 ? 23.170 2.499 68.555 1.00 12.16 263 SER B C 1
ATOM 5768 O O . SER B 1 263 ? 23.335 2.291 67.351 1.00 9.77 263 SER B O 1
ATOM 5771 N N . TYR B 1 264 ? 22.277 3.369 69.015 1.00 8.90 264 TYR B N 1
ATOM 5772 C CA . TYR B 1 264 ? 21.596 4.329 68.164 1.00 9.87 264 TYR B CA 1
ATOM 5773 C C . TYR B 1 264 ? 21.497 5.631 68.928 1.00 10.02 264 TYR B C 1
ATOM 5774 O O . TYR B 1 264 ? 21.076 5.623 70.090 1.00 11.75 264 TYR B O 1
ATOM 5783 N N . TRP B 1 265 ? 21.792 6.744 68.265 1.00 13.66 265 TRP B N 1
ATOM 5784 C CA . TRP B 1 265 ? 21.395 8.028 68.821 1.00 12.07 265 TRP B CA 1
ATOM 5785 C C . TRP B 1 265 ? 21.169 9.006 67.682 1.00 11.93 265 TRP B C 1
ATOM 5786 O O . TRP B 1 265 ? 21.881 8.971 66.670 1.00 11.55 265 TRP B O 1
ATOM 5797 N N . SER B 1 266 ? 20.172 9.874 67.856 1.00 13.33 266 SER B N 1
ATOM 5798 C CA . SER B 1 266 ? 19.703 10.731 66.774 1.00 14.57 266 SER B CA 1
ATOM 5799 C C . SER B 1 266 ? 18.712 11.723 67.367 1.00 13.60 266 SER B C 1
ATOM 5800 O O . SER B 1 266 ? 18.104 11.454 68.403 1.00 12.66 266 SER B O 1
ATOM 5811 N N . THR B 1 268 ? 15.926 12.354 65.919 1.00 13.99 268 THR B N 1
ATOM 5812 C CA . THR B 1 268 ? 14.635 11.725 65.667 1.00 16.20 268 THR B CA 1
ATOM 5813 C C . THR B 1 268 ? 14.816 10.278 65.228 1.00 16.22 268 THR B C 1
ATOM 5814 O O . THR B 1 268 ? 15.746 9.948 64.488 1.00 17.56 268 THR B O 1
ATOM 5818 N N . GLY B 1 269 ? 13.911 9.425 65.678 1.00 17.25 269 GLY B N 1
ATOM 5819 C CA . GLY B 1 269 ? 13.918 8.043 65.250 1.00 18.35 269 GLY B CA 1
ATOM 5820 C C . GLY B 1 269 ? 12.549 7.570 64.814 1.00 23.37 269 GLY B C 1
ATOM 5821 O O . GLY B 1 269 ? 12.389 6.414 64.414 1.00 23.84 269 GLY B O 1
ATOM 5822 N N . ILE B 1 270 ? 11.548 8.439 64.894 1.00 20.08 270 ILE B N 1
ATOM 5823 C CA . ILE B 1 270 ? 10.220 8.071 64.413 1.00 21.79 270 ILE B CA 1
ATOM 5824 C C . ILE B 1 270 ? 10.111 8.520 62.960 1.00 19.66 270 ILE B C 1
ATOM 5825 O O . ILE B 1 270 ? 10.400 9.683 62.644 1.00 16.87 270 ILE B O 1
ATOM 5830 N N . PRO B 1 271 ? 9.703 7.633 62.047 1.00 23.96 271 PRO B N 1
ATOM 5831 C CA . PRO B 1 271 ? 9.804 7.943 60.609 1.00 21.75 271 PRO B CA 1
ATOM 5832 C C . PRO B 1 271 ? 8.898 9.071 60.122 1.00 25.38 271 PRO B C 1
ATOM 5833 O O . PRO B 1 271 ? 9.142 9.592 59.027 1.00 32.60 271 PRO B O 1
ATOM 5837 N N . THR B 1 272 ? 7.888 9.493 60.874 1.00 20.60 272 THR B N 1
ATOM 5838 C CA . THR B 1 272 ? 7.094 10.637 60.448 1.00 25.93 272 THR B CA 1
ATOM 5839 C C . THR B 1 272 ? 7.685 11.966 60.904 1.00 31.09 272 THR B C 1
ATOM 5840 O O . THR B 1 272 ? 7.035 13.005 60.748 1.00 27.48 272 THR B O 1
ATOM 5844 N N . ALA B 1 273 ? 8.894 11.956 61.463 1.00 27.40 273 ALA B N 1
ATOM 5845 C CA . ALA B 1 273 ? 9.443 13.167 62.052 1.00 28.18 273 ALA B CA 1
ATOM 5846 C C . ALA B 1 273 ? 9.774 14.192 60.976 1.00 26.97 273 ALA B C 1
ATOM 5847 O O . ALA B 1 273 ? 10.272 13.860 59.894 1.00 26.31 273 ALA B O 1
ATOM 5849 N N . LYS B 1 274 ? 9.494 15.441 61.292 1.00 27.22 274 LYS B N 1
ATOM 5850 C CA . LYS B 1 274 ? 9.828 16.569 60.446 1.00 31.03 274 LYS B CA 1
ATOM 5851 C C . LYS B 1 274 ? 10.706 17.518 61.249 1.00 21.93 274 LYS B C 1
ATOM 5852 O O . LYS B 1 274 ? 10.546 17.662 62.468 1.00 21.95 274 LYS B O 1
ATOM 5858 N N . PHE B 1 275 ? 11.650 18.139 60.562 1.00 20.87 275 PHE B N 1
ATOM 5859 C CA . PHE B 1 275 ? 12.623 18.989 61.218 1.00 22.72 275 PHE B CA 1
ATOM 5860 C C . PHE B 1 275 ? 13.358 19.754 60.134 1.00 20.02 275 PHE B C 1
ATOM 5861 O O . PHE B 1 275 ? 13.325 19.387 58.952 1.00 20.82 275 PHE B O 1
ATOM 5869 N N . GLU B 1 276 ? 14.012 20.824 60.546 1.00 16.94 276 GLU B N 1
ATOM 5870 C CA . GLU B 1 276 ? 14.890 21.548 59.651 1.00 18.93 276 GLU B CA 1
ATOM 5871 C C . GLU B 1 276 ? 16.270 20.917 59.676 1.00 17.42 276 GLU B C 1
ATOM 5872 O O . GLU B 1 276 ? 16.760 20.513 60.738 1.00 16.29 276 GLU B O 1
ATOM 5878 N N . ASP B 1 277 ? 16.880 20.847 58.490 1.00 16.55 277 ASP B N 1
ATOM 5879 C CA . ASP B 1 277 ? 18.248 20.363 58.325 1.00 14.55 277 ASP B CA 1
ATOM 5880 C C . ASP B 1 277 ? 19.192 21.024 59.324 1.00 17.01 277 ASP B C 1
ATOM 5881 O O . ASP B 1 277 ? 19.924 20.345 60.049 1.00 12.46 277 ASP B O 1
ATOM 5886 N N . PHE B 1 278 ? 19.150 22.358 59.409 1.00 17.10 278 PHE B N 1
ATOM 5887 C CA . PHE B 1 278 ? 20.102 23.070 60.253 1.00 16.41 278 PHE B CA 1
ATOM 5888 C C . PHE B 1 278 ? 19.792 22.917 61.741 1.00 14.47 278 PHE B C 1
ATOM 5889 O O . PHE B 1 278 ? 20.715 22.941 62.560 1.00 14.25 278 PHE B O 1
ATOM 5897 N N . ASP B 1 279 ? 18.519 22.759 62.119 1.00 12.63 279 ASP B N 1
ATOM 5898 C CA . ASP B 1 279 ? 18.211 22.498 63.522 1.00 14.53 279 ASP B CA 1
ATOM 5899 C C . ASP B 1 279 ? 18.776 21.152 63.951 1.00 15.31 279 ASP B C 1
ATOM 5900 O O . ASP B 1 279 ? 19.384 21.026 65.022 1.00 12.96 279 ASP B O 1
ATOM 5905 N N . ASN B 1 280 ? 18.553 20.131 63.124 1.00 14.17 280 ASN B N 1
ATOM 5906 C CA . ASN B 1 280 ? 19.070 18.797 63.408 1.00 13.66 280 ASN B CA 1
ATOM 5907 C C . ASN B 1 280 ? 20.596 18.811 63.488 1.00 12.29 280 ASN B C 1
ATOM 5908 O O . ASN B 1 280 ? 21.190 18.198 64.383 1.00 13.56 280 ASN B O 1
ATOM 5913 N N . ALA B 1 281 ? 21.250 19.511 62.559 1.00 10.44 281 ALA B N 1
ATOM 5914 C CA . ALA B 1 281 ? 22.709 19.578 62.569 1.00 10.79 281 ALA B CA 1
ATOM 5915 C C . ALA B 1 281 ? 23.228 20.160 63.876 1.00 12.27 281 ALA B C 1
ATOM 5916 O O . ALA B 1 281 ? 24.208 19.664 64.442 1.00 11.18 281 ALA B O 1
ATOM 5918 N N . ALA B 1 282 ? 22.591 21.222 64.367 1.00 12.96 282 ALA B N 1
ATOM 5919 C CA . ALA B 1 282 ? 23.047 21.830 65.612 1.00 12.61 282 ALA B CA 1
ATOM 5920 C C . ALA B 1 282 ? 22.749 20.923 66.799 1.00 9.95 282 ALA B C 1
ATOM 5921 O O . ALA B 1 282 ? 23.540 20.854 67.750 1.00 11.83 282 ALA B O 1
ATOM 5923 N N . PHE B 1 283 ? 21.624 20.209 66.752 1.00 10.51 283 PHE B N 1
ATOM 5924 C CA . PHE B 1 283 ? 21.326 19.214 67.776 1.00 12.19 283 PHE B CA 1
ATOM 5925 C C . PHE B 1 283 ? 22.414 18.162 67.848 1.00 12.18 283 PHE B C 1
ATOM 5926 O O . PHE B 1 283 ? 22.901 17.822 68.935 1.00 12.74 283 PHE B O 1
ATOM 5934 N N . LEU B 1 284 ? 22.768 17.582 66.701 1.00 9.87 284 LEU B N 1
ATOM 5935 C CA . LEU B 1 284 ? 23.682 16.455 66.772 1.00 11.78 284 LEU B CA 1
ATOM 5936 C C . LEU B 1 284 ? 25.069 16.906 67.215 1.00 10.85 284 LEU B C 1
ATOM 5937 O O . LEU B 1 284 ? 25.723 16.198 67.983 1.00 12.09 284 LEU B O 1
ATOM 5942 N N . ALA B 1 285 ? 25.482 18.122 66.849 1.00 9.45 285 ALA B N 1
ATOM 5943 C CA . ALA B 1 285 ? 26.743 18.656 67.356 1.00 7.69 285 ALA B CA 1
ATOM 5944 C C . ALA B 1 285 ? 26.680 18.905 68.861 1.00 10.03 285 ALA B C 1
ATOM 5945 O O . ALA B 1 285 ? 27.605 18.532 69.602 1.00 9.25 285 ALA B O 1
ATOM 5947 N N . ALA B 1 286 ? 25.593 19.525 69.346 1.00 10.55 286 ALA B N 1
ATOM 5948 C CA . ALA B 1 286 ? 25.461 19.760 70.783 1.00 11.79 286 ALA B CA 1
ATOM 5949 C C . ALA B 1 286 ? 25.420 18.452 71.562 1.00 10.93 286 ALA B C 1
ATOM 5950 O O . ALA B 1 286 ? 26.017 18.345 72.644 1.00 10.53 286 ALA B O 1
ATOM 5952 N N . ALA B 1 287 ? 24.735 17.443 71.020 1.00 9.56 287 ALA B N 1
ATOM 5953 C CA . ALA B 1 287 ? 24.620 16.164 71.710 1.00 10.69 287 ALA B CA 1
ATOM 5954 C C . ALA B 1 287 ? 25.975 15.484 71.813 1.00 12.16 287 ALA B C 1
ATOM 5955 O O . ALA B 1 287 ? 26.326 14.939 72.861 1.00 9.70 287 ALA B O 1
ATOM 5957 N N . ALA B 1 288 ? 26.751 15.513 70.727 1.00 11.96 288 ALA B N 1
ATOM 5958 C CA . ALA B 1 288 ? 28.111 14.990 70.760 1.00 10.72 288 ALA B CA 1
ATOM 5959 C C . ALA B 1 288 ? 28.956 15.707 71.808 1.00 11.65 288 ALA B C 1
ATOM 5960 O O . ALA B 1 288 ? 29.681 15.065 72.578 1.00 11.88 288 ALA B O 1
ATOM 5962 N N . ILE B 1 289 ? 28.867 17.038 71.866 1.00 12.01 289 ILE B N 1
ATOM 5963 C CA . ILE B 1 289 ? 29.647 17.782 72.851 1.00 8.65 289 ILE B CA 1
ATOM 5964 C C . ILE B 1 289 ? 29.235 17.389 74.271 1.00 9.92 289 ILE B C 1
ATOM 5965 O O . ILE B 1 289 ? 30.081 17.134 75.135 1.00 14.38 289 ILE B O 1
ATOM 5970 N N . TYR B 1 290 ? 27.930 17.314 74.532 1.00 11.49 290 TYR B N 1
ATOM 5971 C CA . TYR B 1 290 ? 27.496 17.022 75.895 1.00 12.00 290 TYR B CA 1
ATOM 5972 C C . TYR B 1 290 ? 27.783 15.572 76.291 1.00 12.06 290 TYR B C 1
ATOM 5973 O O . TYR B 1 290 ? 27.970 15.285 77.480 1.00 13.42 290 TYR B O 1
ATOM 5990 N N . GLN B 1 292 ? 30.467 13.903 75.589 1.00 14.09 292 GLN B N 1
ATOM 5991 C CA . GLN B 1 292 ? 31.879 13.751 75.938 1.00 12.89 292 GLN B CA 1
ATOM 5992 C C . GLN B 1 292 ? 32.037 13.558 77.436 1.00 15.36 292 GLN B C 1
ATOM 5993 O O . GLN B 1 292 ? 32.827 12.723 77.885 1.00 19.48 292 GLN B O 1
ATOM 5999 N N . ASP B 1 293 ? 31.273 14.310 78.231 1.00 12.50 293 ASP B N 1
ATOM 6000 C CA . ASP B 1 293 ? 31.295 14.176 79.681 1.00 15.48 293 ASP B CA 1
ATOM 6001 C C . ASP B 1 293 ? 30.067 13.379 80.096 1.00 14.98 293 ASP B C 1
ATOM 6002 O O . ASP B 1 293 ? 29.061 13.927 80.547 1.00 15.53 293 ASP B O 1
ATOM 6007 N N . SER B 1 294 ? 30.158 12.057 79.944 1.00 15.33 294 SER B N 1
ATOM 6008 C CA . SER B 1 294 ? 29.023 11.186 80.230 1.00 12.60 294 SER B CA 1
ATOM 6009 C C . SER B 1 294 ? 29.520 9.760 80.429 1.00 14.27 294 SER B C 1
ATOM 6010 O O . SER B 1 294 ? 30.694 9.447 80.212 1.00 14.89 294 SER B O 1
ATOM 6013 N N . GLU B 1 295 ? 28.594 8.888 80.817 1.00 12.28 295 GLU B N 1
ATOM 6014 C CA . GLU B 1 295 ? 28.917 7.472 80.966 1.00 12.17 295 GLU B CA 1
ATOM 6015 C C . GLU B 1 295 ? 28.897 6.710 79.644 1.00 13.24 295 GLU B C 1
ATOM 6016 O O . GLU B 1 295 ? 29.126 5.497 79.644 1.00 11.78 295 GLU B O 1
ATOM 6022 N N . VAL B 1 296 ? 28.629 7.376 78.523 1.00 9.62 296 VAL B N 1
ATOM 6023 C CA . VAL B 1 296 ? 28.709 6.713 77.219 1.00 14.79 296 VAL B CA 1
ATOM 6024 C C . VAL B 1 296 ? 30.164 6.355 76.921 1.00 16.32 296 VAL B C 1
ATOM 6025 O O . VAL B 1 296 ? 31.039 7.226 76.909 1.00 13.07 296 VAL B O 1
ATOM 6029 N N . ASP B 1 297 ? 30.433 5.071 76.658 1.00 9.93 297 ASP B N 1
ATOM 6030 C CA . ASP B 1 297 ? 31.796 4.670 76.323 1.00 13.52 297 ASP B CA 1
ATOM 6031 C C . ASP B 1 297 ? 32.043 4.570 74.828 1.00 13.30 297 ASP B C 1
ATOM 6032 O O . ASP B 1 297 ? 33.167 4.831 74.381 1.00 14.37 297 ASP B O 1
ATOM 6037 N N . LYS B 1 298 ? 31.026 4.180 74.062 1.00 12.90 298 LYS B N 1
ATOM 6038 C CA . LYS B 1 298 ? 31.054 4.170 72.607 1.00 12.21 298 LYS B CA 1
ATOM 6039 C C . LYS B 1 298 ? 29.687 4.618 72.108 1.00 14.69 298 LYS B C 1
ATOM 6040 O O . LYS B 1 298 ? 28.675 4.356 72.757 1.00 14.22 298 LYS B O 1
ATOM 6046 N N . ALA B 1 299 ? 29.651 5.273 70.947 1.00 10.61 299 ALA B N 1
ATOM 6047 C CA . ALA B 1 299 ? 28.388 5.790 70.428 1.00 9.55 299 ALA B CA 1
ATOM 6048 C C . ALA B 1 299 ? 28.301 5.613 68.925 1.00 11.83 299 ALA B C 1
ATOM 6049 O O . ALA B 1 299 ? 29.295 5.728 68.203 1.00 10.78 299 ALA B O 1
ATOM 6051 N N . ILE B 1 300 ? 27.074 5.389 68.465 1.00 10.45 300 ILE B N 1
ATOM 6052 C CA . ILE B 1 300 ? 26.764 5.095 67.075 1.00 10.27 300 ILE B CA 1
ATOM 6053 C C . ILE B 1 300 ? 25.669 6.065 66.654 1.00 9.48 300 ILE B C 1
ATOM 6054 O O . ILE B 1 300 ? 24.499 5.882 67.007 1.00 11.54 300 ILE B O 1
ATOM 6059 N N . PHE B 1 301 ? 26.042 7.095 65.913 1.00 7.70 301 PHE B N 1
ATOM 6060 C CA . PHE B 1 301 ? 25.056 8.006 65.351 1.00 11.11 301 PHE B CA 1
ATOM 6061 C C . PHE B 1 301 ? 24.214 7.318 64.278 1.00 11.58 301 PHE B C 1
ATOM 6062 O O . PHE B 1 301 ? 24.748 6.653 63.388 1.00 12.78 301 PHE B O 1
ATOM 6070 N N . PHE B 1 302 ? 22.899 7.527 64.326 1.00 10.63 302 PHE B N 1
ATOM 6071 C CA . PHE B 1 302 ? 21.952 6.892 63.410 1.00 10.99 302 PHE B CA 1
ATOM 6072 C C . PHE B 1 302 ? 21.297 7.956 62.534 1.00 13.76 302 PHE B C 1
ATOM 6073 O O . PHE B 1 302 ? 20.602 8.831 63.057 1.00 13.58 302 PHE B O 1
ATOM 6081 N N . ARG B 1 303 ? 21.527 7.918 61.213 1.00 12.31 303 ARG B N 1
ATOM 6082 C CA . ARG B 1 303 ? 22.496 7.078 60.511 1.00 12.05 303 ARG B CA 1
ATOM 6083 C C . ARG B 1 303 ? 23.184 7.940 59.440 1.00 12.17 303 ARG B C 1
ATOM 6084 O O . ARG B 1 303 ? 22.546 8.798 58.822 1.00 12.63 303 ARG B O 1
ATOM 6092 N N . ALA B 1 304 ? 24.475 7.720 59.205 1.00 12.72 304 ALA B N 1
ATOM 6093 C CA . ALA B 1 304 ? 25.233 8.596 58.310 1.00 13.71 304 ALA B CA 1
ATOM 6094 C C . ALA B 1 304 ? 25.224 8.066 56.877 1.00 12.37 304 ALA B C 1
ATOM 6095 O O . ALA B 1 304 ? 26.269 7.782 56.289 1.00 16.15 304 ALA B O 1
ATOM 6097 N N . ASP B 1 305 ? 24.029 7.940 56.312 1.00 11.30 305 ASP B N 1
ATOM 6098 C CA . ASP B 1 305 ? 23.914 7.647 54.880 1.00 13.61 305 ASP B CA 1
ATOM 6099 C C . ASP B 1 305 ? 22.638 8.312 54.359 1.00 13.90 305 ASP B C 1
ATOM 6100 O O . ASP B 1 305 ? 22.111 9.235 54.990 1.00 15.05 305 ASP B O 1
ATOM 6105 N N . THR B 1 306 ? 22.148 7.871 53.192 1.00 13.31 306 THR B N 1
ATOM 6106 C CA . THR B 1 306 ? 20.962 8.487 52.593 1.00 14.02 306 THR B CA 1
ATOM 6107 C C . THR B 1 306 ? 19.671 8.068 53.275 1.00 17.25 306 THR B C 1
ATOM 6108 O O . THR B 1 306 ? 18.609 8.597 52.936 1.00 16.29 306 THR B O 1
ATOM 6112 N N . GLY B 1 307 ? 19.737 7.146 54.231 1.00 15.05 307 GLY B N 1
ATOM 6113 C CA . GLY B 1 307 ? 18.545 6.598 54.819 1.00 15.65 307 GLY B CA 1
ATOM 6114 C C . GLY B 1 307 ? 17.947 5.448 54.046 1.00 16.07 307 GLY B C 1
ATOM 6115 O O . GLY B 1 307 ? 16.966 4.862 54.516 1.00 17.30 307 GLY B O 1
ATOM 6116 N N . ALA B 1 308 ? 18.500 5.111 52.875 1.00 12.99 308 ALA B N 1
ATOM 6117 C CA . ALA B 1 308 ? 17.981 4.000 52.079 1.00 13.82 308 ALA B CA 1
ATOM 6118 C C . ALA B 1 308 ? 18.080 2.735 52.916 1.00 16.15 308 ALA B C 1
ATOM 6119 O O . ALA B 1 308 ? 19.182 2.309 53.276 1.00 17.58 308 ALA B O 1
ATOM 6121 N N . ASP B 1 309 ? 16.936 2.161 53.269 1.00 17.32 309 ASP B N 1
ATOM 6122 C CA . ASP B 1 309 ? 16.855 1.045 54.207 1.00 18.27 309 ASP B CA 1
ATOM 6123 C C . ASP B 1 309 ? 16.444 -0.191 53.417 1.00 16.51 309 ASP B C 1
ATOM 6124 O O . ASP B 1 309 ? 15.299 -0.293 52.975 1.00 18.50 309 ASP B O 1
ATOM 6129 N N . PHE B 1 310 ? 17.373 -1.126 53.259 1.00 16.08 310 PHE B N 1
ATOM 6130 C CA . PHE B 1 310 ? 17.152 -2.326 52.471 1.00 20.44 310 PHE B CA 1
ATOM 6131 C C . PHE B 1 310 ? 16.569 -3.464 53.291 1.00 20.43 310 PHE B C 1
ATOM 6132 O O . PHE B 1 310 ? 16.535 -4.601 52.814 1.00 22.23 310 PHE B O 1
ATOM 6140 N N . HIS B 1 311 ? 16.103 -3.185 54.504 1.00 17.62 311 HIS B N 1
ATOM 6141 C CA . HIS B 1 311 ? 15.394 -4.168 55.310 1.00 17.88 311 HIS B CA 1
ATOM 6142 C C . HIS B 1 311 ? 13.913 -3.848 55.428 1.00 21.95 311 HIS B C 1
ATOM 6143 O O . HIS B 1 311 ? 13.072 -4.738 55.256 1.00 20.80 311 HIS B O 1
ATOM 6150 N N . TYR B 1 312 ? 13.578 -2.586 55.695 1.00 17.61 312 TYR B N 1
ATOM 6151 C CA . TYR B 1 312 ? 12.211 -2.089 55.666 1.00 18.41 312 TYR B CA 1
ATOM 6152 C C . TYR B 1 312 ? 11.805 -1.568 54.296 1.00 22.43 312 TYR B C 1
ATOM 6153 O O . TYR B 1 312 ? 10.615 -1.325 54.073 1.00 22.40 312 TYR B O 1
ATOM 6162 N N . ASN B 1 313 ? 12.770 -1.367 53.402 1.00 20.30 313 ASN B N 1
ATOM 6163 C CA . ASN B 1 313 ? 12.522 -0.975 52.014 1.00 25.25 313 ASN B CA 1
ATOM 6164 C C . ASN B 1 313 ? 11.815 0.381 51.935 1.00 26.83 313 ASN B C 1
ATOM 6165 O O . ASN B 1 313 ? 10.796 0.554 51.261 1.00 26.87 313 ASN B O 1
ATOM 6170 N N . PHE B 1 314 ? 12.382 1.356 52.641 1.00 24.74 314 PHE B N 1
ATOM 6171 C CA . PHE B 1 314 ? 11.961 2.748 52.541 1.00 23.49 314 PHE B CA 1
ATOM 6172 C C . PHE B 1 314 ? 13.187 3.628 52.761 1.00 20.68 314 PHE B C 1
ATOM 6173 O O . PHE B 1 314 ? 14.312 3.134 52.895 1.00 19.91 314 PHE B O 1
ATOM 6181 N N . THR B 1 315 ? 12.970 4.948 52.767 1.00 24.57 315 THR B N 1
ATOM 6182 C CA . THR B 1 315 ? 14.027 5.925 53.021 1.00 17.80 315 THR B CA 1
ATOM 6183 C C . THR B 1 315 ? 13.812 6.513 54.409 1.00 20.45 315 THR B C 1
ATOM 6184 O O . THR B 1 315 ? 12.894 7.311 54.619 1.00 21.83 315 THR B O 1
ATOM 6188 N N . ASP B 1 316 ? 14.656 6.118 55.348 1.00 22.13 316 ASP B N 1
ATOM 6189 C CA . ASP B 1 316 ? 14.516 6.568 56.726 1.00 19.63 316 ASP B CA 1
ATOM 6190 C C . ASP B 1 316 ? 14.929 8.037 56.834 1.00 16.37 316 ASP B C 1
ATOM 6191 O O . ASP B 1 316 ? 16.020 8.403 56.384 1.00 17.51 316 ASP B O 1
ATOM 6196 N N . PRO B 1 317 ? 14.077 8.911 57.377 1.00 17.43 317 PRO B N 1
ATOM 6197 C CA . PRO B 1 317 ? 14.468 10.328 57.523 1.00 17.56 317 PRO B CA 1
ATOM 6198 C C . PRO B 1 317 ? 15.673 10.537 58.419 1.00 16.90 317 PRO B C 1
ATOM 6199 O O . PRO B 1 317 ? 16.291 11.610 58.362 1.00 16.74 317 PRO B O 1
ATOM 6203 N N . ALA B 1 318 ? 16.018 9.566 59.268 1.00 14.50 318 ALA B N 1
ATOM 6204 C CA . ALA B 1 318 ? 17.209 9.706 60.096 1.00 12.56 318 ALA B CA 1
ATOM 6205 C C . ALA B 1 318 ? 18.498 9.636 59.290 1.00 15.53 318 ALA B C 1
ATOM 6206 O O . ALA B 1 318 ? 19.558 9.985 59.821 1.00 13.24 318 ALA B O 1
ATOM 6208 N N . GLY B 1 319 ? 18.442 9.186 58.039 1.00 13.49 319 GLY B N 1
ATOM 6209 C CA . GLY B 1 319 ? 19.602 9.277 57.162 1.00 14.63 319 GLY B CA 1
ATOM 6210 C C . GLY B 1 319 ? 19.915 10.731 56.885 1.00 15.93 319 GLY B C 1
ATOM 6211 O O . GLY B 1 319 ? 19.053 11.460 56.372 1.00 16.95 319 GLY B O 1
ATOM 6212 N N . ILE B 1 320 ? 21.127 11.180 57.225 1.00 12.34 320 ILE B N 1
ATOM 6213 C CA . ILE B 1 320 ? 21.375 12.620 57.196 1.00 12.45 320 ILE B CA 1
ATOM 6214 C C . ILE B 1 320 ? 21.743 13.127 55.802 1.00 14.73 320 ILE B C 1
ATOM 6215 O O . ILE B 1 320 ? 21.614 14.333 55.542 1.00 15.63 320 ILE B O 1
ATOM 6220 N N . PHE B 1 321 ? 22.174 12.249 54.895 1.00 11.77 321 PHE B N 1
ATOM 6221 C CA . PHE B 1 321 ? 22.514 12.687 53.546 1.00 15.79 321 PHE B CA 1
ATOM 6222 C C . PHE B 1 321 ? 21.245 12.857 52.712 1.00 16.11 321 PHE B C 1
ATOM 6223 O O . PHE B 1 321 ? 20.199 12.266 53.003 1.00 16.80 321 PHE B O 1
ATOM 6231 N N . GLU B 1 322 ? 21.345 13.664 51.653 1.00 12.81 322 GLU B N 1
ATOM 6232 C CA . GLU B 1 322 ? 20.234 13.762 50.715 1.00 17.45 322 GLU B CA 1
ATOM 6233 C C . GLU B 1 322 ? 20.037 12.427 49.990 1.00 16.06 322 GLU B C 1
ATOM 6234 O O . GLU B 1 322 ? 20.927 11.576 49.964 1.00 18.16 322 GLU B O 1
ATOM 6240 N N . ASP B 1 323 ? 18.851 12.250 49.393 1.00 17.89 323 ASP B N 1
ATOM 6241 C CA . ASP B 1 323 ? 18.542 10.990 48.710 1.00 21.24 323 ASP B CA 1
ATOM 6242 C C . ASP B 1 323 ? 19.619 10.607 47.700 1.00 20.63 323 ASP B C 1
ATOM 6243 O O . ASP B 1 323 ? 19.949 9.424 47.555 1.00 21.34 323 ASP B O 1
ATOM 6248 N N . ASP B 1 324 ? 20.183 11.586 46.994 1.00 21.04 324 ASP B N 1
ATOM 6249 C CA . ASP B 1 324 ? 21.199 11.316 45.982 1.00 20.68 324 ASP B CA 1
ATOM 6250 C C . ASP B 1 324 ? 22.610 11.270 46.549 1.00 20.57 324 ASP B C 1
ATOM 6251 O O . ASP B 1 324 ? 23.569 11.152 45.780 1.00 21.05 324 ASP B O 1
ATOM 6256 N N . GLY B 1 325 ? 22.766 11.359 47.873 1.00 20.67 325 GLY B N 1
ATOM 6257 C CA . GLY B 1 325 ? 24.083 11.372 48.473 1.00 17.12 325 GLY B CA 1
ATOM 6258 C C . GLY B 1 325 ? 24.687 12.746 48.687 1.00 19.82 325 GLY B C 1
ATOM 6259 O O . GLY B 1 325 ? 25.743 12.843 49.326 1.00 16.92 325 GLY B O 1
ATOM 6260 N N . SER B 1 326 ? 24.056 13.806 48.185 1.00 19.14 326 SER B N 1
ATOM 6261 C CA . SER B 1 326 ? 24.608 15.144 48.354 1.00 17.26 326 SER B CA 1
ATOM 6262 C C . SER B 1 326 ? 24.481 15.590 49.813 1.00 17.75 326 SER B C 1
ATOM 6263 O O . SER B 1 326 ? 23.794 14.970 50.632 1.00 15.37 326 SER B O 1
ATOM 6266 N N . GLN B 1 327 ? 25.163 16.687 50.129 1.00 16.93 327 GLN B N 1
ATOM 6267 C CA . GLN B 1 327 ? 25.469 17.070 51.497 1.00 18.42 327 GLN B CA 1
ATOM 6268 C C . GLN B 1 327 ? 24.609 18.246 51.938 1.00 16.09 327 GLN B C 1
ATOM 6269 O O . GLN B 1 327 ? 23.877 18.842 51.148 1.00 14.87 327 GLN B O 1
ATOM 6275 N N . ASN B 1 328 ? 24.688 18.558 53.225 1.00 12.27 328 ASN B N 1
ATOM 6276 C CA . ASN B 1 328 ? 23.800 19.556 53.824 1.00 15.76 328 ASN B CA 1
ATOM 6277 C C . ASN B 1 328 ? 24.379 19.957 55.181 1.00 13.53 328 ASN B C 1
ATOM 6278 O O . ASN B 1 328 ? 25.533 19.645 55.493 1.00 14.92 328 ASN B O 1
ATOM 6283 N N . ALA B 1 329 ? 23.574 20.642 56.005 1.00 12.71 329 ALA B N 1
ATOM 6284 C CA . ALA B 1 329 ? 24.092 21.086 57.298 1.00 13.37 329 ALA B CA 1
ATOM 6285 C C . ALA B 1 329 ? 24.358 19.903 58.216 1.00 11.69 329 ALA B C 1
ATOM 6286 O O . ALA B 1 329 ? 25.321 19.922 58.990 1.00 11.22 329 ALA B O 1
ATOM 6288 N N . ARG B 1 330 ? 23.526 18.860 58.133 1.00 12.95 330 ARG B N 1
ATOM 6289 C CA . ARG B 1 330 ? 23.706 17.701 59.005 1.00 12.79 330 ARG B CA 1
ATOM 6290 C C . ARG B 1 330 ? 24.995 16.968 58.668 1.00 12.38 330 ARG B C 1
ATOM 6291 O O . ARG B 1 330 ? 25.767 16.608 59.563 1.00 12.05 330 ARG B O 1
ATOM 6299 N N . THR B 1 331 ? 25.239 16.713 57.378 1.00 12.64 331 THR B N 1
ATOM 6300 C CA . THR B 1 331 ? 26.485 16.050 57.018 1.00 12.03 331 THR B CA 1
ATOM 6301 C C . THR B 1 331 ? 27.688 16.935 57.318 1.00 11.03 331 THR B C 1
ATOM 6302 O O . THR B 1 331 ? 28.765 16.426 57.634 1.00 12.01 331 THR B O 1
ATOM 6306 N N . GLY B 1 332 ? 27.525 18.255 57.233 1.00 11.08 332 GLY B N 1
ATOM 6307 C CA . GLY B 1 332 ? 28.601 19.145 57.643 1.00 11.49 332 GLY B CA 1
ATOM 6308 C C . GLY B 1 332 ? 28.908 19.053 59.127 1.00 12.18 332 GLY B C 1
ATOM 6309 O O . GLY B 1 332 ? 30.066 18.900 59.522 1.00 10.23 332 GLY B O 1
ATOM 6310 N N . ALA B 1 333 ? 27.870 19.153 59.973 1.00 13.06 333 ALA B N 1
ATOM 6311 C CA . ALA B 1 333 ? 28.087 19.047 61.413 1.00 11.41 333 ALA B CA 1
ATOM 6312 C C . ALA B 1 333 ? 28.659 17.687 61.786 1.00 9.46 333 ALA B C 1
ATOM 6313 O O . ALA B 1 333 ? 29.551 17.592 62.634 1.00 10.72 333 ALA B O 1
ATOM 6315 N N . PHE B 1 334 ? 28.190 16.629 61.124 1.00 12.45 334 PHE B N 1
ATOM 6316 C CA . PHE B 1 334 ? 28.736 15.295 61.351 1.00 11.05 334 PHE B CA 1
ATOM 6317 C C . PHE B 1 334 ? 30.249 15.261 61.144 1.00 12.98 334 PHE B C 1
ATOM 6318 O O . PHE B 1 334 ? 30.985 14.676 61.953 1.00 11.66 334 PHE B O 1
ATOM 6326 N N . GLN B 1 335 ? 30.733 15.878 60.063 1.00 11.86 335 GLN B N 1
ATOM 6327 C CA . GLN B 1 335 ? 32.172 15.939 59.816 1.00 13.60 335 GLN B CA 1
ATOM 6328 C C . GLN B 1 335 ? 32.887 16.796 60.845 1.00 12.53 335 GLN B C 1
ATOM 6329 O O . GLN B 1 335 ? 33.971 16.438 61.321 1.00 9.93 335 GLN B O 1
ATOM 6335 N N . LEU B 1 336 ? 32.310 17.949 61.189 1.00 11.44 336 LEU B N 1
ATOM 6336 C CA . LEU B 1 336 ? 32.974 18.827 62.140 1.00 10.93 336 LEU B CA 1
ATOM 6337 C C . LEU B 1 336 ? 33.067 18.181 63.520 1.00 11.64 336 LEU B C 1
ATOM 6338 O O . LEU B 1 336 ? 34.061 18.364 64.232 1.00 9.73 336 LEU B O 1
ATOM 6343 N N . VAL B 1 337 ? 32.039 17.429 63.920 1.00 9.58 337 VAL B N 1
ATOM 6344 C CA . VAL B 1 337 ? 32.091 16.727 65.199 1.00 11.19 337 VAL B CA 1
ATOM 6345 C C . VAL B 1 337 ? 33.230 15.717 65.189 1.00 12.03 337 VAL B C 1
ATOM 6346 O O . VAL B 1 337 ? 34.051 15.664 66.114 1.00 12.21 337 VAL B O 1
ATOM 6350 N N . GLY B 1 338 ? 33.278 14.885 64.148 1.00 12.52 338 GLY B N 1
ATOM 6351 C CA . GLY B 1 338 ? 34.261 13.815 64.122 1.00 10.78 338 GLY B CA 1
ATOM 6352 C C . GLY B 1 338 ? 35.690 14.319 64.125 1.00 13.27 338 GLY B C 1
ATOM 6353 O O . GLY B 1 338 ? 36.564 13.737 64.773 1.00 12.18 338 GLY B O 1
ATOM 6354 N N . GLN B 1 339 ? 35.950 15.402 63.395 1.00 11.52 339 GLN B N 1
ATOM 6355 C CA . GLN B 1 339 ? 37.290 15.978 63.401 1.00 13.26 339 GLN B CA 1
ATOM 6356 C C . GLN B 1 339 ? 37.645 16.501 64.788 1.00 13.94 339 GLN B C 1
ATOM 6357 O O . GLN B 1 339 ? 38.796 16.389 65.226 1.00 13.89 339 GLN B O 1
ATOM 6363 N N . THR B 1 340 ? 36.662 17.071 65.505 1.00 10.33 340 THR B N 1
ATOM 6364 C CA . THR B 1 340 ? 36.921 17.495 66.874 1.00 13.93 340 THR B CA 1
ATOM 6365 C C . THR B 1 340 ? 37.173 16.292 67.774 1.00 14.81 340 THR B C 1
ATOM 6366 O O . THR B 1 340 ? 38.080 16.318 68.613 1.00 12.15 340 THR B O 1
ATOM 6370 N N . LEU B 1 341 ? 36.393 15.220 67.597 1.00 12.79 341 LEU B N 1
ATOM 6371 C CA . LEU B 1 341 ? 36.583 14.013 68.395 1.00 12.14 341 LEU B CA 1
ATOM 6372 C C . LEU B 1 341 ? 37.857 13.255 68.045 1.00 13.78 341 LEU B C 1
ATOM 6373 O O . LEU B 1 341 ? 38.212 12.326 68.777 1.00 15.64 341 LEU B O 1
ATOM 6378 N N . ALA B 1 342 ? 38.523 13.602 66.942 1.00 15.13 342 ALA B N 1
ATOM 6379 C CA . ALA B 1 342 ? 39.793 12.989 66.565 1.00 16.22 342 ALA B CA 1
ATOM 6380 C C . ALA B 1 342 ? 40.986 13.596 67.296 1.00 19.82 342 ALA B C 1
ATOM 6381 O O . ALA B 1 342 ? 42.069 13.000 67.283 1.00 21.05 342 ALA B O 1
ATOM 6383 N N . THR B 1 343 ? 40.831 14.760 67.923 1.00 14.62 343 THR B N 1
ATOM 6384 C CA . THR B 1 343 ? 41.877 15.234 68.819 1.00 15.98 343 THR B CA 1
ATOM 6385 C C . THR B 1 343 ? 42.061 14.232 69.959 1.00 20.94 343 THR B C 1
ATOM 6386 O O . THR B 1 343 ? 41.163 13.457 70.285 1.00 21.87 343 THR B O 1
ATOM 6390 N N . THR B 1 344 ? 43.249 14.238 70.563 1.00 22.81 344 THR B N 1
ATOM 6391 C CA . THR B 1 344 ? 43.532 13.306 71.647 1.00 24.35 344 THR B CA 1
ATOM 6392 C C . THR B 1 344 ? 43.520 13.949 73.020 1.00 24.17 344 THR B C 1
ATOM 6393 O O . THR B 1 344 ? 43.115 13.294 73.984 1.00 23.87 344 THR B O 1
ATOM 6397 N N . GLU B 1 345 ? 43.930 15.215 73.131 1.00 19.01 345 GLU B N 1
ATOM 6398 C CA . GLU B 1 345 ? 44.004 15.913 74.408 1.00 23.34 345 GLU B CA 1
ATOM 6399 C C . GLU B 1 345 ? 42.847 16.896 74.510 1.00 22.29 345 GLU B C 1
ATOM 6400 O O . GLU B 1 345 ? 42.636 17.707 73.603 1.00 23.55 345 GLU B O 1
ATOM 6406 N N . ARG B 1 346 ? 42.108 16.816 75.607 1.00 20.87 346 ARG B N 1
ATOM 6407 C CA . ARG B 1 346 ? 40.976 17.689 75.863 1.00 21.14 346 ARG B CA 1
ATOM 6408 C C . ARG B 1 346 ? 41.470 18.983 76.508 1.00 19.28 346 ARG B C 1
ATOM 6409 O O . ARG B 1 346 ? 42.396 18.965 77.320 1.00 20.13 346 ARG B O 1
ATOM 6417 N N . LEU B 1 347 ? 40.866 20.108 76.121 1.00 16.34 347 LEU B N 1
ATOM 6418 C CA . LEU B 1 347 ? 41.184 21.414 76.677 1.00 18.12 347 LEU B CA 1
ATOM 6419 C C . LEU B 1 347 ? 39.954 21.978 77.362 1.00 18.75 347 LEU B C 1
ATOM 6420 O O . LEU B 1 347 ? 38.822 21.695 76.962 1.00 22.41 347 LEU B O 1
ATOM 6425 N N . ALA B 1 348 ? 40.173 22.781 78.395 1.00 19.38 348 ALA B N 1
ATOM 6426 C CA . ALA B 1 348 ? 39.056 23.444 79.047 1.00 20.62 348 ALA B CA 1
ATOM 6427 C C . ALA B 1 348 ? 38.599 24.625 78.201 1.00 19.47 348 ALA B C 1
ATOM 6428 O O . ALA B 1 348 ? 39.420 25.377 77.672 1.00 17.29 348 ALA B O 1
ATOM 6430 N N . ILE B 1 349 ? 37.286 24.771 78.053 1.00 17.78 349 ILE B N 1
ATOM 6431 C CA . ILE B 1 349 ? 36.713 25.944 77.397 1.00 16.88 349 ILE B CA 1
ATOM 6432 C C . ILE B 1 349 ? 35.608 26.477 78.298 1.00 23.43 349 ILE B C 1
ATOM 6433 O O . ILE B 1 349 ? 34.709 25.729 78.702 1.00 20.84 349 ILE B O 1
ATOM 6438 N N . THR B 1 350 ? 35.712 27.746 78.665 1.00 14.26 350 THR B N 1
ATOM 6439 C CA .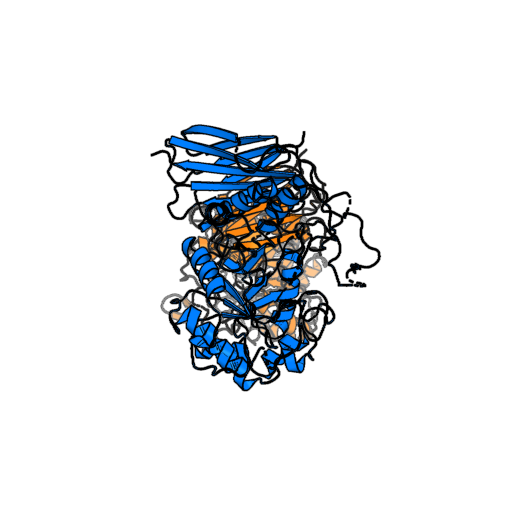 THR B 1 350 ? 34.711 28.393 79.494 1.00 18.95 350 THR B CA 1
ATOM 6440 C C . THR B 1 350 ? 33.854 29.305 78.629 1.00 16.43 350 THR B C 1
ATOM 6441 O O . THR B 1 350 ? 34.288 29.773 77.576 1.00 16.61 350 THR B O 1
ATOM 6445 N N . GLY B 1 351 ? 32.622 29.535 79.068 1.00 16.06 351 GLY B N 1
ATOM 6446 C CA . GLY B 1 351 ? 31.734 30.456 78.394 1.00 16.93 351 GLY B CA 1
ATOM 6447 C C . GLY B 1 351 ? 30.536 29.819 77.727 1.00 20.18 351 GLY B C 1
ATOM 6448 O O . GLY B 1 351 ? 29.592 30.535 77.385 1.00 21.10 351 GLY B O 1
ATOM 6449 N N . GLY B 1 352 ? 30.547 28.508 77.506 1.00 17.53 352 GLY B N 1
ATOM 6450 C CA . GLY B 1 352 ? 29.368 27.832 77.003 1.00 19.17 352 GLY B CA 1
ATOM 6451 C C . GLY B 1 352 ? 28.378 27.564 78.125 1.00 17.67 352 GLY B C 1
ATOM 6452 O O . GLY B 1 352 ? 28.600 27.911 79.284 1.00 17.96 352 GLY B O 1
ATOM 6453 N N . ASP B 1 353 ? 27.254 26.938 77.769 1.00 13.83 353 ASP B N 1
ATOM 6454 C CA . ASP B 1 353 ? 26.263 26.583 78.771 1.00 15.75 353 ASP B CA 1
ATOM 6455 C C . ASP B 1 353 ? 25.708 25.195 78.483 1.00 17.52 353 ASP B C 1
ATOM 6456 O O . ASP B 1 353 ? 26.075 24.528 77.500 1.00 15.58 353 ASP B O 1
ATOM 6461 N N . ASP B 1 354 ? 24.840 24.755 79.388 1.00 14.74 354 ASP B N 1
ATOM 6462 C CA . ASP B 1 354 ? 24.153 23.480 79.280 1.00 14.62 354 ASP B CA 1
ATOM 6463 C C . ASP B 1 354 ? 22.802 23.619 78.605 1.00 14.40 354 ASP B C 1
ATOM 6464 O O . ASP B 1 354 ? 22.031 22.655 78.576 1.00 17.43 354 ASP B O 1
ATOM 6469 N N . ASN B 1 355 ? 22.497 24.798 78.075 1.00 15.27 355 ASN B N 1
ATOM 6470 C CA . ASN B 1 355 ? 21.207 25.092 77.468 1.00 14.66 355 ASN B CA 1
ATOM 6471 C C . ASN B 1 355 ? 21.300 25.174 75.949 1.00 17.46 355 ASN B C 1
ATOM 6472 O O . ASN B 1 355 ? 20.526 25.890 75.309 1.00 16.37 355 ASN B O 1
ATOM 6477 N N . GLY B 1 356 ? 22.249 24.453 75.363 1.00 16.77 356 GLY B N 1
ATOM 6478 C CA . GLY B 1 356 ? 22.366 24.374 73.927 1.00 13.63 356 GLY B CA 1
ATOM 6479 C C . GLY B 1 356 ? 23.512 25.150 73.324 1.00 14.57 356 GLY B C 1
ATOM 6480 O O . GLY B 1 356 ? 23.836 24.909 72.157 1.00 13.92 356 GLY B O 1
ATOM 6481 N N . PHE B 1 357 ? 24.137 26.077 74.049 1.00 14.71 357 PHE B N 1
ATOM 6482 C CA . PHE B 1 357 ? 25.346 26.707 73.516 1.00 13.69 357 PHE B CA 1
ATOM 6483 C C . PHE B 1 357 ? 26.516 25.854 73.970 1.00 14.29 357 PHE B C 1
ATOM 6484 O O . PHE B 1 357 ? 27.118 26.092 75.021 1.00 12.59 357 PHE B O 1
ATOM 6492 N N . ALA B 1 358 ? 26.828 24.837 73.165 1.00 12.21 358 ALA B N 1
ATOM 6493 C CA . ALA B 1 358 ? 27.751 23.778 73.538 1.00 12.67 358 ALA B CA 1
ATOM 6494 C C . ALA B 1 358 ? 29.112 24.050 72.920 1.00 13.06 358 ALA B C 1
ATOM 6495 O O . ALA B 1 358 ? 29.212 24.345 71.724 1.00 13.15 358 ALA B O 1
ATOM 6497 N N . ALA B 1 359 ? 30.157 23.948 73.731 1.00 11.29 359 ALA B N 1
ATOM 6498 C CA . ALA B 1 359 ? 31.508 24.241 73.275 1.00 14.69 359 ALA B CA 1
ATOM 6499 C C . ALA B 1 359 ? 32.436 23.135 73.736 1.00 15.67 359 ALA B C 1
ATOM 6500 O O . ALA B 1 359 ? 32.322 22.655 74.870 1.00 15.77 359 ALA B O 1
ATOM 6502 N N . LEU B 1 360 ? 33.372 22.771 72.861 1.00 12.01 360 LEU B N 1
ATOM 6503 C CA . LEU B 1 360 ? 34.295 21.669 73.082 1.00 15.59 360 LEU B CA 1
ATOM 6504 C C . LEU B 1 360 ? 35.638 22.020 72.453 1.00 14.89 360 LEU B C 1
ATOM 6505 O O . LEU B 1 360 ? 35.681 22.564 71.346 1.00 14.30 360 LEU B O 1
ATOM 6510 N N . ALA B 1 361 ? 36.727 21.689 73.149 1.00 15.91 361 ALA B N 1
ATOM 6511 C CA . ALA B 1 361 ? 38.064 22.062 72.700 1.00 14.27 361 ALA B CA 1
ATOM 6512 C C . ALA B 1 361 ? 39.039 20.914 72.928 1.00 15.77 361 ALA B C 1
ATOM 6513 O O . ALA B 1 361 ? 39.009 20.254 73.972 1.00 15.44 361 ALA B O 1
ATOM 6515 N N . GLY B 1 362 ? 39.899 20.680 71.938 1.00 14.04 362 GLY B N 1
ATOM 6516 C CA . GLY B 1 362 ? 40.916 19.654 72.040 1.00 15.29 362 GLY B CA 1
ATOM 6517 C C . GLY B 1 362 ? 42.092 19.988 71.150 1.00 19.95 362 GLY B C 1
ATOM 6518 O O . GLY B 1 362 ? 42.027 20.890 70.308 1.00 14.90 362 GLY B O 1
ATOM 6519 N N . ARG B 1 363 ? 43.185 19.243 71.334 1.00 20.34 363 ARG B N 1
ATOM 6520 C CA . ARG B 1 363 ? 44.318 19.368 70.426 1.00 16.00 363 ARG B CA 1
ATOM 6521 C C . ARG B 1 363 ? 44.811 17.993 70.006 1.00 19.95 363 ARG B C 1
ATOM 6522 O O . ARG B 1 363 ? 44.638 17.003 70.724 1.00 19.71 363 ARG B O 1
ATOM 6530 N N . THR B 1 364 ? 45.405 17.951 68.819 1.00 17.18 364 THR B N 1
ATOM 6531 C CA . THR B 1 364 ? 45.909 16.707 68.256 1.00 22.02 364 THR B CA 1
ATOM 6532 C C . THR B 1 364 ? 47.129 16.222 69.040 1.00 23.82 364 THR B C 1
ATOM 6533 O O . THR B 1 364 ? 47.715 16.946 69.855 1.00 18.71 364 THR B O 1
ATOM 6537 N N . ALA B 1 365 ? 47.511 14.965 68.780 1.00 23.83 365 ALA B N 1
ATOM 6538 C CA . ALA B 1 365 ? 48.615 14.354 69.515 1.00 25.98 365 ALA B CA 1
ATOM 6539 C C . ALA B 1 365 ? 49.934 15.076 69.249 1.00 24.27 365 ALA B C 1
ATOM 6540 O O . ALA B 1 365 ? 50.724 15.292 70.175 1.00 28.82 365 ALA B O 1
ATOM 6542 N N . ASP B 1 366 ? 50.187 15.476 67.998 1.00 26.53 366 ASP B N 1
ATOM 6543 C CA . ASP B 1 366 ? 51.425 16.198 67.712 1.00 25.46 366 ASP B CA 1
ATOM 6544 C C . ASP B 1 366 ? 51.419 17.636 68.232 1.00 27.10 366 ASP B C 1
ATOM 6545 O O . ASP B 1 366 ? 52.440 18.324 68.102 1.00 28.95 366 ASP B O 1
ATOM 6550 N N . GLY B 1 367 ? 50.312 18.103 68.810 1.00 22.42 367 GLY B N 1
ATOM 6551 C CA . GLY B 1 367 ? 50.234 19.423 69.401 1.00 23.96 367 GLY B CA 1
ATOM 6552 C C . GLY B 1 367 ? 50.124 20.571 68.419 1.00 23.34 367 GLY B C 1
ATOM 6553 O O . GLY B 1 367 ? 50.038 21.729 68.851 1.00 24.94 367 GLY B O 1
ATOM 6554 N N . ASP B 1 368 ? 50.100 20.294 67.122 1.00 19.07 368 ASP B N 1
ATOM 6555 C CA . ASP B 1 368 ? 50.132 21.345 66.112 1.00 21.74 368 ASP B CA 1
ATOM 6556 C C . ASP B 1 368 ? 48.750 21.855 65.721 1.00 20.59 368 ASP B C 1
ATOM 6557 O O . ASP B 1 368 ? 48.665 22.831 64.973 1.00 20.02 368 ASP B O 1
ATOM 6562 N N . THR B 1 369 ? 47.674 21.225 66.189 1.00 20.05 369 THR B N 1
ATOM 6563 C CA . THR B 1 369 ? 46.324 21.588 65.772 1.00 18.72 369 THR B CA 1
ATOM 6564 C C . THR B 1 369 ? 45.414 21.698 66.990 1.00 20.29 369 THR B C 1
ATOM 6565 O O . THR B 1 369 ? 45.330 20.765 67.800 1.00 18.13 369 THR B O 1
ATOM 6569 N N . ILE B 1 370 ? 44.742 22.842 67.113 1.00 17.15 370 ILE B N 1
ATOM 6570 C CA . ILE B 1 370 ? 43.708 23.070 68.116 1.00 17.13 370 ILE B CA 1
ATOM 6571 C C . ILE B 1 370 ? 42.368 23.046 67.396 1.00 15.82 370 ILE B C 1
ATOM 6572 O O . ILE B 1 370 ? 42.215 23.684 66.347 1.00 14.45 370 ILE B O 1
ATOM 6577 N N . ARG B 1 371 ? 41.394 22.324 67.946 1.00 13.79 371 ARG B N 1
ATOM 6578 C CA . ARG B 1 371 ? 40.048 22.330 67.386 1.00 13.97 371 ARG B CA 1
ATOM 6579 C C . ARG B 1 371 ? 39.058 22.779 68.451 1.00 14.05 371 ARG B C 1
ATOM 6580 O O . ARG B 1 371 ? 39.008 22.209 69.548 1.00 15.11 371 ARG B O 1
ATOM 6588 N N . ILE B 1 372 ? 38.280 23.811 68.133 1.00 14.11 372 ILE B N 1
ATOM 6589 C CA . ILE B 1 372 ? 37.236 24.320 69.014 1.00 11.47 372 ILE B CA 1
ATOM 6590 C C . ILE B 1 372 ? 35.925 24.242 68.242 1.00 13.68 372 ILE B C 1
ATOM 6591 O O . ILE B 1 372 ? 35.785 24.856 67.175 1.00 12.80 372 ILE B O 1
ATOM 6596 N N . LEU B 1 373 ? 34.967 23.502 68.787 1.00 12.15 373 LEU B N 1
ATOM 6597 C CA . LEU B 1 373 ? 33.681 23.264 68.147 1.00 10.03 373 LEU B CA 1
ATOM 6598 C C . LEU B 1 373 ? 32.602 23.964 68.956 1.00 11.53 373 LEU B C 1
ATOM 6599 O O . LEU B 1 373 ? 32.535 23.795 70.176 1.00 11.60 373 LEU B O 1
ATOM 6604 N N . ILE B 1 374 ? 31.763 24.747 68.282 1.00 12.69 374 ILE B N 1
ATOM 6605 C CA . ILE B 1 374 ? 30.678 25.478 68.932 1.00 10.54 374 ILE B CA 1
ATOM 6606 C C . ILE B 1 374 ? 29.382 25.154 68.213 1.00 13.08 374 ILE B C 1
ATOM 6607 O O . ILE B 1 374 ? 29.321 25.225 66.985 1.00 10.18 374 ILE B O 1
ATOM 6612 N N . SER B 1 375 ? 28.352 24.799 68.975 1.00 8.85 375 SER B N 1
ATOM 6613 C CA . SER B 1 375 ? 27.013 24.628 68.438 1.00 9.65 375 SER B CA 1
ATOM 6614 C C . SER B 1 375 ? 26.087 25.536 69.222 1.00 10.43 375 SER B C 1
ATOM 6615 O O . SER B 1 375 ? 26.073 25.489 70.451 1.00 13.05 375 SER B O 1
ATOM 6618 N N . ASN B 1 376 ? 25.317 26.341 68.516 1.00 12.31 376 ASN B N 1
ATOM 6619 C CA . ASN B 1 376 ? 24.352 27.234 69.139 1.00 11.05 376 ASN B CA 1
ATOM 6620 C C . ASN B 1 376 ? 22.986 26.610 68.874 1.00 12.99 376 ASN B C 1
ATOM 6621 O O . ASN B 1 376 ? 22.342 26.909 67.869 1.00 16.25 376 ASN B O 1
ATOM 6626 N N . TYR B 1 377 ? 22.559 25.719 69.772 1.00 10.61 377 TYR B N 1
ATOM 6627 C CA . TYR B 1 377 ? 21.327 24.959 69.597 1.00 12.99 377 TYR B CA 1
ATOM 6628 C C . TYR B 1 377 ? 20.260 25.444 70.570 1.00 10.47 377 TYR B C 1
ATOM 6629 O O . TYR B 1 377 ? 20.539 25.603 71.761 1.00 12.75 377 TYR B O 1
ATOM 6638 N N . ALA B 1 378 ? 19.027 25.616 70.080 1.00 12.46 378 ALA B N 1
ATOM 6639 C CA . ALA B 1 378 ? 17.893 26.028 70.915 1.00 13.82 378 ALA B CA 1
ATOM 6640 C C . ALA B 1 378 ? 16.847 24.918 70.993 1.00 13.20 378 ALA B C 1
ATOM 6641 O O . ALA B 1 378 ? 16.289 24.523 69.967 1.00 12.36 378 ALA B O 1
ATOM 6643 N N . ILE B 1 379 ? 16.552 24.447 72.204 1.00 12.44 379 ILE B N 1
ATOM 6644 C CA . ILE B 1 379 ? 15.397 23.541 72.328 1.00 14.52 379 ILE B CA 1
ATOM 6645 C C . ILE B 1 379 ? 14.136 24.298 71.930 1.00 13.29 379 ILE B C 1
ATOM 6646 O O . ILE B 1 379 ? 13.894 25.400 72.453 1.00 16.11 379 ILE B O 1
ATOM 6651 N N . PRO B 1 380 ? 13.304 23.774 71.036 1.00 13.93 380 PRO B N 1
ATOM 6652 C CA . PRO B 1 380 ? 12.090 24.501 70.647 1.00 19.19 380 PRO B CA 1
ATOM 6653 C C . PRO B 1 380 ? 11.114 24.651 71.807 1.00 18.40 380 PRO B C 1
ATOM 6654 O O . PRO B 1 380 ? 11.089 23.860 72.753 1.00 18.20 380 PRO B O 1
ATOM 6658 N N . ASP B 1 381 ? 10.283 25.689 71.698 1.00 21.44 381 ASP B N 1
ATOM 6659 C CA . ASP B 1 381 ? 9.416 26.087 72.801 1.00 17.75 381 ASP B CA 1
ATOM 6660 C C . ASP B 1 381 ? 8.512 24.948 73.261 1.00 18.60 381 ASP B C 1
ATOM 6661 O O . ASP B 1 381 ? 8.257 24.791 74.459 1.00 19.96 381 ASP B O 1
ATOM 6674 N N . TYR B 1 383 ? 8.954 21.852 73.502 1.00 16.10 383 TYR B N 1
ATOM 6675 C CA . TYR B 1 383 ? 9.630 20.862 74.334 1.00 17.89 383 TYR B CA 1
ATOM 6676 C C . TYR B 1 383 ? 10.172 21.446 75.629 1.00 16.98 383 TYR B C 1
ATOM 6677 O O . TYR B 1 383 ? 10.832 20.731 76.390 1.00 17.92 383 TYR B O 1
ATOM 6686 N N . LEU B 1 384 ? 9.899 22.719 75.904 1.00 16.87 384 LEU B N 1
ATOM 6687 C CA . LEU B 1 384 ? 10.265 23.331 77.169 1.00 17.89 384 LEU B CA 1
ATOM 6688 C C . LEU B 1 384 ? 9.110 23.344 78.168 1.00 20.84 384 LEU B C 1
ATOM 6689 O O . LEU B 1 384 ? 9.236 23.953 79.230 1.00 23.62 384 LEU B O 1
ATOM 6694 N N . THR B 1 385 ? 7.995 22.689 77.851 1.00 19.32 385 THR B N 1
ATOM 6695 C CA . THR B 1 385 ? 6.846 22.603 78.747 1.00 21.56 385 THR B CA 1
ATOM 6696 C C . THR B 1 385 ? 6.808 21.225 79.396 1.00 20.21 385 THR B C 1
ATOM 6697 O O . THR B 1 385 ? 6.900 20.208 78.700 1.00 19.64 385 THR B O 1
ATOM 6701 N N . ALA B 1 386 ? 6.678 21.195 80.723 1.00 20.53 386 ALA B N 1
ATOM 6702 C CA . ALA B 1 386 ? 6.710 19.928 81.445 1.00 19.75 386 ALA B CA 1
ATOM 6703 C C . ALA B 1 386 ? 5.512 19.059 81.063 1.00 25.01 386 ALA B C 1
ATOM 6704 O O . ALA B 1 386 ? 4.428 19.558 80.741 1.00 19.19 386 ALA B O 1
ATOM 6706 N N . ARG B 1 387 ? 5.726 17.741 81.060 1.00 18.41 387 ARG B N 1
ATOM 6707 C CA . ARG B 1 387 ? 4.638 16.821 80.784 1.00 15.52 387 ARG B CA 1
ATOM 6708 C C . ARG B 1 387 ? 3.840 16.554 82.059 1.00 20.89 387 ARG B C 1
ATOM 6709 O O . ARG B 1 387 ? 4.345 16.695 83.177 1.00 22.11 387 ARG B O 1
ATOM 6717 N N . ASP B 1 388 ? 2.578 16.150 81.875 1.00 19.20 388 ASP B N 1
ATOM 6718 C CA . ASP B 1 388 ? 1.804 15.616 82.992 1.00 22.60 388 ASP B CA 1
ATOM 6719 C C . ASP B 1 388 ? 2.297 14.246 83.405 1.00 21.91 388 ASP B C 1
ATOM 6720 O O . ASP B 1 388 ? 2.100 13.835 84.553 1.00 22.71 388 ASP B O 1
ATOM 6725 N N . ARG B 1 389 ? 2.919 13.523 82.489 1.00 17.08 389 ARG B N 1
ATOM 6726 C CA . ARG B 1 389 ? 3.373 12.173 82.772 1.00 17.80 389 ARG B CA 1
ATOM 6727 C C . ARG B 1 389 ? 4.592 11.928 81.904 1.00 21.58 389 ARG B C 1
ATOM 6728 O O . ARG B 1 389 ? 4.522 12.119 80.685 1.00 19.86 389 ARG B O 1
ATOM 6736 N N . ASP B 1 390 ? 5.706 11.541 82.522 1.00 17.56 390 ASP B N 1
ATOM 6737 C CA . ASP B 1 390 ? 6.962 11.419 81.784 1.00 18.17 390 ASP B CA 1
ATOM 6738 C C . ASP B 1 390 ? 7.045 10.043 81.128 1.00 16.53 390 ASP B C 1
ATOM 6739 O O . ASP B 1 390 ? 7.921 9.218 81.375 1.00 18.75 390 ASP B O 1
ATOM 6744 N N . VAL B 1 391 ? 6.067 9.835 80.257 1.00 16.70 391 VAL B N 1
ATOM 6745 C CA . VAL B 1 391 ? 5.964 8.668 79.400 1.00 16.54 391 VAL B CA 1
ATOM 6746 C C . VAL B 1 391 ? 5.642 9.170 78.001 1.00 21.25 391 VAL B C 1
ATOM 6747 O O . VAL B 1 391 ? 4.794 10.056 77.832 1.00 21.98 391 VAL B O 1
ATOM 6751 N N . PHE B 1 392 ? 6.358 8.654 77.015 1.00 18.84 392 PHE B N 1
ATOM 6752 C CA . PHE B 1 392 ? 6.158 9.008 75.620 1.00 18.63 392 PHE B CA 1
ATOM 6753 C C . PHE B 1 392 ? 5.422 7.848 74.963 1.00 20.89 392 PHE B C 1
ATOM 6754 O O . PHE B 1 392 ? 5.884 6.700 75.019 1.00 19.16 392 PHE B O 1
ATOM 6762 N N . GLU B 1 393 ? 4.256 8.133 74.398 1.00 18.37 393 GLU B N 1
ATOM 6763 C CA . GLU B 1 393 ? 3.418 7.108 73.789 1.00 22.43 393 GLU B CA 1
ATOM 6764 C C . GLU B 1 393 ? 3.300 7.394 72.302 1.00 22.88 393 GLU B C 1
ATOM 6765 O O . GLU B 1 393 ? 3.071 8.541 71.903 1.00 19.37 393 GLU B O 1
ATOM 6771 N N . PHE B 1 394 ? 3.491 6.360 71.487 1.00 26.44 394 PHE B N 1
ATOM 6772 C CA . PHE B 1 394 ? 3.343 6.489 70.045 1.00 25.01 394 PHE B CA 1
ATOM 6773 C C . PHE B 1 394 ? 2.883 5.153 69.479 1.00 24.36 394 PHE B C 1
ATOM 6774 O O . PHE B 1 394 ? 2.900 4.124 70.160 1.00 24.64 394 PHE B O 1
ATOM 6782 N N . GLN B 1 395 ? 2.465 5.176 68.217 1.00 24.15 395 GLN B N 1
ATOM 6783 C CA . GLN B 1 395 ? 1.973 3.982 67.548 1.00 29.04 395 GLN B CA 1
ATOM 6784 C C . GLN B 1 395 ? 2.847 3.647 66.348 1.00 23.37 395 GLN B C 1
ATOM 6785 O O . GLN B 1 395 ? 3.415 4.532 65.707 1.00 22.35 395 GLN B O 1
ATOM 6791 N N . VAL B 1 396 ? 2.944 2.360 66.049 1.00 21.56 396 VAL B N 1
ATOM 6792 C CA . VAL B 1 396 ? 3.751 1.862 64.945 1.00 23.47 396 VAL B CA 1
ATOM 6793 C C . VAL B 1 396 ? 2.816 1.219 63.928 1.00 24.15 396 VAL B C 1
ATOM 6794 O O . VAL B 1 396 ? 2.309 0.119 64.142 1.00 23.32 396 VAL B O 1
ATOM 6798 N N . PRO B 1 397 ? 2.560 1.883 62.802 1.00 27.51 397 PRO B N 1
ATOM 6799 C CA . PRO B 1 397 ? 1.648 1.314 61.802 1.00 28.93 397 PRO B CA 1
ATOM 6800 C C . PRO B 1 397 ? 2.377 0.311 60.918 1.00 28.53 397 PRO B C 1
ATOM 6801 O O . PRO B 1 397 ? 3.440 0.606 60.368 1.00 26.35 397 PRO B O 1
ATOM 6805 N N . ILE B 1 398 ? 1.808 -0.884 60.803 1.00 29.31 398 ILE B N 1
ATOM 6806 C CA . ILE B 1 398 ? 2.277 -1.900 59.872 1.00 30.93 398 ILE B CA 1
ATOM 6807 C C . ILE B 1 398 ? 1.054 -2.441 59.151 1.00 38.16 398 ILE B C 1
ATOM 6808 O O . ILE B 1 398 ? 0.150 -2.994 59.790 1.00 33.99 398 ILE B O 1
ATOM 6813 N N . GLY B 1 399 ? 1.013 -2.267 57.833 1.00 32.33 399 GLY B N 1
ATOM 6814 C CA . GLY B 1 399 ? -0.172 -2.667 57.097 1.00 34.38 399 GLY B CA 1
ATOM 6815 C C . GLY B 1 399 ? -1.346 -1.816 57.527 1.00 36.91 399 GLY B C 1
ATOM 6816 O O . GLY B 1 399 ? -1.249 -0.587 57.619 1.00 45.41 399 GLY B O 1
ATOM 6817 N N . ASP B 1 400 ? -2.477 -2.461 57.802 1.00 41.42 400 ASP B N 1
ATOM 6818 C CA . ASP B 1 400 ? -3.630 -1.755 58.342 1.00 44.32 400 ASP B CA 1
ATOM 6819 C C . ASP B 1 400 ? -3.735 -1.899 59.859 1.00 48.46 400 ASP B C 1
ATOM 6820 O O . ASP B 1 400 ? -4.747 -1.497 60.446 1.00 45.27 400 ASP B O 1
ATOM 6825 N N . GLN B 1 401 ? -2.695 -2.430 60.502 1.00 47.25 401 GLN B N 1
ATOM 6826 C CA . GLN B 1 401 ? -2.649 -2.637 61.941 1.00 46.49 401 GLN B CA 1
ATOM 6827 C C . GLN B 1 401 ? -1.687 -1.651 62.597 1.00 48.73 401 GLN B C 1
ATOM 6828 O O . GLN B 1 401 ? -0.872 -0.999 61.934 1.00 41.24 401 GLN B O 1
ATOM 6834 N N . LYS B 1 402 ? -1.794 -1.548 63.922 1.00 43.04 402 LYS B N 1
ATOM 6835 C CA . LYS B 1 402 ? -0.956 -0.652 64.705 1.00 41.61 402 LYS B CA 1
ATOM 6836 C C . LYS B 1 402 ? -0.503 -1.359 65.972 1.00 42.00 402 LYS B C 1
ATOM 6837 O O . LYS B 1 402 ? -1.249 -2.152 66.553 1.00 43.61 402 LYS B O 1
ATOM 6843 N N . THR B 1 403 ? 0.724 -1.070 66.396 1.00 35.14 403 THR B N 1
ATOM 6844 C CA . THR B 1 403 ? 1.265 -1.561 67.658 1.00 32.54 403 THR B CA 1
ATOM 6845 C C . THR B 1 403 ? 1.551 -0.374 68.569 1.00 32.45 403 THR B C 1
ATOM 6846 O O . THR B 1 403 ? 2.261 0.560 68.176 1.00 27.87 403 THR B O 1
ATOM 6850 N N . ASP B 1 404 ? 1.006 -0.415 69.784 1.00 28.64 404 ASP B N 1
ATOM 6851 C CA . ASP B 1 404 ? 1.152 0.690 70.721 1.00 30.83 404 ASP B CA 1
ATOM 6852 C C . ASP B 1 404 ? 2.473 0.573 71.460 1.00 28.37 404 ASP B C 1
ATOM 6853 O O . ASP B 1 404 ? 2.781 -0.476 72.033 1.00 30.59 404 ASP B O 1
ATOM 6866 N N . SER B 1 406 ? 5.183 2.472 74.370 1.00 17.85 406 SER B N 1
ATOM 6867 C CA . SER B 1 406 ? 5.181 3.350 75.532 1.00 22.19 406 SER B CA 1
ATOM 6868 C C . SER B 1 406 ? 6.539 3.241 76.198 1.00 20.66 406 SER B C 1
ATOM 6869 O O . SER B 1 406 ? 6.998 2.134 76.477 1.00 26.25 406 SER B O 1
ATOM 6872 N N . LEU B 1 407 ? 7.188 4.373 76.445 1.00 17.34 407 LEU B N 1
ATOM 6873 C CA . LEU B 1 407 ? 8.484 4.326 77.094 1.00 17.94 407 LEU B CA 1
ATOM 6874 C C . LEU B 1 407 ? 8.605 5.471 78.078 1.00 17.78 407 LEU B C 1
ATOM 6875 O O . LEU B 1 407 ? 8.059 6.563 77.864 1.00 18.65 407 LEU B O 1
ATOM 6880 N N . ASN B 1 408 ? 9.323 5.195 79.164 1.00 18.08 408 ASN B N 1
ATOM 6881 C CA . ASN B 1 408 ? 9.692 6.231 80.116 1.00 17.65 408 ASN B CA 1
ATOM 6882 C C . ASN B 1 408 ? 10.680 7.196 79.479 1.00 17.29 408 ASN B C 1
ATOM 6883 O O . ASN B 1 408 ? 11.604 6.787 78.768 1.00 13.92 408 ASN B O 1
ATOM 6888 N N . VAL B 1 409 ? 10.486 8.482 79.751 1.00 13.41 409 VAL B N 1
ATOM 6889 C CA . VAL B 1 409 ? 11.394 9.517 79.269 1.00 14.35 409 VAL B CA 1
ATOM 6890 C C . VAL B 1 409 ? 11.794 10.370 80.467 1.00 15.20 409 VAL B C 1
ATOM 6891 O O . VAL B 1 409 ? 11.068 10.404 81.471 1.00 16.96 409 VAL B O 1
ATOM 6895 N N . PRO B 1 410 ? 12.948 11.026 80.426 1.00 16.78 410 PRO B N 1
ATOM 6896 C CA . PRO B 1 410 ? 13.334 11.932 81.515 1.00 17.74 410 PRO B CA 1
ATOM 6897 C C . PRO B 1 410 ? 12.380 13.109 81.606 1.00 16.85 410 PRO B C 1
ATOM 6898 O O . PRO B 1 410 ? 11.739 13.486 80.609 1.00 17.10 410 PRO B O 1
ATOM 6902 N N . PRO B 1 411 ? 12.270 13.731 82.781 1.00 18.27 411 PRO B N 1
ATOM 6903 C CA . PRO B 1 411 ? 11.532 14.995 82.870 1.00 17.51 411 PRO B CA 1
ATOM 6904 C C . PRO B 1 411 ? 12.197 16.037 81.992 1.00 20.16 411 PRO B C 1
ATOM 6905 O O . PRO B 1 411 ? 13.422 16.171 81.980 1.00 18.25 411 PRO B O 1
ATOM 6909 N N . ARG B 1 412 ? 11.380 16.773 81.246 1.00 15.37 412 ARG B N 1
ATOM 6910 C CA . ARG B 1 412 ? 11.922 17.839 80.418 1.00 13.46 412 ARG B CA 1
ATOM 6911 C C . ARG B 1 412 ? 12.645 18.888 81.257 1.00 16.23 412 ARG B C 1
ATOM 6912 O O . ARG B 1 412 ? 12.242 19.207 82.380 1.00 15.11 412 ARG B O 1
ATOM 6920 N N . ARG B 1 413 ? 13.740 19.412 80.705 1.00 14.82 413 ARG B N 1
ATOM 6921 C CA . ARG B 1 413 ? 14.520 20.462 81.364 1.00 16.98 413 ARG B CA 1
ATOM 6922 C C . ARG B 1 413 ? 13.848 21.801 81.077 1.00 16.60 413 ARG B C 1
ATOM 6923 O O . ARG B 1 413 ? 14.214 22.538 80.163 1.00 16.13 413 ARG B O 1
ATOM 6931 N N . VAL B 1 414 ? 12.831 22.116 81.882 1.00 18.57 414 VAL B N 1
ATOM 6932 C CA . VAL B 1 414 ? 12.014 23.296 81.615 1.00 18.63 414 VAL B CA 1
ATOM 6933 C C . VAL B 1 414 ? 12.777 24.599 81.788 1.00 22.33 414 VAL B C 1
ATOM 6934 O O . VAL B 1 414 ? 12.312 25.647 81.317 1.00 20.15 414 VAL B O 1
ATOM 6938 N N . ASP B 1 415 ? 13.945 24.563 82.425 1.00 19.37 415 ASP B N 1
ATOM 6939 C CA . ASP B 1 415 ? 14.753 25.755 82.621 1.00 21.40 415 ASP B CA 1
ATOM 6940 C C . ASP B 1 415 ? 15.882 25.876 81.603 1.00 24.19 415 ASP B C 1
ATOM 6941 O O . ASP B 1 415 ? 16.759 26.728 81.764 1.00 21.59 415 ASP B O 1
ATOM 6946 N N . ALA B 1 416 ? 15.863 25.061 80.544 1.00 18.97 416 ALA B N 1
ATOM 6947 C CA . ALA B 1 416 ? 16.955 24.981 79.582 1.00 19.55 416 ALA B CA 1
ATOM 6948 C C . ALA B 1 416 ? 16.699 25.814 78.329 1.00 17.55 416 ALA B C 1
ATOM 6949 O O . ALA B 1 416 ? 17.180 25.465 77.251 1.00 13.99 416 ALA B O 1
ATOM 6951 N N . ARG B 1 417 ? 15.933 26.897 78.435 1.00 16.64 417 ARG B N 1
ATOM 6952 C CA . ARG B 1 417 ? 15.756 27.764 77.276 1.00 15.92 417 ARG B CA 1
ATOM 6953 C C . ARG B 1 417 ? 17.097 28.356 76.848 1.00 16.25 417 ARG B C 1
ATOM 6954 O O . ARG B 1 417 ? 17.904 28.777 77.682 1.00 16.69 417 ARG B O 1
ATOM 6962 N N . SER B 1 418 ? 17.341 28.366 75.536 1.00 15.58 418 SER B N 1
ATOM 6963 C CA . SER B 1 418 ? 18.590 28.906 75.019 1.00 15.86 418 SER B CA 1
ATOM 6964 C C . SER B 1 418 ? 18.752 30.364 75.430 1.00 17.85 418 SER B C 1
ATOM 6965 O O . SER B 1 418 ? 17.778 31.115 75.516 1.00 13.62 418 SER B O 1
ATOM 6968 N N . THR B 1 419 ? 19.995 30.755 75.709 1.00 15.90 419 THR B N 1
ATOM 6969 C CA . THR B 1 419 ? 20.285 32.166 75.921 1.00 19.10 419 THR B CA 1
ATOM 6970 C C . THR B 1 419 ? 20.056 32.975 74.652 1.00 19.46 419 THR B C 1
ATOM 6971 O O . THR B 1 419 ? 19.804 34.179 74.736 1.00 23.63 419 THR B O 1
ATOM 6975 N N . GLY B 1 420 ? 20.082 32.331 73.490 1.00 20.19 420 GLY B N 1
ATOM 6976 C CA . GLY B 1 420 ? 19.859 33.044 72.250 1.00 18.74 420 GLY B CA 1
ATOM 6977 C C . GLY B 1 420 ? 20.996 33.965 71.880 1.00 22.28 420 GLY B C 1
ATOM 6978 O O . GLY B 1 420 ? 20.754 35.035 71.304 1.00 20.78 420 GLY B O 1
ATOM 6979 N N . TYR B 1 421 ? 22.231 33.592 72.229 1.00 13.82 421 TYR B N 1
ATOM 6980 C CA . TYR B 1 421 ? 23.406 34.303 71.743 1.00 14.40 421 TYR B CA 1
ATOM 6981 C C . TYR B 1 421 ? 23.306 34.519 70.247 1.00 16.07 421 TYR B C 1
ATOM 6982 O O . TYR B 1 421 ? 22.857 33.640 69.503 1.00 13.75 421 TYR B O 1
ATOM 6991 N N . SER B 1 422 ? 23.750 35.696 69.803 1.00 14.17 422 SER B N 1
ATOM 6992 C CA . SER B 1 422 ? 23.802 35.997 68.383 1.00 11.61 422 SER B CA 1
ATOM 6993 C C . SER B 1 422 ? 25.186 35.784 67.777 1.00 13.51 422 SER B C 1
ATOM 6994 O O . SER B 1 422 ? 25.304 35.697 66.548 1.00 11.90 422 SER B O 1
ATOM 6997 N N . GLY B 1 423 ? 26.222 35.682 68.600 1.00 12.72 423 GLY B N 1
ATOM 6998 C CA . GLY B 1 423 ? 27.566 35.465 68.107 1.00 13.35 423 GLY B CA 1
ATOM 6999 C C . GLY B 1 423 ? 28.491 35.180 69.270 1.00 13.97 423 GLY B C 1
ATOM 7000 O O . GLY B 1 423 ? 28.053 35.056 70.415 1.00 12.07 423 GLY B O 1
ATOM 7001 N N . TYR B 1 424 ? 29.789 35.091 68.972 1.00 14.57 424 TYR B N 1
ATOM 7002 C CA . TYR B 1 424 ? 30.754 34.732 70.004 1.00 11.65 424 TYR B CA 1
ATOM 7003 C C . TYR B 1 424 ? 32.038 35.532 69.838 1.00 12.94 424 TYR B C 1
ATOM 7004 O O . TYR B 1 424 ? 32.382 35.996 68.746 1.00 10.54 424 TYR B O 1
ATOM 7013 N N . THR B 1 425 ? 32.751 35.681 70.952 1.00 11.40 425 THR B N 1
ATOM 7014 C CA . THR B 1 425 ? 34.149 36.077 70.930 1.00 10.41 425 THR B CA 1
ATOM 7015 C C . THR B 1 425 ? 34.930 35.041 71.725 1.00 13.02 425 THR B C 1
ATOM 7016 O O . THR B 1 425 ? 34.546 34.676 72.845 1.00 14.08 425 THR B O 1
ATOM 7020 N N . LEU B 1 426 ? 36.007 34.558 71.122 1.00 13.97 426 LEU B N 1
ATOM 7021 C CA . LEU B 1 426 ? 36.759 33.406 71.599 1.00 14.53 426 LEU B CA 1
ATOM 7022 C C . LEU B 1 426 ? 38.215 33.813 71.745 1.00 15.06 426 LEU B C 1
ATOM 7023 O O . LEU B 1 426 ? 38.864 34.148 70.748 1.00 13.76 426 LEU B O 1
ATOM 7028 N N . GLU B 1 427 ? 38.730 33.769 72.974 1.00 15.06 427 GLU B N 1
ATOM 7029 C CA . GLU B 1 427 ? 40.104 34.165 73.275 1.00 13.33 427 GLU B CA 1
ATOM 7030 C C . GLU B 1 427 ? 40.880 32.893 73.581 1.00 15.89 427 GLU B C 1
ATOM 7031 O O . GLU B 1 427 ? 40.614 32.230 74.586 1.00 14.53 427 GLU B O 1
ATOM 7037 N N . ILE B 1 428 ? 41.810 32.542 72.701 1.00 13.85 428 ILE B N 1
ATOM 7038 C CA . ILE B 1 428 ? 42.623 31.331 72.832 1.00 16.40 428 ILE B CA 1
ATOM 7039 C C . ILE B 1 428 ? 44.020 31.764 73.245 1.00 16.83 428 ILE B C 1
ATOM 7040 O O . ILE B 1 428 ? 44.672 32.530 72.529 1.00 17.51 428 ILE B O 1
ATOM 7045 N N . GLY B 1 429 ? 44.476 31.287 74.405 1.00 16.81 429 GLY B N 1
ATOM 7046 C CA . GLY B 1 429 ? 45.751 31.685 74.956 1.00 22.73 429 GLY B CA 1
ATOM 7047 C C . GLY B 1 429 ? 46.701 30.503 75.094 1.00 21.59 429 GLY B C 1
ATOM 7048 O O . GLY B 1 429 ? 46.300 29.340 75.020 1.00 20.44 429 GLY B O 1
ATOM 7049 N N . HIS B 1 430 ? 47.978 30.830 75.283 1.00 21.74 430 HIS B N 1
ATOM 7050 C CA . HIS B 1 430 ? 49.030 29.846 75.537 1.00 22.93 430 HIS B CA 1
ATOM 7051 C C . HIS B 1 430 ? 49.115 28.801 74.433 1.00 25.02 430 HIS B C 1
ATOM 7052 O O . HIS B 1 430 ? 49.250 27.603 74.707 1.00 24.69 430 HIS B O 1
ATOM 7059 N N . LEU B 1 431 ? 49.039 29.247 73.178 1.00 21.34 431 LEU B N 1
ATOM 7060 C CA . LEU B 1 431 ? 49.183 28.336 72.055 1.00 19.93 431 LEU B CA 1
ATOM 7061 C C . LEU B 1 431 ? 50.450 27.502 72.257 1.00 27.18 431 LEU B C 1
ATOM 7062 O O . LEU B 1 431 ? 51.528 28.072 72.488 1.00 25.40 431 LEU B O 1
ATOM 7067 N N . PRO B 1 432 ? 50.357 26.171 72.234 1.00 26.10 432 PRO B N 1
ATOM 7068 C CA . PRO B 1 432 ? 51.459 25.369 72.791 1.00 28.13 432 PRO B CA 1
ATOM 7069 C C . PRO B 1 432 ? 52.755 25.499 72.009 1.00 28.58 432 PRO B C 1
ATOM 7070 O O . PRO B 1 432 ? 53.830 25.378 72.608 1.00 28.10 432 PRO B O 1
ATOM 7074 N N . TRP B 1 433 ? 52.697 25.779 70.704 1.00 24.98 433 TRP B N 1
ATOM 7075 C CA . TRP B 1 433 ? 53.921 25.931 69.925 1.00 26.93 433 TRP B CA 1
ATOM 7076 C C . TRP B 1 433 ? 54.581 27.292 70.115 1.00 27.45 433 TRP B C 1
ATOM 7077 O O . TRP B 1 433 ? 55.643 27.531 69.531 1.00 26.30 433 TRP B O 1
ATOM 7088 N N . GLY B 1 434 ? 53.993 28.181 70.903 1.00 24.56 434 GLY B N 1
ATOM 7089 C CA . GLY B 1 434 ? 54.590 29.473 71.172 1.00 26.84 434 GLY B CA 1
ATOM 7090 C C . GLY B 1 434 ? 54.007 30.603 70.344 1.00 24.77 434 GLY B C 1
ATOM 7091 O O . GLY B 1 434 ? 52.927 30.511 69.759 1.00 25.39 434 GLY B O 1
ATOM 7092 N N . ASP B 1 435 ? 54.767 31.691 70.282 1.00 26.40 435 ASP B N 1
ATOM 7093 C CA . ASP B 1 435 ? 54.265 32.954 69.766 1.00 22.55 435 ASP B CA 1
ATOM 7094 C C . ASP B 1 435 ? 54.610 33.193 68.299 1.00 25.39 435 ASP B C 1
ATOM 7095 O O . ASP B 1 435 ? 54.454 34.320 67.817 1.00 23.49 435 ASP B O 1
ATOM 7100 N N . GLY B 1 436 ? 55.064 32.169 67.575 1.00 21.95 436 GLY B N 1
ATOM 7101 C CA . GLY B 1 436 ? 55.366 32.316 66.169 1.00 20.20 436 GLY B CA 1
ATOM 7102 C C . GLY B 1 436 ? 54.135 32.231 65.284 1.00 23.06 436 GLY B C 1
ATOM 7103 O O . GLY B 1 436 ? 52.994 32.268 65.757 1.00 22.06 436 GLY B O 1
ATOM 7104 N N . PRO B 1 437 ? 54.349 32.094 63.977 1.00 22.76 437 PRO B N 1
ATOM 7105 C CA . PRO B 1 437 ? 53.220 32.100 63.037 1.00 20.29 437 PRO B CA 1
ATOM 7106 C C . PRO B 1 437 ? 52.208 31.002 63.341 1.00 23.27 437 PRO B C 1
ATOM 7107 O O . PRO B 1 437 ? 52.556 29.907 63.790 1.00 22.36 437 PRO B O 1
ATOM 7111 N N . HIS B 1 438 ? 50.940 31.321 63.112 1.00 21.23 438 HIS B N 1
ATOM 7112 C CA . HIS B 1 438 ? 49.872 30.343 63.220 1.00 18.10 438 HIS B CA 1
ATOM 7113 C C . HIS B 1 438 ? 48.805 30.694 62.198 1.00 19.49 438 HIS B C 1
ATOM 7114 O O . HIS B 1 438 ? 48.876 31.726 61.525 1.00 19.14 438 HIS B O 1
ATOM 7121 N N . ARG B 1 439 ? 47.807 29.819 62.090 1.00 19.37 439 ARG B N 1
ATOM 7122 C CA . ARG B 1 439 ? 46.709 30.005 61.156 1.00 20.05 439 ARG B CA 1
ATOM 7123 C C . ARG B 1 439 ? 45.397 29.647 61.841 1.00 23.18 439 ARG B C 1
ATOM 7124 O O . ARG B 1 439 ? 45.349 28.705 62.636 1.00 17.62 439 ARG B O 1
ATOM 7132 N N . VAL B 1 440 ? 44.343 30.406 61.531 1.00 17.00 440 VAL B N 1
ATOM 7133 C CA . VAL B 1 440 ? 42.993 30.150 62.026 1.00 18.67 440 VAL B CA 1
ATOM 7134 C C . VAL B 1 440 ? 42.117 29.887 60.814 1.00 17.18 440 VAL B C 1
ATOM 7135 O O . VAL B 1 440 ? 41.969 30.759 59.951 1.00 15.04 440 VAL B O 1
ATOM 7139 N N . VAL B 1 441 ? 41.526 28.696 60.750 1.00 13.44 441 VAL B N 1
ATOM 7140 C CA . VAL B 1 441 ? 40.580 28.347 59.700 1.00 13.74 441 VAL B CA 1
ATOM 7141 C C . VAL B 1 441 ? 39.255 27.989 60.353 1.00 16.33 441 VAL B C 1
ATOM 7142 O O . VAL B 1 441 ? 39.231 27.361 61.416 1.00 16.79 441 VAL B O 1
ATOM 7146 N N . ARG B 1 442 ? 38.152 28.397 59.726 1.00 12.65 442 ARG B N 1
ATOM 7147 C CA . ARG B 1 442 ? 36.832 28.164 60.290 1.00 15.84 442 ARG B CA 1
ATOM 7148 C C . ARG B 1 442 ? 35.940 27.483 59.267 1.00 14.43 442 ARG B C 1
ATOM 7149 O O . ARG B 1 442 ? 35.983 27.807 58.074 1.00 11.97 442 ARG B O 1
ATOM 7157 N N . TYR B 1 443 ? 35.130 26.540 59.754 1.00 11.02 443 TYR B N 1
ATOM 7158 C CA . TYR B 1 443 ? 34.151 25.804 58.967 1.00 14.70 443 TYR B CA 1
ATOM 7159 C C . TYR B 1 443 ? 32.768 25.991 59.576 1.00 11.79 443 TYR B C 1
ATOM 7160 O O . TYR B 1 443 ? 32.631 26.109 60.794 1.00 12.86 443 TYR B O 1
ATOM 7169 N N . ARG B 1 444 ? 31.736 25.984 58.735 1.00 13.25 444 ARG B N 1
ATOM 7170 C CA . ARG B 1 444 ? 30.391 26.310 59.194 1.00 14.28 444 ARG B CA 1
ATOM 7171 C C . ARG B 1 444 ? 29.391 25.298 58.665 1.00 14.21 444 ARG B C 1
ATOM 7172 O O . ARG B 1 444 ? 29.426 24.948 57.481 1.00 15.03 444 ARG B O 1
ATOM 7180 N N . ALA B 1 445 ? 28.499 24.837 59.541 1.00 12.59 445 ALA B N 1
ATOM 7181 C CA . ALA B 1 445 ? 27.307 24.099 59.140 1.00 13.66 445 ALA B CA 1
ATOM 7182 C C . ALA B 1 445 ? 26.084 24.857 59.637 1.00 13.79 445 ALA B C 1
ATOM 7183 O O . ALA B 1 445 ? 25.899 25.018 60.848 1.00 16.17 445 ALA B O 1
ATOM 7185 N N . ASP B 1 446 ? 25.260 25.328 58.706 1.00 15.84 446 ASP B N 1
ATOM 7186 C CA . ASP B 1 446 ? 24.027 26.018 59.067 1.00 18.98 446 ASP B CA 1
ATOM 7187 C C . ASP B 1 446 ? 23.131 26.036 57.830 1.00 16.24 446 ASP B C 1
ATOM 7188 O O . ASP B 1 446 ? 23.346 25.265 56.889 1.00 19.47 446 ASP B O 1
ATOM 7193 N N . ARG B 1 447 ? 22.142 26.930 57.824 1.00 21.02 447 ARG B N 1
ATOM 7194 C CA . ARG B 1 447 ? 21.184 26.978 56.724 1.00 22.18 447 ARG B CA 1
ATOM 7195 C C . ARG B 1 447 ? 21.855 27.298 55.389 1.00 21.00 447 ARG B C 1
ATOM 7196 O O . ARG B 1 447 ? 21.344 26.919 54.332 1.00 28.10 447 ARG B O 1
ATOM 7204 N N . ASP B 1 448 ? 22.997 27.979 55.407 1.00 22.02 448 ASP B N 1
ATOM 7205 C CA . ASP B 1 448 ? 23.681 28.368 54.182 1.00 26.11 448 ASP B CA 1
ATOM 7206 C C . ASP B 1 448 ? 24.976 27.609 53.924 1.00 23.50 448 ASP B C 1
ATOM 7207 O O . ASP B 1 448 ? 25.660 27.910 52.939 1.00 21.65 448 ASP B O 1
ATOM 7212 N N . HIS B 1 449 ? 25.352 26.657 54.779 1.00 19.25 449 HIS B N 1
ATOM 7213 C CA . HIS B 1 449 ? 26.675 26.056 54.694 1.00 16.28 449 HIS B CA 1
ATOM 7214 C C . HIS B 1 449 ? 26.603 24.575 55.042 1.00 15.79 449 HIS B C 1
ATOM 7215 O O . HIS B 1 449 ? 25.841 24.176 55.928 1.00 14.11 449 HIS B O 1
ATOM 7222 N N . LYS B 1 450 ? 27.407 23.767 54.350 1.00 14.91 450 LYS B N 1
ATOM 7223 C CA . LYS B 1 450 ? 27.441 22.321 54.560 1.00 13.94 450 LYS B CA 1
ATOM 7224 C C . LYS B 1 450 ? 28.765 21.860 55.159 1.00 16.85 450 LYS B C 1
ATOM 7225 O O . LYS B 1 450 ? 29.264 20.786 54.826 1.00 15.17 450 LYS B O 1
ATOM 7231 N N . GLY B 1 451 ? 29.336 22.644 56.068 1.00 12.05 451 GLY B N 1
ATOM 7232 C CA . GLY B 1 451 ? 30.581 22.273 56.700 1.00 15.24 451 GLY B CA 1
ATOM 7233 C C . GLY B 1 451 ? 31.826 22.712 55.968 1.00 16.54 451 GLY B C 1
ATOM 7234 O O . GLY B 1 451 ? 32.935 22.406 56.429 1.00 15.12 451 GLY B O 1
ATOM 7235 N N . GLU B 1 452 ? 31.685 23.423 54.849 1.00 21.54 452 GLU B N 1
ATOM 7236 C CA . GLU B 1 452 ? 32.844 23.895 54.109 1.00 18.62 452 GLU B CA 1
ATOM 7237 C C . GLU B 1 452 ? 33.551 25.018 54.873 1.00 17.35 452 GLU B C 1
ATOM 7238 O O . GLU B 1 452 ? 33.027 25.586 55.839 1.00 17.95 452 GLU B O 1
ATOM 7252 N N . LEU B 1 454 ? 34.723 28.512 55.922 1.00 16.80 454 LEU B N 1
ATOM 7253 C CA . LEU B 1 454 ? 34.277 29.905 55.865 1.00 18.54 454 LEU B CA 1
ATOM 7254 C C . LEU B 1 454 ? 35.409 30.838 55.463 1.00 18.28 454 LEU B C 1
ATOM 7255 O O . LEU B 1 454 ? 35.278 31.624 54.522 1.00 21.70 454 LEU B O 1
ATOM 7260 N N . ASP B 1 455 ? 36.514 30.796 56.204 1.00 17.17 455 ASP B N 1
ATOM 7261 C CA . ASP B 1 455 ? 37.632 31.697 55.965 1.00 19.30 455 ASP B CA 1
ATOM 7262 C C . ASP B 1 455 ? 38.893 31.112 56.578 1.00 20.08 455 ASP B C 1
ATOM 7263 O O . ASP B 1 455 ? 38.854 30.131 57.324 1.00 17.18 455 ASP B O 1
ATOM 7268 N N . SER B 1 456 ? 40.015 31.747 56.253 1.00 17.15 456 SER B N 1
ATOM 7269 C CA . SER B 1 456 ? 41.333 31.367 56.735 1.00 20.96 456 SER B CA 1
ATOM 7270 C C . SER B 1 456 ? 42.134 32.642 56.945 1.00 20.64 456 SER B C 1
ATOM 7271 O O . SER B 1 456 ? 42.099 33.537 56.096 1.00 22.94 456 SER B O 1
ATOM 7274 N N . HIS B 1 457 ? 42.840 32.734 58.073 1.00 18.95 457 HIS B N 1
ATOM 7275 C CA . HIS B 1 457 ? 43.641 33.918 58.362 1.00 22.84 457 HIS B CA 1
ATOM 7276 C C . HIS B 1 457 ? 44.955 33.544 59.030 1.00 21.10 457 HIS B C 1
ATOM 7277 O O . HIS B 1 457 ? 44.993 32.684 59.912 1.00 24.38 457 HIS B O 1
ATOM 7284 N N . GLU B 1 458 ? 46.023 34.225 58.631 1.00 22.77 458 GLU B N 1
ATOM 7285 C CA . GLU B 1 458 ? 47.334 34.059 59.237 1.00 20.21 458 GLU B CA 1
ATOM 7286 C C . GLU B 1 458 ? 47.505 35.019 60.409 1.00 21.23 458 GLU B C 1
ATOM 7287 O O . GLU B 1 458 ? 46.797 36.023 60.531 1.00 22.94 458 GLU B O 1
ATOM 7293 N N . GLY B 1 459 ? 48.468 34.702 61.267 1.00 19.30 459 GLY B N 1
ATOM 7294 C CA . GLY B 1 459 ? 48.746 35.527 62.422 1.00 17.33 459 GLY B CA 1
ATOM 7295 C C . GLY B 1 459 ? 49.947 35.002 63.176 1.00 20.00 459 GLY B C 1
ATOM 7296 O O . GLY B 1 459 ? 50.632 34.084 62.724 1.00 21.64 459 GLY B O 1
ATOM 7297 N N . ARG B 1 460 ? 50.198 35.607 64.335 1.00 19.58 460 ARG B N 1
ATOM 7298 C CA . ARG B 1 460 ? 51.261 35.172 65.231 1.00 19.38 460 ARG B CA 1
ATOM 7299 C C . ARG B 1 460 ? 50.897 35.596 66.644 1.00 20.74 460 ARG B C 1
ATOM 7300 O O . ARG B 1 460 ? 49.825 36.160 66.885 1.00 19.77 460 ARG B O 1
ATOM 7308 N N . GLY B 1 461 ? 51.802 35.330 67.573 1.00 19.58 461 GLY B N 1
ATOM 7309 C CA . GLY B 1 461 ? 51.562 35.538 68.994 1.00 17.66 461 GLY B CA 1
ATOM 7310 C C . GLY B 1 461 ? 50.994 34.301 69.659 1.00 19.79 461 GLY B C 1
ATOM 7311 O O . GLY B 1 461 ? 50.354 33.459 69.036 1.00 21.53 461 GLY B O 1
ATOM 7312 N N . SER B 1 462 ? 51.226 34.195 70.962 1.00 19.25 462 SER B N 1
ATOM 7313 C CA . SER B 1 462 ? 50.768 33.026 71.699 1.00 23.62 462 SER B CA 1
ATOM 7314 C C . SER B 1 462 ? 49.292 33.096 72.091 1.00 24.72 462 SER B C 1
ATOM 7315 O O . SER B 1 462 ? 48.782 32.126 72.662 1.00 17.32 462 SER B O 1
ATOM 7318 N N . SER B 1 463 ? 48.589 34.199 71.808 1.00 16.30 463 SER B N 1
ATOM 7319 C CA . SER B 1 463 ? 47.147 34.242 72.002 1.00 17.38 463 SER B CA 1
ATOM 7320 C C . SER B 1 463 ? 46.479 34.914 70.807 1.00 18.48 463 SER B C 1
ATOM 7321 O O . SER B 1 463 ? 47.079 35.748 70.125 1.00 15.82 463 SER B O 1
ATOM 7324 N N . VAL B 1 464 ? 45.234 34.523 70.534 1.00 14.05 464 VAL B N 1
ATOM 7325 C CA . VAL B 1 464 ? 44.501 35.094 69.405 1.00 15.36 464 VAL B CA 1
ATOM 7326 C C . VAL B 1 464 ? 43.024 35.171 69.763 1.00 16.14 464 VAL B C 1
ATOM 7327 O O . VAL B 1 464 ? 42.462 34.257 70.373 1.00 14.01 464 VAL B O 1
ATOM 7331 N N . THR B 1 465 ? 42.404 36.289 69.403 1.00 11.49 465 THR B N 1
ATOM 7332 C CA . THR B 1 465 ? 40.979 36.493 69.602 1.00 12.78 465 THR B CA 1
ATOM 7333 C C . THR B 1 465 ? 40.255 36.271 68.283 1.00 12.32 465 THR B C 1
ATOM 7334 O O . THR B 1 465 ? 40.659 36.815 67.245 1.00 12.24 465 THR B O 1
ATOM 7338 N N . VAL B 1 466 ? 39.187 35.475 68.331 1.00 11.18 466 VAL B N 1
ATOM 7339 C CA . VAL B 1 466 ? 38.422 35.060 67.160 1.00 10.42 466 VAL B CA 1
ATOM 7340 C C . VAL B 1 466 ? 36.951 35.380 67.409 1.00 10.80 466 VAL B C 1
ATOM 7341 O O . VAL B 1 466 ? 36.393 34.980 68.433 1.00 9.82 466 VAL B O 1
ATOM 7345 N N . GLN B 1 467 ? 36.308 36.060 66.468 1.00 13.12 467 GLN B N 1
ATOM 7346 C CA . GLN B 1 467 ? 34.933 36.501 66.678 1.00 11.02 467 GLN B CA 1
ATOM 7347 C C . GLN B 1 467 ? 34.100 36.192 65.445 1.00 11.79 467 GLN B C 1
ATOM 7348 O O . GLN B 1 467 ? 34.605 36.233 64.323 1.00 12.30 467 GLN B O 1
ATOM 7354 N N . ASN B 1 468 ? 32.817 35.893 65.660 1.00 9.53 468 ASN B N 1
ATOM 7355 C CA . ASN B 1 468 ? 31.927 35.651 64.536 1.00 10.75 468 ASN B CA 1
ATOM 7356 C C . ASN B 1 468 ? 30.478 35.829 64.953 1.00 14.62 468 ASN B C 1
ATOM 7357 O O . ASN B 1 468 ? 30.120 35.741 66.134 1.00 11.05 468 ASN B O 1
ATOM 7362 N N . LYS B 1 469 ? 29.651 36.091 63.948 1.00 11.61 469 LYS B N 1
ATOM 7363 C CA . LYS B 1 469 ? 28.217 35.929 64.086 1.00 13.27 469 LYS B CA 1
ATOM 7364 C C . LYS B 1 469 ? 27.916 34.434 64.069 1.00 13.30 469 LYS B C 1
ATOM 7365 O O . LYS B 1 469 ? 28.458 33.700 63.238 1.00 12.48 469 LYS B O 1
ATOM 7371 N N . LEU B 1 470 ? 27.101 33.971 65.015 1.00 10.46 470 LEU B N 1
ATOM 7372 C CA . LEU B 1 470 ? 26.737 32.540 65.024 1.00 10.33 470 LEU B CA 1
ATOM 7373 C C . LEU B 1 470 ? 25.338 32.437 65.632 1.00 10.42 470 LEU B C 1
ATOM 7374 O O . LEU B 1 470 ? 25.172 32.183 66.826 1.00 12.65 470 LEU B O 1
ATOM 7379 N N . ALA B 1 471 ? 24.330 32.661 64.787 1.00 13.39 471 ALA B N 1
ATOM 7380 C CA . ALA B 1 471 ? 22.940 32.629 65.212 1.00 12.47 471 ALA B CA 1
ATOM 7381 C C . ALA B 1 471 ? 22.540 31.215 65.617 1.00 15.70 471 ALA B C 1
ATOM 7382 O O . ALA B 1 471 ? 23.241 30.239 65.347 1.00 12.50 471 ALA B O 1
ATOM 7384 N N . VAL B 1 472 ? 21.385 31.117 66.274 1.00 15.48 472 VAL B N 1
ATOM 7385 C CA . VAL B 1 472 ? 20.867 29.818 66.681 1.00 15.11 472 VAL B CA 1
ATOM 7386 C C . VAL B 1 472 ? 20.776 28.887 65.479 1.00 16.88 472 VAL B C 1
ATOM 7387 O O . VAL B 1 472 ? 20.394 29.299 64.377 1.00 15.05 472 VAL B O 1
ATOM 7391 N N . SER B 1 473 ? 21.153 27.623 65.700 1.00 16.63 473 SER B N 1
ATOM 7392 C CA . SER B 1 473 ? 21.219 26.502 64.752 1.00 19.92 473 SER B CA 1
ATOM 7393 C C . SER B 1 473 ? 22.505 26.529 63.933 1.00 20.30 473 SER B C 1
ATOM 7394 O O . SER B 1 473 ? 22.627 25.779 62.965 1.00 30.16 473 SER B O 1
ATOM 7397 N N . GLY B 1 474 ? 23.482 27.356 64.293 1.00 16.08 474 GLY B N 1
ATOM 7398 C CA . GLY B 1 474 ? 24.767 27.335 63.616 1.00 14.41 474 GLY B CA 1
ATOM 7399 C C . GLY B 1 474 ? 25.757 26.441 64.346 1.00 12.55 474 GLY B C 1
ATOM 7400 O O . GLY B 1 474 ? 25.762 26.371 65.573 1.00 10.94 474 GLY B O 1
ATOM 7401 N N . VAL B 1 475 ? 26.604 25.766 63.567 1.00 11.29 475 VAL B N 1
ATOM 7402 C CA . VAL B 1 475 ? 27.710 24.958 64.085 1.00 11.03 475 VAL B CA 1
ATOM 7403 C C . VAL B 1 475 ? 28.996 25.478 63.460 1.00 10.12 475 VAL B C 1
ATOM 7404 O O . VAL B 1 475 ? 29.068 25.653 62.240 1.00 12.04 475 VAL B O 1
ATOM 7408 N N . GLU B 1 476 ? 30.019 25.701 64.278 1.00 11.52 476 GLU B N 1
ATOM 7409 C CA . GLU B 1 476 ? 31.253 26.279 63.759 1.00 11.82 476 GLU B CA 1
ATOM 7410 C C . GLU B 1 476 ? 32.442 25.533 64.336 1.00 13.40 476 GLU B C 1
ATOM 7411 O O . GLU B 1 476 ? 32.479 25.260 65.538 1.00 11.64 476 GLU B O 1
ATOM 7417 N N . LEU B 1 477 ? 33.397 25.180 63.478 1.00 12.24 477 LEU B N 1
ATOM 7418 C CA . LEU B 1 477 ? 34.668 24.612 63.916 1.00 11.78 477 LEU B CA 1
ATOM 7419 C C . LEU B 1 477 ? 35.754 25.656 63.698 1.00 10.47 477 LEU B C 1
ATOM 7420 O O . LEU B 1 477 ? 35.892 26.183 62.592 1.00 12.62 477 LEU B O 1
ATOM 7425 N N . ILE B 1 478 ? 36.480 25.987 64.760 1.00 11.00 478 ILE B N 1
ATOM 7426 C CA . ILE B 1 478 ? 37.623 26.886 64.687 1.00 11.89 478 ILE B CA 1
ATOM 7427 C C . ILE B 1 478 ? 38.872 26.040 64.848 1.00 13.07 478 ILE B C 1
ATOM 7428 O O . ILE B 1 478 ? 39.052 25.385 65.882 1.00 12.38 478 ILE B O 1
ATOM 7433 N N . GLU B 1 479 ? 39.728 26.064 63.830 1.00 12.58 479 GLU B N 1
ATOM 7434 C CA . GLU B 1 479 ? 40.927 25.241 63.753 1.00 16.27 479 GLU B CA 1
ATOM 7435 C C . GLU B 1 479 ? 42.141 26.157 63.771 1.00 17.54 479 GLU B C 1
ATOM 7436 O O . GLU B 1 479 ? 42.313 26.966 62.855 1.00 21.05 479 GLU B O 1
ATOM 7442 N N . ILE B 1 480 ? 42.969 26.045 64.807 1.00 18.29 480 ILE B N 1
ATOM 7443 C CA . ILE B 1 480 ? 44.178 26.854 64.938 1.00 16.55 480 ILE B CA 1
ATOM 7444 C C . ILE B 1 480 ? 45.376 25.921 64.844 1.00 19.96 480 ILE B C 1
ATOM 7445 O O . ILE B 1 480 ? 45.421 24.889 65.525 1.00 19.23 480 ILE B O 1
ATOM 7450 N N . THR B 1 481 ? 46.338 26.272 63.992 1.00 18.86 481 THR B N 1
ATOM 7451 C CA . THR B 1 481 ? 47.456 25.387 63.703 1.00 20.69 481 THR B CA 1
ATOM 7452 C C . THR B 1 481 ? 48.754 26.181 63.674 1.00 22.83 481 THR B C 1
ATOM 7453 O O . THR B 1 481 ? 48.772 27.366 63.325 1.00 20.87 481 THR B O 1
ATOM 7457 N N . ARG B 1 482 ? 49.839 25.517 64.067 1.00 21.68 482 ARG B N 1
ATOM 7458 C CA . ARG B 1 482 ? 51.167 26.096 63.917 1.00 23.70 482 ARG B CA 1
ATOM 7459 C C . ARG B 1 482 ? 51.515 26.229 62.441 1.00 22.59 482 ARG B C 1
ATOM 7460 O O . ARG B 1 482 ? 51.215 25.342 61.636 1.00 21.32 482 ARG B O 1
ATOM 7468 N N . VAL B 1 483 ? 52.151 27.343 62.082 1.00 19.35 483 VAL B N 1
ATOM 7469 C CA . VAL B 1 483 ? 52.601 27.590 60.718 1.00 28.25 483 VAL B CA 1
ATOM 7470 C C . VAL B 1 483 ? 54.124 27.668 60.728 1.00 30.97 483 VAL B C 1
ATOM 7471 O O . VAL B 1 483 ? 54.711 28.315 61.603 1.00 31.12 483 VAL B O 1
ATOM 7475 N N . SER B 1 484 ? 54.759 26.999 59.770 1.00 35.52 484 SER B N 1
ATOM 7476 C CA . SER B 1 484 ? 56.209 27.101 59.610 1.00 44.98 484 SER B CA 1
ATOM 7477 C C . SER B 1 484 ? 56.612 28.433 58.979 1.00 43.07 484 SER B C 1
ATOM 7478 O O . SER B 1 484 ? 57.368 29.208 59.571 1.00 48.40 484 SER B O 1
#

Organism: NCBI:txid450378

Solvent-accessible surface area: 34580 Å² total

InterPro domains:
  IPR017853 Glycoside hydrolase superfamily [SSF51445] (33-304)
  IPR049166 Glycosyl hydrolases family 39, N-terminal catalytic domain [PF01229] (116-230)
  IPR051923 Glycosyl Hydrolase Family 39 [PTHR12631] (76-230)

CATH classification: 3.20.20.80

Foldseek 3Di:
DFAFEKEWALADFPAWAQFLAAEDQQADFVVRHPFHHNLVLCLLLQHAEYEDVLPLEEQAQDADVSYQQRHLVDDLVDLVRGDCRRVQVRLVSQVVSPHAYAYEHAHLFQVDAEFHPDLVSVLSNLLQVLCQADVCPSNHHHHSHQHYEYEAAVVPPCRRHVDDLVSSLSLQSNQVSNCVNPVRGAYADDAHEFLVDDDCRQLVNLVSCLVVVGDHQAYEYDECQLQLALQPQVSLVVSQVSNVVSVNNNHAYEHAEYAPPLQPDDDDLLLRLLSVLQNLLVVPHSHRYYYYYHAGQQCRPSVRDRRPSHNAHNRRHFALNSLSSSLSSVQSQATGWIDMDRADSLRFGKTWHHHPVLFKIKIKTGFHFGPLSLDWDPAQWDADPCGIHGGDTHPNVSGGPFAQKYKYKYAQSNVFFQKKKKDKFKRHNVHGNHDDMDMDTGRMDMDMDGAGHSMMMMIMMGDDD/DAQAAFEKEFALADFPAWAQFLAAEDQQADFVVRHPFHHNLVLCLLLQHAEYEDVLFLEEQAQAADVSYQQRHLVDDLLDLVRGDCRRVQVRLVSCVVSPHAYAYEHAHLFQVDQEFHPDLVSVLSNLLVVLCQADVCPSNHHHHSHQHYEYEAAVVPPCRRHVDDLVSSLSLQSNQCSNVVNPVSRAYADDAHEFLQDDDCLQVVNLVSCLVVVTDHQAYEYDECQLQLALQPQVSQVVSQVSNVVSPVNNHAYEHQEYAPPDQVDDDDLLQRLLSVLQNLLVVPHSHRYYYYYHAGQQCRPSVRDRRPSHNAHNRRHFALNSLSSSLSSVQSQATTWIDMDRADSLRFGWTWHHHPVLFKIKIKTRQHFTPVSLDWDPAQKDKDWDDDDNDIDII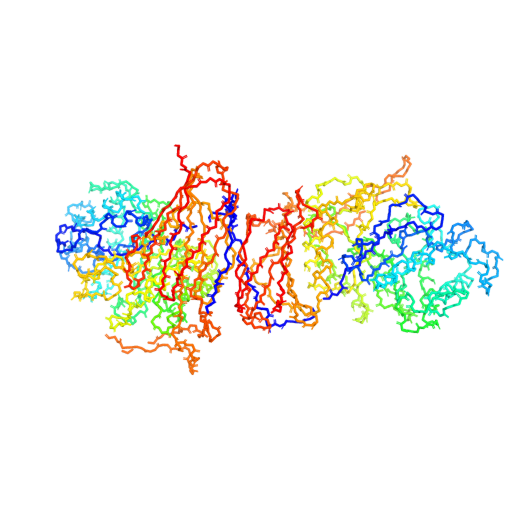HGGDTHPNVSGGPFHFKYKYKYAQSPVFFQKKKKDKFKRHRVHRNHDDMDIDTGRMDIDIDGAGHSMMMMIMMGDDD

Secondary structure (DSSP, 8-state):
--EEEEEEEEEEEEE-----EEES--S-BTTB-SS---HHHHHHTT--EEE-TTSS----SS--TTSSS--TTS-TT-GGG---HHHHHHHHHHHHTT-EEEEEE---TTT--PPPS-HHHHHHHHHHHHHHHHB-TTT--BS---EEEE-S-TTSTTSS--S-HHHHH--HHHHHHHHHH-TTSEEEEE--S-TTS-STTTHHHHHHHHHTT---SEEE----TTT----HHHHHHHHHHHHHHTT-TTPEEEEEEE---STT----HHHHHHHHHHHHH---SS-SEEEETTSS--EETTTTEE-TT--S-TTS---HHHHHHHHHHHHHT-SEEEEEES--SSSEEEEEEE-TTS-EEEEEEEE-------SPPSSSEE------EE-PPP-TT-------EEEEEEE--TT-SS-EEEEEEEEETTEE---EEEEE-SS-EEEEEE--SSEEEEEEEEE--/--S-EEEEEEEEEEEEE-----EEES--S-BTTB-SS---HHHHHHTT--EEE-TTSS----SS--TTSSS--TTS-TT-GGG---HHHHHHHHHHHHTT-EEEEEE---TTT--PPPS-HHHHHHHHHHHHHHHHB-TTT--BS---EEEE-S-TTSTTSS--S-HHHHH--HHHHHHHHHH-TTSEEEEE--SSTTS-STTTHHHHHHHHHHT---SEEE----TTT----HHHHHHHHHHHHHHTT-TTPEEEEEEE---STT----HHHHHHHHHHHHH---SS-SEEEETTSS--EETTTTEE-TT--S-TTS---HHHHHHHHHHHHHT-SEEEEEES--SSSEEEEEEE-TTS-EEEEEEEE-------SPPSSSEE---EEETTEEE--EE-PPP-TT-------EEEEEEE--TT-SS-EEEEEEEEETTEE---EEEEE-SS-EEEEEE--TTEEEEEEEEE--

B-factor: mean 19.75, std 7.88, range [7.34, 69.07]

Sequence (939 aa):
DLIAKLSVNAGEPIGNRQLHGTSGIPAPAPGTDSVPDILDVWRNAQVTLVRSYDWVSRLDTIDNPTSLFPDWSADPSDPASYNFAATDTWVGQTRSIGANILFTIASEIPANKQPARDLAKYEQVVENIVRHYVCGWGDGFENAVSHWEFGDQPDFGKLHFSGTPDQFYEYAAAARAVKRVDPALKVGGPCVAFPLNEGPFREGFLDYVKQQSVPLDFLSWWYGDNSRDPDFRTIAAEVRAIVDKYGFTDTELLLSYWSTGIPTAKFEDFDNAAFLAAAAIYQDSEVDKAIFFRADTGADFHYNFTDPAGIFEDDGSQNARTGAFQLVGQTLATTERLAITGGDDNGFAALAGRTADGDTIRILISNYAIPDYLTARDRDVFEFQVDSLNVPPRRVDARSTGYSGYTLEIGHLPWGDGPHRVVRYRADRDHKGELDSHEGRGSSVTVQNKLAVSGVELIEITRVSTSDLIAKLSVNAGEPIGNRQLHGTSGIPAPAPGTDSVPDILDDVWRNAQVTLVRSYDWVSRLDTIDNPTSLFPDWSADPSDPASYNFAATDTWVGQTRSIGANILFTIASEIPANKQPARDLAKYEQVVENIVRHYVCGWGDGFENAVSHWEFGDQPDFGKLHFSGTPDQFYEYAAAARAVKRVDPALKVGGPCVAFPLNEGPFREGFLDYVKQQSVPLDFLSWWYGDNSRRDPDFRTIAAEVRAIVDKYGFTDTELLLSYWSTGIPTAKFEDFDNAAFLAAAAIYQDSEVDKAIFFRADTGADFHYNFTDPAGIFEDDGSQNARTGAFQLVGQTLATTERLAITGGDDNGFAALAGRTADGDTIRILISNYAIPDYLTARDRDVFEFQVPIGDQKTDSLNVPPRRVDARSTGYSGYTLEIGHLPWGDGPHRVVRYRADRDHKGELDSHEGRGSSVTVQNKLAVSGVELIEITRVS

Radius of gyration: 34.42 Å; Cα contacts (8 Å, |Δi|>4): 2381; chains: 2; bounding box: 63×107×69 Å

Nearest PDB structures (foldseek):
  5z3k-assembly2_B  TM=1.002E+00  e=0.000E+00  Croceicoccus marinus
  5z3k-assembly1_A  TM=9.854E-01  e=0.000E+00  Croceicoccus marinus
  4aw7-assembly1_A  TM=5.586E-01  e=5.349E-10  Phocaeicola plebeius
  8j3x-assembly1_A  TM=5.205E-01  e=2.900E-10  Saccharophagus degradans 2-40
  8j3y-assembly2_B  TM=4.538E-01  e=5.687E-10  Saccharophagus degradans 2-40